Protein 6V78 (pdb70)

Nearest PDB structures (foldseek):
  6v78-assembly1_C  TM=1.003E+00  e=2.810E-71  Klebsiella pneumoniae
  1osm-assembly1_A  TM=9.615E-01  e=8.748E-49  Klebsiella pneumoniae
  2xg6-assembly2_A  TM=9.689E-01  e=3.019E-45  Escherichia coli
  5o77-assembly1_A  TM=9.531E-01  e=3.422E-44  Klebsiella pneumoniae
  5o78-assembly1_C  TM=9.602E-01  e=1.991E-41  Klebsiella aerogenes

CATH classification: 2.40.160.10

Secondary structure (DSSP, 8-state):
-EEEEETTEEEEEEEEEEEEEEE-S-TTT-EE--EEEEEEEEEEEEETTEEEEEEEEEEEE-SS-TT-S--EEEEEEEEEEE-TTS-EEEEEEEE-TTHHHHTTT---SS--S-SS--TTSTTSSEEEEEEEEEESSTTTTSTTEEEEEEEE--B----SS-TTSS-TTS-TT--GGG-B--EEEEEEEEE-SSSEEEEEEEEEEE--HHHHHHSSS-SSEEEEEEEEEEEEETTEEEEEEEEEEES--EETTTEE-SEEEEEEEEEEE--TTSEEEEEEEEEEEEES--SSSS----EEEEEEEEEEEEEEETTEEEEEEEEEE-S-TT-HHHHHHT-----EEEEEEEEE-/-EEEEETTEEEEEEEEEEEEEEE-S-TTT-EE--EEEEEEEEEEEEETTEEEEEEEEEEEE-SS-TT-S--EEEEEEEEEEE-TTS-EEEEEEEE-TTHHHHHHH---SSS---SS--TTSTTSSEEEEEEEEEESSTTTTSTTEEEEEEEE--B----SS-TTS--TT--TTS-GGG-B--EEEEEEEEE-SSSEEEEEEEEEEE--HHHHHHSS---SEEEEEEEEEEEEETTEEEEEEEEEEES--EETTTEE-SEEEEEEEEEEE--TTSEEEEEEEEEEEEES--SSSS----EEEEEEEEEEEEEEETTEEEEEEEEEE-S-TTSTHHHHHT---S-EEEEEEEEE-/-EEEEETTEEEEEEEEEEEEEEE-SSTTT-EE--EEEEEEEEEEEEETTEEEEEEEEEEEE-SS-TT-S--EEEEEEEEEEE-GGG-EEEEEEEE-TTHHHHHHH--SSSS-S-SS--TTSTTSSEEEEEEEEEESSTTTTSTT-EEEEEEE--B----SS-TTSS-TTS-TT--GGG-B--EEEEEEEEE-SSSEEEEEEEEEEE--HHHHHHSSS--SEEEEEEEEEEEEETTEEEEEEEEEEES--EETTTEE-SEEEEEEEEEEE--TTSEEEEEEEEEEEEESEESSSSEE--EEEEEEEEEEEEEEETTEEEEEEEEEE-S-TT-HHHHHHT-----EEEEEEEEE-

Radius of gyration: 30.1 Å; Cα contacts (8 Å, |Δi|>4): 3467; chains: 3; bounding box: 70×72×84 Å

Solvent-accessible surface area: 43152 Å² total; per-residue (Å²): 28,77,18,27,86,117,131,32,8,49,0,42,0,35,8,50,0,0,2,2,31,21,106,15,94,6,7,96,81,40,2,2,28,0,23,0,42,3,0,0,98,3,71,1,106,30,85,163,103,29,25,0,36,2,27,7,22,9,4,0,31,1,8,26,12,27,115,20,52,62,38,23,65,9,33,15,0,20,0,0,33,89,45,24,94,161,8,22,84,12,26,0,0,21,53,1,0,0,45,49,0,0,16,42,2,46,87,15,25,45,21,12,10,44,1,0,18,75,29,5,0,1,0,1,2,33,0,0,3,0,23,3,60,77,6,56,19,58,112,59,130,66,139,38,41,66,19,1,84,2,118,1,12,84,1,22,16,54,49,103,153,75,86,101,34,9,1,29,4,3,66,110,141,44,61,28,30,52,3,0,5,50,6,97,0,68,3,41,23,82,90,95,70,118,14,63,8,27,8,40,6,84,0,4,0,65,11,8,102,40,2,78,114,128,28,26,1,150,30,97,84,0,52,0,79,0,37,4,99,43,62,73,32,110,86,68,10,75,0,39,3,70,0,24,0,67,15,1,3,5,11,26,102,103,0,5,0,19,64,0,44,1,79,1,35,0,32,10,91,43,74,146,125,10,58,48,41,1,89,2,46,2,23,1,88,2,50,76,0,100,43,124,55,168,118,23,95,57,33,6,22,56,2,76,0,74,7,18,10,83,100,50,37,220,22,1,6,36,15,62,0,91,27,51,22,69,18,73,51,155,25,166,18,6,140,96,15,31,25,37,33,49,50,6,48,0,96,2,19,3,0,68,24,22,68,17,29,100,96,104,40,3,62,1,36,0,45,6,49,0,1,2,2,33,18,110,21,72,17,6,90,71,26,2,2,29,0,27,0,41,4,0,0,104,4,60,0,105,27,83,145,95,36,20,0,37,1,25,7,23,8,4,1,33,2,9,16,18,20,118,22,49,65,43,24,55,8,32,9,0,16,0,0,21,92,53,36,97,149,6,16,88,10,22,0,0,18,55,1,0,0,52,36,0,0,16,38,0,51,99,22,23,43,18,15,10,44,3,2,20,71,37,5,0,2,0,0,3,31,1,0,4,0,22,2,56,81,1,48,39,79,90,51,141,61,142,25,46,66,38,2,81,7,114,2,12,64,1,17,4,44,64,90,178,68,123,128,22,1,0,34,2,3,67,46,143,30,57,29,18,52,4,0,3,55,6,89,1,80,8,64,27,77,63,120,68,124,18,60,10,30,8,45,5,85,2,6,2,62,12,5,108,21,3,62,95,115,21,23,0,141,31,107,90,2,57,3,96,0,35,6,99,44,59,75,28,117,80,56,15,82,0,44,3,78,0,27,2,89,22,3,3,3,7,24,102,112,3,3,0,28,58,3,59,1,76,0,41,0,24,5,89,48,80,151,134,7,59,48,40,1,100,2,48,0,29,2,101,1,41,38,0,76,72,148,46,199,134,30,95,74,37,8,21,52,5,85,0,75,8,24,8,79,93,41,18,200,16,1,6,31,14,60,0,85,25,49,26,74,17,79,48,138,39,150,19,9,146,82,22,47,26,32,54,32,65,2,49,0,98,0,17,6,0,72,25,24,71,16,26,75,134,131,41,3,48,0,44,0,59,8,59,0,4,3,5,34,22,92,19,95,16,17,101,78,35,2,3,27,0,25,0,43,4,0,0,64,0,46,0,77,32,72,148,116,36,3,0,24,0,32,8,22,11,2,1,35,1,9,24,9,23,119,20,53,65,38,25,57,9,29,9,0,20,0,0,22,92,59,40,111,172,9,21,92,8,23,0,0,15,48,0,0,0,47,43,0,0,19,38,2,48,102,21,21,44,23,16,9,50,2,2,17,69,32,8,1,5,0,0,1,34,0,0,3,0,21,0,56,70,8,83,23,62,120,60,126,62,148,33,35,65,29,1,83,0,103,2,8,82,1,14,8,28,51,103,164,67,87,122,44,11,2,37,1,5,66,63,140,29,60,34,18,51,3,1,4,61,6,89,0,60,6,50,20,90,91,97,70,120,16,54,7,29,7,38,5,84,2,4,2,72,12,6,120,34,5,82,96,129,25,38,0,215,23,81,85,1,62,4,106,2,38,3,100,38,53,75,26,112,67,64,9,76,0,36,1,73,0,29,0,124,24,3,4,4,10,26,97,106,1,6,0,26,50,0,61,2,73,2,41,0,46,10,94,47,85,147,128,8,61,52,49,3,76,1,50,1,27,2,89,0,39,68,0,97,80,146,49,201,153,32,79,64,33,6,22,58,3,75,0,64,12,29,13,67,92,51,39,169,15,2,5,37,16,68,0,93,22,55,18,82,14,79,52,145,36,158,20,8,129,82,26,31,29,32,32,44,52,3,47,0,87,2,18,4,0,66,22

Organism: Klebsiella pneumoniae (NCBI:txid573)

Sequence (1059 aa):
AEIYNKDGNKLDLYGKVDGLHYFSSDSKKDGDQTYLRFGFKGETQINDMLTGYGQWEYNVQANNTETSSDQAWTRLAFAGIKVGDYGSFDYGRNYGVLYDVEGWTDMLPEFGGDSYTYADNFMAGRANGVATYRNSDFFGLVEGLNFALQYQGKNEGQNAQDINVGTNNRSSDSDVRFDNGDGFGLSTSYDFGMGISAAAAYTSSDRTNDQMTQTNARGDKAEAWTAGLKYDANDIYLATMYSETRNMTPYGNDGVANKTQNFEVTAQYQFDFGLRPAISYLQSKGKDLYNNGRYADKDLVKYMDVGATYYFNRNMSTYVDYKINLLDGNDKFYEDNGISTDNIVALGLVYQFAEIYNKDGNKLDLYGKVDGLHYFSSDSKKDGDQTYLRFGFKGETQINDMLTGYGQWEYNVQANNTETSSDQAWTRLAFAGIKVGDYGSFDYGRNYGVLYDVEGWTDMLPEFGGDSYTYADNFMAGRANGVATYRNSDFFGLVEGLNFALQYQGKNEGQNAQDINVGTNNRSSDSDVRFDNGDGFGLSTSYDFGMGISAAAAYTSSDRTNDQMTQTNARGDKAEAWTAGLKYDANDIYLATMYSETRNMTPYGNDGVANKTQNFEVTAQYQFDFGLRPAISYLQSKGKDLYNNGRYADKDLVKYMDVGATYYFNRNMSTYVDYKINLLDGNDKFYEDNGISTDNIVALGLVYQFAEIYNKDGNKLDLYGKVDGLHYFSSDSKKDGDQTYLRFGFKGETQINDMLTGYGQWEYNVQANNTETSSDQAWTRLAFAGIKVGDYGSFDYGRNYGVLYDVEGWTDMLPEFGGDSYTYADNFMAGRANGVATYRNSDFFGLVEGLNFALQYQGKNEGQNAQDINVGTNNRSSDSDVRFDNGDGFGLSTSYDFGMGISAAAAYTSSDRTNDQMTQTNARGDKAEAWTAGLKYDANDIYLATMYSETRNMTPYGNDGVANKTQNFEVTAQYQFDFGLRPAISYLQSKGKDLYNNGRYADKDLVKYMDVGATYYFNRNMSTYVDYKINLLDGNDKFYEDNGISTDNIVALGLVYQF

InterPro domains:
  IPR001702 Porin, Gram-negative type [PF00267] (27-374)
  IPR001702 Porin, Gram-negative type [PR00182] (52-63)
  IPR001702 Porin, Gram-negative type [PR00182] (95-105)
  IPR001702 Porin, Gram-negative type [PR00182] (152-163)
  IPR001702 Porin, Gram-negative type [PR00182] (243-255)
  IPR001702 Porin, Gram-negative type [PR00182] (325-342)
  IPR001897 Porin, gammaproteobacterial [PR00183] (22-38)
  IPR001897 Porin, gammaproteobacterial [PR00183] (51-69)
  IPR001897 Porin, gammaproteobacterial [PR00183] (95-117)
  IPR001897 Porin, gammaproteobacterial [PR00183] (150-172)
  IPR001897 Porin, gammaproteobacterial [PR00183] (249-266)
  IPR001897 Porin, gammaproteobacterial [PR00183] (278-297)
  IPR023614 Porin domain superfamily [G3DSA:2.40.160.10] (22-374)
  IPR033900 Porin domain, Gram-negative type [cd00342] (30-374)
  IPR050298 Gram-negative bacterial outer membrane porin [PTHR34501] (1-374)

Structure (mmCIF, N/CA/C/O backbone):
data_6V78
#
_entry.id   6V78
#
_cell.length_a   109.520
_cell.length_b   138.510
_cell.length_c   91.700
_cell.angle_alpha   90.000
_cell.angle_beta   90.000
_cell.angle_gamma   90.000
#
_symmetry.space_group_name_H-M   'P 21 21 2'
#
loop_
_entity.id
_entity.type
_entity.pdbx_description
1 polymer OmpK37
2 water water
#
loop_
_atom_site.group_PDB
_atom_site.id
_atom_site.type_symbol
_atom_site.label_atom_id
_atom_site.label_alt_id
_atom_site.label_comp_id
_atom_site.label_asym_id
_atom_site.label_entity_id
_atom_site.label_seq_id
_atom_site.pdbx_PDB_ins_code
_atom_site.Cartn_x
_atom_site.Cartn_y
_atom_site.Cartn_z
_atom_site.occupancy
_atom_site.B_iso_or_equiv
_atom_site.auth_seq_id
_atom_site.auth_comp_id
_atom_site.auth_asym_id
_atom_site.auth_atom_id
_atom_site.pdbx_PDB_model_num
ATOM 1 N N . ALA A 1 4 ? 119.89600 41.60100 10.56400 1.000 57.94320 1 ALA A N 1
ATOM 2 C CA . ALA A 1 4 ? 119.25600 40.32200 10.25400 1.000 70.18954 1 ALA A CA 1
ATOM 3 C C . ALA A 1 4 ? 118.38900 39.80300 11.40300 1.000 69.99465 1 ALA A C 1
ATOM 4 O O . ALA A 1 4 ? 118.90900 39.27100 12.38400 1.000 69.69345 1 ALA A O 1
ATOM 6 N N . GLU A 1 5 ? 117.07200 39.98700 11.28200 1.000 68.46899 2 GLU A N 1
ATOM 7 C CA . GLU A 1 5 ? 116.12000 39.52700 12.29000 1.000 64.95050 2 GLU A CA 1
ATOM 8 C C . GLU A 1 5 ? 115.85200 38.01900 12.18700 1.000 66.58736 2 GLU A C 1
ATOM 9 O O . GLU A 1 5 ? 115.29800 37.54000 11.19000 1.000 67.57230 2 GLU A O 1
ATOM 15 N N . ILE A 1 6 ? 116.20000 37.27500 13.23600 1.000 64.38288 3 ILE A N 1
ATOM 16 C CA . ILE A 1 6 ? 115.97400 35.83000 13.27700 1.000 68.37488 3 ILE A CA 1
ATOM 17 C C . ILE A 1 6 ? 114.96700 35.43700 14.34000 1.000 67.06983 3 ILE A C 1
ATOM 18 O O . ILE A 1 6 ? 114.52700 34.27200 14.36600 1.000 59.98407 3 ILE A O 1
ATOM 23 N N . TYR A 1 7 ? 114.61900 36.35200 15.23400 1.000 67.86478 4 TYR A N 1
ATOM 24 C CA . TYR A 1 7 ? 113.67400 36.10300 16.30200 1.000 66.33378 4 TYR A CA 1
ATOM 25 C C . TYR A 1 7 ? 112.86300 37.36700 16.52400 1.000 70.74522 4 TYR A C 1
ATOM 26 O O . TYR A 1 7 ? 113.39700 38.47800 16.46400 1.000 69.74752 4 TYR A O 1
ATOM 35 N N . ASN A 1 8 ? 111.56400 37.18500 16.73500 1.000 75.76362 5 ASN A N 1
ATOM 36 C CA . ASN A 1 8 ? 110.66400 38.25800 17.13600 1.000 71.48490 5 ASN A CA 1
ATOM 37 C C . ASN A 1 8 ? 109.40100 37.63300 17.69900 1.000 72.18314 5 ASN A C 1
ATOM 38 O O . ASN A 1 8 ? 108.38600 37.54700 17.00600 1.000 72.88263 5 ASN A O 1
ATOM 43 N N . LYS A 1 9 ? 109.46400 37.16500 18.94100 1.000 74.18122 6 LYS A N 1
ATOM 44 C CA . LYS A 1 9 ? 108.35500 36.45400 19.55300 1.000 79.44344 6 LYS A CA 1
ATOM 45 C C . LYS A 1 9 ? 108.12800 37.00300 20.95000 1.000 80.76099 6 LYS A C 1
ATOM 46 O O . LYS A 1 9 ? 109.08200 37.14800 21.72100 1.000 76.84544 6 LYS A O 1
ATOM 52 N N . ASP A 1 10 ? 106.86200 37.28000 21.27600 1.000 82.04519 7 ASP A N 1
ATOM 53 C CA . ASP A 1 10 ? 106.47200 37.75000 22.60200 1.000 80.30980 7 ASP A CA 1
ATOM 54 C C . ASP A 1 10 ? 107.32000 38.94300 23.03500 1.000 82.55101 7 ASP A C 1
ATOM 55 O O . ASP A 1 10 ? 107.94900 38.94600 24.09900 1.000 79.76195 7 ASP A O 1
ATOM 60 N N . GLY A 1 11 ? 107.38600 39.94200 22.15700 1.000 80.14392 8 GLY A N 1
ATOM 61 C CA . GLY A 1 11 ? 108.04900 41.17400 22.52500 1.000 79.12272 8 GLY A CA 1
ATOM 62 C C . GLY A 1 11 ? 109.54000 41.05000 22.69700 1.000 76.85814 8 GLY A C 1
ATOM 63 O O . GLY A 1 11 ? 110.14400 41.86800 23.39000 1.000 74.11243 8 GLY A O 1
ATOM 64 N N . ASN A 1 12 ? 110.15300 40.03300 22.10100 1.000 71.70732 9 ASN A N 1
ATOM 65 C CA . ASN A 1 12 ? 111.59400 39.85500 22.15300 1.000 67.78154 9 ASN A CA 1
ATOM 66 C C . ASN A 1 12 ? 112.10100 39.77000 20.72600 1.000 66.67235 9 ASN A C 1
ATOM 67 O O . ASN A 1 12 ? 111.51900 39.06100 19.90400 1.000 73.14194 9 ASN A O 1
ATOM 72 N N . LYS A 1 13 ? 113.15200 40.52000 20.42100 1.000 61.21548 10 LYS A N 1
ATOM 73 C CA . LYS A 1 13 ? 113.78400 40.47900 19.11300 1.000 59.90502 10 LYS A CA 1
ATOM 74 C C . LYS A 1 13 ? 115.25100 40.14900 19.27800 1.000 60.40073 10 LYS A C 1
ATOM 75 O O . LYS A 1 13 ? 115.89900 40.62000 20.21400 1.000 57.22405 10 LYS A O 1
ATOM 81 N N . LEU A 1 14 ? 115.74500 39.28900 18.39700 1.000 64.11611 11 LEU A N 1
ATOM 82 C CA . LEU A 1 14 ? 117.15700 38.95800 18.33700 1.000 56.43901 11 LEU A CA 1
ATOM 83 C C . LEU A 1 14 ? 117.59500 39.09400 16.89200 1.000 55.33076 11 LEU A C 1
ATOM 84 O O . LEU A 1 14 ? 117.01400 38.47000 16.00000 1.000 54.71862 11 LEU A O 1
ATOM 89 N N . ASP A 1 15 ? 118.54800 39.98300 16.65600 1.000 55.15082 12 ASP A N 1
ATOM 90 C CA . ASP A 1 15 ? 119.17300 40.14100 15.35600 1.000 53.68329 12 ASP A CA 1
ATOM 91 C C . ASP A 1 15 ? 120.61700 39.69200 15.48100 1.000 53.12490 12 ASP A C 1
ATOM 92 O O . ASP A 1 15 ? 121.31200 40.08200 16.42200 1.000 53.25506 12 ASP A O 1
ATOM 97 N N . LEU A 1 16 ? 121.04500 38.82600 14.58000 1.000 53.11961 13 LEU A N 1
ATOM 98 C CA . LEU A 1 16 ? 122.45400 38.52300 14.44700 1.000 47.82747 13 LEU A CA 1
ATOM 99 C C . LEU A 1 16 ? 123.02800 39.48300 13.43000 1.000 49.35828 13 LEU A C 1
ATOM 100 O O . LEU A 1 16 ? 122.33800 39.86900 12.47800 1.000 53.03333 13 LEU A O 1
ATOM 105 N N . TYR A 1 17 ? 124.27600 39.89900 13.64400 1.000 47.55659 14 TYR A N 1
ATOM 106 C CA . TYR A 1 17 ? 124.91300 40.78300 12.67200 1.000 44.29042 14 TYR A CA 1
ATOM 107 C C . TYR A 1 17 ? 126.41600 40.58500 12.68900 1.000 46.31206 14 TYR A C 1
ATOM 108 O O . TYR A 1 17 ? 127.00800 40.22800 13.71200 1.000 51.42352 14 TYR A O 1
ATOM 117 N N . GLY A 1 18 ? 127.02500 40.84500 11.54600 1.000 41.72687 15 GLY A N 1
ATOM 118 C CA . GLY A 1 18 ? 128.46300 40.78700 11.43500 1.000 38.36456 15 GLY A CA 1
ATOM 119 C C . GLY A 1 18 ? 128.84900 40.77100 9.97200 1.000 42.49247 15 GLY A C 1
ATOM 120 O O . GLY A 1 18 ? 128.00400 40.89500 9.08100 1.000 41.27430 15 GLY A O 1
ATOM 121 N N . LYS A 1 19 ? 130.14300 40.56400 9.74500 1.000 40.62204 16 LYS A N 1
ATOM 122 C CA . LYS A 1 19 ? 130.65300 40.55800 8.38700 1.000 38.89050 16 LYS A CA 1
ATOM 123 C C . LYS A 1 19 ? 131.83600 39.61200 8.30300 1.000 43.03874 16 LYS A C 1
ATOM 124 O O . LYS A 1 19 ? 132.43700 39.24200 9.31400 1.000 43.67077 16 LYS A O 1
ATOM 130 N N . VAL A 1 20 ? 132.16700 39.23700 7.07400 1.000 39.27854 17 VAL A N 1
ATOM 131 C CA . VAL A 1 20 ? 133.37700 38.48800 6.75900 1.000 42.35554 17 VAL A CA 1
ATOM 132 C C . VAL A 1 20 ? 134.10800 39.32200 5.72700 1.000 42.95854 17 VAL A C 1
ATOM 133 O O . VAL A 1 20 ? 133.53200 39.67000 4.68500 1.000 40.88459 17 VAL A O 1
ATOM 137 N N . ASP A 1 21 ? 135.33200 39.68000 6.04600 1.000 40.03458 18 ASP A N 1
ATOM 138 C CA . ASP A 1 21 ? 136.13000 40.51700 5.20800 1.000 39.16138 18 ASP A CA 1
ATOM 139 C C . ASP A 1 21 ? 137.32600 39.82500 4.63700 1.000 40.07505 18 ASP A C 1
ATOM 140 O O . ASP A 1 21 ? 138.27300 39.58700 5.31900 1.000 39.09237 18 ASP A O 1
ATOM 145 N N . GLY A 1 22 ? 137.27300 39.46900 3.38000 1.000 40.36659 19 GLY A N 1
ATOM 146 C CA . GLY A 1 22 ? 138.44900 38.90700 2.76200 1.000 38.25653 19 GLY A CA 1
ATOM 147 C C . GLY A 1 22 ? 139.36000 40.07300 2.46000 1.000 44.23867 19 GLY A C 1
ATOM 148 O O . GLY A 1 22 ? 139.10100 40.80800 1.50800 1.000 48.42391 19 GLY A O 1
ATOM 149 N N . LEU A 1 23 ? 140.34800 40.28300 3.30400 1.000 43.26950 20 LEU A N 1
ATOM 150 C CA . LEU A 1 23 ? 141.20000 41.44000 3.24900 1.000 41.82074 20 LEU A CA 1
ATOM 151 C C . LEU A 1 23 ? 142.70600 41.26600 3.12000 1.000 48.67160 20 LEU A C 1
ATOM 152 O O . LEU A 1 23 ? 143.33200 40.59000 3.89500 1.000 47.27319 20 LEU A O 1
ATOM 157 N N . HIS A 1 24 ? 143.30700 41.98400 2.19100 1.000 50.60111 21 HIS A N 1
ATOM 158 C CA . HIS A 1 24 ? 144.74100 41.85800 1.96100 1.000 50.25277 21 HIS A CA 1
ATOM 159 C C . HIS A 1 24 ? 145.40000 43.22300 1.97900 1.000 47.61483 21 HIS A C 1
ATOM 160 O O . HIS A 1 24 ? 144.89800 44.16600 1.36500 1.000 51.37568 21 HIS A O 1
ATOM 167 N N . TYR A 1 25 ? 146.53800 43.31500 2.62800 1.000 48.29812 22 TYR A N 1
ATOM 168 C CA . TYR A 1 25 ? 147.30100 44.53100 2.67100 1.000 47.65721 22 TYR A CA 1
ATOM 169 C C . TYR A 1 25 ? 148.58300 44.34900 1.93300 1.000 50.16573 22 TYR A C 1
ATOM 170 O O . TYR A 1 25 ? 149.23000 43.39400 2.14000 1.000 45.63754 22 TYR A O 1
ATOM 179 N N . PHE A 1 26 ? 148.94100 45.28500 1.07700 1.000 52.07580 23 PHE A N 1
ATOM 180 C CA . PHE A 1 26 ? 150.19900 45.28600 0.35000 1.000 50.49248 23 PHE A CA 1
ATOM 181 C C . PHE A 1 26 ? 150.98100 46.45200 0.93100 1.000 47.57262 23 PHE A C 1
ATOM 182 O O . PHE A 1 26 ? 150.61000 47.61400 0.73900 1.000 50.43624 23 PHE A O 1
ATOM 190 N N . SER A 1 27 ? 152.06000 46.14200 1.63700 1.000 47.01468 24 SER A N 1
ATOM 191 C CA . SER A 1 27 ? 152.81500 47.17500 2.32400 1.000 48.74310 24 SER A CA 1
ATOM 192 C C . SER A 1 27 ? 154.23600 46.69000 2.56300 1.000 54.04493 24 SER A C 1
ATOM 193 O O . SER A 1 27 ? 154.45700 45.52600 2.91900 1.000 52.86178 24 SER A O 1
ATOM 196 N N . SER A 1 28 ? 155.18200 47.62100 2.43300 1.000 50.88037 25 SER A N 1
ATOM 197 C CA . SER A 1 28 ? 156.59700 47.36700 2.64500 1.000 45.92391 25 SER A CA 1
ATOM 198 C C . SER A 1 28 ? 156.91700 47.21400 4.11600 1.000 46.90052 25 SER A C 1
ATOM 199 O O . SER A 1 28 ? 158.07400 46.95000 4.46000 1.000 52.09003 25 SER A O 1
ATOM 202 N N . ASP A 1 29 ? 155.94600 47.49300 4.97700 1.000 44.52359 26 ASP A N 1
ATOM 203 C CA . ASP A 1 29 ? 156.03400 47.22900 6.40400 1.000 45.60905 26 ASP A CA 1
ATOM 204 C C . ASP A 1 29 ? 155.70800 45.75900 6.67900 1.000 52.87074 26 ASP A C 1
ATOM 205 O O . ASP A 1 29 ? 154.56700 45.31700 6.46800 1.000 40.35729 26 ASP A O 1
ATOM 210 N N . SER A 1 30 ? 156.70000 45.00000 7.16300 1.000 55.73787 27 SER A N 1
ATOM 211 C CA . SER A 1 30 ? 156.47100 43.57300 7.31100 1.000 53.49982 27 SER A CA 1
ATOM 212 C C . SER A 1 30 ? 155.59700 43.27600 8.52400 1.000 57.11942 27 SER A C 1
ATOM 213 O O . SER A 1 30 ? 155.16900 42.12900 8.69000 1.000 57.50681 27 SER A O 1
ATOM 216 N N . LYS A 1 31 ? 155.26200 44.28500 9.33700 1.000 53.81149 28 LYS A N 1
ATOM 217 C CA . LYS A 1 31 ? 154.23800 44.09300 10.35800 1.000 54.98287 28 LYS A CA 1
ATOM 218 C C . LYS A 1 31 ? 152.83000 44.38700 9.84100 1.000 57.16369 28 LYS A C 1
ATOM 219 O O . LYS A 1 31 ? 151.86000 44.19400 10.58400 1.000 60.31973 28 LYS A O 1
ATOM 225 N N . LYS A 1 32 ? 152.69100 44.86100 8.59800 1.000 47.64659 29 LYS A N 1
ATOM 226 C CA . LYS A 1 32 ? 151.38000 45.05200 8.00100 1.000 45.62222 29 LYS A CA 1
ATOM 227 C C . LYS A 1 32 ? 151.14000 44.20800 6.75600 1.000 43.71216 29 LYS A C 1
ATOM 228 O O . LYS A 1 32 ? 149.98100 43.90700 6.44800 1.000 40.30066 29 LYS A O 1
ATOM 234 N N . ASP A 1 33 ? 152.18900 43.80500 6.04800 1.000 50.73859 30 ASP A N 1
ATOM 235 C CA . ASP A 1 33 ? 152.01700 43.06700 4.80000 1.000 50.73272 30 ASP A CA 1
ATOM 236 C C . ASP A 1 33 ? 151.29600 41.74200 5.02200 1.000 46.40340 30 ASP A C 1
ATOM 237 O O . ASP A 1 33 ? 151.46900 41.07700 6.04400 1.000 45.79663 30 ASP A O 1
ATOM 242 N N . GLY A 1 34 ? 150.46800 41.37100 4.05900 1.000 42.22228 31 GLY A N 1
ATOM 243 C CA . GLY A 1 34 ? 149.90500 40.04400 4.07400 1.000 49.10572 31 GLY A CA 1
ATOM 244 C C . GLY A 1 34 ? 148.40100 39.92600 4.15800 1.000 49.26051 31 GLY A C 1
ATOM 245 O O . GLY A 1 34 ? 147.65100 40.85200 3.81500 1.000 47.90101 31 GLY A O 1
ATOM 246 N N . ASP A 1 35 ? 147.95200 38.73800 4.54100 1.000 42.91890 32 ASP A N 1
ATOM 247 C CA . ASP A 1 35 ? 146.53200 38.51500 4.72900 1.000 38.94742 32 ASP A CA 1
ATOM 248 C C . ASP A 1 35 ? 146.06700 39.20300 6.00300 1.000 40.26887 32 ASP A C 1
ATOM 249 O O . ASP A 1 35 ? 146.74300 39.15800 7.03200 1.000 41.68579 32 ASP A O 1
ATOM 254 N N . GLN A 1 36 ? 144.88300 39.80800 5.94600 1.000 43.75517 33 GLN A N 1
ATOM 255 C CA . GLN A 1 36 ? 144.31000 40.51700 7.08700 1.000 43.88830 33 GLN A CA 1
ATOM 256 C C . GLN A 1 36 ? 142.84600 40.13200 7.25800 1.000 43.16764 33 GLN A C 1
ATOM 257 O O . GLN A 1 36 ? 142.06000 40.86300 7.85600 1.000 43.38494 33 GLN A O 1
ATOM 263 N N . THR A 1 37 ? 142.49000 38.95700 6.75500 1.000 43.91578 34 THR A N 1
ATOM 264 C CA . THR A 1 37 ? 141.11200 38.49600 6.74300 1.000 43.01893 34 THR A CA 1
ATOM 265 C C . THR A 1 37 ? 140.56700 38.35300 8.15700 1.000 42.80339 34 THR A C 1
ATOM 266 O O . THR A 1 37 ? 141.18100 37.71200 9.01200 1.000 40.94877 34 THR A O 1
ATOM 270 N N . TYR A 1 38 ? 139.39200 38.93200 8.39100 1.000 40.30861 35 TYR A N 1
ATOM 271 C CA . TYR A 1 38 ? 138.74300 38.84600 9.68800 1.000 39.17988 35 TYR A CA 1
ATOM 272 C C . TYR A 1 38 ? 137.23300 38.80200 9.49200 1.000 40.11946 35 TYR A C 1
ATOM 273 O O . TYR A 1 38 ? 136.70500 39.00500 8.38900 1.000 38.17363 35 TYR A O 1
ATOM 282 N N . LEU A 1 39 ? 136.54400 38.54900 10.59500 1.000 35.88561 36 LEU A N 1
ATOM 283 C CA . LEU A 1 39 ? 135.10000 38.50700 10.61000 1.000 36.93511 36 LEU A CA 1
ATOM 284 C C . LEU A 1 39 ? 134.60200 39.07900 11.92500 1.000 37.60735 36 LEU A C 1
ATOM 285 O O . LEU A 1 39 ? 135.32400 39.12400 12.92600 1.000 37.51419 36 LEU A O 1
ATOM 290 N N . ARG A 1 40 ? 133.35300 39.52300 11.90500 1.000 34.72901 37 ARG A N 1
ATOM 291 C CA . ARG A 1 40 ? 132.68400 40.01800 13.09400 1.000 39.08802 37 ARG A CA 1
ATOM 292 C C . ARG A 1 40 ? 131.42300 39.20800 13.31100 1.000 41.92487 37 ARG A C 1
ATOM 293 O O . ARG A 1 40 ? 130.70500 38.89200 12.35900 1.000 41.18822 37 ARG A O 1
ATOM 301 N N . PHE A 1 41 ? 131.17600 38.85400 14.55800 1.000 37.35237 38 PHE A N 1
ATOM 302 C CA . PHE A 1 41 ? 129.96900 38.14900 14.92800 1.000 36.90939 38 PHE A CA 1
ATOM 303 C C . PHE A 1 41 ? 129.38400 38.83600 16.14700 1.000 44.88554 38 PHE A C 1
ATOM 304 O O . PHE A 1 41 ? 130.12400 39.30200 17.02200 1.000 47.54235 38 PHE A O 1
ATOM 312 N N . GLY A 1 42 ? 128.06400 38.94200 16.17800 1.000 38.05273 39 GLY A N 1
ATOM 313 C CA . GLY A 1 42 ? 127.42000 39.45300 17.36400 1.000 38.62381 39 GLY A CA 1
ATOM 314 C C . GLY A 1 42 ? 125.93000 39.49500 17.16800 1.000 41.81632 39 GLY A C 1
ATOM 315 O O . GLY A 1 42 ? 125.41300 39.25900 16.07200 1.000 44.14865 39 GLY A O 1
ATOM 316 N N . PHE A 1 43 ? 125.25200 39.92200 18.22100 1.000 45.90150 40 PHE A N 1
ATOM 317 C CA . PHE A 1 43 ? 123.80600 40.00500 18.21200 1.000 44.19628 40 PHE A CA 1
ATOM 318 C C . PHE A 1 43 ? 123.37100 41.34200 18.78400 1.000 41.91551 40 PHE A C 1
ATOM 319 O O . PHE A 1 43 ? 124.13400 42.03100 19.46600 1.000 45.43678 40 PHE A O 1
ATOM 327 N N . LYS A 1 44 ? 122.13900 41.71600 18.45800 1.000 43.76650 41 LYS A N 1
ATOM 328 C CA . LYS A 1 44 ? 121.47700 42.87700 19.03300 1.000 42.28808 41 LYS A CA 1
ATOM 329 C C . LYS A 1 44 ? 120.09300 42.42800 19.46000 1.000 44.97701 41 LYS A C 1
ATOM 330 O O . LYS A 1 44 ? 119.29400 42.01600 18.61500 1.000 50.48269 41 LYS A O 1
ATOM 336 N N . GLY A 1 45 ? 119.80300 42.53900 20.74900 1.000 44.78695 42 GLY A N 1
ATOM 337 C CA . GLY A 1 45 ? 118.54200 42.07800 21.29700 1.000 48.08938 42 GLY A CA 1
ATOM 338 C C . GLY A 1 45 ? 117.79000 43.22800 21.97300 1.000 53.05963 42 GLY A C 1
ATOM 339 O O . GLY A 1 45 ? 118.40900 44.08200 22.61100 1.000 49.06987 42 GLY A O 1
ATOM 340 N N . GLU A 1 46 ? 116.46900 43.19100 21.83100 1.000 55.80879 43 GLU A N 1
ATOM 341 C CA . GLU A 1 46 ? 115.58500 44.22900 22.35100 1.000 58.19761 43 GLU A CA 1
ATOM 342 C C . GLU A 1 46 ? 114.26400 43.59500 22.76200 1.000 64.31516 43 GLU A C 1
ATOM 343 O O . GLU A 1 46 ? 113.68000 42.78900 22.02600 1.000 62.18693 43 GLU A O 1
ATOM 349 N N . THR A 1 47 ? 113.83000 43.92800 23.96500 1.000 63.82022 44 THR A N 1
ATOM 350 C CA . THR A 1 47 ? 112.56100 43.46000 24.48500 1.000 64.44986 44 THR A CA 1
ATOM 351 C C . THR A 1 47 ? 111.73400 44.63400 24.96000 1.000 62.66960 44 THR A C 1
ATOM 352 O O . THR A 1 47 ? 112.26000 45.57100 25.60000 1.000 62.09548 44 THR A O 1
ATOM 356 N N . GLN A 1 48 ? 110.43200 44.54900 24.71800 1.000 66.25976 45 GLN A N 1
ATOM 357 C CA . GLN A 1 48 ? 109.53800 45.59900 25.15300 1.000 67.35728 45 GLN A CA 1
ATOM 358 C C . GLN A 1 48 ? 108.92500 45.27300 26.51200 1.000 64.18684 45 GLN A C 1
ATOM 359 O O . GLN A 1 48 ? 107.98100 44.49100 26.62300 1.000 59.50195 45 GLN A O 1
ATOM 365 N N . ILE A 1 49 ? 109.49000 45.89600 27.53700 1.000 65.87814 46 ILE A N 1
ATOM 366 C CA . ILE A 1 49 ? 109.01700 45.80800 28.91300 1.000 66.88735 46 ILE A CA 1
ATOM 367 C C . ILE A 1 49 ? 107.59700 46.34300 29.01600 1.000 70.15222 46 ILE A C 1
ATOM 368 O O . ILE A 1 49 ? 106.69200 45.63800 29.47500 1.000 70.25742 46 ILE A O 1
ATOM 373 N N . ASN A 1 50 ? 107.37600 47.57300 28.55200 1.000 64.32241 47 ASN A N 1
ATOM 374 C CA . ASN A 1 50 ? 106.03200 48.13600 28.42000 1.000 66.26496 47 ASN A CA 1
ATOM 375 C C . ASN A 1 50 ? 106.09400 49.30200 27.43900 1.000 72.29636 47 ASN A C 1
ATOM 376 O O . ASN A 1 50 ? 107.10500 49.50800 26.75900 1.000 74.48197 47 ASN A O 1
ATOM 381 N N . ASP A 1 51 ? 105.00600 50.07800 27.38200 1.000 75.83947 48 ASP A N 1
ATOM 382 C CA . ASP A 1 51 ? 104.81100 51.05600 26.31200 1.000 82.09600 48 ASP A CA 1
ATOM 383 C C . ASP A 1 51 ? 105.90100 52.11900 26.26200 1.000 82.62385 48 ASP A C 1
ATOM 384 O O . ASP A 1 51 ? 106.15600 52.69200 25.19600 1.000 87.86933 48 ASP A O 1
ATOM 389 N N . MET A 1 52 ? 106.55000 52.40700 27.38600 1.000 77.65593 49 MET A N 1
ATOM 390 C CA . MET A 1 52 ? 107.61100 53.40500 27.40000 1.000 77.18713 49 MET A CA 1
ATOM 391 C C . MET A 1 52 ? 108.94000 52.82000 27.86600 1.000 75.75246 49 MET A C 1
ATOM 392 O O . MET A 1 52 ? 109.83700 53.57000 28.25400 1.000 79.86728 49 MET A O 1
ATOM 397 N N . LEU A 1 53 ? 109.09700 51.49800 27.82600 1.000 65.06633 50 LEU A N 1
ATOM 398 C CA . LEU A 1 53 ? 110.31100 50.86800 28.31700 1.000 64.03455 50 LEU A CA 1
ATOM 399 C C . LEU A 1 53 ? 110.80600 49.81800 27.33100 1.000 67.57568 50 LEU A C 1
ATOM 400 O O . LEU A 1 53 ? 110.01500 49.09100 26.72100 1.000 70.07434 50 LEU A O 1
ATOM 405 N N . THR A 1 54 ? 112.11900 49.77300 27.14800 1.000 61.84291 51 THR A N 1
ATOM 406 C CA . THR A 1 54 ? 112.76200 48.77600 26.30800 1.000 56.07031 51 THR A CA 1
ATOM 407 C C . THR A 1 54 ? 114.05000 48.34500 26.97400 1.000 56.13709 51 THR A C 1
ATOM 408 O O . THR A 1 54 ? 114.80000 49.18400 27.47700 1.000 58.81973 51 THR A O 1
ATOM 412 N N . GLY A 1 55 ? 114.32100 47.05000 26.95200 1.000 54.45780 52 GLY A N 1
ATOM 413 C CA . GLY A 1 55 ? 115.59700 46.52700 27.38500 1.000 51.17052 52 GLY A CA 1
ATOM 414 C C . GLY A 1 55 ? 116.38000 46.14400 26.14500 1.000 51.72550 52 GLY A C 1
ATOM 415 O O . GLY A 1 55 ? 115.80400 45.76500 25.12400 1.000 50.32521 52 GLY A O 1
ATOM 416 N N . TYR A 1 56 ? 117.69900 46.27900 26.22600 1.000 47.36664 53 TYR A N 1
ATOM 417 C CA . TYR A 1 56 ? 118.52400 45.92800 25.08700 1.000 46.52307 53 TYR A CA 1
ATOM 418 C C . TYR A 1 56 ? 119.85100 45.39300 25.58100 1.000 48.83879 53 TYR A C 1
ATOM 419 O O . TYR A 1 56 ? 120.33600 45.78200 26.64900 1.000 49.79754 53 TYR A O 1
ATOM 428 N N . GLY A 1 57 ? 120.41500 44.48800 24.78900 1.000 48.78067 54 GLY A N 1
ATOM 429 C CA . GLY A 1 57 ? 121.76200 43.99900 25.01000 1.000 36.27728 54 GLY A CA 1
ATOM 430 C C . GLY A 1 57 ? 122.42300 43.86100 23.66100 1.000 37.28850 54 GLY A C 1
ATOM 431 O O . GLY A 1 57 ? 121.75800 43.68000 22.64000 1.000 39.89221 54 GLY A O 1
ATOM 432 N N . GLN A 1 58 ? 123.73900 44.01100 23.65100 1.000 38.46832 55 GLN A N 1
ATOM 433 C CA . GLN A 1 58 ? 124.47600 43.95300 22.39700 1.000 40.70402 55 GLN A CA 1
ATOM 434 C C . GLN A 1 58 ? 125.85100 43.35900 22.64900 1.000 42.69237 55 GLN A C 1
ATOM 435 O O . GLN A 1 58 ? 126.50000 43.68700 23.64700 1.000 42.94476 55 GLN A O 1
ATOM 441 N N . TRP A 1 59 ? 126.27900 42.48300 21.74800 1.000 36.44218 56 TRP A N 1
ATOM 442 C CA . TRP A 1 59 ? 127.61100 41.89900 21.77300 1.000 36.46786 56 TRP A CA 1
ATOM 443 C C . TRP A 1 59 ? 128.19700 42.02200 20.38200 1.000 39.34765 56 TRP A C 1
ATOM 444 O O . TRP A 1 59 ? 127.52500 41.70900 19.39300 1.000 42.79736 56 TRP A O 1
ATOM 455 N N . GLU A 1 60 ? 129.44200 42.45500 20.29400 1.000 39.55741 57 GLU A N 1
ATOM 456 C CA . GLU A 1 60 ? 130.14400 42.44000 19.02000 1.000 42.82012 57 GLU A CA 1
ATOM 457 C C . GLU A 1 60 ? 131.47900 41.75900 19.23400 1.000 42.57545 57 GLU A C 1
ATOM 458 O O . GLU A 1 60 ? 132.21500 42.10100 20.16800 1.000 43.22884 57 GLU A O 1
ATOM 464 N N . TYR A 1 61 ? 131.76600 40.77000 18.40800 1.000 38.74997 58 TYR A N 1
ATOM 465 C CA . TYR A 1 61 ? 132.98100 39.99300 18.55300 1.000 38.41062 58 TYR A CA 1
ATOM 466 C C . TYR A 1 61 ? 133.81200 40.17600 17.30600 1.000 36.23591 58 TYR A C 1
ATOM 467 O O . TYR A 1 61 ? 133.27200 40.20000 16.19700 1.000 36.64063 58 TYR A O 1
ATOM 476 N N . ASN A 1 62 ? 135.12200 40.28500 17.49200 1.000 38.32927 59 ASN A N 1
ATOM 477 C CA . ASN A 1 62 ? 136.06000 40.27200 16.38700 1.000 34.55817 59 ASN A CA 1
ATOM 478 C C . ASN A 1 62 ? 136.83200 38.96600 16.41700 1.000 38.57192 59 ASN A C 1
ATOM 479 O O . ASN A 1 62 ? 137.29700 38.52500 17.48000 1.000 40.39991 59 ASN A O 1
ATOM 484 N N . VAL A 1 63 ? 136.90000 38.31300 15.26900 1.000 36.16230 60 VAL A N 1
ATOM 485 C CA . VAL A 1 63 ? 137.59000 37.04000 15.14700 1.000 40.57829 60 VAL A CA 1
ATOM 486 C C . VAL A 1 63 ? 138.54100 37.17100 13.97300 1.000 40.05787 60 VAL A C 1
ATOM 487 O O . VAL A 1 63 ? 138.10100 37.40000 12.83900 1.000 40.13408 60 VAL A O 1
ATOM 491 N N . GLN A 1 64 ? 139.83900 37.08400 14.24200 1.000 39.52608 61 GLN A N 1
ATOM 492 C CA . GLN A 1 64 ? 140.79200 37.08200 13.14900 1.000 38.34264 61 GLN A CA 1
ATOM 493 C C . GLN A 1 64 ? 140.80100 35.68900 12.53600 1.000 45.06417 61 GLN A C 1
ATOM 494 O O . GLN A 1 64 ? 140.68800 34.67600 13.23900 1.000 47.98460 61 GLN A O 1
ATOM 500 N N . ALA A 1 65 ? 140.90600 35.64100 11.21800 1.000 38.01782 62 ALA A N 1
ATOM 501 C CA . ALA A 1 65 ? 141.05600 34.38300 10.51700 1.000 34.93879 62 ALA A CA 1
ATOM 502 C C . ALA A 1 65 ? 142.28100 34.44400 9.61900 1.000 34.79420 62 ALA A C 1
ATOM 503 O O . ALA A 1 65 ? 142.29400 33.90100 8.51100 1.000 34.45259 62 ALA A O 1
ATOM 505 N N . ASN A 1 66 ? 143.26800 35.21000 10.03400 1.000 34.33039 63 ASN A N 1
ATOM 506 C CA . ASN A 1 66 ? 144.43300 35.43900 9.21000 1.000 39.13265 63 ASN A CA 1
ATOM 507 C C . ASN A 1 66 ? 145.66900 34.77000 9.76000 1.000 44.14473 63 ASN A C 1
ATOM 508 O O . ASN A 1 66 ? 146.69800 34.75700 9.08400 1.000 44.29066 63 ASN A O 1
ATOM 513 N N . ASN A 1 67 ? 145.58000 34.18100 10.93900 1.000 41.13466 64 ASN A N 1
ATOM 514 C CA . ASN A 1 67 ? 146.68200 33.44100 11.50600 1.000 43.87593 64 ASN A CA 1
ATOM 515 C C . ASN A 1 67 ? 146.26500 31.97100 11.61400 1.000 41.63329 64 ASN A C 1
ATOM 516 O O . ASN A 1 67 ? 145.11900 31.61000 11.35800 1.000 42.54367 64 ASN A O 1
ATOM 521 N N . THR A 1 68 ? 147.20700 31.10600 11.95500 1.000 44.16030 65 THR A N 1
ATOM 522 C CA . THR A 1 68 ? 146.95300 29.67000 11.87200 1.000 43.52665 65 THR A CA 1
ATOM 523 C C . THR A 1 68 ? 146.14600 29.18800 13.06000 1.000 43.00709 65 THR A C 1
ATOM 524 O O . THR A 1 68 ? 146.21900 29.75100 14.15400 1.000 49.78499 65 THR A O 1
ATOM 528 N N . GLU A 1 69 ? 145.47700 28.05300 12.87200 1.000 42.26630 66 GLU A N 1
ATOM 529 C CA . GLU A 1 69 ? 144.64300 27.46400 13.92000 1.000 45.57072 66 GLU A CA 1
ATOM 530 C C . GLU A 1 69 ? 145.43900 27.22300 15.19900 1.000 42.52750 66 GLU A C 1
ATOM 531 O O . GLU A 1 69 ? 144.86800 27.01800 16.27000 1.000 39.43332 66 GLU A O 1
ATOM 537 N N . THR A 1 70 ? 146.75200 27.38700 15.11000 1.000 48.51668 67 THR A N 1
ATOM 538 C CA . THR A 1 70 ? 147.64500 27.29700 16.25300 1.000 48.79363 67 THR A CA 1
ATOM 539 C C . THR A 1 70 ? 147.81800 28.61600 16.98400 1.000 48.11825 67 THR A C 1
ATOM 540 O O . THR A 1 70 ? 148.18000 28.61300 18.17100 1.000 41.62651 67 THR A O 1
ATOM 544 N N . SER A 1 71 ? 147.54200 29.72900 16.30600 1.000 48.63354 68 SER A N 1
ATOM 545 C CA . SER A 1 71 ? 147.73600 31.05100 16.87600 1.000 47.00546 68 SER A CA 1
ATOM 546 C C . SER A 1 71 ? 146.88600 31.24600 18.12000 1.000 46.05096 68 SER A C 1
ATOM 547 O O . SER A 1 71 ? 145.85000 30.60000 18.30600 1.000 44.06811 68 SER A O 1
ATOM 550 N N . SER A 1 72 ? 147.33300 32.16700 18.96900 1.000 41.57928 69 SER A N 1
ATOM 551 C CA . SER A 1 72 ? 146.58700 32.55100 20.15600 1.000 45.50980 69 SER A CA 1
ATOM 552 C C . SER A 1 72 ? 145.99000 33.93900 19.94700 1.000 43.85547 69 SER A C 1
ATOM 553 O O . SER A 1 72 ? 146.42300 34.70900 19.08000 1.000 42.60782 69 SER A O 1
ATOM 556 N N . ASP A 1 73 ? 144.96700 34.23800 20.74400 1.000 48.54758 70 ASP A N 1
ATOM 557 C CA . ASP A 1 73 ? 144.36200 35.58000 20.79800 1.000 49.37166 70 ASP A CA 1
ATOM 558 C C . ASP A 1 73 ? 143.94400 36.11700 19.42400 1.000 44.38996 70 ASP A C 1
ATOM 559 O O . ASP A 1 73 ? 144.28000 37.23600 19.03800 1.000 48.56467 70 ASP A O 1
ATOM 564 N N . GLN A 1 74 ? 143.20900 35.30900 18.66700 1.000 43.48798 71 GLN A N 1
ATOM 565 C CA . GLN A 1 74 ? 142.68000 35.76400 17.39100 1.000 44.78523 71 GLN A CA 1
ATOM 566 C C . GLN A 1 74 ? 141.27100 36.30200 17.52400 1.000 43.94404 71 GLN A C 1
ATOM 567 O O . GLN A 1 74 ? 140.62200 36.56000 16.50600 1.000 44.88579 71 GLN A O 1
ATOM 573 N N . ALA A 1 75 ? 140.75900 36.40800 18.74800 1.000 40.86253 72 ALA A N 1
ATOM 574 C CA . ALA A 1 75 ? 139.37000 36.77900 18.95600 1.000 43.93411 72 ALA A CA 1
ATOM 575 C C . ALA A 1 75 ? 139.21800 37.62900 20.20300 1.000 43.38043 72 ALA A C 1
ATOM 576 O O . ALA A 1 75 ? 139.84800 37.35500 21.23000 1.000 44.03185 72 ALA A O 1
ATOM 578 N N . TRP A 1 76 ? 138.37000 38.64900 20.11400 1.000 41.18630 73 TRP A N 1
ATOM 579 C CA . TRP A 1 76 ? 138.11200 39.49100 21.27300 1.000 45.19628 73 TRP A CA 1
ATOM 580 C C . TRP A 1 76 ? 136.83400 40.28900 21.07000 1.000 43.17702 73 TRP A C 1
ATOM 581 O O . TRP A 1 76 ? 136.38100 40.50000 19.94100 1.000 41.15607 73 TRP A O 1
ATOM 592 N N . THR A 1 77 ? 136.30600 40.79800 22.18000 1.000 39.82749 74 THR A N 1
ATOM 593 C CA . THR A 1 77 ? 135.03200 41.49600 22.17400 1.000 37.72882 74 THR A CA 1
ATOM 594 C C . THR A 1 77 ? 135.25100 42.99500 22.00700 1.000 48.71685 74 THR A C 1
ATOM 595 O O . THR A 1 77 ? 136.06100 43.61200 22.71600 1.000 49.24402 74 THR A O 1
ATOM 599 N N . ARG A 1 78 ? 134.54300 43.57400 21.05100 1.000 46.27282 75 ARG A N 1
ATOM 600 C CA . ARG A 1 78 ? 134.59100 45.00800 20.86900 1.000 43.32130 75 ARG A CA 1
ATOM 601 C C . ARG A 1 78 ? 133.49900 45.70200 21.67900 1.000 49.66909 75 ARG A C 1
ATOM 602 O O . ARG A 1 78 ? 133.74100 46.76900 22.26100 1.000 50.69118 75 ARG A O 1
ATOM 610 N N . LEU A 1 79 ? 132.29800 45.11700 21.71600 1.000 44.51879 76 LEU A N 1
ATOM 611 C CA . LEU A 1 79 ? 131.15800 45.70700 22.39600 1.000 41.69405 76 LEU A CA 1
ATOM 612 C C . LEU A 1 79 ? 130.38600 44.64300 23.16100 1.000 45.67149 76 LEU A C 1
ATOM 613 O O . LEU A 1 79 ? 130.22000 43.51600 22.68200 1.000 46.65959 76 LEU A O 1
ATOM 618 N N . ALA A 1 80 ? 129.90500 45.01400 24.35100 1.000 45.90061 77 ALA A N 1
ATOM 619 C CA . ALA A 1 80 ? 129.03700 44.14100 25.14400 1.000 45.65144 77 ALA A CA 1
ATOM 620 C C . ALA A 1 80 ? 128.39400 45.01500 26.22500 1.000 45.84991 77 ALA A C 1
ATOM 621 O O . ALA A 1 80 ? 129.07300 45.41700 27.17500 1.000 48.70244 77 ALA A O 1
ATOM 623 N N . PHE A 1 81 ? 127.11200 45.33600 26.05400 1.000 47.17119 78 PHE A N 1
ATOM 624 C CA . PHE A 1 81 ? 126.45200 46.25800 26.98100 1.000 48.28438 78 PHE A CA 1
ATOM 625 C C . PHE A 1 81 ? 124.97800 45.91200 27.11800 1.000 44.28555 78 PHE A C 1
ATOM 626 O O . PHE A 1 81 ? 124.34600 45.43500 26.17400 1.000 43.93733 78 PHE A O 1
ATOM 634 N N . ALA A 1 82 ? 124.42500 46.24200 28.27900 1.000 43.19792 79 ALA A N 1
ATOM 635 C CA . ALA A 1 82 ? 123.01100 46.08700 28.56000 1.000 46.46931 79 ALA A CA 1
ATOM 636 C C . ALA A 1 82 ? 122.42900 47.42700 29.00300 1.000 49.43274 79 ALA A C 1
ATOM 637 O O . ALA A 1 82 ? 123.08800 48.20400 29.70500 1.000 45.52589 79 ALA A O 1
ATOM 639 N N . GLY A 1 83 ? 121.17400 47.67500 28.64100 1.000 44.61813 80 GLY A N 1
ATOM 640 C CA . GLY A 1 83 ? 120.64600 49.00800 28.86300 1.000 50.87342 80 GLY A CA 1
ATOM 641 C C . GLY A 1 83 ? 119.14000 49.07300 28.75600 1.000 54.51168 80 GLY A C 1
ATOM 642 O O . GLY A 1 83 ? 118.47700 48.12000 28.33400 1.000 53.64818 80 GLY A O 1
ATOM 643 N N . ILE A 1 84 ? 118.61200 50.23900 29.14400 1.000 51.39812 81 ILE A N 1
ATOM 644 C CA . ILE A 1 84 ? 117.18000 50.50800 29.13500 1.000 49.56902 81 ILE A CA 1
ATOM 645 C C . ILE A 1 84 ? 116.94700 51.79800 28.37800 1.000 52.52882 81 ILE A C 1
ATOM 646 O O . ILE A 1 84 ? 117.71100 52.75600 28.51900 1.000 57.36287 81 ILE A O 1
ATOM 651 N N . LYS A 1 85 ? 115.88600 51.84000 27.59300 1.000 53.83347 82 LYS A N 1
ATOM 652 C CA . LYS A 1 85 ? 115.48900 53.06200 26.91800 1.000 61.10235 82 LYS A CA 1
ATOM 653 C C . LYS A 1 85 ? 114.08800 53.42600 27.39500 1.000 62.27585 82 LYS A C 1
ATOM 654 O O . LYS A 1 85 ? 113.13500 52.67600 27.17900 1.000 61.80433 82 LYS A O 1
ATOM 660 N N . VAL A 1 86 ? 113.96000 54.57800 28.03200 1.000 68.32710 83 VAL A N 1
ATOM 661 C CA . VAL A 1 86 ? 112.67600 55.00100 28.58000 1.000 67.32050 83 VAL A CA 1
ATOM 662 C C . VAL A 1 86 ? 111.97300 55.80200 27.48800 1.000 74.92022 83 VAL A C 1
ATOM 663 O O . VAL A 1 86 ? 111.86800 57.03500 27.56500 1.000 72.52593 83 VAL A O 1
ATOM 667 N N . GLY A 1 87 ? 111.59700 55.10600 26.40700 1.000 77.07618 84 GLY A N 1
ATOM 668 C CA . GLY A 1 87 ? 110.84700 55.72900 25.33000 1.000 77.46038 84 GLY A CA 1
ATOM 669 C C . GLY A 1 87 ? 111.60300 56.91100 24.79100 1.000 82.27958 84 GLY A C 1
ATOM 670 O O . GLY A 1 87 ? 112.69800 56.77000 24.23300 1.000 82.88781 84 GLY A O 1
ATOM 671 N N . ASP A 1 88 ? 110.98800 58.08400 24.95300 1.000 85.65910 85 ASP A N 1
ATOM 672 C CA . ASP A 1 88 ? 111.55100 59.35500 24.52600 1.000 82.07866 85 ASP A CA 1
ATOM 673 C C . ASP A 1 88 ? 112.50100 59.97300 25.54600 1.000 83.91457 85 ASP A C 1
ATOM 674 O O . ASP A 1 88 ? 113.35100 60.78500 25.15400 1.000 84.02524 85 ASP A O 1
ATOM 679 N N . TYR A 1 89 ? 112.42500 59.58300 26.82600 1.000 82.93008 86 TYR A N 1
ATOM 680 C CA . TYR A 1 89 ? 113.28200 60.23600 27.82100 1.000 79.22486 86 TYR A CA 1
ATOM 681 C C . TYR A 1 89 ? 114.76100 59.91200 27.65700 1.000 78.20045 86 TYR A C 1
ATOM 682 O O . TYR A 1 89 ? 115.56900 60.51700 28.36000 1.000 75.10818 86 TYR A O 1
ATOM 691 N N . GLY A 1 90 ? 115.13400 58.92300 26.87000 1.000 71.17087 87 GLY A N 1
ATOM 692 C CA . GLY A 1 90 ? 116.52800 58.66700 26.62900 1.000 68.59027 87 GLY A CA 1
ATOM 693 C C . GLY A 1 90 ? 116.88600 57.24200 26.95700 1.000 63.09239 87 GLY A C 1
ATOM 694 O O . GLY A 1 90 ? 116.02400 56.37500 27.13400 1.000 61.81129 87 GLY A O 1
ATOM 695 N N . SER A 1 91 ? 118.18200 56.99100 27.05800 1.000 55.61475 88 SER A N 1
ATOM 696 C CA . SER A 1 91 ? 118.65100 55.63900 27.25700 1.000 55.47404 88 SER A CA 1
ATOM 697 C C . SER A 1 91 ? 119.81700 55.64000 28.22300 1.000 54.35603 88 SER A C 1
ATOM 698 O O . SER A 1 91 ? 120.58200 56.60400 28.31000 1.000 52.38257 88 SER A O 1
ATOM 701 N N . PHE A 1 92 ? 119.95900 54.52200 28.92000 1.000 52.43544 89 PHE A N 1
ATOM 702 C CA . PHE A 1 92 ? 121.09800 54.28700 29.78100 1.000 50.73560 89 PHE A CA 1
ATOM 703 C C . PHE A 1 92 ? 121.57000 52.87100 29.53000 1.000 55.30860 89 PHE A C 1
ATOM 704 O O . PHE A 1 92 ? 120.76300 51.93600 29.57200 1.000 57.02329 89 PHE A O 1
ATOM 712 N N . ASP A 1 93 ? 122.86200 52.70500 29.27500 1.000 49.86496 90 ASP A N 1
ATOM 713 C CA . ASP A 1 93 ? 123.40700 51.36900 29.12500 1.000 48.89543 90 ASP A CA 1
ATOM 714 C C . ASP A 1 93 ? 124.78200 51.31500 29.76600 1.000 47.52274 90 ASP A C 1
ATOM 715 O O . ASP A 1 93 ? 125.45200 52.33600 29.93900 1.000 46.47769 90 ASP A O 1
ATOM 720 N N . TYR A 1 94 ? 125.20300 50.09400 30.10400 1.000 45.71014 91 TYR A N 1
ATOM 721 C CA . TYR A 1 94 ? 126.47500 49.87400 30.77100 1.000 41.28818 91 TYR A CA 1
ATOM 722 C C . TYR A 1 94 ? 127.14200 48.62900 30.20400 1.000 43.29504 91 TYR A C 1
ATOM 723 O O . TYR A 1 94 ? 126.47100 47.70500 29.73900 1.000 44.35868 91 TYR A O 1
ATOM 732 N N . GLY A 1 95 ? 128.47200 48.61000 30.24200 1.000 43.99540 92 GLY A N 1
ATOM 733 C CA . GLY A 1 95 ? 129.22200 47.44500 29.79600 1.000 45.26063 92 GLY A CA 1
ATOM 734 C C . GLY A 1 95 ? 130.47300 47.84100 29.03900 1.000 46.02057 92 GLY A C 1
ATOM 735 O O . GLY A 1 95 ? 131.15600 48.78800 29.44000 1.000 43.68458 92 GLY A O 1
ATOM 736 N N . ARG A 1 96 ? 130.83200 47.11300 27.98600 1.000 43.51981 93 ARG A N 1
ATOM 737 C CA . ARG A 1 96 ? 131.92700 47.53700 27.11600 1.000 42.95065 93 ARG A CA 1
ATOM 738 C C . ARG A 1 96 ? 131.31700 48.26900 25.93300 1.000 39.26729 93 ARG A C 1
ATOM 739 O O . ARG A 1 96 ? 130.80700 47.64400 25.00300 1.000 44.55038 93 ARG A O 1
ATOM 747 N N . ASN A 1 97 ? 131.39600 49.59100 25.94500 1.000 39.77510 94 ASN A N 1
ATOM 748 C CA . ASN A 1 97 ? 130.74400 50.39400 24.91700 1.000 40.39722 94 ASN A CA 1
ATOM 749 C C . ASN A 1 97 ? 131.69600 51.50200 24.47800 1.000 41.71170 94 ASN A C 1
ATOM 750 O O . ASN A 1 97 ? 132.81600 51.62600 24.99100 1.000 40.37130 94 ASN A O 1
ATOM 755 N N . TYR A 1 98 ? 131.26300 52.28000 23.48600 1.000 38.13330 95 TYR A N 1
ATOM 756 C CA . TYR A 1 98 ? 132.09600 53.34900 22.94700 1.000 37.24017 95 TYR A CA 1
ATOM 757 C C . TYR A 1 98 ? 132.13600 54.57100 23.87600 1.000 42.26680 95 TYR A C 1
ATOM 758 O O . TYR A 1 98 ? 131.14600 54.94300 24.51400 1.000 38.88932 95 TYR A O 1
ATOM 767 N N . GLY A 1 99 ? 133.29200 55.22400 23.92400 1.000 44.77028 96 GLY A N 1
ATOM 768 C CA . GLY A 1 99 ? 133.39000 56.46100 24.66200 1.000 44.40827 96 GLY A CA 1
ATOM 769 C C . GLY A 1 99 ? 132.74300 57.60200 23.90100 1.000 45.51912 96 GLY A C 1
ATOM 770 O O . GLY A 1 99 ? 132.77000 57.65300 22.66700 1.000 39.82133 96 GLY A O 1
ATOM 771 N N . VAL A 1 100 ? 132.25500 58.58800 24.66600 1.000 49.85136 97 VAL A N 1
ATOM 772 C CA . VAL A 1 100 ? 131.44100 59.65800 24.08400 1.000 47.70814 97 VAL A CA 1
ATOM 773 C C . VAL A 1 100 ? 132.25000 60.45200 23.07700 1.000 45.22249 97 VAL A C 1
ATOM 774 O O . VAL A 1 100 ? 131.68800 61.01500 22.13100 1.000 41.37150 97 VAL A O 1
ATOM 778 N N . LEU A 1 101 ? 133.58000 60.45200 23.22500 1.000 45.06402 98 LEU A N 1
ATOM 779 C CA . LEU A 1 101 ? 134.44200 61.11900 22.26000 1.000 48.01279 98 LEU A CA 1
ATOM 780 C C . LEU A 1 101 ? 134.21400 60.58700 20.85800 1.000 47.29280 98 LEU A C 1
ATOM 781 O O . LEU A 1 101 ? 134.26400 61.36300 19.88900 1.000 42.12021 98 LEU A O 1
ATOM 786 N N . TYR A 1 102 ? 133.87400 59.28700 20.74100 1.000 45.21940 99 TYR A N 1
ATOM 787 C CA . TYR A 1 102 ? 133.67500 58.66300 19.43800 1.000 41.65637 99 TYR A CA 1
ATOM 788 C C . TYR A 1 102 ? 132.37200 59.09500 18.77600 1.000 38.05729 99 TYR A C 1
ATOM 789 O O . TYR A 1 102 ? 132.25200 58.93500 17.55600 1.000 36.76519 99 TYR A O 1
ATOM 798 N N . ASP A 1 103 ? 131.45100 59.72200 19.53200 1.000 42.53523 100 ASP A N 1
ATOM 799 C CA . ASP A 1 103 ? 130.26700 60.37400 18.96400 1.000 39.39244 100 ASP A CA 1
ATOM 800 C C . ASP A 1 103 ? 130.66100 61.45700 17.95900 1.000 44.92040 100 ASP A C 1
ATOM 801 O O . ASP A 1 103 ? 129.89000 61.78500 17.05100 1.000 45.21336 100 ASP A O 1
ATOM 806 N N . VAL A 1 104 ? 131.84400 62.03500 18.11100 1.000 39.64925 101 VAL A N 1
ATOM 807 C CA . VAL A 1 104 ? 132.36500 62.92400 17.08900 1.000 37.34450 101 VAL A CA 1
ATOM 808 C C . VAL A 1 104 ? 133.18000 62.15200 16.07200 1.000 37.64806 101 VAL A C 1
ATOM 809 O O . VAL A 1 104 ? 132.92500 62.22800 14.86400 1.000 37.41430 101 VAL A O 1
ATOM 813 N N . GLU A 1 105 ? 134.11200 61.33900 16.58400 1.000 40.43909 102 GLU A N 1
ATOM 814 C CA . GLU A 1 105 ? 135.06800 60.61500 15.74700 1.000 37.75587 102 GLU A CA 1
ATOM 815 C C . GLU A 1 105 ? 134.39700 59.71400 14.72800 1.000 34.39458 102 GLU A C 1
ATOM 816 O O . GLU A 1 105 ? 134.91100 59.56300 13.61900 1.000 37.60626 102 GLU A O 1
ATOM 822 N N . GLY A 1 106 ? 133.21800 59.17100 15.04100 1.000 36.34648 103 GLY A N 1
ATOM 823 C CA . GLY A 1 106 ? 132.56000 58.28000 14.10100 1.000 36.58137 103 GLY A CA 1
ATOM 824 C C . GLY A 1 106 ? 132.23100 58.92600 12.77300 1.000 37.59914 103 GLY A C 1
ATOM 825 O O . GLY A 1 106 ? 132.14800 58.24800 11.74700 1.000 40.79180 103 GLY A O 1
ATOM 826 N N . TRP A 1 107 ? 132.04200 60.24300 12.76900 1.000 45.67204 104 TRP A N 1
ATOM 827 C CA . TRP A 1 107 ? 131.68800 60.94900 11.54300 1.000 40.00864 104 TRP A CA 1
ATOM 828 C C . TRP A 1 107 ? 132.80300 60.87900 10.50900 1.000 36.23356 104 TRP A C 1
ATOM 829 O O . TRP A 1 107 ? 132.52500 60.80300 9.31100 1.000 36.65187 104 TRP A O 1
ATOM 840 N N . THR A 1 108 ? 134.06500 60.95300 10.94600 1.000 31.42039 105 THR A N 1
ATOM 841 C CA . THR A 1 108 ? 135.20600 60.90400 10.04400 1.000 34.76565 105 THR A CA 1
ATOM 842 C C . THR A 1 108 ? 135.85200 59.53500 10.02400 1.000 40.67346 105 THR A C 1
ATOM 843 O O . THR A 1 108 ? 136.74100 59.27600 9.20700 1.000 38.40969 105 THR A O 1
ATOM 847 N N . ASP A 1 109 ? 135.40300 58.64200 10.89300 1.000 42.17862 106 ASP A N 1
ATOM 848 C CA . ASP A 1 109 ? 135.86000 57.26800 10.85900 1.000 43.06961 106 ASP A CA 1
ATOM 849 C C . ASP A 1 109 ? 134.95700 56.46600 9.92600 1.000 37.60851 106 ASP A C 1
ATOM 850 O O . ASP A 1 109 ? 134.15800 55.63700 10.35100 1.000 46.41716 106 ASP A O 1
ATOM 855 N N . MET A 1 110 ? 135.02900 56.80400 8.64300 1.000 36.78812 107 MET A N 1
ATOM 856 C CA . MET A 1 110 ? 134.20600 56.16900 7.62500 1.000 35.45240 107 MET A CA 1
ATOM 857 C C . MET A 1 110 ? 135.01000 55.88700 6.34800 1.000 34.65092 107 MET A C 1
ATOM 858 O O . MET A 1 110 ? 134.47500 55.93800 5.23800 1.000 36.05258 107 MET A O 1
ATOM 863 N N . LEU A 1 111 ? 136.30500 55.61800 6.44500 1.000 37.86720 108 LEU A N 1
ATOM 864 C CA . LEU A 1 111 ? 137.06100 55.34400 5.22400 1.000 42.46290 108 LEU A CA 1
ATOM 865 C C . LEU A 1 111 ? 136.97800 53.91000 4.90100 1.000 49.36166 108 LEU A C 1
ATOM 866 O O . LEU A 1 111 ? 136.76200 53.11500 5.76900 1.000 47.00852 108 LEU A O 1
ATOM 871 N N . PRO A 1 112 ? 137.13000 53.56700 3.62300 1.000 48.26576 109 PRO A N 1
ATOM 872 C CA . PRO A 1 112 ? 137.03600 52.22700 3.06900 1.000 47.78821 109 PRO A CA 1
ATOM 873 C C . PRO A 1 112 ? 137.64900 51.15600 3.93900 1.000 50.45803 109 PRO A C 1
ATOM 874 O O . PRO A 1 112 ? 136.98300 50.17400 4.17000 1.000 45.15322 109 PRO A O 1
ATOM 878 N N . GLU A 1 113 ? 138.88200 51.34200 4.37000 1.000 43.48456 110 GLU A N 1
ATOM 879 C CA . GLU A 1 113 ? 139.55000 50.43500 5.24800 1.000 41.44634 110 GLU A CA 1
ATOM 880 C C . GLU A 1 113 ? 140.16700 51.16400 6.41500 1.000 47.01272 110 GLU A C 1
ATOM 881 O O . GLU A 1 113 ? 139.88600 50.86500 7.55600 1.000 48.37016 110 GLU A O 1
ATOM 887 N N . PHE A 1 114 ? 140.98700 52.15600 6.10500 1.000 45.96018 111 PHE A N 1
ATOM 888 C CA . PHE A 1 114 ? 141.73700 52.92800 7.08200 1.000 45.81785 111 PHE A CA 1
ATOM 889 C C . PHE A 1 114 ? 140.97700 54.03700 7.78800 1.000 49.82239 111 PHE A C 1
ATOM 890 O O . PHE A 1 114 ? 139.79300 54.06000 7.76500 1.000 52.40592 111 PHE A O 1
ATOM 898 N N . GLY A 1 115 ? 141.65700 54.93700 8.46300 1.000 46.07412 112 GLY A N 1
ATOM 899 C CA . GLY A 1 115 ? 140.95400 56.00200 9.14300 1.000 46.48851 112 GLY A CA 1
ATOM 900 C C . GLY A 1 115 ? 140.80300 55.76300 10.63300 1.000 44.56807 112 GLY A C 1
ATOM 901 O O . GLY A 1 115 ? 141.44000 54.90100 11.23200 1.000 43.57466 112 GLY A O 1
ATOM 902 N N . GLY A 1 116 ? 140.02900 56.64800 11.25100 1.000 49.54309 113 GLY A N 1
ATOM 903 C CA . GLY A 1 116 ? 139.66300 56.53100 12.64800 1.000 44.15549 113 GLY A CA 1
ATOM 904 C C . GLY A 1 116 ? 140.81700 56.41400 13.60600 1.000 46.93985 113 GLY A C 1
ATOM 905 O O . GLY A 1 116 ? 140.61700 55.99200 14.74900 1.000 44.66384 113 GLY A O 1
ATOM 906 N N . ASP A 1 117 ? 142.01800 56.83400 13.19700 1.000 50.44295 114 ASP A N 1
ATOM 907 C CA . ASP A 1 117 ? 143.19800 56.62700 14.02800 1.000 49.99969 114 ASP A CA 1
ATOM 908 C C . ASP A 1 117 ? 144.11600 57.85300 14.08500 1.000 51.74065 114 ASP A C 1
ATOM 909 O O . ASP A 1 117 ? 145.34400 57.70000 14.10600 1.000 49.82041 114 ASP A O 1
ATOM 914 N N . SER A 1 118 ? 143.55500 59.07200 14.06100 1.000 47.97659 115 SER A N 1
ATOM 915 C CA . SER A 1 118 ? 144.36800 60.25700 14.36200 1.000 46.30436 115 SER A CA 1
ATOM 916 C C . SER A 1 118 ? 144.76800 60.25800 15.82700 1.000 44.12119 115 SER A C 1
ATOM 917 O O . SER A 1 118 ? 145.93500 60.47400 16.16200 1.000 44.66824 115 SER A O 1
ATOM 920 N N . TYR A 1 119 ? 143.79500 60.03900 16.71400 1.000 49.09851 116 TYR A N 1
ATOM 921 C CA . TYR A 1 119 ? 144.00900 59.91400 18.15200 1.000 45.22124 116 TYR A CA 1
ATOM 922 C C . TYR A 1 119 ? 143.22700 58.78400 18.80200 1.000 49.75232 116 TYR A C 1
ATOM 923 O O . TYR A 1 119 ? 143.43300 58.54900 20.00000 1.000 51.66042 116 TYR A O 1
ATOM 932 N N . THR A 1 120 ? 142.30200 58.11800 18.09400 1.000 50.21601 117 THR A N 1
ATOM 933 C CA . THR A 1 120 ? 141.41800 57.11900 18.70300 1.000 48.45582 117 THR A CA 1
ATOM 934 C C . THR A 1 120 ? 142.09200 55.74900 18.78900 1.000 51.18046 117 THR A C 1
ATOM 935 O O . THR A 1 120 ? 142.44900 55.15400 17.76600 1.000 53.48973 117 THR A O 1
ATOM 939 N N . TYR A 1 121 ? 142.21700 55.22500 20.00500 1.000 48.14894 118 TYR A N 1
ATOM 940 C CA . TYR A 1 121 ? 142.67800 53.86600 20.23000 1.000 44.18090 118 TYR A CA 1
ATOM 941 C C . TYR A 1 121 ? 141.71200 53.16600 21.17400 1.000 48.06800 118 TYR A C 1
ATOM 942 O O . TYR A 1 121 ? 141.05800 53.80300 21.99600 1.000 56.73964 118 TYR A O 1
ATOM 951 N N . ALA A 1 122 ? 141.61900 51.85100 21.06800 1.000 39.63505 119 ALA A N 1
ATOM 952 C CA . ALA A 1 122 ? 140.71200 51.16000 21.96400 1.000 47.03237 119 ALA A CA 1
ATOM 953 C C . ALA A 1 122 ? 141.28900 51.09800 23.37800 1.000 43.02999 119 ALA A C 1
ATOM 954 O O . ALA A 1 122 ? 142.50200 51.11300 23.58300 1.000 40.02861 119 ALA A O 1
ATOM 956 N N . ASP A 1 123 ? 140.39100 51.05300 24.36100 1.000 43.03311 120 ASP A N 1
ATOM 957 C CA . ASP A 1 123 ? 140.76000 50.92600 25.76800 1.000 42.40130 120 ASP A CA 1
ATOM 958 C C . ASP A 1 123 ? 141.71100 52.03900 26.19100 1.000 45.21929 120 ASP A C 1
ATOM 959 O O . ASP A 1 123 ? 142.61900 51.84200 26.99600 1.000 42.54453 120 ASP A O 1
ATOM 964 N N . ASN A 1 124 ? 141.44600 53.24000 25.68600 1.000 49.16396 121 ASN A N 1
ATOM 965 C CA . ASN A 1 124 ? 142.24000 54.44200 25.93600 1.000 50.38676 121 ASN A CA 1
ATOM 966 C C . ASN A 1 124 ? 141.32100 55.49600 26.54100 1.000 46.01817 121 ASN A C 1
ATOM 967 O O . ASN A 1 124 ? 140.88600 56.42600 25.85600 1.000 47.86401 121 ASN A O 1
ATOM 972 N N . PHE A 1 125 ? 141.02600 55.33600 27.83100 1.000 45.41250 122 PHE A N 1
ATOM 973 C CA . PHE A 1 125 ? 140.03700 56.15500 28.53800 1.000 43.73594 122 PHE A CA 1
ATOM 974 C C . PHE A 1 125 ? 138.74500 56.04300 27.72400 1.000 43.27061 122 PHE A C 1
ATOM 975 O O . PHE A 1 125 ? 138.34500 54.92400 27.37900 1.000 49.84132 122 PHE A O 1
ATOM 983 N N . MET A 1 126 ? 138.10800 57.14300 27.32900 1.000 47.55186 123 MET A N 1
ATOM 984 C CA . MET A 1 126 ? 136.89900 57.07600 26.51900 1.000 39.69108 123 MET A CA 1
ATOM 985 C C . MET A 1 126 ? 137.16300 57.50000 25.08000 1.000 39.98721 123 MET A C 1
ATOM 986 O O . MET A 1 126 ? 136.25000 57.94300 24.38500 1.000 46.59891 123 MET A O 1
ATOM 991 N N . ALA A 1 127 ? 138.40000 57.35200 24.60300 1.000 38.27933 124 ALA A N 1
ATOM 992 C CA . ALA A 1 127 ? 138.67700 57.68600 23.20800 1.000 44.90294 124 ALA A CA 1
ATOM 993 C C . ALA A 1 127 ? 137.93900 56.75400 22.25600 1.000 52.05321 124 ALA A C 1
ATOM 994 O O . ALA A 1 127 ? 137.39100 57.20200 21.24000 1.000 55.21383 124 ALA A O 1
ATOM 996 N N . GLY A 1 128 ? 137.91600 55.45800 22.56400 1.000 43.89191 125 GLY A N 1
ATOM 997 C CA . GLY A 1 128 ? 137.19700 54.51600 21.73700 1.000 47.75315 125 GLY A CA 1
ATOM 998 C C . GLY A 1 128 ? 136.40400 53.53800 22.56900 1.000 46.24380 125 GLY A C 1
ATOM 999 O O . GLY A 1 128 ? 135.66700 53.93800 23.47700 1.000 47.79291 125 GLY A O 1
ATOM 1000 N N . ARG A 1 129 ? 136.53300 52.25600 22.26700 1.000 44.10450 126 ARG A N 1
ATOM 1001 C CA . ARG A 1 129 ? 135.83200 51.25000 23.04500 1.000 42.73121 126 ARG A CA 1
ATOM 1002 C C . ARG A 1 129 ? 136.51900 51.10400 24.38900 1.000 39.12323 126 ARG A C 1
ATOM 1003 O O . ARG A 1 129 ? 137.74300 51.16500 24.48300 1.000 43.32864 126 ARG A O 1
ATOM 1011 N N . ALA A 1 130 ? 135.73400 50.97300 25.44400 1.000 36.69961 127 ALA A N 1
ATOM 1012 C CA . ALA A 1 130 ? 136.29600 50.99000 26.78100 1.000 39.86733 127 ALA A CA 1
ATOM 1013 C C . ALA A 1 130 ? 135.59100 49.98200 27.66400 1.000 41.57812 127 ALA A C 1
ATOM 1014 O O . ALA A 1 130 ? 134.43300 49.62600 27.43100 1.000 43.26473 127 ALA A O 1
ATOM 1016 N N . ASN A 1 131 ? 136.27700 49.56300 28.72000 1.000 40.83317 128 ASN A N 1
ATOM 1017 C CA . ASN A 1 131 ? 135.64000 48.70000 29.70600 1.000 47.53886 128 ASN A CA 1
ATOM 1018 C C . ASN A 1 131 ? 134.94600 49.53600 30.77200 1.000 51.05533 128 ASN A C 1
ATOM 1019 O O . ASN A 1 131 ? 135.49100 50.53500 31.25600 1.000 50.39898 128 ASN A O 1
ATOM 1024 N N . GLY A 1 132 ? 133.75700 49.09500 31.16400 1.000 52.54417 129 GLY A N 1
ATOM 1025 C CA . GLY A 1 132 ? 133.05900 49.68900 32.28900 1.000 52.43613 129 GLY A CA 1
ATOM 1026 C C . GLY A 1 132 ? 132.61100 51.12400 32.12300 1.000 49.95799 129 GLY A C 1
ATOM 1027 O O . GLY A 1 132 ? 132.93700 51.96200 32.96200 1.000 51.23015 129 GLY A O 1
ATOM 1028 N N . VAL A 1 133 ? 131.86000 51.42200 31.06700 1.000 47.60508 130 VAL A N 1
ATOM 1029 C CA . VAL A 1 133 ? 131.33900 52.75800 30.82500 1.000 44.08541 130 VAL A CA 1
ATOM 1030 C C . VAL A 1 133 ? 129.84100 52.75000 31.08100 1.000 43.96571 130 VAL A C 1
ATOM 1031 O O . VAL A 1 133 ? 129.11500 51.91300 30.53600 1.000 51.37859 130 VAL A O 1
ATOM 1035 N N . ALA A 1 134 ? 129.37800 53.69200 31.89600 1.000 42.53522 131 ALA A N 1
ATOM 1036 C CA . ALA A 1 134 ? 127.95800 53.92300 32.10500 1.000 44.46758 131 ALA A CA 1
ATOM 1037 C C . ALA A 1 134 ? 127.60700 55.16800 31.31600 1.000 48.40289 131 ALA A C 1
ATOM 1038 O O . ALA A 1 134 ? 128.24800 56.20600 31.49300 1.000 52.06086 131 ALA A O 1
ATOM 1040 N N . THR A 1 135 ? 126.64100 55.06000 30.41200 1.000 47.71159 132 THR A N 1
ATOM 1041 C CA . THR A 1 135 ? 126.33400 56.15900 29.51300 1.000 49.40253 132 THR A CA 1
ATOM 1042 C C . THR A 1 135 ? 124.85700 56.48400 29.57600 1.000 50.49159 132 THR A C 1
ATOM 1043 O O . THR A 1 135 ? 124.01400 55.61800 29.33100 1.000 51.24153 132 THR A O 1
ATOM 1047 N N . TYR A 1 136 ? 124.55600 57.73600 29.90300 1.000 53.29847 133 TYR A N 1
ATOM 1048 C CA . TYR A 1 136 ? 123.20500 58.25800 29.82300 1.000 54.68894 133 TYR A CA 1
ATOM 1049 C C . TYR A 1 136 ? 123.08500 59.03700 28.52500 1.000 53.28829 133 TYR A C 1
ATOM 1050 O O . TYR A 1 136 ? 123.96300 59.83200 28.17600 1.000 49.96642 133 TYR A O 1
ATOM 1059 N N . ARG A 1 137 ? 122.01700 58.78300 27.80400 1.000 53.44158 134 ARG A N 1
ATOM 1060 C CA . ARG A 1 137 ? 121.81400 59.40400 26.51900 1.000 52.78182 134 ARG A CA 1
ATOM 1061 C C . ARG A 1 137 ? 120.43800 60.03000 26.52500 1.000 60.17986 134 ARG A C 1
ATOM 1062 O O . ARG A 1 137 ? 119.54300 59.62200 27.27400 1.000 61.79989 134 ARG A O 1
ATOM 1070 N N . ASN A 1 138 ? 120.30100 61.05400 25.70200 1.000 56.04483 135 ASN A N 1
ATOM 1071 C CA . ASN A 1 138 ? 119.07300 61.80000 25.59700 1.000 57.73558 135 ASN A CA 1
ATOM 1072 C C . ASN A 1 138 ? 118.94300 62.29800 24.17200 1.000 60.18869 135 ASN A C 1
ATOM 1073 O O . ASN A 1 138 ? 119.93000 62.73700 23.57800 1.000 62.15207 135 ASN A O 1
ATOM 1078 N N . SER A 1 139 ? 117.75100 62.18800 23.61100 1.000 59.02465 136 SER A N 1
ATOM 1079 C CA . SER A 1 139 ? 117.55000 62.64000 22.24500 1.000 63.61976 136 SER A CA 1
ATOM 1080 C C . SER A 1 139 ? 117.00800 64.07300 22.16600 1.000 65.88152 136 SER A C 1
ATOM 1081 O O . SER A 1 139 ? 116.90600 64.61400 21.05500 1.000 61.09134 136 SER A O 1
ATOM 1084 N N . ASP A 1 140 ? 116.67400 64.71200 23.31900 1.000 70.97865 137 ASP A N 1
ATOM 1085 C CA . ASP A 1 140 ? 116.13900 66.07600 23.33900 1.000 68.66246 137 ASP A CA 1
ATOM 1086 C C . ASP A 1 140 ? 116.76000 66.98100 24.39800 1.000 69.10094 137 ASP A C 1
ATOM 1087 O O . ASP A 1 140 ? 116.19200 68.03800 24.68600 1.000 71.97538 137 ASP A O 1
ATOM 1092 N N . PHE A 1 141 ? 117.92800 66.63600 24.93700 1.000 70.88546 138 PHE A N 1
ATOM 1093 C CA . PHE A 1 141 ? 118.59000 67.41800 25.99600 1.000 74.18902 138 PHE A CA 1
ATOM 1094 C C . PHE A 1 141 ? 117.63800 67.78100 27.14400 1.000 72.81413 138 PHE A C 1
ATOM 1095 O O . PHE A 1 141 ? 117.33600 68.95100 27.39400 1.000 76.94021 138 PHE A O 1
ATOM 1103 N N . PHE A 1 142 ? 117.16200 66.75000 27.84800 1.000 71.45727 139 PHE A N 1
ATOM 1104 C CA . PHE A 1 142 ? 116.33000 66.94000 29.03400 1.000 76.39840 139 PHE A CA 1
ATOM 1105 C C . PHE A 1 142 ? 115.07400 67.75800 28.71900 1.000 79.65524 139 PHE A C 1
ATOM 1106 O O . PHE A 1 142 ? 114.56000 68.49300 29.57300 1.000 77.48236 139 PHE A O 1
ATOM 1114 N N . GLY A 1 143 ? 114.58900 67.65500 27.47900 1.000 77.44797 140 GLY A N 1
ATOM 1115 C CA . GLY A 1 143 ? 113.39700 68.35100 27.04300 1.000 77.39698 140 GLY A CA 1
ATOM 1116 C C . GLY A 1 143 ? 113.58800 69.79700 26.62900 1.000 75.44439 140 GLY A C 1
ATOM 1117 O O . GLY A 1 143 ? 112.60800 70.43400 26.22300 1.000 77.61379 140 GLY A O 1
ATOM 1118 N N . LEU A 1 144 ? 114.81000 70.33700 26.72000 1.000 74.62424 141 LEU A N 1
ATOM 1119 C CA . LEU A 1 144 ? 115.04200 71.75100 26.42900 1.000 75.76733 141 LEU A CA 1
ATOM 1120 C C . LEU A 1 144 ? 115.07200 72.06300 24.92900 1.000 78.04957 141 LEU A C 1
ATOM 1121 O O . LEU A 1 144 ? 114.64600 73.15200 24.51800 1.000 82.51625 141 LEU A O 1
ATOM 1126 N N . VAL A 1 145 ? 115.64300 71.18000 24.10900 1.000 75.90862 142 VAL A N 1
ATOM 1127 C CA . VAL A 1 145 ? 115.86000 71.44900 22.68800 1.000 69.17864 142 VAL A CA 1
ATOM 1128 C C . VAL A 1 145 ? 115.59300 70.18300 21.88800 1.000 70.02855 142 VAL A C 1
ATOM 1129 O O . VAL A 1 145 ? 116.34300 69.20900 22.00900 1.000 72.76825 142 VAL A O 1
ATOM 1133 N N . GLU A 1 146 ? 114.55200 70.17600 21.06300 1.000 68.97276 143 GLU A N 1
ATOM 1134 C CA . GLU A 1 146 ? 114.29000 68.99200 20.24700 1.000 70.23845 143 GLU A CA 1
ATOM 1135 C C . GLU A 1 146 ? 115.34500 68.84800 19.14900 1.000 67.77215 143 GLU A C 1
ATOM 1136 O O . GLU A 1 146 ? 115.74600 69.82900 18.51500 1.000 66.60453 143 GLU A O 1
ATOM 1142 N N . GLY A 1 147 ? 115.80500 67.61000 18.93500 1.000 69.83975 144 GLY A N 1
ATOM 1143 C CA . GLY A 1 147 ? 116.82600 67.29600 17.94700 1.000 69.49975 144 GLY A CA 1
ATOM 1144 C C . GLY A 1 147 ? 118.25800 67.38800 18.44500 1.000 59.34145 144 GLY A C 1
ATOM 1145 O O . GLY A 1 147 ? 119.19400 67.06600 17.69400 1.000 50.66056 144 GLY A O 1
ATOM 1146 N N . LEU A 1 148 ? 118.46100 67.81100 19.68200 1.000 59.27083 145 LEU A N 1
ATOM 1147 C CA . LEU A 1 148 ? 119.79100 67.94800 20.24600 1.000 56.84626 145 LEU A CA 1
ATOM 1148 C C . LEU A 1 148 ? 120.06200 66.72300 21.10000 1.000 54.62369 145 LEU A C 1
ATOM 1149 O O . LEU A 1 148 ? 119.43800 66.54700 22.15200 1.000 60.60298 145 LEU A O 1
ATOM 1154 N N . ASN A 1 149 ? 121.03500 65.92000 20.69300 1.000 52.99872 146 ASN A N 1
ATOM 1155 C CA . ASN A 1 149 ? 121.37200 64.71400 21.43300 1.000 50.06148 146 ASN A CA 1
ATOM 1156 C C . ASN A 1 149 ? 122.36100 65.07000 22.52100 1.000 47.81888 146 ASN A C 1
ATOM 1157 O O . ASN A 1 149 ? 123.26000 65.88100 22.30700 1.000 50.72265 146 ASN A O 1
ATOM 1162 N N . PHE A 1 150 ? 122.21400 64.44000 23.67600 1.000 48.63059 147 PHE A N 1
ATOM 1163 C CA . PHE A 1 150 ? 123.09300 64.72000 24.79700 1.000 52.97892 147 PHE A CA 1
ATOM 1164 C 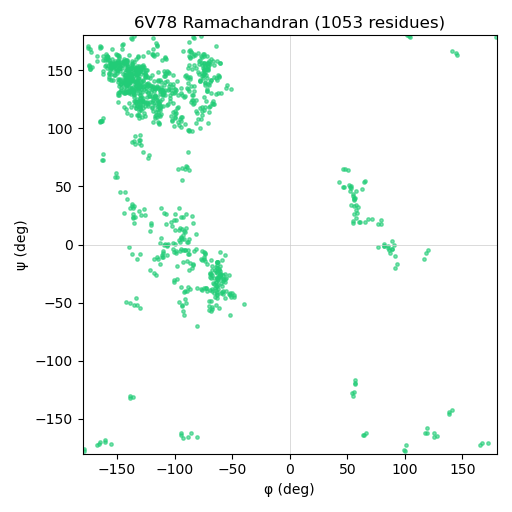C . PHE A 1 150 ? 123.55100 63.40800 25.40500 1.000 51.89605 147 PHE A C 1
ATOM 1165 O O . PHE A 1 150 ? 122.80600 62.43100 25.42800 1.000 56.28193 147 PHE A O 1
ATOM 1173 N N . ALA A 1 151 ? 124.78100 63.39000 25.90800 1.000 49.00267 148 ALA A N 1
ATOM 1174 C CA . ALA A 1 151 ? 125.32300 62.17900 26.50300 1.000 52.48889 148 ALA A CA 1
ATOM 1175 C C . ALA A 1 151 ? 126.05500 62.52100 27.78200 1.000 52.70808 148 ALA A C 1
ATOM 1176 O O . ALA A 1 151 ? 126.82600 63.48300 27.82100 1.000 48.81434 148 ALA A O 1
ATOM 1178 N N . LEU A 1 152 ? 125.78100 61.75000 28.82600 1.000 51.96602 149 LEU A N 1
ATOM 1179 C CA . LEU A 1 152 ? 126.55900 61.76500 30.04900 1.000 49.65061 149 LEU A CA 1
ATOM 1180 C C . LEU A 1 152 ? 127.10900 60.36300 30.27900 1.000 52.20455 149 LEU A C 1
ATOM 1181 O O . LEU A 1 152 ? 126.36300 59.37700 30.21200 1.000 50.80435 149 LEU A O 1
ATOM 1186 N N . GLN A 1 153 ? 128.40200 60.27200 30.56100 1.000 46.01473 150 GLN A N 1
ATOM 1187 C CA . GLN A 1 153 ? 129.07000 58.98600 30.59900 1.000 49.72044 150 GLN A CA 1
ATOM 1188 C C . GLN A 1 153 ? 130.03900 58.95400 31.76400 1.000 51.82058 150 GLN A C 1
ATOM 1189 O O . GLN A 1 153 ? 130.66500 59.96700 32.08300 1.000 50.51427 150 GLN A O 1
ATOM 1195 N N . TYR A 1 154 ? 130.13700 57.79300 32.41200 1.000 45.71604 151 TYR A N 1
ATOM 1196 C CA . TYR A 1 154 ? 131.04200 57.61500 33.53700 1.000 49.85231 151 TYR A CA 1
ATOM 1197 C C . TYR A 1 154 ? 131.76500 56.28100 33.37800 1.000 52.34563 151 TYR A C 1
ATOM 1198 O O . TYR A 1 154 ? 131.12900 55.23700 33.20500 1.000 46.19302 151 TYR A O 1
ATOM 1207 N N . GLN A 1 155 ? 133.08400 56.31200 33.50800 1.000 52.11741 152 GLN A N 1
ATOM 1208 C CA . GLN A 1 155 ? 133.92500 55.13900 33.34300 1.000 50.06077 152 GLN A CA 1
ATOM 1209 C C . GLN A 1 155 ? 134.61100 54.88600 34.66900 1.000 54.30441 152 GLN A C 1
ATOM 1210 O O . GLN A 1 155 ? 135.31600 55.76400 35.17900 1.000 53.25306 152 GLN A O 1
ATOM 1216 N N . GLY A 1 156 ? 134.38800 53.68900 35.22500 1.000 51.95804 153 GLY A N 1
ATOM 1217 C CA . GLY A 1 156 ? 135.01400 53.33300 36.47000 1.000 48.38870 153 GLY A CA 1
ATOM 1218 C C . GLY A 1 156 ? 136.47800 53.01600 36.29100 1.000 54.35188 153 GLY A C 1
ATOM 1219 O O . GLY A 1 156 ? 136.96600 52.77100 35.18700 1.000 59.06632 153 GLY A O 1
ATOM 1220 N N . LYS A 1 157 ? 137.17600 53.01600 37.42100 1.000 58.43434 154 LYS A N 1
ATOM 1221 C CA . LYS A 1 157 ? 138.61100 52.77900 37.46000 1.000 60.23986 154 LYS A CA 1
ATOM 1222 C C . LYS A 1 157 ? 138.96200 51.50100 36.70100 1.000 63.31199 154 LYS A C 1
ATOM 1223 O O . LYS A 1 157 ? 138.30500 50.47100 36.86200 1.000 62.87381 154 LYS A O 1
ATOM 1229 N N . ASN A 1 158 ? 139.99600 51.57400 35.85900 1.000 65.41073 155 ASN A N 1
ATOM 1230 C CA . ASN A 1 158 ? 140.55600 50.40000 35.17200 1.000 61.64129 155 ASN A CA 1
ATOM 1231 C C . ASN A 1 158 ? 142.05500 50.45100 35.42900 1.000 61.12974 155 ASN A C 1
ATOM 1232 O O . ASN A 1 158 ? 142.82100 50.92200 34.58500 1.000 57.20801 155 ASN A O 1
ATOM 1237 N N . GLU A 1 159 ? 142.46500 49.89000 36.56200 1.000 61.39942 156 GLU A N 1
ATOM 1238 C CA . GLU A 1 159 ? 143.80900 50.04100 37.09200 1.000 64.42014 156 GLU A CA 1
ATOM 1239 C C . GLU A 1 159 ? 144.40900 48.66000 37.29700 1.000 62.38892 156 GLU A C 1
ATOM 1240 O O . GLU A 1 159 ? 143.76100 47.76600 37.84100 1.000 58.00092 156 GLU A O 1
ATOM 1246 N N . GLY A 1 160 ? 145.66700 48.50200 36.90300 1.000 68.31382 157 GLY A N 1
ATOM 1247 C CA . GLY A 1 160 ? 146.29300 47.20800 36.98800 1.000 65.35655 157 GLY A CA 1
ATOM 1248 C C . GLY A 1 160 ? 146.74900 46.89200 38.39500 1.000 68.64156 157 GLY A C 1
ATOM 1249 O O . GLY A 1 160 ? 147.13500 47.76600 39.16500 1.000 68.45954 157 GLY A O 1
ATOM 1250 N N . GLN A 1 161 ? 146.68000 45.61000 38.73700 1.000 75.01619 158 GLN A N 1
ATOM 1251 C CA . GLN A 1 161 ? 147.12100 45.20400 40.05800 1.000 76.66364 158 GLN A CA 1
ATOM 1252 C C . GLN A 1 161 ? 148.64100 45.28700 40.14600 1.000 80.51914 158 GLN A C 1
ATOM 1253 O O . GLN A 1 161 ? 149.35000 45.32900 39.13500 1.000 79.67668 158 GLN A O 1
ATOM 1259 N N . ASN A 1 162 ? 149.14400 45.31100 41.37500 1.000 82.62958 159 ASN A N 1
ATOM 1260 C CA . ASN A 1 162 ? 150.57300 45.21800 41.61800 1.000 81.39133 159 ASN A CA 1
ATOM 1261 C C . ASN A 1 162 ? 150.90000 43.93200 42.36200 1.000 85.33430 159 ASN A C 1
ATOM 1262 O O . ASN A 1 162 ? 150.21100 43.55400 43.31600 1.000 82.75574 159 ASN A O 1
ATOM 1267 N N . ALA A 1 163 ? 151.94800 43.25300 41.90100 1.000 86.15307 160 ALA A N 1
ATOM 1268 C CA . ALA A 1 163 ? 152.45700 42.08600 42.60800 1.000 86.54194 160 ALA A CA 1
ATOM 1269 C C . ALA A 1 163 ? 152.92400 42.44700 44.01700 1.000 89.16014 160 ALA A C 1
ATOM 1270 O O . ALA A 1 163 ? 153.04300 41.55700 44.86800 1.000 89.06745 160 ALA A O 1
ATOM 1272 N N . GLN A 1 164 ? 153.17500 43.73700 44.28000 1.000 83.36385 161 GLN A N 1
ATOM 1273 C CA . GLN A 1 164 ? 153.76300 44.21200 45.53100 1.000 81.64893 161 GLN A CA 1
ATOM 1274 C C . GLN A 1 164 ? 152.71300 44.57900 46.56400 1.000 82.93412 161 GLN A C 1
ATOM 1275 O O . GLN A 1 164 ? 152.67200 44.00800 47.66000 1.000 81.72425 161 GLN A O 1
ATOM 1281 N N . ASP A 1 165 ? 151.87100 45.54200 46.22400 1.000 82.63951 162 ASP A N 1
ATOM 1282 C CA . ASP A 1 165 ? 150.76600 45.94700 47.06700 1.000 83.87412 162 ASP A CA 1
ATOM 1283 C C . ASP A 1 165 ? 149.55200 45.28700 46.43300 1.000 81.16483 162 ASP A C 1
ATOM 1284 O O . ASP A 1 165 ? 149.28300 45.49500 45.24400 1.000 83.59756 162 ASP A O 1
ATOM 1289 N N . ILE A 1 166 ? 148.84800 44.46500 47.20500 1.000 79.43418 163 ILE A N 1
ATOM 1290 C CA . ILE A 1 166 ? 147.78500 43.64600 46.63200 1.000 79.99887 163 ILE A CA 1
ATOM 1291 C C . ILE A 1 166 ? 146.46100 44.39000 46.79400 1.000 79.00467 163 ILE A C 1
ATOM 1292 O O . ILE A 1 166 ? 145.39000 43.89600 46.41800 1.000 79.45660 163 ILE A O 1
ATOM 1297 N N . ASN A 1 167 ? 146.53900 45.63400 47.27600 1.000 81.09182 164 ASN A N 1
ATOM 1298 C CA . ASN A 1 167 ? 145.39100 46.53600 47.30400 1.000 84.47659 164 ASN A CA 1
ATOM 1299 C C . ASN A 1 167 ? 145.49000 47.65100 46.26000 1.000 82.78411 164 ASN A C 1
ATOM 1300 O O . ASN A 1 167 ? 144.80500 48.67500 46.38100 1.000 81.57415 164 ASN A O 1
ATOM 1305 N N . VAL A 1 168 ? 146.34900 47.48700 45.25600 1.000 81.95778 165 VAL A N 1
ATOM 1306 C CA . VAL A 1 168 ? 146.42700 48.39800 44.11900 1.000 76.07349 165 VAL A CA 1
ATOM 1307 C C . VAL A 1 168 ? 145.78400 47.69500 42.93800 1.000 74.53529 165 VAL A C 1
ATOM 1308 O O . VAL A 1 168 ? 146.05200 46.51400 42.68900 1.000 78.22052 165 VAL A O 1
ATOM 1312 N N . GLY A 1 169 ? 144.93400 48.41100 42.21400 1.000 70.34972 166 GLY A N 1
ATOM 1313 C CA . GLY A 1 169 ? 144.45300 47.94500 40.92800 1.000 72.13603 166 GLY A CA 1
ATOM 1314 C C . GLY A 1 169 ? 143.04300 47.37700 40.99300 1.000 70.46304 166 GLY A C 1
ATOM 1315 O O . GLY A 1 169 ? 142.40800 47.27500 42.05000 1.000 61.69419 166 GLY A O 1
ATOM 1316 N N . THR A 1 170 ? 142.58200 46.94500 39.82200 1.000 70.23772 167 THR A N 1
ATOM 1317 C CA . THR A 1 170 ? 141.24700 46.41000 39.61000 1.000 63.17468 167 THR A CA 1
ATOM 1318 C C . THR A 1 170 ? 141.32100 44.96400 39.13600 1.000 63.18499 167 THR A C 1
ATOM 1319 O O . THR A 1 170 ? 142.35300 44.49800 38.63900 1.000 62.60053 167 THR A O 1
ATOM 1323 N N . ASN A 1 171 ? 140.16800 44.28500 39.24600 1.000 57.78601 168 ASN A N 1
ATOM 1324 C CA . ASN A 1 171 ? 140.06500 42.87700 38.88200 1.000 59.99055 168 ASN A CA 1
ATOM 1325 C C . ASN A 1 171 ? 140.35000 42.63900 37.41500 1.000 57.24228 168 ASN A C 1
ATOM 1326 O O . ASN A 1 171 ? 140.78700 41.54300 37.04400 1.000 57.49360 168 ASN A O 1
ATOM 1331 N N . ASN A 1 172 ? 140.08900 43.63500 36.57000 1.000 54.49941 169 ASN A N 1
ATOM 1332 C CA . ASN A 1 172 ? 140.01000 43.44200 35.13300 1.000 49.73616 169 ASN A CA 1
ATOM 1333 C C . ASN A 1 172 ? 141.27500 43.87700 34.39700 1.000 46.98033 169 ASN A C 1
ATOM 1334 O O . ASN A 1 172 ? 141.23400 44.07600 33.18300 1.000 48.51950 169 ASN A O 1
ATOM 1339 N N . ARG A 1 173 ? 142.41000 43.97000 35.08300 1.000 49.09002 170 ARG A N 1
ATOM 1340 C CA . ARG A 1 173 ? 143.67300 44.27400 34.41900 1.000 56.58717 170 ARG A CA 1
ATOM 1341 C C . ARG A 1 173 ? 144.74500 43.31000 34.91300 1.000 61.37840 170 ARG A C 1
ATOM 1342 O O . ARG A 1 173 ? 145.15600 43.36400 36.08100 1.000 57.21160 170 ARG A O 1
ATOM 1350 N N . SER A 1 174 ? 145.26700 42.52000 33.97300 1.000 64.12546 171 SER A N 1
ATOM 1351 C CA . SER A 1 174 ? 146.06100 41.32500 34.19800 1.000 65.04315 171 SER A CA 1
ATOM 1352 C C . SER A 1 174 ? 147.48900 41.66800 34.60100 1.000 68.57416 171 SER A C 1
ATOM 1353 O O . SER A 1 174 ? 147.86700 42.83600 34.76700 1.000 76.74075 171 SER A O 1
ATOM 1356 N N . SER A 1 175 ? 148.25900 40.60600 34.83800 1.000 68.23606 172 SER A N 1
ATOM 1357 C CA . SER A 1 175 ? 149.57700 40.70600 35.45300 1.000 73.01488 172 SER A CA 1
ATOM 1358 C C . SER A 1 175 ? 150.47800 41.72600 34.75700 1.000 75.65965 172 SER A C 1
ATOM 1359 O O . SER A 1 175 ? 150.97200 42.68100 35.38400 1.000 65.79099 172 SER A O 1
ATOM 1362 N N . ASP A 1 176 ? 150.75100 41.49200 33.47300 1.000 73.10364 173 ASP A N 1
ATOM 1363 C CA . ASP A 1 176 ? 151.62000 42.33400 32.66800 1.000 69.44487 173 ASP A CA 1
ATOM 1364 C C . ASP A 1 176 ? 150.85200 43.37000 31.84700 1.000 71.27901 173 ASP A C 1
ATOM 1365 O O . ASP A 1 176 ? 151.31100 43.74800 30.76500 1.000 67.96254 173 ASP A O 1
ATOM 1370 N N . SER A 1 177 ? 149.71100 43.85900 32.33500 1.000 67.42328 174 SER A N 1
ATOM 1371 C CA . SER A 1 177 ? 148.93200 44.79500 31.53400 1.000 65.46220 174 SER A CA 1
ATOM 1372 C C . SER A 1 177 ? 149.71000 46.07900 31.28700 1.000 64.97826 174 SER A C 1
ATOM 1373 O O . SER A 1 177 ? 150.42900 46.56700 32.16100 1.000 61.74469 174 SER A O 1
ATOM 1376 N N . ASP A 1 178 ? 149.56900 46.60800 30.06900 1.000 67.32949 175 ASP A N 1
ATOM 1377 C CA . ASP A 1 178 ? 150.10500 47.91600 29.71100 1.000 56.04762 175 ASP A CA 1
ATOM 1378 C C . ASP A 1 178 ? 149.31600 49.00900 30.40900 1.000 58.79855 175 ASP A C 1
ATOM 1379 O O . ASP A 1 178 ? 148.11400 49.16400 30.16700 1.000 58.54801 175 ASP A O 1
ATOM 1384 N N . VAL A 1 179 ? 150.00700 49.77600 31.25400 1.000 57.36574 176 VAL A N 1
ATOM 1385 C CA . VAL A 1 179 ? 149.37900 50.82700 32.03700 1.000 56.63860 176 VAL A CA 1
ATOM 1386 C C . VAL A 1 179 ? 148.89100 51.97200 31.15500 1.000 55.62682 176 VAL A C 1
ATOM 1387 O O . VAL A 1 179 ? 147.97700 52.70700 31.54400 1.000 55.26625 176 VAL A O 1
ATOM 1391 N N . ARG A 1 180 ? 149.45400 52.12100 29.95300 1.000 54.22298 177 ARG A N 1
ATOM 1392 C CA . ARG A 1 180 ? 149.02800 53.20000 29.07400 1.000 50.61022 177 ARG A CA 1
ATOM 1393 C C . ARG A 1 180 ? 147.54200 53.10700 28.77700 1.000 51.88035 177 ARG A C 1
ATOM 1394 O O . ARG A 1 180 ? 146.83900 54.12400 28.77500 1.000 59.15341 177 ARG A O 1
ATOM 1402 N N . PHE A 1 181 ? 147.03500 51.89400 28.57900 1.000 50.65309 178 PHE A N 1
ATOM 1403 C CA . PHE A 1 181 ? 145.62800 51.66900 28.30000 1.000 44.38493 178 PHE A CA 1
ATOM 1404 C C . PHE A 1 181 ? 144.82100 51.42500 29.56400 1.000 48.84301 178 PHE A C 1
ATOM 1405 O O . PHE A 1 181 ? 143.64600 51.06300 29.47400 1.000 48.16187 178 PHE A O 1
ATOM 1413 N N . ASP A 1 182 ? 145.40600 51.68300 30.73400 1.000 52.48306 179 ASP A N 1
ATOM 1414 C CA . ASP A 1 182 ? 144.65400 51.72500 31.97700 1.000 53.35711 179 ASP A CA 1
ATOM 1415 C C . ASP A 1 182 ? 144.02300 53.11400 32.13000 1.000 53.20423 179 ASP A C 1
ATOM 1416 O O . ASP A 1 182 ? 144.14600 53.97500 31.25600 1.000 47.82561 179 ASP A O 1
ATOM 1421 N N . ASN A 1 183 ? 143.26200 53.30600 33.20600 1.000 54.19577 180 ASN A N 1
ATOM 1422 C CA . ASN A 1 183 ? 142.56000 54.56000 33.45000 1.000 55.74214 180 ASN A CA 1
ATOM 1423 C C . ASN A 1 183 ? 141.90600 54.52200 34.83000 1.000 60.64956 180 ASN A C 1
ATOM 1424 O O . ASN A 1 183 ? 141.51300 53.45500 35.31400 1.000 62.79735 180 ASN A O 1
ATOM 1429 N N . GLY A 1 184 ? 141.76800 55.70200 35.43500 1.000 55.99072 181 GLY A N 1
ATOM 1430 C CA . GLY A 1 184 ? 140.97100 55.89000 36.63100 1.000 56.26350 181 GLY A CA 1
ATOM 1431 C C . GLY A 1 184 ? 139.56000 56.34400 36.30100 1.000 61.38827 181 GLY A C 1
ATOM 1432 O O . GLY A 1 184 ? 139.09100 56.23100 35.16400 1.000 59.83061 181 GLY A O 1
ATOM 1433 N N . ASP A 1 185 ? 138.87900 56.89100 37.31100 1.000 62.07606 182 ASP A N 1
ATOM 1434 C CA . ASP A 1 185 ? 137.52600 57.38100 37.07700 1.000 62.31356 182 ASP A CA 1
ATOM 1435 C C . ASP A 1 185 ? 137.54900 58.59000 36.14200 1.000 61.10735 182 ASP A C 1
ATOM 1436 O O . ASP A 1 185 ? 138.56000 59.28500 35.98800 1.000 55.93793 182 ASP A O 1
ATOM 1441 N N . GLY A 1 186 ? 136.41100 58.82300 35.50100 1.000 55.19530 183 GLY A N 1
ATOM 1442 C CA . GLY A 1 186 ? 136.30400 59.90100 34.54800 1.000 51.41090 183 GLY A CA 1
ATOM 1443 C C . GLY A 1 186 ? 134.87900 60.04800 34.07600 1.000 52.86975 183 GLY A C 1
ATOM 1444 O O . GLY A 1 186 ? 134.13200 59.06600 34.02700 1.000 53.11590 183 GLY A O 1
ATOM 1445 N N . PHE A 1 187 ? 134.49600 61.27000 33.71300 1.000 55.73968 184 PHE A N 1
ATOM 1446 C CA . PHE A 1 187 ? 133.16500 61.55800 33.21300 1.000 45.94619 184 PHE A CA 1
ATOM 1447 C C . PHE A 1 187 ? 133.28000 62.07700 31.78400 1.000 43.84061 184 PHE A C 1
ATOM 1448 O O . PHE A 1 187 ? 134.36000 62.43700 31.31100 1.000 42.18066 184 PHE A O 1
ATOM 1456 N N . GLY A 1 188 ? 132.16700 62.04100 31.07700 1.000 44.04492 185 GLY A N 1
ATOM 1457 C CA . GLY A 1 188 ? 132.15100 62.42700 29.68200 1.000 43.12609 185 GLY A CA 1
ATOM 1458 C C . GLY A 1 188 ? 130.84500 63.11000 29.35800 1.000 49.45511 185 GLY A C 1
ATOM 1459 O O . GLY A 1 188 ? 129.80500 62.82900 29.95500 1.000 51.99757 185 GLY A O 1
ATOM 1460 N N . LEU A 1 189 ? 130.92600 64.06500 28.44200 1.000 50.03648 186 LEU A N 1
ATOM 1461 C CA . LEU A 1 189 ? 129.77500 64.81200 27.98200 1.000 49.60756 186 LEU A CA 1
ATOM 1462 C C . LEU A 1 189 ? 129.85200 64.89800 26.47300 1.000 46.76616 186 LEU A C 1
ATOM 1463 O O . LEU A 1 189 ? 130.94400 65.01900 25.91500 1.000 47.42834 186 LEU A O 1
ATOM 1468 N N . SER A 1 190 ? 128.70300 64.86100 25.81400 1.000 44.99400 187 SER A N 1
ATOM 1469 C CA . SER A 1 190 ? 128.71500 64.93900 24.36200 1.000 45.59239 187 SER A CA 1
ATOM 1470 C C . SER A 1 190 ? 127.38000 65.46500 23.87700 1.000 43.22807 187 SER A C 1
ATOM 1471 O O . SER A 1 190 ? 126.35800 65.31900 24.55100 1.000 49.49815 187 SER A O 1
ATOM 1474 N N . THR A 1 191 ? 127.39500 66.05300 22.68300 1.000 38.50432 188 THR A N 1
ATOM 1475 C CA . THR A 1 191 ? 126.16700 66.59000 22.11500 1.000 46.08823 188 THR A CA 1
ATOM 1476 C C . THR A 1 191 ? 126.30700 66.72200 20.59800 1.000 47.73878 188 THR A C 1
ATOM 1477 O O . THR A 1 191 ? 127.41400 66.89500 20.07600 1.000 46.31047 188 THR A O 1
ATOM 1481 N N . SER A 1 192 ? 125.17000 66.63300 19.90000 1.000 45.86080 189 SER A N 1
ATOM 1482 C CA . SER A 1 192 ? 125.14300 66.68000 18.44100 1.000 44.07349 189 SER A CA 1
ATOM 1483 C C . SER A 1 192 ? 123.81700 67.27500 17.98000 1.000 43.43965 189 SER A C 1
ATOM 1484 O O . SER A 1 192 ? 122.80700 67.21200 18.68800 1.000 41.71750 189 SER A O 1
ATOM 1487 N N . TYR A 1 193 ? 123.83100 67.84800 16.77200 1.000 39.61680 190 TYR A N 1
ATOM 1488 C CA . TYR A 1 193 ? 122.65200 68.47600 16.19700 1.000 40.35803 190 TYR A CA 1
ATOM 1489 C C . TYR A 1 193 ? 122.66700 68.34800 14.67900 1.000 43.26149 190 TYR A C 1
ATOM 1490 O O . TYR A 1 193 ? 123.72200 68.45900 14.04700 1.000 44.17622 190 TYR A O 1
ATOM 1499 N N . ASP A 1 194 ? 121.48500 68.13700 14.10100 1.000 45.16840 191 ASP A N 1
ATOM 1500 C CA . ASP A 1 194 ? 121.29400 68.09600 12.65700 1.000 42.23276 191 ASP A CA 1
ATOM 1501 C C . ASP A 1 194 ? 120.51900 69.34700 12.26400 1.000 44.44380 191 ASP A C 1
ATOM 1502 O O . ASP A 1 194 ? 119.40200 69.56700 12.73500 1.000 49.26346 191 ASP A O 1
ATOM 1507 N N . PHE A 1 195 ? 121.12200 70.18100 11.42500 1.000 45.38478 192 PHE A N 1
ATOM 1508 C CA . PHE A 1 195 ? 120.53200 71.47600 11.10700 1.000 45.42987 192 PHE A CA 1
ATOM 1509 C C . PHE A 1 195 ? 119.47400 71.38800 10.02100 1.000 47.95417 192 PHE A C 1
ATOM 1510 O O . PHE A 1 195 ? 118.84900 72.40400 9.70400 1.000 56.87697 192 PHE A O 1
ATOM 1518 N N . GLY A 1 196 ? 119.28400 70.22100 9.42800 1.000 41.96247 193 GLY A N 1
ATOM 1519 C CA . GLY A 1 196 ? 118.23600 69.99000 8.46900 1.000 44.50524 193 GLY A CA 1
ATOM 1520 C C . GLY A 1 196 ? 118.60400 70.22200 7.01900 1.000 50.10750 193 GLY A C 1
ATOM 1521 O O . GLY A 1 196 ? 117.90400 69.71600 6.13500 1.000 52.84751 193 GLY A O 1
ATOM 1522 N N . MET A 1 197 ? 119.66500 70.97400 6.73100 1.000 47.64703 194 MET A N 1
ATOM 1523 C CA . MET A 1 197 ? 120.10100 71.14500 5.35000 1.000 54.08786 194 MET A CA 1
ATOM 1524 C C . MET A 1 197 ? 121.28500 70.22900 5.01600 1.000 54.05314 194 MET A C 1
ATOM 1525 O O . MET A 1 197 ? 122.12500 70.56700 4.17100 1.000 50.19953 194 MET A O 1
ATOM 1530 N N . GLY A 1 198 ? 121.40400 69.09800 5.73200 1.000 55.79770 195 GLY A N 1
ATOM 1531 C CA . GLY A 1 198 ? 122.53400 68.20000 5.60700 1.000 43.70372 195 GLY A CA 1
ATOM 1532 C C . GLY A 1 198 ? 123.75900 68.52200 6.43800 1.000 40.94076 195 GLY A C 1
ATOM 1533 O O . GLY A 1 198 ? 124.74200 67.76700 6.38300 1.000 43.70707 195 GLY A O 1
ATOM 1534 N N . ILE A 1 199 ? 123.76000 69.60500 7.20300 1.000 45.33048 196 ILE A N 1
ATOM 1535 C CA . ILE A 1 199 ? 124.91700 69.94700 8.02700 1.000 44.54640 196 ILE A CA 1
ATOM 1536 C C . ILE A 1 199 ? 124.66300 69.50800 9.46200 1.000 40.01685 196 ILE A C 1
ATOM 1537 O O . ILE A 1 199 ? 123.57100 69.69000 10.00900 1.000 41.18442 196 ILE A O 1
ATOM 1542 N N . SER A 1 200 ? 125.64300 68.87300 10.05100 1.000 38.45404 197 SER A N 1
ATOM 1543 C CA . SER A 1 200 ? 125.51400 68.49200 11.43400 1.000 39.97543 197 SER A CA 1
ATOM 1544 C C . SER A 1 200 ? 126.79200 68.86400 12.14400 1.000 39.05886 197 SER A C 1
ATOM 1545 O O . SER A 1 200 ? 127.88500 68.84800 11.56700 1.000 36.51339 197 SER A O 1
ATOM 1548 N N . ALA A 1 201 ? 126.63800 69.19200 13.40500 1.000 38.43205 198 ALA A N 1
ATOM 1549 C CA . ALA A 1 201 ? 127.76900 69.55900 14.21900 1.000 38.64545 198 ALA A CA 1
ATOM 1550 C C . ALA A 1 201 ? 127.72100 68.70700 15.46200 1.000 37.05013 198 ALA A C 1
ATOM 1551 O O . ALA A 1 201 ? 126.65100 68.31300 15.92700 1.000 38.55162 198 ALA A O 1
ATOM 1553 N N . ALA A 1 202 ? 128.89400 68.45000 16.00700 1.000 40.04981 199 ALA A N 1
ATOM 1554 C CA . ALA A 1 202 ? 128.99400 67.68500 17.22600 1.000 39.02934 199 ALA A CA 1
ATOM 1555 C C . ALA A 1 202 ? 130.24200 68.12300 17.97100 1.000 39.70314 199 ALA A C 1
ATOM 1556 O O . ALA A 1 202 ? 131.21300 68.62300 17.38100 1.000 35.67626 199 ALA A O 1
ATOM 1558 N N . ALA A 1 203 ? 130.21700 67.89700 19.27800 1.000 35.68102 200 ALA A N 1
ATOM 1559 C CA . ALA A 1 203 ? 131.39400 68.16400 20.07600 1.000 39.45079 200 ALA A CA 1
ATOM 1560 C C . ALA A 1 203 ? 131.36100 67.25400 21.28800 1.000 37.77111 200 ALA A C 1
ATOM 1561 O O . ALA A 1 203 ? 130.29600 66.80700 21.71800 1.000 38.48049 200 ALA A O 1
ATOM 1563 N N . ALA A 1 204 ? 132.54000 66.97800 21.83100 1.000 35.04000 201 ALA A N 1
ATOM 1564 C CA . ALA A 1 204 ? 132.60500 66.11400 22.99200 1.000 44.20450 201 ALA A CA 1
ATOM 1565 C C . ALA A 1 204 ? 133.78900 66.53500 23.84000 1.000 42.75069 201 ALA A C 1
ATOM 1566 O O . ALA A 1 204 ? 134.74700 67.13700 23.34000 1.000 38.81406 201 ALA A O 1
ATOM 1568 N N . TYR A 1 205 ? 133.68200 66.23700 25.13700 1.000 40.05429 202 TYR A N 1
ATOM 1569 C CA . TYR A 1 205 ? 134.69700 66.56600 26.12200 1.000 43.44908 202 TYR A CA 1
ATOM 1570 C C . TYR A 1 205 ? 134.69600 65.49900 27.19700 1.000 49.99581 202 TYR A C 1
ATOM 1571 O O . TYR A 1 205 ? 133.63900 65.16500 27.73800 1.000 53.73252 202 TYR A O 1
ATOM 1580 N N . THR A 1 206 ? 135.88000 64.99400 27.52200 1.000 48.60216 203 THR A N 1
ATOM 1581 C CA . THR A 1 206 ? 136.06700 64.02000 28.58300 1.000 48.95178 203 THR A CA 1
ATOM 1582 C C . THR A 1 206 ? 137.25000 64.44800 29.43600 1.000 50.40769 203 THR A C 1
ATOM 1583 O O . THR A 1 206 ? 138.20500 65.05900 28.94400 1.000 52.09500 203 THR A O 1
ATOM 1587 N N . SER A 1 207 ? 137.18700 64.08100 30.71200 1.000 51.23194 204 SER A N 1
ATOM 1588 C CA . SER A 1 207 ? 138.25300 64.31200 31.67900 1.000 55.19622 204 SER A CA 1
ATOM 1589 C C . SER A 1 207 ? 138.31100 63.12600 32.61700 1.000 54.76759 204 SER A C 1
ATOM 1590 O O . SER A 1 207 ? 137.27900 62.72400 33.15800 1.000 55.77571 204 SER A O 1
ATOM 1593 N N . SER A 1 208 ? 139.49900 62.56700 32.81700 1.000 58.08347 205 SER A N 1
ATOM 1594 C CA . SER A 1 208 ? 139.59900 61.34700 33.60200 1.000 60.65886 205 SER A CA 1
ATOM 1595 C C . SER A 1 208 ? 140.81700 61.41200 34.51000 1.000 61.35112 205 SER A C 1
ATOM 1596 O O . SER A 1 208 ? 141.86000 61.96800 34.14600 1.000 59.73044 205 SER A O 1
ATOM 1599 N N . ASP A 1 209 ? 140.67900 60.79600 35.68300 1.000 63.89008 206 ASP A N 1
ATOM 1600 C CA . ASP A 1 209 ? 141.81300 60.57000 36.56700 1.000 66.52456 206 ASP A CA 1
ATOM 1601 C C . ASP A 1 209 ? 142.73500 59.51300 35.98000 1.000 62.06606 206 ASP A C 1
ATOM 1602 O O . ASP 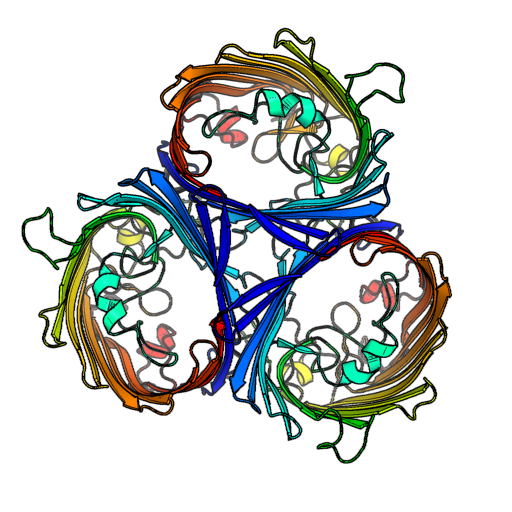A 1 209 ? 142.31400 58.64200 35.21400 1.000 62.90657 206 ASP A O 1
ATOM 1607 N N . ARG A 1 210 ? 144.00700 59.60800 36.33500 1.000 62.88466 207 ARG A N 1
ATOM 1608 C CA . ARG A 1 210 ? 144.99400 58.61700 35.94500 1.000 66.46896 207 ARG A CA 1
ATOM 1609 C C . ARG A 1 210 ? 145.52600 57.87800 37.16500 1.000 66.00209 207 ARG A C 1
ATOM 1610 O O . ARG A 1 210 ? 145.57000 58.41200 38.27600 1.000 67.57257 207 ARG A O 1
ATOM 1618 N N . THR A 1 211 ? 145.88200 56.61900 36.94700 1.000 69.50541 208 THR A N 1
ATOM 1619 C CA . THR A 1 211 ? 146.25000 55.74700 38.04600 1.000 69.94572 208 THR A CA 1
ATOM 1620 C C . THR A 1 211 ? 147.62600 56.12600 38.59100 1.000 70.29010 208 THR A C 1
ATOM 1621 O O . THR A 1 211 ? 148.47700 56.65400 37.87100 1.000 67.25535 208 THR A O 1
ATOM 1625 N N . ASN A 1 212 ? 147.84100 55.82900 39.88000 1.000 73.86390 209 ASN A N 1
ATOM 1626 C CA . ASN A 1 212 ? 149.11400 56.15000 40.52400 1.000 68.57747 209 ASN A CA 1
ATOM 1627 C C . ASN A 1 212 ? 150.29100 55.68300 39.68000 1.000 69.59103 209 ASN A C 1
ATOM 1628 O O . ASN A 1 212 ? 151.24500 56.43400 39.45600 1.000 69.10907 209 ASN A O 1
ATOM 1633 N N . ASP A 1 213 ? 150.20900 54.45600 39.16000 1.000 75.70852 210 ASP A N 1
ATOM 1634 C CA . ASP A 1 213 ? 151.27900 53.90800 38.33200 1.000 73.90410 210 ASP A CA 1
ATOM 1635 C C . ASP A 1 213 ? 151.38800 54.62800 36.98800 1.000 70.02179 210 ASP A C 1
ATOM 1636 O O . ASP A 1 213 ? 152.45100 54.60100 36.36500 1.000 69.71313 210 ASP A O 1
ATOM 1641 N N . GLN A 1 214 ? 150.29600 55.22800 36.49700 1.000 70.79422 211 GLN A N 1
ATOM 1642 C CA . GLN A 1 214 ? 150.36600 56.00300 35.25700 1.000 71.05954 211 GLN A CA 1
ATOM 1643 C C . GLN A 1 214 ? 151.17100 57.27700 35.45400 1.000 74.01928 211 GLN A C 1
ATOM 1644 O O . GLN A 1 214 ? 151.91500 57.70200 34.55900 1.000 70.63445 211 GLN A O 1
ATOM 1650 N N . MET A 1 215 ? 151.00600 57.91400 36.61200 1.000 73.96714 212 MET A N 1
ATOM 1651 C CA . MET A 1 215 ? 151.76100 59.11500 36.92200 1.000 72.28884 212 MET A CA 1
ATOM 1652 C C . MET A 1 215 ? 153.24200 58.81100 37.11200 1.000 72.94553 212 MET A C 1
ATOM 1653 O O . MET A 1 215 ? 154.09100 59.65100 36.79500 1.000 79.85720 212 MET A O 1
ATOM 1658 N N . THR A 1 216 ? 153.57700 57.60000 37.54900 1.000 74.21022 213 THR A N 1
ATOM 1659 C CA . THR A 1 216 ? 154.95300 57.26900 37.90100 1.000 71.65200 213 THR A CA 1
ATOM 1660 C C . THR A 1 216 ? 155.71500 56.54800 36.79900 1.000 72.53776 213 THR A C 1
ATOM 1661 O O . THR A 1 216 ? 156.93400 56.71600 36.69800 1.000 83.38709 213 THR A O 1
ATOM 1665 N N . GLN A 1 217 ? 155.04600 55.77000 35.95700 1.000 70.61956 214 GLN A N 1
ATOM 1666 C CA . GLN A 1 217 ? 155.74200 54.89200 35.02700 1.000 72.32259 214 GLN A CA 1
ATOM 1667 C C . GLN A 1 217 ? 155.66100 55.33300 33.57100 1.000 71.11498 214 GLN A C 1
ATOM 1668 O O . GLN A 1 217 ? 156.21700 54.64600 32.70600 1.000 66.40299 214 GLN A O 1
ATOM 1674 N N . THR A 1 218 ? 154.99300 56.44900 33.27100 1.000 69.87493 215 THR A N 1
ATOM 1675 C CA . THR A 1 218 ? 154.84800 56.92100 31.90100 1.000 66.18065 215 THR A CA 1
ATOM 1676 C C . THR A 1 218 ? 155.54400 58.26500 31.68000 1.000 69.87764 215 THR A C 1
ATOM 1677 O O . THR A 1 218 ? 155.83000 59.00700 32.62700 1.000 66.44643 215 THR A O 1
ATOM 1681 N N . ASN A 1 219 ? 155.75200 58.59700 30.39000 1.000 65.25363 216 ASN A N 1
ATOM 1682 C CA . ASN A 1 219 ? 156.40700 59.83200 29.96200 1.000 66.43021 216 ASN A CA 1
ATOM 1683 C C . ASN A 1 219 ? 155.41200 60.95300 29.65400 1.000 68.69481 216 ASN A C 1
ATOM 1684 O O . ASN A 1 219 ? 155.72200 61.89600 28.89900 1.000 62.36290 216 ASN A O 1
ATOM 1689 N N . ALA A 1 220 ? 154.22400 60.88100 30.24200 1.000 67.86319 217 ALA A N 1
ATOM 1690 C CA . ALA A 1 220 ? 153.25000 61.96000 30.19400 1.000 62.95290 217 ALA A CA 1
ATOM 1691 C C . ALA A 1 220 ? 153.09100 62.38000 31.63700 1.000 69.03599 217 ALA A C 1
ATOM 1692 O O . ALA A 1 220 ? 152.79000 61.54300 32.48400 1.000 64.90878 217 ALA A O 1
ATOM 1694 N N . ARG A 1 221 ? 153.39700 63.64300 31.92100 1.000 73.18123 218 ARG A N 1
ATOM 1695 C CA . ARG A 1 221 ? 153.36000 64.17300 33.28000 1.000 71.24948 218 ARG A CA 1
ATOM 1696 C C . ARG A 1 221 ? 152.04400 64.85100 33.61300 1.000 75.37838 218 ARG A C 1
ATOM 1697 O O . ARG A 1 221 ? 151.52100 65.63700 32.82300 1.000 69.15639 218 ARG A O 1
ATOM 1705 N N . GLY A 1 222 ? 151.51200 64.54100 34.78900 1.000 73.23840 219 GLY A N 1
ATOM 1706 C CA . GLY A 1 222 ? 150.24000 65.11700 35.19900 1.000 76.22921 219 GLY A CA 1
ATOM 1707 C C . GLY A 1 222 ? 149.39900 64.07800 35.91500 1.000 81.49426 219 GLY A C 1
ATOM 1708 O O . GLY A 1 222 ? 149.70900 62.89400 35.90200 1.000 81.64647 219 GLY A O 1
ATOM 1709 N N . ASP A 1 223 ? 148.33200 64.54300 36.58600 1.000 81.04038 220 ASP A N 1
ATOM 1710 C CA . ASP A 1 223 ? 147.45100 63.65900 37.36100 1.000 80.04520 220 ASP A CA 1
ATOM 1711 C C . ASP A 1 223 ? 146.04300 63.50800 36.76600 1.000 79.47503 220 ASP A C 1
ATOM 1712 O O . ASP A 1 223 ? 145.16800 62.91900 37.41400 1.000 80.22379 220 ASP A O 1
ATOM 1717 N N . LYS A 1 224 ? 145.77000 64.06600 35.58100 1.000 75.58433 221 LYS A N 1
ATOM 1718 C CA . LYS A 1 224 ? 144.48000 63.82900 34.93000 1.000 66.30589 221 LYS A CA 1
ATOM 1719 C C . LYS A 1 224 ? 144.66400 63.66100 33.42800 1.000 67.58539 221 LYS A C 1
ATOM 1720 O O . LYS A 1 224 ? 145.58000 64.23400 32.83800 1.000 70.61255 221 LYS A O 1
ATOM 1726 N N . ALA A 1 225 ? 143.78000 62.87400 32.80900 1.000 61.40091 222 ALA A N 1
ATOM 1727 C CA . ALA A 1 225 ? 143.78000 62.67300 31.36600 1.000 58.30037 222 ALA A CA 1
ATOM 1728 C C . ALA A 1 225 ? 142.51200 63.30700 30.82100 1.000 60.19666 222 ALA A C 1
ATOM 1729 O O . ALA A 1 225 ? 141.41200 62.99000 31.28600 1.000 60.40877 222 ALA A O 1
ATOM 1731 N N . GLU A 1 226 ? 142.66600 64.23400 29.87900 1.000 52.95719 223 GLU A N 1
ATOM 1732 C CA . GLU A 1 226 ? 141.53700 65.00600 29.39100 1.000 53.43436 223 GLU A CA 1
ATOM 1733 C C . GLU A 1 226 ? 141.57800 65.08600 27.87700 1.000 52.79022 223 GLU A C 1
ATOM 1734 O O . GLU A 1 226 ? 142.64800 65.04600 27.26500 1.000 53.51206 223 GLU A O 1
ATOM 1740 N N . ALA A 1 227 ? 140.40000 65.23900 27.28000 1.000 48.66789 224 ALA A N 1
ATOM 1741 C CA . ALA A 1 227 ? 140.30200 65.32700 25.83500 1.000 49.27574 224 ALA A CA 1
ATOM 1742 C C . ALA A 1 227 ? 139.04200 66.08600 25.46800 1.000 46.99696 224 ALA A C 1
ATOM 1743 O O . ALA A 1 227 ? 138.07800 66.14000 26.23700 1.000 47.70321 224 ALA A O 1
ATOM 1745 N N . TRP A 1 228 ? 139.06000 66.66700 24.27600 1.000 42.13234 225 TRP A N 1
ATOM 1746 C CA . TRP A 1 228 ? 137.89700 67.37000 23.76100 1.000 46.98913 225 TRP A CA 1
ATOM 1747 C C . TRP A 1 228 ? 137.97100 67.33800 22.24600 1.000 46.00239 225 TRP A C 1
ATOM 1748 O O . TRP A 1 228 ? 139.05800 67.26400 21.65900 1.000 45.55637 225 TRP A O 1
ATOM 1759 N N . THR A 1 229 ? 136.80500 67.40900 21.61800 1.000 40.58753 226 THR A N 1
ATOM 1760 C CA . THR A 1 229 ? 136.76100 67.31700 20.17400 1.000 37.41086 226 THR A CA 1
ATOM 1761 C C . THR A 1 229 ? 135.51000 68.01700 19.69400 1.000 38.82735 226 THR A C 1
ATOM 1762 O O . THR A 1 229 ? 134.52100 68.11100 20.42500 1.000 39.81477 226 THR A O 1
ATOM 1766 N N . ALA A 1 230 ? 135.56800 68.52000 18.46700 1.000 33.98068 227 ALA A N 1
ATOM 1767 C CA . ALA A 1 230 ? 134.38600 69.01200 17.78800 1.000 34.71292 227 ALA A CA 1
ATOM 1768 C C . ALA A 1 230 ? 134.52500 68.62200 16.34000 1.000 33.87503 227 ALA A C 1
ATOM 1769 O O . ALA A 1 230 ? 135.63700 68.44400 15.84300 1.000 35.00008 227 ALA A O 1
ATOM 1771 N N . GLY A 1 231 ? 133.39300 68.50800 15.66100 1.000 31.73346 228 GLY A N 1
ATOM 1772 C CA . GLY A 1 231 ? 133.42900 68.16600 14.25500 1.000 31.79444 228 GLY A CA 1
ATOM 1773 C C . GLY A 1 231 ? 132.14900 68.56000 13.56600 1.000 31.84010 228 GLY A C 1
ATOM 1774 O O . GLY A 1 231 ? 131.11200 68.74400 14.19800 1.000 32.24831 228 GLY A O 1
ATOM 1775 N N . LEU A 1 232 ? 132.23100 68.66400 12.25000 1.000 34.12918 229 LEU A N 1
ATOM 1776 C CA . LEU A 1 232 ? 131.11000 69.03700 11.41400 1.000 32.66235 229 LEU A CA 1
ATOM 1777 C C . LEU A 1 232 ? 131.02400 68.07700 10.23800 1.000 37.77403 229 LEU A C 1
ATOM 1778 O O . LEU A 1 232 ? 132.05300 67.60100 9.74300 1.000 35.08938 229 LEU A O 1
ATOM 1783 N N . LYS A 1 233 ? 129.79500 67.82800 9.76000 1.000 32.48733 230 LYS A N 1
ATOM 1784 C CA . LYS A 1 233 ? 129.61800 66.96700 8.60200 1.000 37.29464 230 LYS A CA 1
ATOM 1785 C C . LYS A 1 233 ? 128.53800 67.48800 7.67400 1.000 39.31072 230 LYS A C 1
ATOM 1786 O O . LYS A 1 233 ? 127.53300 68.05200 8.11800 1.000 36.56518 230 LYS A O 1
ATOM 1792 N N . TYR A 1 234 ? 128.76800 67.28900 6.38000 1.000 38.69521 231 TYR A N 1
ATOM 1793 C CA . TYR A 1 234 ? 127.77900 67.52000 5.34100 1.000 35.16339 231 TYR A CA 1
ATOM 1794 C C . TYR A 1 234 ? 127.40300 66.16700 4.74500 1.000 41.02556 231 TYR A C 1
ATOM 1795 O O . TYR A 1 234 ? 128.25800 65.46100 4.19000 1.000 39.37381 231 TYR A O 1
ATOM 1804 N N . ASP A 1 235 ? 126.13400 65.79300 4.88900 1.000 39.83963 232 ASP A N 1
ATOM 1805 C CA . ASP A 1 235 ? 125.65700 64.46700 4.49100 1.000 38.46973 232 ASP A CA 1
ATOM 1806 C C . ASP A 1 235 ? 124.32500 64.69800 3.78700 1.000 35.34934 232 ASP A C 1
ATOM 1807 O O . ASP A 1 235 ? 123.26800 64.70400 4.41700 1.000 34.97508 232 ASP A O 1
ATOM 1812 N N . ALA A 1 236 ? 124.40600 64.92800 2.48500 1.000 33.31986 233 ALA A N 1
ATOM 1813 C CA . ALA A 1 236 ? 123.27600 65.18500 1.61100 1.000 34.96130 233 ALA A CA 1
ATOM 1814 C C . ALA A 1 236 ? 123.83000 65.21200 0.19900 1.000 39.33207 233 ALA A C 1
ATOM 1815 O O . ALA A 1 236 ? 125.04300 65.31300 -0.00400 1.000 39.38371 233 ALA A O 1
ATOM 1817 N N . ASN A 1 237 ? 122.92500 65.13700 -0.77300 1.000 38.22450 234 ASN A N 1
ATOM 1818 C CA . ASN A 1 237 ? 123.26700 65.25000 -2.18600 1.000 42.26308 234 ASN A CA 1
ATOM 1819 C C . ASN A 1 237 ? 124.46500 64.38300 -2.57700 1.000 46.03231 234 ASN A C 1
ATOM 1820 O O . ASN A 1 237 ? 125.42800 64.85500 -3.18700 1.000 49.26557 234 ASN A O 1
ATOM 1825 N N . ASP A 1 238 ? 124.42800 63.10700 -2.18000 1.000 49.53731 235 ASP A N 1
ATOM 1826 C CA . ASP A 1 238 ? 125.45600 62.13000 -2.56200 1.000 49.86409 235 ASP A CA 1
ATOM 1827 C C . ASP A 1 238 ? 126.85900 62.58800 -2.19500 1.000 48.40514 235 ASP A C 1
ATOM 1828 O O . ASP A 1 238 ? 127.84800 62.09200 -2.74900 1.000 49.77865 235 ASP A O 1
ATOM 1833 N N . ILE A 1 239 ? 126.96000 63.54600 -1.29200 1.000 41.89619 236 ILE A N 1
ATOM 1834 C CA . ILE A 1 239 ? 128.23400 64.04200 -0.81000 1.000 41.89126 236 ILE A CA 1
ATOM 1835 C C . ILE A 1 239 ? 128.25900 63.76000 0.67500 1.000 41.07295 236 ILE A C 1
ATOM 1836 O O . ILE A 1 239 ? 127.26200 63.96400 1.37800 1.000 41.25376 236 ILE A O 1
ATOM 1841 N N . TYR A 1 240 ? 129.38300 63.25800 1.14400 1.000 40.81689 237 TYR A N 1
ATOM 1842 C CA . TYR A 1 240 ? 129.59400 63.05500 2.56500 1.000 38.91587 237 TYR A CA 1
ATOM 1843 C C . TYR A 1 240 ? 130.90600 63.73400 2.87500 1.000 40.49864 237 TYR A C 1
ATOM 1844 O O . TYR A 1 240 ? 131.97700 63.27400 2.45200 1.000 38.27146 237 TYR A O 1
ATOM 1853 N N . LEU A 1 241 ? 130.81200 64.83700 3.59500 1.000 42.11845 238 LEU A N 1
ATOM 1854 C CA . LEU A 1 241 ? 131.98000 65.57100 4.03400 1.000 41.57662 238 LEU A CA 1
ATOM 1855 C C . LEU A 1 241 ? 131.98100 65.53200 5.54100 1.000 40.64900 238 LEU A C 1
ATOM 1856 O O . LEU A 1 241 ? 130.95900 65.82500 6.16400 1.000 46.81557 238 LEU A O 1
ATOM 1861 N N . ALA A 1 242 ? 133.08900 65.12800 6.12700 1.000 32.96774 239 ALA A N 1
ATOM 1862 C CA . ALA A 1 242 ? 133.16800 65.22100 7.56800 1.000 33.12633 239 ALA A CA 1
ATOM 1863 C C . ALA A 1 242 ? 134.57500 65.62400 7.92500 1.000 32.76287 239 ALA A C 1
ATOM 1864 O O . ALA A 1 242 ? 135.53300 65.16500 7.30400 1.000 32.02587 239 ALA A O 1
ATOM 1866 N N . THR A 1 243 ? 134.66500 66.56300 8.86300 1.000 35.38039 240 THR A N 1
ATOM 1867 C CA . THR A 1 243 ? 135.90700 66.96100 9.48700 1.000 38.06332 240 THR A CA 1
ATOM 1868 C C . THR A 1 243 ? 135.73100 66.87700 10.99000 1.000 38.24364 240 THR A C 1
ATOM 1869 O O . THR A 1 243 ? 134.61100 66.81300 11.50800 1.000 32.97875 240 THR A O 1
ATOM 1873 N N . MET A 1 244 ? 136.86700 66.85800 11.67700 1.000 38.19241 241 MET A N 1
ATOM 1874 C CA . MET A 1 244 ? 136.89400 66.88200 13.12600 1.000 37.14067 241 MET A CA 1
ATOM 1875 C C . MET A 1 244 ? 138.24700 67.41300 13.54200 1.000 37.33654 241 MET A C 1
ATOM 1876 O O . MET A 1 244 ? 139.26200 67.13500 12.89600 1.000 39.70835 241 MET A O 1
ATOM 1881 N N . TYR A 1 245 ? 138.24300 68.16900 14.62500 1.000 36.90795 242 TYR A N 1
ATOM 1882 C CA . TYR A 1 245 ? 139.45600 68.59200 15.29700 1.000 40.36837 242 TYR A CA 1
ATOM 1883 C C . TYR A 1 245 ? 139.31100 68.16200 16.73900 1.000 38.40852 242 TYR A C 1
ATOM 1884 O O . TYR A 1 245 ? 138.19600 68.16400 17.27600 1.000 39.13189 242 TYR A O 1
ATOM 1893 N N . SER A 1 246 ? 140.42300 67.75900 17.34700 1.000 37.89678 243 SER A N 1
ATOM 1894 C CA . SER A 1 246 ? 140.38800 67.21700 18.69900 1.000 43.48347 243 SER A CA 1
ATOM 1895 C C . SER A 1 246 ? 141.69500 67.54000 19.40500 1.000 45.54322 243 SER A C 1
ATOM 1896 O O . SER A 1 246 ? 142.71800 67.78800 18.76500 1.000 47.91020 243 SER A O 1
ATOM 1899 N N . GLU A 1 247 ? 141.65600 67.50700 20.73500 1.000 44.30710 244 GLU A N 1
ATOM 1900 C CA . GLU A 1 247 ? 142.82900 67.70800 21.57000 1.000 46.67915 244 GLU A CA 1
ATOM 1901 C C . GLU A 1 247 ? 142.75100 66.77900 22.77000 1.000 49.60678 244 GLU A C 1
ATOM 1902 O O . GLU A 1 247 ? 141.67600 66.58100 23.34400 1.000 48.25017 244 GLU A O 1
ATOM 1908 N N . THR A 1 248 ? 143.89800 66.24100 23.16700 1.000 52.93878 245 THR A N 1
ATOM 1909 C CA . THR A 1 248 ? 143.99500 65.33200 24.29800 1.000 51.28817 245 THR A CA 1
ATOM 1910 C C . THR A 1 248 ? 145.14800 65.74000 25.19700 1.000 53.61662 245 THR A C 1
ATOM 1911 O O . THR A 1 248 ? 146.15800 66.28000 24.73600 1.000 55.29197 245 THR A O 1
ATOM 1915 N N . ARG A 1 249 ? 145.01400 65.41800 26.47800 1.000 54.92939 246 ARG A N 1
ATOM 1916 C CA . ARG A 1 249 ? 146.02000 65.76400 27.47100 1.000 59.52776 246 ARG A CA 1
ATOM 1917 C C . ARG A 1 249 ? 146.38300 64.53100 28.29200 1.000 57.65968 246 ARG A C 1
ATOM 1918 O O . ARG A 1 249 ? 145.52700 63.95900 28.97500 1.000 56.42577 246 ARG A O 1
ATOM 1926 N N . ASN A 1 250 ? 147.66200 64.15200 28.24300 1.000 59.57750 247 ASN A N 1
ATOM 1927 C CA . ASN A 1 250 ? 148.23100 63.08600 29.06700 1.000 63.83748 247 ASN A CA 1
ATOM 1928 C C . ASN A 1 250 ? 147.48600 61.76000 28.91500 1.000 68.16988 247 ASN A C 1
ATOM 1929 O O . ASN A 1 250 ? 147.41100 60.96400 29.86100 1.000 64.86663 247 ASN A O 1
ATOM 1934 N N . MET A 1 251 ? 146.96100 61.48400 27.72200 1.000 63.42189 248 MET A N 1
ATOM 1935 C CA . MET A 1 251 ? 146.14800 60.28800 27.57400 1.000 58.26369 248 MET A CA 1
ATOM 1936 C C . MET A 1 251 ? 146.53400 59.50200 26.33000 1.000 57.62256 248 MET A C 1
ATOM 1937 O O . MET A 1 251 ? 146.67200 58.27500 26.39700 1.000 55.71171 248 MET A O 1
ATOM 1942 N N . THR A 1 252 ? 146.69900 60.18100 25.19900 1.000 49.96033 249 THR A N 1
ATOM 1943 C CA . THR A 1 252 ? 146.85900 59.47100 23.94200 1.000 49.40608 249 THR A CA 1
ATOM 1944 C C . THR A 1 252 ? 148.20000 58.74000 23.91900 1.000 59.82360 249 THR A C 1
ATOM 1945 O O . THR A 1 252 ? 149.22500 59.32200 24.30400 1.000 60.63161 249 THR A O 1
ATOM 1949 N N . PRO A 1 253 ? 148.22400 57.45700 23.56500 1.000 54.46174 250 PRO A N 1
ATOM 1950 C CA . PRO A 1 253 ? 149.48100 56.72500 23.46200 1.000 54.19269 250 PRO A CA 1
ATOM 1951 C C . PRO A 1 253 ? 150.03100 56.77700 22.04400 1.000 55.49082 250 PRO A C 1
ATOM 1952 O O . PRO A 1 253 ? 149.33900 57.12400 21.08300 1.000 54.02881 250 PRO A O 1
ATOM 1956 N N . TYR A 1 254 ? 151.29400 56.38700 21.93500 1.000 56.74182 251 TYR A N 1
ATOM 1957 C CA . TYR A 1 254 ? 151.96900 56.29800 20.65400 1.000 61.65174 251 TYR A CA 1
ATOM 1958 C C . TYR A 1 254 ? 153.12400 55.32600 20.82100 1.000 58.39637 251 TYR A C 1
ATOM 1959 O O . TYR A 1 254 ? 153.69500 55.21100 21.90900 1.000 59.57690 251 TYR A O 1
ATOM 1968 N N . GLY A 1 255 ? 153.43400 54.60400 19.75200 1.000 58.31200 252 GLY A N 1
ATOM 1969 C CA . GLY A 1 255 ? 154.59700 53.73100 19.83500 1.000 67.47773 252 GLY A CA 1
ATOM 1970 C C . GLY A 1 255 ? 154.53500 52.58600 20.85000 1.000 63.91728 252 GLY A C 1
ATOM 1971 O O . GLY A 1 255 ? 153.48100 52.21100 21.37600 1.000 60.99174 252 GLY A O 1
ATOM 1972 N N . ASN A 1 256 ? 155.72800 52.04400 21.12500 1.000 68.37991 253 ASN A N 1
ATOM 1973 C CA . ASN A 1 256 ? 155.86700 50.88000 22.00400 1.000 68.28404 253 ASN A CA 1
ATOM 1974 C C . ASN A 1 256 ? 155.63400 51.24100 23.46700 1.000 67.16489 253 ASN A C 1
ATOM 1975 O O . ASN A 1 256 ? 155.08300 50.44100 24.23200 1.000 65.29910 253 ASN A O 1
ATOM 1980 N N . ASP A 1 257 ? 156.07800 52.41600 23.88600 1.000 66.93025 254 ASP A N 1
ATOM 1981 C CA . ASP A 1 257 ? 156.03800 52.79100 25.29100 1.000 66.15987 254 ASP A CA 1
ATOM 1982 C C . ASP A 1 257 ? 155.89700 54.30700 25.37700 1.000 68.46421 254 ASP A C 1
ATOM 1983 O O . ASP A 1 257 ? 156.75800 55.02800 25.88700 1.000 72.48843 254 ASP A O 1
ATOM 1988 N N . GLY A 1 258 ? 154.80400 54.82700 24.83500 1.000 64.88073 255 GLY A N 1
ATOM 1989 C CA . GLY A 1 258 ? 154.66000 56.26100 24.82000 1.000 64.37661 255 GLY A CA 1
ATOM 1990 C C . GLY A 1 258 ? 153.29100 56.77700 25.18300 1.000 64.24476 255 GLY A C 1
ATOM 1991 O O . GLY A 1 258 ? 152.26100 56.20600 24.81800 1.000 63.26333 255 GLY A O 1
ATOM 1992 N N . VAL A 1 259 ? 153.29500 57.88400 25.91700 1.000 65.43052 256 VAL A N 1
ATOM 1993 C CA . VAL A 1 259 ? 152.11000 58.66200 26.23700 1.000 64.48642 256 VAL A CA 1
ATOM 1994 C C . VAL A 1 259 ? 152.41800 60.10600 25.85800 1.000 60.52238 256 VAL A C 1
ATOM 1995 O O . VAL A 1 259 ? 153.49500 60.61300 26.17900 1.000 61.19690 256 VAL A O 1
ATOM 1999 N N . ALA A 1 260 ? 151.50800 60.74800 25.13300 1.000 59.83041 257 ALA A N 1
ATOM 2000 C CA . ALA A 1 260 ? 151.70500 62.12800 24.70200 1.000 58.15607 257 ALA A CA 1
ATOM 2001 C C . ALA A 1 260 ? 151.09400 63.07000 25.73100 1.000 57.78949 257 ALA A C 1
ATOM 2002 O O . ALA A 1 260 ? 149.91400 62.94200 26.06800 1.000 60.03093 257 ALA A O 1
ATOM 2004 N N . ASN A 1 261 ? 151.89500 64.02900 26.20900 1.000 65.76440 258 ASN A N 1
ATOM 2005 C CA . ASN A 1 261 ? 151.37400 65.03100 27.13400 1.000 65.63924 258 ASN A CA 1
ATOM 2006 C C . ASN A 1 261 ? 150.31200 65.90400 26.48600 1.000 57.74823 258 ASN A C 1
ATOM 2007 O O . ASN A 1 261 ? 149.37200 66.33200 27.16100 1.000 58.97424 258 ASN A O 1
ATOM 2012 N N . LYS A 1 262 ? 150.42100 66.16100 25.18600 1.000 49.44082 259 LYS A N 1
ATOM 2013 C CA . LYS A 1 262 ? 149.33000 66.81600 24.48300 1.000 52.05318 259 LYS A CA 1
ATOM 2014 C C . LYS A 1 262 ? 149.31100 66.37000 23.04500 1.000 52.27018 259 LYS A C 1
ATOM 2015 O O . LYS A 1 262 ? 150.36500 66.08000 22.47600 1.000 52.41199 259 LYS A O 1
ATOM 2021 N N . THR A 1 263 ? 148.10600 66.30800 22.46400 1.000 43.62246 260 THR A N 1
ATOM 2022 C CA . THR A 1 263 ? 147.97100 66.00300 21.04600 1.000 51.46432 260 THR A CA 1
ATOM 2023 C C . THR A 1 263 ? 147.03300 66.98900 20.37300 1.000 49.58714 260 THR A C 1
ATOM 2024 O O . THR A 1 263 ? 146.00400 67.38200 20.93400 1.000 53.85570 260 THR A O 1
ATOM 2028 N N . GLN A 1 264 ? 147.36200 67.33100 19.13400 1.000 47.87818 261 GLN A N 1
ATOM 2029 C CA . GLN A 1 264 ? 146.47400 68.10800 18.27800 1.000 52.57769 261 GLN A CA 1
ATOM 2030 C C . GLN A 1 264 ? 146.10200 67.20800 17.12100 1.000 51.56770 261 GLN A C 1
ATOM 2031 O O . GLN A 1 264 ? 146.98200 66.65200 16.45200 1.000 50.53654 261 GLN A O 1
ATOM 2037 N N . ASN A 1 265 ? 144.80500 67.06300 16.88900 1.000 49.13213 262 ASN A N 1
ATOM 2038 C CA . ASN A 1 265 ? 144.32200 66.05600 15.97400 1.000 43.27007 262 ASN A CA 1
ATOM 2039 C C . ASN A 1 265 ? 143.34900 66.69000 15.01300 1.000 38.75495 262 ASN A C 1
ATOM 2040 O O . ASN A 1 265 ? 142.47100 67.45100 15.42600 1.000 40.59205 262 ASN A O 1
ATOM 2045 N N . PHE A 1 266 ? 143.50800 66.36400 13.74200 1.000 39.03115 263 PHE A N 1
ATOM 2046 C CA . PHE A 1 266 ? 142.61900 66.83600 12.70400 1.000 38.08547 263 PHE A CA 1
ATOM 2047 C C . PHE A 1 266 ? 142.39000 65.69800 11.72900 1.000 42.02693 263 PHE A C 1
ATOM 2048 O O . PHE A 1 266 ? 143.34100 65.01200 11.34300 1.000 40.82416 263 PHE A O 1
ATOM 2056 N N . GLU A 1 267 ? 141.14000 65.55200 11.28500 1.000 40.07829 264 GLU A N 1
ATOM 2057 C CA . GLU A 1 267 ? 140.76400 64.57000 10.28200 1.000 38.24618 264 GLU A CA 1
ATOM 2058 C C . GLU A 1 267 ? 139.77500 65.21600 9.32900 1.000 36.46973 264 GLU A C 1
ATOM 2059 O O . GLU A 1 267 ? 138.98600 66.07300 9.73000 1.000 42.01222 264 GLU A O 1
ATOM 2065 N N . VAL A 1 268 ? 139.83000 64.80400 8.06800 1.000 34.53355 265 VAL A N 1
ATOM 2066 C CA . VAL A 1 268 ? 138.83600 65.18000 7.06900 1.000 35.18198 265 VAL A CA 1
ATOM 2067 C C . VAL A 1 268 ? 138.68000 64.02500 6.09700 1.000 41.21872 265 VAL A C 1
ATOM 2068 O O . VAL A 1 268 ? 139.66300 63.35700 5.75200 1.000 38.72472 265 VAL A O 1
ATOM 2072 N N . THR A 1 269 ? 137.43600 63.77600 5.67500 1.000 37.76981 266 THR A N 1
ATOM 2073 C CA . THR A 1 269 ? 137.16000 62.79400 4.63700 1.000 41.97653 266 THR A CA 1
ATOM 2074 C C . THR A 1 269 ? 136.11200 63.33800 3.67900 1.000 38.43733 266 THR A C 1
ATOM 2075 O O . THR A 1 269 ? 135.04900 63.77800 4.11600 1.000 44.09833 266 THR A O 1
ATOM 2079 N N . ALA A 1 270 ? 136.38700 63.28400 2.38300 1.000 38.34242 267 ALA A N 1
ATOM 2080 C CA . ALA A 1 270 ? 135.48900 63.83400 1.37800 1.000 41.06831 267 ALA A CA 1
ATOM 2081 C C . ALA A 1 270 ? 135.07200 62.69000 0.47800 1.000 39.21401 267 ALA A C 1
ATOM 2082 O O . ALA A 1 270 ? 135.92300 62.03100 -0.12800 1.000 42.17385 267 ALA A O 1
ATOM 2084 N N . GLN A 1 271 ? 133.77200 62.45900 0.38700 1.000 37.54012 268 GLN A N 1
ATOM 2085 C CA . GLN A 1 271 ? 133.27400 61.31300 -0.34400 1.000 40.73238 268 GLN A CA 1
ATOM 2086 C C . GLN A 1 271 ? 132.14500 61.71800 -1.27300 1.000 45.91054 268 GLN A C 1
ATOM 2087 O O . GLN A 1 271 ? 131.35800 62.62700 -0.97800 1.000 48.92170 268 GLN A O 1
ATOM 2093 N N . TYR A 1 272 ? 132.08600 61.02300 -2.40400 1.000 43.85612 269 TYR A N 1
ATOM 2094 C CA . TYR A 1 272 ? 130.96900 61.08800 -3.32800 1.000 43.85658 269 TYR A CA 1
ATOM 2095 C C . TYR A 1 272 ? 130.48000 59.66000 -3.55100 1.000 51.58525 269 TYR A C 1
ATOM 2096 O O . TYR A 1 272 ? 131.27400 58.71300 -3.58500 1.000 49.38147 269 TYR A O 1
ATOM 2105 N N . GLN A 1 273 ? 129.17100 59.52000 -3.70900 1.000 51.12667 270 GLN A N 1
ATOM 2106 C CA . GLN A 1 273 ? 128.51200 58.24600 -3.91400 1.000 41.38500 270 GLN A CA 1
ATOM 2107 C C . GLN A 1 273 ? 127.80500 58.26900 -5.25900 1.000 46.73120 270 GLN A C 1
ATOM 2108 O O . GLN A 1 273 ? 126.70200 58.81500 -5.36900 1.000 52.74179 270 GLN A O 1
ATOM 2114 N N . PHE A 1 274 ? 128.35700 57.57900 -6.24800 1.000 47.87084 271 PHE A N 1
ATOM 2115 C CA . PHE A 1 274 ? 127.68200 57.50500 -7.53800 1.000 52.56502 271 PHE A CA 1
ATOM 2116 C C . PHE A 1 274 ? 126.43500 56.63500 -7.42800 1.000 52.27975 271 PHE A C 1
ATOM 2117 O O . PHE A 1 274 ? 126.36400 55.72600 -6.60500 1.000 54.15517 271 PHE A O 1
ATOM 2125 N N . ASP A 1 275 ? 125.43500 56.93600 -8.26100 1.000 55.86701 272 ASP A N 1
ATOM 2126 C CA . ASP A 1 275 ? 124.18600 56.17600 -8.22400 1.000 62.36614 272 ASP A CA 1
ATOM 2127 C C . ASP A 1 275 ? 124.39900 54.69500 -8.55200 1.000 64.92137 272 ASP A C 1
ATOM 2128 O O . ASP A 1 275 ? 123.60000 53.84700 -8.13300 1.000 63.64640 272 ASP A O 1
ATOM 2133 N N . PHE A 1 276 ? 125.43100 54.36700 -9.33500 1.000 62.51374 273 PHE A N 1
ATOM 2134 C CA . PHE A 1 276 ? 125.67300 52.98900 -9.73800 1.000 56.12749 273 PHE A CA 1
ATOM 2135 C C . PHE A 1 276 ? 126.52400 52.20500 -8.74600 1.000 59.34222 273 PHE A C 1
ATOM 2136 O O . PHE A 1 276 ? 126.91900 51.07700 -9.05500 1.000 71.15940 273 PHE A O 1
ATOM 2144 N N . GLY A 1 277 ? 126.88200 52.77900 -7.60600 1.000 57.05171 274 GLY A N 1
ATOM 2145 C CA . GLY A 1 277 ? 127.41300 52.01100 -6.49100 1.000 46.80887 274 GLY A CA 1
ATOM 2146 C C . GLY A 1 277 ? 128.82700 52.32100 -6.07300 1.000 46.54744 274 GLY A C 1
ATOM 2147 O O . GLY A 1 277 ? 129.19700 51.97400 -4.94100 1.000 47.93365 274 GLY A O 1
ATOM 2148 N N . LEU A 1 278 ? 129.59600 53.07300 -6.85800 1.000 53.71682 275 LEU A N 1
ATOM 2149 C CA . LEU A 1 278 ? 130.98600 53.38000 -6.53300 1.000 50.15583 275 LEU A CA 1
ATOM 2150 C C . LEU A 1 278 ? 131.04500 54.59400 -5.62400 1.000 50.28831 275 LEU A C 1
ATOM 2151 O O . LEU A 1 278 ? 130.30200 55.55500 -5.80900 1.000 50.85403 275 LEU A O 1
ATOM 2156 N N . ARG A 1 279 ? 131.87900 54.51400 -4.59800 1.000 49.86614 276 ARG A N 1
ATOM 2157 C CA . ARG A 1 279 ? 132.01300 55.58700 -3.62200 1.000 44.04400 276 ARG A CA 1
ATOM 2158 C C . ARG A 1 279 ? 133.49300 55.81000 -3.37400 1.000 47.32220 276 ARG A C 1
ATOM 2159 O O . ARG A 1 279 ? 134.07800 55.19100 -2.47100 1.000 49.54683 276 ARG A O 1
ATOM 2167 N N . PRO A 1 280 ? 134.13800 56.67600 -4.15300 1.000 47.87806 277 PRO A N 1
ATOM 2168 C CA . PRO A 1 280 ? 135.52100 57.04200 -3.84000 1.000 46.02422 277 PRO A CA 1
ATOM 2169 C C . PRO A 1 280 ? 135.53600 57.91300 -2.60300 1.000 39.64979 277 PRO A C 1
ATOM 2170 O O . PRO A 1 280 ? 134.53000 58.51500 -2.23400 1.000 42.95702 277 PRO A O 1
ATOM 2174 N N . ALA A 1 281 ? 136.67000 57.92300 -1.92200 1.000 42.33586 278 ALA A N 1
ATOM 2175 C CA . ALA A 1 281 ? 136.81200 58.74000 -0.72800 1.000 41.63889 278 ALA A CA 1
ATOM 2176 C C . ALA A 1 281 ? 138.26600 59.16500 -0.59700 1.000 46.45634 278 ALA A C 1
ATOM 2177 O O . ALA A 1 281 ? 139.14800 58.30200 -0.51200 1.000 45.65531 278 ALA A O 1
ATOM 2179 N N . ILE A 1 282 ? 138.49400 60.48600 -0.53900 1.000 45.33615 279 ILE A N 1
ATOM 2180 C CA . ILE A 1 282 ? 139.80200 61.10600 -0.32200 1.000 40.48847 279 ILE A CA 1
ATOM 2181 C C . ILE A 1 282 ? 139.81100 61.69300 1.08400 1.000 43.01596 279 ILE A C 1
ATOM 2182 O O . ILE A 1 282 ? 138.83500 62.33300 1.49400 1.000 43.39516 279 ILE A O 1
ATOM 2187 N N . SER A 1 283 ? 140.87600 61.43300 1.84000 1.000 36.69078 280 SER A N 1
ATOM 2188 C CA . SER A 1 283 ? 140.92600 61.85400 3.23000 1.000 35.54995 280 SER A CA 1
ATOM 2189 C C . SER A 1 283 ? 142.34000 62.19100 3.67700 1.000 40.20453 280 SER A C 1
ATOM 2190 O O . SER A 1 283 ? 143.33100 61.82300 3.03900 1.000 39.32574 280 SER A O 1
ATOM 2193 N N . TYR A 1 284 ? 142.40600 62.94900 4.77300 1.000 40.68949 281 TYR A N 1
ATOM 2194 C CA . TYR A 1 284 ? 143.64500 63.37900 5.40100 1.000 45.21330 281 TYR A CA 1
ATOM 2195 C C . TYR A 1 284 ? 143.46700 63.26000 6.90200 1.000 40.25336 281 TYR A C 1
ATOM 2196 O O . TYR A 1 284 ? 142.38500 63.53700 7.42500 1.000 40.67808 281 TYR A O 1
ATOM 2205 N N . LEU A 1 285 ? 144.50500 62.77500 7.57700 1.000 40.00523 282 LEU A N 1
ATOM 2206 C CA . LEU A 1 285 ? 144.47400 62.57900 9.01900 1.000 42.00499 282 LEU A CA 1
ATOM 2207 C C . LEU A 1 285 ? 145.81200 62.97800 9.63100 1.000 45.67912 282 LEU A C 1
ATOM 2208 O O . LEU A 1 285 ? 146.87000 62.54600 9.15600 1.000 46.31778 282 LEU A O 1
ATOM 2213 N N . GLN A 1 286 ? 145.77400 63.77000 10.70200 1.000 46.11200 283 GLN A N 1
ATOM 2214 C CA . GLN A 1 286 ? 147.00100 64.12400 11.39800 1.000 43.85286 283 GLN A CA 1
ATOM 2215 C C . GLN A 1 286 ? 146.79100 64.22400 12.90100 1.000 43.19500 283 GLN A C 1
ATOM 2216 O O . GLN A 1 286 ? 145.74400 64.67000 13.37900 1.000 38.97505 283 GLN A O 1
ATOM 2222 N N . SER A 1 287 ? 147.80700 63.78200 13.63000 1.000 44.16651 284 SER A N 1
ATOM 2223 C CA . SER A 1 287 ? 147.93100 63.98200 15.06100 1.000 44.95084 284 SER A CA 1
ATOM 2224 C C . SER A 1 287 ? 149.32200 64.52400 15.30400 1.000 53.88254 284 SER A C 1
ATOM 2225 O O . SER A 1 287 ? 150.31200 63.84000 15.01400 1.000 53.69686 284 SER A O 1
ATOM 2228 N N . LYS A 1 288 ? 149.38600 65.74800 15.81300 1.000 49.02477 285 LYS A N 1
ATOM 2229 C CA . LYS A 1 288 ? 150.63600 66.41400 16.12700 1.000 49.35984 285 LYS A CA 1
ATOM 2230 C C . LYS A 1 288 ? 150.93700 66.12800 17.59400 1.000 50.41728 285 LYS A C 1
ATOM 2231 O O . LYS A 1 288 ? 150.21000 66.57500 18.49000 1.000 49.49580 285 LYS A O 1
ATOM 2237 N N . GLY A 1 289 ? 151.95700 65.31900 17.84300 1.000 53.42245 286 GLY A N 1
ATOM 2238 C CA . GLY A 1 289 ? 152.40400 65.12500 19.20700 1.000 58.85977 286 GLY A CA 1
ATOM 2239 C C . GLY A 1 289 ? 153.15900 66.34300 19.70600 1.000 63.39266 286 GLY A C 1
ATOM 2240 O O . GLY A 1 289 ? 153.77800 67.08400 18.94100 1.000 56.66555 286 GLY A O 1
ATOM 2241 N N . LYS A 1 290 ? 153.07800 66.56500 21.01400 1.000 66.34732 287 LYS A N 1
ATOM 2242 C CA . LYS A 1 290 ? 153.69400 67.71700 21.64900 1.000 59.64659 287 LYS A CA 1
ATOM 2243 C C . LYS A 1 290 ? 154.23300 67.31900 23.01200 1.000 65.72295 287 LYS A C 1
ATOM 2244 O O . LYS A 1 290 ? 153.64100 66.48900 23.70900 1.000 69.90997 287 LYS A O 1
ATOM 2250 N N . ASP A 1 291 ? 155.35500 67.93100 23.38700 1.000 67.08895 288 ASP A N 1
ATOM 2251 C CA . ASP A 1 291 ? 155.95500 67.75400 24.71200 1.000 68.50590 288 ASP A CA 1
ATOM 2252 C C . ASP A 1 291 ? 156.22500 66.28000 25.01200 1.000 68.74811 288 ASP A C 1
ATOM 2253 O O . ASP A 1 291 ? 156.02800 65.80600 26.13400 1.000 66.12805 288 ASP A O 1
ATOM 2258 N N . LEU A 1 292 ? 156.69900 65.55800 23.99500 1.000 68.64226 289 LEU A N 1
ATOM 2259 C CA . LEU A 1 292 ? 157.02600 64.14600 24.15200 1.000 73.61091 289 LEU A CA 1
ATOM 2260 C C . LEU A 1 292 ? 158.32700 63.99600 24.93000 1.000 77.21980 289 LEU A C 1
ATOM 2261 O O . LEU A 1 292 ? 159.40500 64.33900 24.43300 1.000 75.08258 289 LEU A O 1
ATOM 2266 N N . TYR A 1 293 ? 158.23000 63.40300 26.11500 1.000 79.63552 290 TYR A N 1
ATOM 2267 C CA . TYR A 1 293 ? 159.38200 63.17800 26.98000 1.000 81.40499 290 TYR A CA 1
ATOM 2268 C C . TYR A 1 293 ? 159.95700 61.82300 26.55200 1.000 82.79000 290 TYR A C 1
ATOM 2269 O O . TYR A 1 293 ? 159.75200 60.78800 27.18800 1.000 84.72933 290 TYR A O 1
ATOM 2278 N N . ASN A 1 294 ? 160.72200 61.84700 25.45400 1.000 82.29139 291 ASN A N 1
ATOM 2279 C CA . ASN A 1 294 ? 161.14100 60.62000 24.77500 1.000 87.12503 291 ASN A CA 1
ATOM 2280 C C . ASN A 1 294 ? 162.51000 60.13000 25.22100 1.000 89.71292 291 ASN A C 1
ATOM 2281 O O . ASN A 1 294 ? 162.74900 58.91700 25.25000 1.000 87.31944 291 ASN A O 1
ATOM 2286 N N . ASN A 1 295 ? 163.43800 61.04000 25.49400 1.000 90.54922 292 ASN A N 1
ATOM 2287 C CA . ASN A 1 295 ? 164.79400 60.66000 25.87800 1.000 93.92100 292 ASN A CA 1
ATOM 2288 C C . ASN A 1 295 ? 165.29200 61.59500 26.96400 1.000 95.58741 292 ASN A C 1
ATOM 2289 O O . ASN A 1 295 ? 166.46200 61.99200 26.97800 1.000 98.99064 292 ASN A O 1
ATOM 2294 N N . GLY A 1 296 ? 164.41200 61.95600 27.89700 1.000 92.32804 293 GLY A N 1
ATOM 2295 C CA . GLY A 1 296 ? 164.77900 62.95800 28.86600 1.000 90.66011 293 GLY A CA 1
ATOM 2296 C C . GLY A 1 296 ? 164.62100 64.36100 28.34300 1.000 89.03062 293 GLY A C 1
ATOM 2297 O O . GLY A 1 296 ? 164.91200 65.31900 29.07100 1.000 87.80985 293 GLY A O 1
ATOM 2298 N N . ARG A 1 297 ? 164.16200 64.50500 27.10200 1.000 90.71504 294 ARG A N 1
ATOM 2299 C CA . ARG A 1 297 ? 163.99600 65.78900 26.44500 1.000 87.28642 294 ARG A CA 1
ATOM 2300 C C . ARG A 1 297 ? 162.60700 65.85800 25.82400 1.000 84.06988 294 ARG A C 1
ATOM 2301 O O . ARG A 1 297 ? 162.04500 64.84300 25.39900 1.000 83.96025 294 ARG A O 1
ATOM 2309 N N . TYR A 1 298 ? 162.05400 67.06700 25.77400 1.000 80.26797 295 TYR A N 1
ATOM 2310 C CA . TYR A 1 298 ? 160.75400 67.25600 25.15700 1.000 76.22679 295 TYR A CA 1
ATOM 2311 C C . TYR A 1 298 ? 160.90000 67.43900 23.65600 1.000 73.41912 295 TYR A C 1
ATOM 2312 O O . TYR A 1 298 ? 161.92000 67.92200 23.15900 1.000 76.36817 295 TYR A O 1
ATOM 2321 N N . ALA A 1 299 ? 159.86600 67.03400 22.93100 1.000 70.40089 296 ALA A N 1
ATOM 2322 C CA . ALA A 1 299 ? 159.90900 67.10100 21.48300 1.000 71.69341 296 ALA A CA 1
ATOM 2323 C C . ALA A 1 299 ? 158.49200 67.17500 20.94800 1.000 67.69095 296 ALA A C 1
ATOM 2324 O O . ALA A 1 299 ? 157.53600 66.75900 21.61300 1.000 63.54119 296 ALA A O 1
ATOM 2326 N N . ASP A 1 300 ? 158.37000 67.76300 19.76200 1.000 62.44417 297 ASP A N 1
ATOM 2327 C CA . ASP A 1 300 ? 157.11400 67.82900 19.03100 1.000 63.47668 297 ASP A CA 1
ATOM 2328 C C . ASP A 1 300 ? 157.26200 67.02700 17.74500 1.000 64.24229 297 ASP A C 1
ATOM 2329 O O . ASP A 1 300 ? 158.04100 67.40300 16.86100 1.000 63.47576 297 ASP A O 1
ATOM 2334 N N . LYS A 1 301 ? 156.47900 65.95600 17.61900 1.000 63.05260 298 LYS A N 1
ATOM 2335 C CA . LYS A 1 301 ? 156.53400 65.08700 16.45600 1.000 58.12955 298 LYS A CA 1
ATOM 2336 C C . LYS A 1 301 ? 155.13000 64.80100 15.96200 1.000 54.63639 298 LYS A C 1
ATOM 2337 O O . LYS A 1 301 ? 154.19200 64.69800 16.75300 1.000 53.34870 298 LYS A O 1
ATOM 2343 N N . ASP A 1 302 ? 154.99600 64.67300 14.64700 1.000 48.86111 299 ASP A N 1
ATOM 2344 C CA . ASP A 1 302 ? 153.79100 64.08500 14.10000 1.000 45.00621 299 ASP A CA 1
ATOM 2345 C C . ASP A 1 302 ? 153.74100 62.61600 14.54000 1.000 60.47850 299 ASP A C 1
ATOM 2346 O O . ASP A 1 302 ? 154.66000 61.83700 14.24700 1.000 59.89232 299 ASP A O 1
ATOM 2351 N N . LEU A 1 303 ? 152.67900 62.23900 15.26000 1.000 58.09978 300 LEU A N 1
ATOM 2352 C CA . LEU A 1 303 ? 152.47000 60.86900 15.71100 1.000 49.75910 300 LEU A CA 1
ATOM 2353 C C . LEU A 1 303 ? 151.75700 60.04000 14.65300 1.000 53.44221 300 LEU A C 1
ATOM 2354 O O . LEU A 1 303 ? 152.04200 58.84000 14.49400 1.000 55.61154 300 LEU A O 1
ATOM 2359 N N . VAL A 1 304 ? 150.80600 60.66700 13.96400 1.000 46.44984 301 VAL A N 1
ATOM 2360 C CA . VAL A 1 304 ? 150.04500 60.07700 12.86700 1.000 44.71808 301 VAL A CA 1
ATOM 2361 C C . VAL A 1 304 ? 149.87800 61.17200 11.83800 1.000 46.39374 301 VAL A C 1
ATOM 2362 O O . VAL A 1 304 ? 149.47300 62.28700 12.18700 1.000 50.65129 301 VAL A O 1
ATOM 2366 N N . LYS A 1 305 ? 150.17000 60.87500 10.57700 1.000 40.15069 302 LYS A N 1
ATOM 2367 C CA . LYS A 1 305 ? 150.00600 61.90400 9.55700 1.000 47.16262 302 LYS A CA 1
ATOM 2368 C C . LYS A 1 305 ? 150.00400 61.22800 8.20300 1.000 45.50482 302 LYS A C 1
ATOM 2369 O O . LYS A 1 305 ? 151.06700 60.83600 7.71600 1.000 51.90497 302 LYS A O 1
ATOM 2375 N N . TYR A 1 306 ? 148.83600 61.13100 7.57800 1.000 41.29505 303 TYR A N 1
ATOM 2376 C CA . TYR A 1 306 ? 148.79100 60.46200 6.28800 1.000 44.91577 303 TYR A CA 1
ATOM 2377 C C . TYR A 1 306 ? 147.56200 60.88700 5.51100 1.000 44.98217 303 TYR A C 1
ATOM 2378 O O . TYR A 1 306 ? 146.57300 61.35400 6.08000 1.000 46.07553 303 TYR A O 1
ATOM 2387 N N . MET A 1 307 ? 147.64500 60.70600 4.19900 1.000 43.67594 304 MET A N 1
ATOM 2388 C CA . MET A 1 307 ? 146.52700 60.87800 3.29200 1.000 42.23270 304 MET A CA 1
ATOM 2389 C C . MET A 1 307 ? 146.07900 59.52200 2.77100 1.000 51.52546 304 MET A C 1
ATOM 2390 O O . MET A 1 307 ? 146.87400 58.58400 2.65200 1.000 53.16685 304 MET A O 1
ATOM 2395 N N . ASP A 1 308 ? 144.78800 59.42000 2.48000 1.000 44.33131 305 ASP A N 1
ATOM 2396 C CA . ASP A 1 308 ? 144.22600 58.18600 1.99200 1.000 45.63383 305 ASP A CA 1
ATOM 2397 C C . ASP A 1 308 ? 143.38000 58.46700 0.77100 1.000 45.92181 305 ASP A C 1
ATOM 2398 O O . ASP A 1 308 ? 142.63500 59.44400 0.73100 1.000 53.11090 305 ASP A O 1
ATOM 2403 N N . VAL A 1 309 ? 143.48700 57.60000 -0.21800 1.000 46.76269 306 VAL A N 1
ATOM 2404 C CA . VAL A 1 309 ? 142.58800 57.61800 -1.35700 1.000 49.77678 306 VAL A CA 1
ATOM 2405 C C . VAL A 1 309 ? 142.09900 56.19800 -1.53600 1.000 49.72705 306 VAL A C 1
ATOM 2406 O O . VAL A 1 309 ? 142.88500 55.25000 -1.43600 1.000 54.74343 306 VAL A O 1
ATOM 2410 N N . GLY A 1 310 ? 140.80700 56.04200 -1.76600 1.000 42.24997 307 GLY A N 1
ATOM 2411 C CA . GLY A 1 310 ? 140.29400 54.70100 -1.94200 1.000 45.30672 307 GLY A CA 1
ATOM 2412 C C . GLY A 1 310 ? 138.83400 54.75100 -2.31300 1.000 48.26349 307 GLY A C 1
ATOM 2413 O O . GLY A 1 310 ? 138.18300 55.80000 -2.25200 1.000 45.22231 307 GLY A O 1
ATOM 2414 N N . ALA A 1 311 ? 138.32600 53.59200 -2.70800 1.000 40.99707 308 ALA A N 1
ATOM 2415 C CA . ALA A 1 311 ? 136.93500 53.50000 -3.08900 1.000 42.30821 308 ALA A CA 1
ATOM 2416 C C . ALA A 1 311 ? 136.36100 52.20600 -2.56000 1.000 46.76943 308 ALA A C 1
ATOM 2417 O O . ALA A 1 311 ? 137.07000 51.20700 -2.38600 1.000 47.12647 308 ALA A O 1
ATOM 2419 N N . THR A 1 312 ? 135.06500 52.24800 -2.30400 1.000 44.72049 309 THR A N 1
ATOM 2420 C CA . THR A 1 312 ? 134.28000 51.09200 -1.92300 1.000 43.88226 309 THR A CA 1
ATOM 2421 C C . THR A 1 312 ? 133.19500 50.97800 -2.96900 1.000 45.17740 309 THR A C 1
ATOM 2422 O O . THR A 1 312 ? 132.62000 51.99100 -3.37200 1.000 49.16596 309 THR A O 1
ATOM 2426 N N . TYR A 1 313 ? 132.96800 49.76800 -3.45900 1.000 44.82633 310 TYR A N 1
ATOM 2427 C CA . TYR A 1 313 ? 131.91300 49.50700 -4.42400 1.000 47.13866 310 TYR A CA 1
ATOM 2428 C C . TYR A 1 313 ? 130.88000 48.60300 -3.77100 1.000 50.55457 310 TYR A C 1
ATOM 2429 O O . TYR A 1 313 ? 131.20700 47.48800 -3.34000 1.000 46.94461 310 TYR A O 1
ATOM 2438 N N . TYR A 1 314 ? 129.63700 49.07200 -3.73800 1.000 47.09127 311 TYR A N 1
ATOM 2439 C CA . TYR A 1 314 ? 128.54200 48.39400 -3.06200 1.000 44.16719 311 TYR A CA 1
ATOM 2440 C C . TYR A 1 314 ? 127.73100 47.62700 -4.10100 1.000 50.13340 311 TYR A C 1
ATOM 2441 O O . TYR A 1 314 ? 127.05500 48.23300 -4.93900 1.000 55.54293 311 TYR A O 1
ATOM 2450 N N . PHE A 1 315 ? 127.83300 46.29500 -4.07500 1.000 44.99687 312 PHE A N 1
ATOM 2451 C CA . PHE A 1 315 ? 126.95400 45.47400 -4.90100 1.000 46.44230 312 PHE A CA 1
ATOM 2452 C C . PHE A 1 315 ? 125.50900 45.61500 -4.45700 1.000 45.72851 312 PHE A C 1
ATOM 2453 O O . PHE A 1 315 ? 124.59700 45.69800 -5.28500 1.000 44.99492 312 PHE A O 1
ATOM 2461 N N . ASN A 1 316 ? 125.28300 45.55500 -3.16000 1.000 44.96328 313 ASN A N 1
ATOM 2462 C CA . ASN A 1 316 ? 123.98000 45.73200 -2.54300 1.000 37.64639 313 ASN A CA 1
ATOM 2463 C C . ASN A 1 316 ? 124.24000 45.90700 -1.05500 1.000 42.67323 313 ASN A C 1
ATOM 2464 O O . ASN A 1 316 ? 125.39700 45.97500 -0.62000 1.000 44.78122 313 ASN A O 1
ATOM 2469 N N . ARG A 1 317 ? 123.16700 45.93500 -0.26900 1.000 45.48559 314 ARG A N 1
ATOM 2470 C CA . ARG A 1 317 ? 123.28400 46.15000 1.16400 1.000 46.22753 314 ARG A CA 1
ATOM 2471 C C . ARG A 1 317 ? 124.06600 45.05100 1.86700 1.000 44.55864 314 ARG A C 1
ATOM 2472 O O . ARG A 1 317 ? 124.44900 45.23500 3.02600 1.000 48.19366 314 ARG A O 1
ATOM 2480 N N . ASN A 1 318 ? 124.29100 43.90800 1.21700 1.000 47.43874 315 ASN A N 1
ATOM 2481 C CA . ASN A 1 318 ? 124.92800 42.77500 1.87100 1.000 48.80625 315 ASN A CA 1
ATOM 2482 C C . ASN A 1 318 ? 126.32700 42.46300 1.36300 1.000 43.41276 315 ASN A C 1
ATOM 2483 O O . ASN A 1 318 ? 127.04200 41.71100 2.02600 1.000 43.37579 315 ASN A O 1
ATOM 2488 N N . MET A 1 319 ? 126.76300 43.06100 0.25900 1.000 43.08497 316 MET A N 1
ATOM 2489 C CA . MET A 1 319 ? 128.07500 42.76000 -0.29400 1.000 44.31285 316 MET A CA 1
ATOM 2490 C C . MET A 1 319 ? 128.75600 44.01400 -0.82800 1.000 49.16060 316 MET A C 1
ATOM 2491 O O . MET A 1 319 ? 128.11100 44.89300 -1.40700 1.000 47.88778 316 MET A O 1
ATOM 2496 N N . SER A 1 320 ? 130.06500 44.08100 -0.64400 1.000 44.28256 317 SER A N 1
ATOM 2497 C CA . SER A 1 320 ? 130.81800 45.24000 -1.07200 1.000 41.66186 317 SER A CA 1
ATOM 2498 C C . SER A 1 320 ? 132.27100 44.82700 -1.18500 1.000 47.13210 317 SER A C 1
ATOM 2499 O O . SER A 1 320 ? 132.74700 43.96800 -0.43500 1.000 47.47729 317 SER A O 1
ATOM 2502 N N . THR A 1 321 ? 132.99700 45.52900 -2.04800 1.000 44.57670 318 THR A N 1
ATOM 2503 C CA . THR A 1 321 ? 134.42300 45.31400 -2.21100 1.000 37.71751 318 THR A CA 1
ATOM 2504 C C . THR A 1 321 ? 135.09900 46.65800 -2.32600 1.000 45.72012 318 THR A C 1
ATOM 2505 O O . THR A 1 321 ? 134.49100 47.65600 -2.72800 1.000 47.36908 318 THR A O 1
ATOM 2509 N N . TYR A 1 322 ? 136.34300 46.71800 -1.91000 1.000 44.00855 319 TYR A N 1
ATOM 2510 C CA . TYR A 1 322 ? 137.01600 47.96600 -1.92600 1.000 43.52971 319 TYR A CA 1
ATOM 2511 C C . TYR A 1 322 ? 138.47500 47.92400 -2.01800 1.000 43.59865 319 TYR A C 1
ATOM 2512 O O . TYR A 1 322 ? 139.06200 46.91000 -1.88600 1.000 42.72652 319 TYR A O 1
ATOM 2521 N N . VAL A 1 323 ? 139.03500 49.09400 -2.27100 1.000 46.80363 320 VAL A N 1
ATOM 2522 C CA . VAL A 1 323 ? 140.47200 49.32000 -2.31500 1.000 42.77192 320 VAL A CA 1
ATOM 2523 C C . VAL A 1 323 ? 140.74400 50.55900 -1.48100 1.000 44.99794 320 VAL A C 1
ATOM 2524 O O . VAL A 1 323 ? 140.01500 51.54800 -1.58100 1.000 45.00809 320 VAL A O 1
ATOM 2528 N N . ASP A 1 324 ? 141.76000 50.51000 -0.64100 1.000 46.90514 321 ASP A N 1
ATOM 2529 C CA . ASP A 1 324 ? 142.14800 51.64100 0.15000 1.000 47.98576 321 ASP A CA 1
ATOM 2530 C C . ASP A 1 324 ? 143.62800 51.85900 0.10100 1.000 49.52332 321 ASP A C 1
ATOM 2531 O O . ASP A 1 324 ? 144.38500 51.03700 0.52000 1.000 48.81571 321 ASP A O 1
ATOM 2536 N N . TYR A 1 325 ? 144.03600 53.02900 -0.33400 1.000 51.69282 322 TYR A N 1
ATOM 2537 C CA . TYR A 1 325 ? 145.45300 53.33100 -0.48100 1.000 48.46209 322 TYR A CA 1
ATOM 2538 C C . TYR A 1 325 ? 145.79800 54.39800 0.54400 1.000 48.43693 322 TYR A C 1
ATOM 2539 O O . TYR A 1 325 ? 145.38700 55.55100 0.40900 1.000 51.81699 322 TYR A O 1
ATOM 2548 N N . LYS A 1 326 ? 146.57000 54.00900 1.54700 1.000 45.86167 323 LYS A N 1
ATOM 2549 C CA . LYS A 1 326 ? 147.01600 54.90200 2.60100 1.000 47.33004 323 LYS A CA 1
ATOM 2550 C C . LYS A 1 326 ? 148.42600 55.37300 2.27800 1.000 53.52203 323 LYS A C 1
ATOM 2551 O O . LYS A 1 326 ? 149.34200 54.54900 2.16000 1.000 47.27456 323 LYS A O 1
ATOM 2557 N N . ILE A 1 327 ? 148.58000 56.69000 2.08700 1.000 51.51032 324 ILE A N 1
ATOM 2558 C CA . ILE A 1 327 ? 149.85900 57.32300 1.77500 1.000 47.21753 324 ILE A CA 1
ATOM 2559 C C . ILE A 1 327 ? 150.37600 57.98000 3.04800 1.000 48.48481 324 ILE A C 1
ATOM 2560 O O . ILE A 1 327 ? 149.84700 59.00500 3.48700 1.000 56.85968 324 ILE A O 1
ATOM 2565 N N . ASN A 1 328 ? 151.40500 57.40000 3.64800 1.000 45.69012 325 ASN A N 1
ATOM 2566 C CA . ASN A 1 328 ? 151.89100 57.82700 4.95400 1.000 52.51675 325 ASN A CA 1
ATOM 2567 C C . ASN A 1 328 ? 152.86900 59.00000 4.82200 1.000 54.01447 325 ASN A C 1
ATOM 2568 O O . ASN A 1 328 ? 153.80000 58.95000 4.01200 1.000 55.33616 325 ASN A O 1
ATOM 2573 N N . LEU A 1 329 ? 152.63500 60.07400 5.58400 1.000 52.41424 326 LEU A N 1
ATOM 2574 C CA . LEU A 1 329 ? 153.45900 61.28300 5.48300 1.000 55.63206 326 LEU A CA 1
ATOM 2575 C C . LEU A 1 329 ? 154.49400 61.41500 6.59000 1.000 56.56171 326 LEU A C 1
ATOM 2576 O O . LEU A 1 329 ? 155.25100 62.39200 6.59200 1.000 62.06253 326 LEU A O 1
ATOM 2581 N N . LEU A 1 330 ? 154.58800 60.45100 7.49700 1.000 58.71661 327 LEU A N 1
ATOM 2582 C CA . LEU A 1 330 ? 155.51900 60.60600 8.60400 1.000 61.93063 327 LEU A CA 1
ATOM 2583 C C . LEU A 1 330 ? 156.96000 60.60400 8.10100 1.000 68.81711 327 LEU A C 1
ATOM 2584 O O . LEU A 1 330 ? 157.27900 60.09300 7.02500 1.000 70.05807 327 LEU A O 1
ATOM 2589 N N . ASP A 1 331 ? 157.82600 61.23900 8.88400 1.000 71.36669 328 ASP A N 1
ATOM 2590 C CA . ASP A 1 331 ? 159.21200 61.46700 8.49500 1.000 72.71168 328 ASP A CA 1
ATOM 2591 C C . ASP A 1 331 ? 159.95800 60.13800 8.51500 1.000 71.90194 328 ASP A C 1
ATOM 2592 O O . ASP A 1 331 ? 160.33100 59.63800 9.58100 1.000 69.10362 328 ASP A O 1
ATOM 2597 N N . GLY A 1 332 ? 160.22200 59.58000 7.33100 1.000 72.07456 329 GLY A N 1
ATOM 2598 C CA . GLY A 1 332 ? 160.87800 58.28200 7.28500 1.000 69.02754 329 GLY A CA 1
ATOM 2599 C C . GLY A 1 332 ? 162.30100 58.29900 7.81400 1.000 71.22065 329 GLY A C 1
ATOM 2600 O O . GLY A 1 332 ? 162.74300 57.34200 8.45600 1.000 67.60659 329 GLY A O 1
ATOM 2601 N N . ASN A 1 333 ? 163.01700 59.39900 7.60900 1.000 72.31676 330 ASN A N 1
ATOM 2602 C CA . ASN A 1 333 ? 164.38800 59.51400 8.09800 1.000 68.49098 330 ASN A CA 1
ATOM 2603 C C . ASN A 1 333 ? 164.41400 60.17400 9.47700 1.000 71.48794 330 ASN A C 1
ATOM 2604 O O . ASN A 1 333 ? 165.09000 61.17000 9.71700 1.000 80.17330 330 ASN A O 1
ATOM 2609 N N . ASP A 1 334 ? 163.66400 59.58400 10.40200 1.000 72.05766 331 ASP A N 1
ATOM 2610 C CA . ASP A 1 334 ? 163.60400 60.07600 11.77200 1.000 70.27762 331 ASP A CA 1
ATOM 2611 C C . ASP A 1 334 ? 163.75800 58.92200 12.74500 1.000 74.61316 331 ASP A C 1
ATOM 2612 O O . ASP A 1 334 ? 162.91900 58.01500 12.76800 1.000 74.16970 331 ASP A O 1
ATOM 2617 N N . LYS A 1 335 ? 164.82700 58.94900 13.54500 1.000 77.50472 332 LYS A N 1
ATOM 2618 C CA . LYS A 1 335 ? 165.04300 57.85300 14.48300 1.000 78.21542 332 LYS A CA 1
ATOM 2619 C C . LYS A 1 335 ? 163.92700 57.76800 15.51800 1.000 76.23212 332 LYS A C 1
ATOM 2620 O O . LYS A 1 335 ? 163.74300 56.70300 16.11300 1.000 73.35627 332 LYS A O 1
ATOM 2626 N N . PHE A 1 336 ? 163.17000 58.86000 15.72200 1.000 73.42095 333 PHE A N 1
ATOM 2627 C CA . PHE A 1 336 ? 162.03800 58.85700 16.65200 1.000 68.96245 333 PHE A CA 1
ATOM 2628 C C . PHE A 1 336 ? 161.06100 57.72000 16.36100 1.000 67.43662 333 PHE A C 1
ATOM 2629 O O . PHE A 1 336 ? 160.53500 57.08400 17.28300 1.000 63.65347 333 PHE A O 1
ATOM 2637 N N . TYR A 1 337 ? 160.76100 57.49200 15.08300 1.000 66.92686 334 TYR A N 1
ATOM 2638 C CA . TYR A 1 337 ? 159.75900 56.49300 14.72600 1.000 69.39041 334 TYR A CA 1
ATOM 2639 C C . TYR A 1 337 ? 160.24500 55.07700 15.03800 1.000 68.96769 334 TYR A C 1
ATOM 2640 O O . TYR A 1 337 ? 159.57500 54.32600 15.75900 1.000 62.54884 334 TYR A O 1
ATOM 2649 N N . GLU A 1 338 ? 161.39100 54.67700 14.47700 1.000 69.06893 335 GLU A N 1
ATOM 2650 C CA . GLU A 1 338 ? 161.93400 53.36700 14.81800 1.000 67.53138 335 GLU A CA 1
ATOM 2651 C C . GLU A 1 338 ? 162.22400 53.25000 16.31300 1.000 66.33198 335 GLU A C 1
ATOM 2652 O O . GLU A 1 338 ? 161.97500 52.20200 16.91300 1.000 69.98019 335 GLU A O 1
ATOM 2658 N N . ASP A 1 339 ? 162.77700 54.29900 16.92900 1.000 67.37571 336 ASP A N 1
ATOM 2659 C CA . ASP A 1 339 ? 163.09400 54.23900 18.35900 1.000 68.65219 336 ASP A CA 1
ATOM 2660 C C . ASP A 1 339 ? 161.83700 54.04800 19.20400 1.000 69.28639 336 ASP A C 1
ATOM 2661 O O . ASP A 1 339 ? 161.87700 53.37700 20.24300 1.000 72.46044 336 ASP A O 1
ATOM 2666 N N . ASN A 1 340 ? 160.73600 54.69200 18.83100 1.000 68.83361 337 ASN A N 1
ATOM 2667 C CA . ASN A 1 340 ? 159.48900 54.46100 19.54400 1.000 68.32067 337 ASN A CA 1
ATOM 2668 C C . ASN A 1 340 ? 158.64900 53.35900 18.89400 1.000 70.73345 337 ASN A C 1
ATOM 2669 O O . ASN A 1 340 ? 157.62200 52.95800 19.45600 1.000 67.21643 337 ASN A O 1
ATOM 2674 N N . GLY A 1 341 ? 159.09600 52.83400 17.75100 1.000 69.75587 338 GLY A N 1
ATOM 2675 C CA . GLY A 1 341 ? 158.42600 51.75600 17.04800 1.000 67.35286 338 GLY A CA 1
ATOM 2676 C C . GLY A 1 341 ? 157.22400 52.12300 16.21300 1.000 66.92618 338 GLY A C 1
ATOM 2677 O O . GLY A 1 341 ? 156.45900 51.23000 15.83900 1.000 64.05773 338 GLY A O 1
ATOM 2678 N N . ILE A 1 342 ? 157.05000 53.39400 15.86400 1.000 66.82675 339 ILE A N 1
ATOM 2679 C CA . ILE A 1 342 ? 155.93900 53.82000 15.01900 1.000 61.83345 339 ILE A CA 1
ATOM 2680 C C . ILE A 1 342 ? 156.32600 53.65700 13.55000 1.000 59.55319 339 ILE A C 1
ATOM 2681 O O . ILE A 1 342 ? 157.30300 54.25600 13.09000 1.000 62.97336 339 ILE A O 1
ATOM 2686 N N . SER A 1 343 ? 155.53700 52.89000 12.79900 1.000 55.52400 340 SER A N 1
ATOM 2687 C CA . SER A 1 343 ? 155.84600 52.63600 11.39600 1.000 57.72561 340 SER A CA 1
ATOM 2688 C C . SER A 1 343 ? 155.63500 53.88600 10.54700 1.000 57.47184 340 SER A C 1
ATOM 2689 O O . SER A 1 343 ? 154.78200 54.72900 10.84600 1.000 58.68073 340 SER A O 1
ATOM 2692 N N . THR A 1 344 ? 156.42700 53.99600 9.46900 1.000 57.28080 341 THR A N 1
ATOM 2693 C CA . THR A 1 344 ? 156.33300 55.09900 8.51300 1.000 58.97566 341 THR A CA 1
ATOM 2694 C C . THR A 1 344 ? 155.78900 54.73100 7.13500 1.000 56.65277 341 THR A C 1
ATOM 2695 O O . THR A 1 344 ? 155.60800 55.63200 6.31000 1.000 65.04973 341 THR A O 1
ATOM 2699 N N . ASP A 1 345 ? 155.58500 53.45800 6.82900 1.000 57.74288 342 ASP A N 1
ATOM 2700 C CA . ASP A 1 345 ? 155.32900 53.03900 5.45700 1.000 55.72520 342 ASP A CA 1
ATOM 2701 C C . ASP A 1 345 ? 153.84900 53.14400 5.07600 1.000 51.92712 342 ASP A C 1
ATOM 2702 O O . ASP A 1 345 ? 152.96000 53.20500 5.92500 1.000 47.43888 342 ASP A O 1
ATOM 2707 N N . ASN A 1 346 ? 153.59600 53.07400 3.76600 1.000 50.52823 343 ASN A N 1
ATOM 2708 C CA . ASN A 1 346 ? 152.25400 53.05900 3.19400 1.000 50.02848 343 ASN A CA 1
ATOM 2709 C C . ASN A 1 346 ? 151.66400 51.64500 3.22600 1.000 49.32236 343 ASN A C 1
ATOM 2710 O O . ASN A 1 346 ? 152.37600 50.65400 3.40700 1.000 50.63113 343 ASN A O 1
ATOM 2715 N N . ILE A 1 347 ? 150.34100 51.56700 3.05600 1.000 43.64034 344 ILE A N 1
ATOM 2716 C CA . ILE A 1 347 ? 149.60700 50.31300 2.94300 1.000 46.58616 344 ILE A CA 1
ATOM 2717 C C . ILE A 1 347 ? 148.58600 50.44100 1.82700 1.000 50.07511 344 ILE A C 1
ATOM 2718 O O . ILE A 1 347 ? 147.99700 51.51200 1.64000 1.000 46.46953 344 ILE A O 1
ATOM 2723 N N . VAL A 1 348 ? 148.37300 49.35400 1.08500 1.000 42.81657 345 VAL A N 1
ATOM 2724 C CA . VAL A 1 348 ? 147.28300 49.26600 0.12100 1.000 43.75348 345 VAL A CA 1
ATOM 2725 C C . VAL A 1 348 ? 146.41000 48.08200 0.49000 1.000 48.87970 345 VAL A C 1
ATOM 2726 O O . VAL A 1 348 ? 146.90300 46.95200 0.61400 1.000 51.26488 345 VAL A O 1
ATOM 2730 N N . ALA A 1 349 ? 145.12600 48.31600 0.60500 1.000 45.31530 346 ALA A N 1
ATOM 2731 C CA . ALA A 1 349 ? 144.22900 47.28400 0.99000 1.000 42.44570 346 ALA A CA 1
ATOM 2732 C C . ALA A 1 349 ? 143.27200 46.91000 -0.07100 1.000 49.35873 346 ALA A C 1
ATOM 2733 O O . ALA A 1 349 ? 142.81700 47.73200 -0.79900 1.000 46.40398 346 ALA A O 1
ATOM 2735 N N . LEU A 1 350 ? 143.01700 45.62100 -0.16000 1.000 46.81871 347 LEU A N 1
ATOM 2736 C CA . LEU A 1 350 ? 142.05000 45.04800 -1.08300 1.000 45.79020 347 LEU A CA 1
ATOM 2737 C C . LEU A 1 350 ? 141.12700 44.14700 -0.28000 1.000 47.77610 347 LEU A C 1
ATOM 2738 O O . LEU A 1 350 ? 141.58700 43.23900 0.42000 1.000 49.24034 347 LEU A O 1
ATOM 2743 N N . GLY A 1 351 ? 139.83600 44.40800 -0.36500 1.000 44.80661 348 GLY A N 1
ATOM 2744 C CA . GLY A 1 351 ? 138.90000 43.78300 0.52900 1.000 38.22006 348 GLY A CA 1
ATOM 2745 C C . GLY A 1 351 ? 137.65000 43.41800 -0.21900 1.000 43.09156 348 GLY A C 1
ATOM 2746 O O . GLY A 1 351 ? 137.24800 44.12400 -1.15300 1.000 43.25135 348 GLY A O 1
ATOM 2747 N N . LEU A 1 352 ? 137.06600 42.28200 0.15200 1.000 42.80232 349 LEU A N 1
ATOM 2748 C CA . LEU A 1 352 ? 135.79500 41.81700 -0.37900 1.000 40.92313 349 LEU A CA 1
ATOM 2749 C C . LEU A 1 352 ? 134.99100 41.33400 0.81800 1.000 42.13592 349 LEU A C 1
ATOM 2750 O O . LEU A 1 352 ? 135.47600 40.50100 1.58400 1.000 47.14856 349 LEU A O 1
ATOM 2755 N N . VAL A 1 353 ? 133.79600 41.89200 1.00700 1.000 43.77896 350 VAL A N 1
ATOM 2756 C CA . VAL A 1 353 ? 133.11500 41.90500 2.29800 1.000 40.67441 350 VAL A CA 1
ATOM 2757 C C . VAL A 1 353 ? 131.69800 41.39700 2.11200 1.000 42.02372 350 VAL A C 1
ATOM 2758 O O . VAL A 1 353 ? 130.96300 41.90900 1.26300 1.000 46.58775 350 VAL A O 1
ATOM 2762 N N . TYR A 1 354 ? 131.31600 40.39300 2.89300 1.000 47.12932 351 TYR A N 1
ATOM 2763 C CA . TYR A 1 354 ? 129.92500 39.97900 3.01100 1.000 43.74205 351 TYR A CA 1
ATOM 2764 C C . TYR A 1 354 ? 129.40500 40.47200 4.35200 1.000 44.20230 351 TYR A C 1
ATOM 2765 O O . TYR A 1 354 ? 130.09700 40.34700 5.36500 1.000 46.60464 351 TYR A O 1
ATOM 2774 N N . GLN A 1 355 ? 128.18700 41.02600 4.35700 1.000 42.39229 352 GLN A N 1
ATOM 2775 C CA . GLN A 1 355 ? 127.58000 41.61400 5.54800 1.000 46.03426 352 GLN A CA 1
ATOM 2776 C C . GLN A 1 355 ? 126.17600 41.06000 5.73600 1.000 50.17396 352 GLN A C 1
ATOM 2777 O O . GLN A 1 355 ? 125.52100 40.65200 4.77100 1.000 49.64586 352 GLN A O 1
ATOM 2783 N N . PHE A 1 356 ? 125.72500 41.01600 6.99000 1.000 46.88154 353 PHE A N 1
ATOM 2784 C CA . PHE A 1 356 ? 124.37700 40.52000 7.25500 1.000 50.66766 353 PHE A CA 1
ATOM 2785 C C . PHE A 1 356 ? 123.77600 41.16000 8.49800 1.000 52.41976 353 PHE A C 1
ATOM 2786 O O . PHE A 1 356 ? 124.51300 41.58700 9.39400 1.000 49.85842 353 PHE A O 1
ATOM 2795 N N . ALA B 1 4 ? 115.20700 31.28100 22.69100 1.000 60.69118 1 ALA B N 1
ATOM 2796 C CA . ALA B 1 4 ? 114.84700 31.94500 21.44200 1.000 64.90465 1 ALA B CA 1
ATOM 2797 C C . ALA B 1 4 ? 114.90700 30.95500 20.27800 1.000 65.78547 1 ALA B C 1
ATOM 2798 O O . ALA B 1 4 ? 115.96400 30.75300 19.67400 1.000 64.33383 1 ALA B O 1
ATOM 2800 N N . GLU B 1 5 ? 113.75400 30.38700 19.93200 1.000 66.19904 2 GLU B N 1
ATOM 2801 C CA . GLU B 1 5 ? 113.67800 29.34900 18.91000 1.000 63.62511 2 GLU B CA 1
ATOM 2802 C C . GLU B 1 5 ? 113.80000 29.95500 17.52300 1.000 62.31223 2 GLU B C 1
ATOM 2803 O O . GLU B 1 5 ? 112.93200 30.72200 17.09600 1.000 68.04172 2 GLU B O 1
ATOM 2809 N N . ILE B 1 6 ? 114.84700 29.56100 16.80300 1.000 57.46831 3 ILE B N 1
ATOM 2810 C CA . ILE B 1 6 ? 115.16000 30.13400 15.49900 1.000 57.56819 3 ILE B CA 1
ATOM 2811 C C . ILE B 1 6 ? 115.04000 29.13300 14.36400 1.000 62.01331 3 ILE B C 1
ATOM 2812 O O . ILE B 1 6 ? 115.08400 29.54000 13.18900 1.000 62.33936 3 ILE B O 1
ATOM 2817 N N . TYR B 1 7 ? 114.89900 27.84600 14.66300 1.000 63.88286 4 TYR B N 1
ATOM 2818 C CA . TYR B 1 7 ? 114.74900 26.82200 13.64100 1.000 65.73243 4 TYR B CA 1
ATOM 2819 C C . TYR B 1 7 ? 113.77400 25.76600 14.12700 1.000 63.13578 4 TYR B C 1
ATOM 2820 O O . TYR B 1 7 ? 113.78200 25.41000 15.31100 1.000 62.54259 4 TYR B O 1
ATOM 2829 N N . ASN B 1 8 ? 112.91400 25.30600 13.21200 1.000 62.47067 5 ASN B N 1
ATOM 2830 C CA . ASN B 1 8 ? 112.02500 24.17100 13.45300 1.000 64.18031 5 ASN B CA 1
ATOM 2831 C C . ASN B 1 8 ? 111.47800 23.61000 12.14400 1.000 63.21353 5 ASN B C 1
ATOM 2832 O O . ASN B 1 8 ? 110.29900 23.80700 11.82300 1.000 61.82769 5 ASN B O 1
ATOM 2837 N N . LYS B 1 9 ? 112.33300 22.92300 11.38100 1.000 64.99848 6 LYS B N 1
ATOM 2838 C CA . LYS B 1 9 ? 111.99100 22.39000 10.06900 1.000 66.49618 6 LYS B CA 1
ATOM 2839 C C . LYS B 1 9 ? 112.58300 20.99200 9.88800 1.000 69.44063 6 LYS B C 1
ATOM 2840 O O . LYS B 1 9 ? 113.72900 20.73600 10.27800 1.000 64.56859 6 LYS B O 1
ATOM 2846 N N . ASP B 1 10 ? 111.79300 20.09900 9.28500 1.000 66.79193 7 ASP B N 1
ATOM 2847 C CA . ASP B 1 10 ? 112.22200 18.74000 8.94400 1.000 72.82695 7 ASP B CA 1
ATOM 2848 C C . ASP B 1 10 ? 112.79900 17.99900 10.15700 1.000 72.00339 7 ASP B C 1
ATOM 2849 O O . ASP B 1 10 ? 113.87300 17.38800 10.10400 1.000 64.83891 7 ASP B O 1
ATOM 2854 N N . GLY B 1 11 ? 112.05400 18.05500 11.26100 1.000 67.63461 8 GLY B N 1
ATOM 2855 C CA . GLY B 1 11 ? 112.38600 17.31600 12.46200 1.000 60.94117 8 GLY B CA 1
ATOM 2856 C C . GLY B 1 11 ? 113.58800 17.78200 13.26300 1.000 65.10501 8 GLY B C 1
ATOM 2857 O O . GLY B 1 11 ? 114.16200 16.97000 13.98600 1.000 66.72870 8 GLY B O 1
ATOM 2858 N N . ASN B 1 12 ? 114.02000 19.04700 13.13000 1.000 67.26618 9 ASN B N 1
ATOM 2859 C CA . ASN B 1 12 ? 115.09500 19.61100 13.95000 1.000 61.97417 9 ASN B CA 1
ATOM 2860 C C . ASN B 1 12 ? 114.68300 20.95900 14.54800 1.000 64.08685 9 ASN B C 1
ATOM 2861 O O . ASN B 1 12 ? 114.08500 21.79500 13.86400 1.000 63.03768 9 ASN B O 1
ATOM 2866 N N . LYS B 1 13 ? 115.00000 21.16500 15.82800 1.000 61.73988 10 LYS B N 1
ATOM 2867 C CA . LYS B 1 13 ? 114.71100 22.40200 16.54600 1.000 59.32277 10 LYS B CA 1
ATOM 2868 C C . LYS B 1 13 ? 116.00800 22.98600 17.10400 1.000 57.02993 10 LYS B C 1
ATOM 2869 O O . LYS B 1 13 ? 116.75400 22.28900 17.79700 1.000 54.54063 10 LYS B O 1
ATOM 2875 N N . LEU B 1 14 ? 116.25800 24.27800 16.86400 1.000 63.32009 11 LEU B N 1
ATOM 2876 C CA . LEU B 1 14 ? 117.48400 24.92400 17.34700 1.000 59.64599 11 LEU B CA 1
ATOM 2877 C C . LEU B 1 14 ? 117.19200 26.26200 18.01400 1.000 54.79228 11 LEU B C 1
ATOM 2878 O O . LEU B 1 14 ? 116.65200 27.16800 17.37100 1.000 59.51301 11 LEU B O 1
ATOM 2883 N N . ASP B 1 15 ? 117.53500 26.39100 19.29800 1.000 54.51518 12 ASP B N 1
ATOM 2884 C CA . ASP B 1 15 ? 117.35900 27.64200 20.03400 1.000 57.43338 12 ASP B CA 1
ATOM 2885 C C . ASP B 1 15 ? 118.70400 28.27300 20.34900 1.000 52.51442 12 ASP B C 1
ATOM 2886 O O . ASP B 1 15 ? 119.56400 27.63000 20.95100 1.000 56.03393 12 ASP B O 1
ATOM 2891 N N . LEU B 1 16 ? 118.85300 29.54800 20.03100 1.000 57.61326 13 LEU B N 1
ATOM 2892 C CA . LEU B 1 16 ? 119.97900 30.31300 20.53900 1.000 51.38832 13 LEU B CA 1
ATOM 2893 C C . LEU B 1 16 ? 119.57100 30.86800 21.89100 1.000 50.49038 13 LEU B C 1
ATOM 2894 O O . LEU B 1 16 ? 118.40200 31.20600 22.11100 1.000 54.77225 13 LEU B O 1
ATOM 2899 N N . TYR B 1 17 ? 120.52300 30.93900 22.80700 1.000 46.14362 14 TYR B N 1
ATOM 2900 C CA . TYR B 1 17 ? 120.21800 31.52000 24.10100 1.000 48.17030 14 TYR B CA 1
ATOM 2901 C C . TYR B 1 17 ? 121.47200 32.13700 24.68200 1.000 50.71896 14 TYR B C 1
ATOM 2902 O O . TYR B 1 17 ? 122.59600 31.78000 24.31800 1.000 52.67958 14 TYR B O 1
ATOM 2911 N N . GLY B 1 18 ? 121.25800 33.09800 25.57000 1.000 49.21041 15 GLY B N 1
ATOM 2912 C CA . GLY B 1 18 ? 122.35600 33.69500 26.28900 1.000 46.08633 15 GLY B CA 1
ATOM 2913 C C . GLY B 1 18 ? 121.89800 34.95700 26.98400 1.000 51.29104 15 GLY B C 1
ATOM 2914 O O . GLY B 1 18 ? 120.70100 35.27100 27.03300 1.000 53.78141 15 GLY B O 1
ATOM 2915 N N . LYS B 1 19 ? 122.87700 35.67900 27.51400 1.000 45.90286 16 LYS B N 1
ATOM 2916 C CA . LYS B 1 19 ? 122.56600 36.89000 28.23700 1.000 44.17112 16 LYS B CA 1
ATOM 2917 C C . LYS B 1 19 ? 123.72200 37.87500 28.09400 1.000 46.04805 16 LYS B C 1
ATOM 2918 O O . LYS B 1 19 ? 124.82300 37.50700 27.67900 1.000 45.32875 16 LYS B O 1
ATOM 2924 N N . VAL B 1 20 ? 123.45100 39.14600 28.40800 1.000 41.49468 17 VAL B N 1
ATOM 2925 C CA . VAL B 1 20 ? 124.50200 40.14600 28.58000 1.000 43.00181 17 VAL B CA 1
ATOM 2926 C C . VAL B 1 20 ? 124.31700 40.77800 29.94800 1.000 41.08025 17 VAL B C 1
ATOM 2927 O O . VAL B 1 20 ? 123.23600 41.28900 30.25200 1.000 46.21816 17 VAL B O 1
ATOM 2931 N N . ASP B 1 21 ? 125.34500 40.70400 30.78300 1.000 43.95569 18 ASP B N 1
ATOM 2932 C CA . ASP B 1 21 ? 125.29800 41.19300 32.15800 1.000 46.41443 18 ASP B CA 1
ATOM 2933 C C . ASP B 1 21 ? 126.26400 42.36900 32.30200 1.000 49.65798 18 ASP B C 1
ATOM 2934 O O . ASP B 1 21 ? 127.48300 42.17400 32.36200 1.000 50.23783 18 ASP B O 1
ATOM 2939 N N . GLY B 1 22 ? 125.72300 43.58400 32.38000 1.000 48.05822 19 GLY B N 1
ATOM 2940 C CA . GLY B 1 22 ? 126.53900 44.72600 32.72000 1.000 43.41282 19 GLY B CA 1
ATOM 2941 C C . GLY B 1 22 ? 126.72000 44.70200 34.22000 1.000 46.95805 19 GLY B C 1
ATOM 2942 O O . GLY B 1 22 ? 125.75600 44.91300 34.96100 1.000 45.91389 19 GLY B O 1
ATOM 2943 N N . LEU B 1 23 ? 127.92400 44.37100 34.68200 1.000 46.83214 20 LEU B N 1
ATOM 2944 C CA . LEU B 1 23 ? 128.14800 43.99200 36.07100 1.000 52.96143 20 LEU B CA 1
ATOM 2945 C C . LEU B 1 23 ? 129.34200 44.73200 36.66400 1.000 58.87548 20 LEU B C 1
ATOM 2946 O O . LEU B 1 23 ? 130.43100 44.71500 36.08000 1.000 58.03335 20 LEU B O 1
ATOM 2951 N N . HIS B 1 24 ? 129.14900 45.32900 37.84900 1.000 54.59711 21 HIS B N 1
ATOM 2952 C CA . HIS B 1 24 ? 130.20500 46.03100 38.56300 1.000 53.73160 21 HIS B CA 1
ATOM 2953 C C . HIS B 1 24 ? 130.28200 45.55000 40.00500 1.000 55.72516 21 HIS B C 1
ATOM 2954 O O . HIS B 1 24 ? 129.25800 45.34600 40.66300 1.000 53.52436 21 HIS B O 1
ATOM 2961 N N . TYR B 1 25 ? 131.51100 45.39400 40.49000 1.000 59.48720 22 TYR B N 1
ATOM 2962 C CA . TYR B 1 25 ? 131.80800 44.99300 41.85900 1.000 61.86931 22 TYR B CA 1
ATOM 2963 C C . TYR B 1 25 ? 132.46000 46.16100 42.60100 1.000 64.92947 22 TYR B C 1
ATOM 2964 O O . TYR B 1 25 ? 133.39700 46.78800 42.08600 1.000 58.89420 22 TYR B O 1
ATOM 2973 N N . PHE B 1 26 ? 131.98600 46.42900 43.82000 1.000 61.90450 23 PHE B N 1
ATOM 2974 C CA . PHE B 1 26 ? 132.56000 47.44500 44.69300 1.000 60.89410 23 PHE B CA 1
ATOM 2975 C C . PHE B 1 26 ? 133.17800 46.74000 45.89700 1.000 64.43070 23 PHE B C 1
ATOM 2976 O O . PHE B 1 26 ? 132.45700 46.19700 46.73800 1.000 64.93687 23 PHE B O 1
ATOM 2984 N N . SER B 1 27 ? 134.50700 46.76200 45.99900 1.000 66.85423 24 SER B N 1
ATOM 2985 C CA . SER B 1 27 ? 135.15800 46.04200 47.08800 1.000 67.46852 24 SER B CA 1
ATOM 2986 C C . SER B 1 27 ? 136.58000 46.50800 47.29700 1.000 67.97155 24 SER B C 1
ATOM 2987 O O . SER B 1 27 ? 137.25300 46.93300 46.35700 1.000 64.65007 24 SER B O 1
ATOM 2990 N N . SER B 1 28 ? 137.02800 46.42400 48.54900 1.000 69.72491 25 SER B N 1
ATOM 2991 C CA . SER B 1 28 ? 138.42800 46.70900 48.80900 1.000 73.74157 25 SER B CA 1
ATOM 2992 C C . SER B 1 28 ? 139.33500 45.55400 48.40500 1.000 75.86976 25 SER B C 1
ATOM 2993 O O . SER B 1 28 ? 140.54700 45.76100 48.29100 1.000 76.20103 25 SER B O 1
ATOM 2996 N N . ASP B 1 29 ? 138.80200 44.36200 48.12300 1.000 77.65576 26 ASP B N 1
ATOM 2997 C CA . ASP B 1 29 ? 139.68800 43.34900 47.54900 1.000 76.93644 26 ASP B CA 1
ATOM 2998 C C . ASP B 1 29 ? 139.90000 43.71300 46.08400 1.000 74.02812 26 ASP B C 1
ATOM 2999 O O . ASP B 1 29 ? 138.99200 43.54300 45.26100 1.000 73.11871 26 ASP B O 1
ATOM 3004 N N . SER B 1 30 ? 141.13800 44.12200 45.76300 1.000 75.59613 27 SER B N 1
ATOM 3005 C CA . SER B 1 30 ? 141.52900 44.70900 44.49400 1.000 74.58210 27 SER B CA 1
ATOM 3006 C C . SER B 1 30 ? 141.62700 43.71100 43.37400 1.000 72.36192 27 SER B C 1
ATOM 3007 O O . SER B 1 30 ? 141.74000 44.12700 42.21400 1.000 73.90147 27 SER B O 1
ATOM 3010 N N . LYS B 1 31 ? 141.61000 42.41700 43.68300 1.000 72.18261 28 LYS B N 1
ATOM 3011 C CA . LYS B 1 31 ? 141.59200 41.45500 42.59900 1.000 75.05110 28 LYS B CA 1
ATOM 3012 C C . LYS B 1 31 ? 140.19100 41.13000 42.12100 1.000 71.91493 28 LYS B C 1
ATOM 3013 O O . LYS B 1 31 ? 140.06500 40.40400 41.13000 1.000 71.12086 28 LYS B O 1
ATOM 3019 N N . LYS B 1 32 ? 139.15000 41.60200 42.82000 1.000 69.26590 29 LYS B N 1
ATOM 3020 C CA . LYS B 1 32 ? 137.76900 41.43200 42.39100 1.000 63.85037 29 LYS B CA 1
ATOM 3021 C C . LYS B 1 32 ? 137.00700 42.73800 42.18800 1.000 62.57469 29 LYS B C 1
ATOM 3022 O O . LYS B 1 32 ? 135.98700 42.72900 41.49100 1.000 58.74428 29 LYS B O 1
ATOM 3028 N N . ASP B 1 33 ? 137.44100 43.84200 42.79700 1.000 68.84463 30 ASP B N 1
ATOM 3029 C CA . ASP B 1 33 ? 136.74000 45.11800 42.65400 1.000 61.33263 30 ASP B CA 1
ATOM 3030 C C . ASP B 1 33 ? 136.74600 45.57000 41.20400 1.000 55.77021 30 ASP B C 1
ATOM 3031 O O . ASP B 1 33 ? 137.70200 45.32200 40.46700 1.000 57.89695 30 ASP B O 1
ATOM 3036 N N . GLY B 1 34 ? 135.66600 46.22500 40.78800 1.000 51.64570 31 GLY B N 1
ATOM 3037 C CA . GLY B 1 34 ? 135.69600 46.84600 39.47900 1.000 57.53533 31 GLY B CA 1
ATOM 3038 C C . GLY B 1 34 ? 134.66300 46.33100 38.50400 1.000 57.70938 31 GLY B C 1
ATOM 3039 O O . GLY B 1 34 ? 133.62500 45.79400 38.90500 1.000 57.34170 31 GLY B O 1
ATOM 3040 N N . ASP B 1 35 ? 134.93100 46.52600 37.21500 1.000 51.92679 32 ASP B N 1
ATOM 3041 C CA . ASP B 1 35 ? 134.04800 46.02400 36.17400 1.000 53.48166 32 ASP B CA 1
ATOM 3042 C C . ASP B 1 35 ? 134.07700 44.49400 36.11700 1.000 53.40698 32 ASP B C 1
ATOM 3043 O O . ASP B 1 35 ? 135.12300 43.86800 36.30700 1.000 48.52706 32 ASP B O 1
ATOM 3048 N N . GLN B 1 36 ? 132.90100 43.89200 35.87700 1.000 51.40437 33 GLN B N 1
ATOM 3049 C CA . GLN B 1 36 ? 132.77900 42.44300 35.73900 1.000 56.12025 33 GLN B CA 1
ATOM 3050 C C . GLN B 1 36 ? 131.87800 42.04800 34.57000 1.000 53.36790 33 GLN B C 1
ATOM 3051 O O . GLN B 1 36 ? 131.26600 40.98000 34.60100 1.000 55.92479 33 GLN B O 1
ATOM 3057 N N . THR B 1 37 ? 131.75800 42.90100 33.55100 1.000 53.13177 34 THR B N 1
ATOM 3058 C CA . THR B 1 37 ? 130.84000 42.64900 32.44700 1.000 48.03361 34 THR B CA 1
ATOM 3059 C C . THR B 1 37 ? 131.23200 41.40600 31.65700 1.000 53.03019 34 THR B C 1
ATOM 3060 O O . THR B 1 37 ? 132.37700 41.26900 31.21700 1.000 51.36046 34 THR B O 1
ATOM 3064 N N . TYR B 1 38 ? 130.25700 40.51500 31.45200 1.000 53.25535 35 TYR B N 1
ATOM 3065 C CA . TYR B 1 38 ? 130.43500 39.28200 30.69400 1.000 49.86901 35 TYR B CA 1
ATOM 3066 C C . TYR B 1 38 ? 129.14700 38.98000 29.95200 1.000 50.02891 35 TYR B C 1
ATOM 3067 O O . TYR B 1 38 ? 128.09100 39.55800 30.22400 1.000 50.45510 35 TYR B O 1
ATOM 3076 N N . LEU B 1 39 ? 129.23300 38.03200 29.03100 1.000 49.54956 36 LEU B N 1
ATOM 3077 C CA . LEU B 1 39 ? 128.05300 37.57600 28.32400 1.000 46.84992 36 LEU B CA 1
ATOM 3078 C C . LEU B 1 39 ? 128.17600 36.07800 28.06300 1.000 47.59277 36 LEU B C 1
ATOM 3079 O O . LEU B 1 39 ? 129.27200 35.51500 28.00400 1.000 47.84484 36 LEU B O 1
ATOM 3084 N N . ARG B 1 40 ? 127.02500 35.44400 27.89500 1.000 46.21238 37 ARG B N 1
ATOM 3085 C CA . ARG B 1 40 ? 126.94500 34.03800 27.55700 1.000 48.04962 37 ARG B CA 1
ATOM 3086 C C . ARG B 1 40 ? 126.22500 33.92800 26.22900 1.000 47.35206 37 ARG B C 1
ATOM 3087 O O . ARG B 1 40 ? 125.18900 34.56300 26.02500 1.000 50.27026 37 ARG B O 1
ATOM 3095 N N . PHE B 1 41 ? 126.77200 33.12200 25.34600 1.000 48.95501 38 PHE B N 1
ATOM 3096 C CA . PHE B 1 41 ? 126.17100 32.79200 24.07100 1.000 44.44342 38 PHE B CA 1
ATOM 3097 C C . PHE B 1 41 ? 126.26800 31.28200 23.92300 1.000 50.61766 38 PHE B C 1
ATOM 3098 O O . PHE B 1 41 ? 127.26900 30.67400 24.32300 1.000 45.19662 38 PHE B O 1
ATOM 3106 N N . GLY B 1 42 ? 125.22600 30.68100 23.36200 1.000 46.82060 39 GLY B N 1
ATOM 3107 C CA . GLY B 1 42 ? 125.22800 29.25300 23.13500 1.000 46.22816 39 GLY B CA 1
ATOM 3108 C C . GLY B 1 42 ? 123.93700 28.86600 22.46200 1.000 50.84787 39 GLY B C 1
ATOM 3109 O O . GLY B 1 42 ? 123.13800 29.72500 22.06600 1.000 45.09021 39 GLY B O 1
ATOM 3110 N N . PHE B 1 43 ? 123.77000 27.55400 22.27600 1.000 43.16114 40 PHE B N 1
ATOM 3111 C CA . PHE B 1 43 ? 122.55800 27.03800 21.66100 1.000 45.82990 40 PHE B CA 1
ATOM 3112 C C . PHE B 1 43 ? 122.08700 25.76700 22.35700 1.000 50.34164 40 PHE B C 1
ATOM 3113 O O . PHE B 1 43 ? 122.82400 25.10300 23.10100 1.000 47.27596 40 PHE B O 1
ATOM 3121 N N . LYS B 1 44 ? 120.82400 25.45300 22.08800 1.000 47.34878 41 LYS B N 1
ATOM 3122 C CA . LYS B 1 44 ? 120.19300 24.20700 22.47600 1.000 45.95643 41 LYS B CA 1
ATOM 3123 C C . LYS B 1 44 ? 119.53700 23.66700 21.21900 1.000 49.50159 41 LYS B C 1
ATOM 3124 O O . LYS B 1 44 ? 118.79400 24.39100 20.54900 1.000 52.05822 41 LYS B O 1
ATOM 3130 N N . GLY B 1 45 ? 119.90700 22.44700 20.84700 1.000 49.78805 42 GLY B N 1
ATOM 3131 C CA . GLY B 1 45 ? 119.38300 21.80100 19.65300 1.000 50.62937 42 GLY B CA 1
ATOM 3132 C C . GLY B 1 45 ? 118.74500 20.46900 20.03100 1.000 51.48322 42 GLY B C 1
ATOM 3133 O O . GLY B 1 45 ? 119.22800 19.78300 20.92800 1.000 46.58808 42 GLY B O 1
ATOM 3134 N N . GLU B 1 46 ? 117.65900 20.13500 19.34500 1.000 48.71815 43 GLU B N 1
ATOM 3135 C CA . GLU B 1 46 ? 116.88500 18.94000 19.63800 1.000 51.75176 43 GLU B CA 1
ATOM 3136 C C . GLU B 1 46 ? 116.26500 18.44100 18.34300 1.000 56.89809 43 GLU B C 1
ATOM 3137 O O . GLU B 1 46 ? 115.57100 19.20000 17.65800 1.000 56.21142 43 GLU B O 1
ATOM 3143 N N . THR B 1 47 ? 116.45500 17.15900 18.03700 1.000 51.93346 44 THR B N 1
ATOM 3144 C CA . THR B 1 47 ? 115.94800 16.59400 16.79600 1.000 55.51590 44 THR B CA 1
ATOM 3145 C C . THR B 1 47 ? 115.06500 15.39000 17.10100 1.000 53.36821 44 THR B C 1
ATOM 3146 O O . THR B 1 47 ? 115.36500 14.59900 17.99700 1.000 56.98406 44 THR B O 1
ATOM 3150 N N . GLN B 1 48 ? 113.94900 15.28200 16.38800 1.000 54.77767 45 GLN B N 1
ATOM 3151 C CA . GLN B 1 48 ? 112.99700 14.18800 16.58700 1.000 58.79826 45 GLN B CA 1
ATOM 3152 C C . GLN B 1 48 ? 113.40500 13.00000 15.71500 1.000 52.55798 45 GLN B C 1
ATOM 3153 O O . GLN B 1 48 ? 113.10200 12.95500 14.51900 1.000 50.65875 45 GLN B O 1
ATOM 3159 N N . ILE B 1 49 ? 114.10300 12.03400 16.30500 1.000 50.81281 46 ILE B N 1
ATOM 3160 C CA . ILE B 1 49 ? 114.47600 10.84000 15.55000 1.000 56.03781 46 ILE B CA 1
ATOM 3161 C C . ILE B 1 49 ? 113.23600 10.02000 15.19400 1.000 51.58945 46 ILE B C 1
ATOM 3162 O O . ILE B 1 49 ? 113.00900 9.69900 14.02200 1.000 47.63756 46 ILE B O 1
ATOM 3167 N N . ASN B 1 50 ? 112.42400 9.66800 16.19100 1.000 47.68499 47 ASN B N 1
ATOM 3168 C CA . ASN B 1 50 ? 111.10000 9.07400 15.97100 1.000 55.36487 47 ASN B CA 1
ATOM 3169 C C . ASN B 1 50 ? 110.28100 9.26100 17.24700 1.000 59.10765 47 ASN B C 1
ATOM 3170 O O . ASN B 1 50 ? 110.71000 9.95500 18.17300 1.000 58.67139 47 ASN B O 1
ATOM 3175 N N . ASP B 1 51 ? 109.11500 8.60100 17.31300 1.000 61.19509 48 ASP B N 1
ATOM 3176 C CA . ASP B 1 51 ? 108.12800 8.87500 18.36100 1.000 60.89576 48 ASP B CA 1
ATOM 3177 C C . ASP B 1 51 ? 108.65400 8.62900 19.77600 1.000 66.82984 48 ASP B C 1
ATOM 3178 O O . ASP B 1 51 ? 108.11200 9.19900 20.72900 1.000 75.62478 48 ASP B O 1
ATOM 3183 N N . MET B 1 52 ? 109.68000 7.79800 19.95300 1.000 62.35300 49 MET B N 1
ATOM 3184 C CA . MET B 1 52 ? 110.23600 7.56600 21.28100 1.000 63.89414 49 MET B CA 1
ATOM 3185 C C . MET B 1 52 ? 111.70900 7.91900 21.39000 1.000 63.63195 49 MET B C 1
ATOM 3186 O O . MET B 1 52 ? 112.33000 7.60800 22.41200 1.000 68.18020 49 MET B O 1
ATOM 3191 N N . LEU B 1 53 ? 112.27800 8.60400 20.41000 1.000 60.97377 50 LEU B N 1
ATOM 3192 C CA . LEU B 1 53 ? 113.70700 8.87600 20.42100 1.000 59.66004 50 LEU B CA 1
ATOM 3193 C C . LEU B 1 53 ? 113.96900 10.33800 20.07800 1.000 59.95906 50 LEU B C 1
ATOM 3194 O O . LEU B 1 53 ? 113.37200 10.89200 19.14900 1.000 60.44642 50 LEU B O 1
ATOM 3199 N N . THR B 1 54 ? 114.87300 10.95700 20.82700 1.000 52.03495 51 THR B N 1
ATOM 3200 C CA . THR B 1 54 ? 115.22100 12.34000 20.57800 1.000 54.51191 51 THR B CA 1
ATOM 3201 C C . THR B 1 54 ? 116.71300 12.52600 20.77600 1.000 52.52174 51 THR B C 1
ATOM 3202 O O . THR B 1 54 ? 117.28700 11.99200 21.72900 1.000 55.32458 51 THR B O 1
ATOM 3206 N N . GLY B 1 55 ? 117.32800 13.28000 19.86700 1.000 51.79985 52 GLY B N 1
ATOM 3207 C CA . GLY B 1 55 ? 118.71500 13.69100 19.98900 1.000 48.53124 52 GLY B CA 1
ATOM 3208 C C . GLY B 1 55 ? 118.81400 15.15800 20.37100 1.000 51.91671 52 GLY B C 1
ATOM 3209 O O . GLY B 1 55 ? 117.95700 15.97700 20.01100 1.000 49.44060 52 GLY B O 1
ATOM 3210 N N . TYR B 1 56 ? 119.85600 15.49300 21.11800 1.000 45.82586 53 TYR B N 1
ATOM 3211 C CA . TYR B 1 56 ? 120.00900 16.86800 21.53200 1.000 44.92665 53 TYR B CA 1
ATOM 3212 C C . TYR B 1 56 ? 121.48700 17.21500 21.66000 1.000 51.44994 53 TYR B C 1
ATOM 3213 O O . TYR B 1 56 ? 122.31700 16.34600 21.95500 1.000 50.09630 53 TYR B O 1
ATOM 3222 N N . GLY B 1 57 ? 121.80100 18.49200 21.43400 1.000 45.91231 54 GLY B N 1
ATOM 3223 C CA . GLY B 1 57 ? 123.13500 19.01100 21.68600 1.000 40.34745 54 GLY B CA 1
ATOM 3224 C C . GLY B 1 57 ? 123.05000 20.39500 22.30100 1.000 47.12310 54 GLY B C 1
ATOM 3225 O O . GLY B 1 57 ? 122.12600 21.16700 22.02800 1.000 46.28927 54 GLY B O 1
ATOM 3226 N N . GLN B 1 58 ? 124.05600 20.72700 23.10400 1.000 45.47129 55 GLN B N 1
ATOM 3227 C CA . GLN B 1 58 ? 124.02800 21.97200 23.85400 1.000 45.49983 55 GLN B CA 1
ATOM 3228 C C . GLN B 1 58 ? 125.42200 22.56900 23.95300 1.000 47.90597 55 GLN B C 1
ATOM 3229 O O . GLN B 1 58 ? 126.39300 21.85800 24.21400 1.000 46.86919 55 GLN B O 1
ATOM 3235 N N . TRP B 1 59 ? 125.51300 23.88300 23.73700 1.000 48.76356 56 TRP B N 1
ATOM 3236 C CA . TRP B 1 59 ? 126.75700 24.62700 23.88700 1.000 43.33937 56 TRP B CA 1
ATOM 3237 C C . TRP B 1 59 ? 126.49600 25.84100 24.76100 1.000 43.93603 56 TRP B C 1
ATOM 3238 O O . TRP B 1 59 ? 125.45900 26.49400 24.62800 1.000 50.96393 56 TRP B O 1
ATOM 3249 N N . GLU B 1 60 ? 127.39400 26.10600 25.69700 1.000 42.25881 57 GLU B N 1
ATOM 3250 C CA . GLU B 1 60 ? 127.33700 27.34100 26.46500 1.000 45.95361 57 GLU B CA 1
ATOM 3251 C C . GLU B 1 60 ? 128.71600 27.97900 26.44300 1.000 45.75773 57 GLU B C 1
ATOM 3252 O O . GLU B 1 60 ? 129.70400 27.34200 26.81000 1.000 49.00791 57 GLU B O 1
ATOM 3258 N N . TYR B 1 61 ? 128.78800 29.23600 26.03800 1.000 47.76752 58 TYR B N 1
ATOM 3259 C CA . TYR B 1 61 ? 130.06300 29.91900 25.92500 1.000 48.79246 58 TYR B CA 1
ATOM 3260 C C . TYR B 1 61 ? 130.10400 31.00600 26.97700 1.000 47.43291 58 TYR B C 1
ATOM 3261 O O . TYR B 1 61 ? 129.07600 31.61600 27.28700 1.000 46.54808 58 TYR B O 1
ATOM 3270 N N . ASN B 1 62 ? 131.26400 31.19400 27.58400 1.000 42.94783 59 ASN B N 1
ATOM 3271 C CA . ASN B 1 62 ? 131.45400 32.32500 28.47100 1.000 47.50572 59 ASN B CA 1
ATOM 3272 C C . ASN B 1 62 ? 132.42500 33.25700 27.78000 1.000 45.16357 59 ASN B C 1
ATOM 3273 O O . ASN B 1 62 ? 133.52500 32.84200 27.39900 1.000 45.44532 59 ASN B O 1
ATOM 3278 N N . VAL B 1 63 ? 132.01700 34.50900 27.62000 1.000 49.45300 60 VAL B N 1
ATOM 3279 C CA . VAL B 1 63 ? 132.83300 35.50700 26.94000 1.000 50.10371 60 VAL B CA 1
ATOM 3280 C C . VAL B 1 63 ? 132.96100 36.69600 27.87100 1.000 48.19859 60 VAL B C 1
ATOM 3281 O O . VAL B 1 63 ? 131.97300 37.39300 28.14600 1.000 48.08160 60 VAL B O 1
ATOM 3285 N N . GLN B 1 64 ? 134.17100 36.93300 28.35400 1.000 51.23307 61 GLN B N 1
ATOM 3286 C CA . GLN B 1 64 ? 134.41700 38.10700 29.17200 1.000 50.81639 61 GLN B CA 1
ATOM 3287 C C . GLN B 1 64 ? 134.53300 39.31400 28.26200 1.000 47.53501 61 GLN B C 1
ATOM 3288 O O . GLN B 1 64 ? 135.05700 39.21600 27.14800 1.000 47.47960 61 GLN B O 1
ATOM 3294 N N . ALA B 1 65 ? 133.97200 40.43400 28.71500 1.000 52.53422 62 ALA B N 1
ATOM 3295 C CA . ALA B 1 65 ? 134.08100 41.70900 28.01600 1.000 50.99183 62 ALA B CA 1
ATOM 3296 C C . ALA B 1 65 ? 134.53900 42.83000 28.95200 1.000 47.39033 62 ALA B C 1
ATOM 3297 O O . ALA B 1 65 ? 134.29400 44.00800 28.68200 1.000 48.24224 62 ALA B O 1
ATOM 3299 N N . ASN B 1 66 ? 135.24100 42.49200 30.03000 1.000 44.28426 63 ASN B N 1
ATOM 3300 C CA . ASN B 1 66 ? 135.62800 43.47500 31.03400 1.000 45.94556 63 ASN B CA 1
ATOM 3301 C C . ASN B 1 66 ? 137.10800 43.83000 30.98500 1.000 48.02754 63 ASN B C 1
ATOM 3302 O O . ASN B 1 66 ? 137.56500 44.61400 31.81500 1.000 50.21066 63 ASN B O 1
ATOM 3307 N N . ASN B 1 67 ? 137.87200 43.22800 30.08700 1.000 45.32919 64 ASN B N 1
ATOM 3308 C CA . ASN B 1 67 ? 139.26800 43.53500 29.84400 1.000 42.50230 64 ASN B CA 1
ATOM 3309 C C . ASN B 1 67 ? 139.41300 44.00100 28.40200 1.000 45.75783 64 ASN B C 1
ATOM 3310 O O . ASN B 1 67 ? 138.44600 44.03100 27.63700 1.000 41.58980 64 ASN B O 1
ATOM 3315 N N . THR B 1 68 ? 140.64100 44.36500 28.04000 1.000 45.83532 65 THR B N 1
ATOM 3316 C CA . THR B 1 68 ? 140.94200 45.01000 26.77500 1.000 43.91656 65 THR B CA 1
ATOM 3317 C C . THR B 1 68 ? 140.97700 44.03300 25.59700 1.000 47.23304 65 THR B C 1
ATOM 3318 O O . THR B 1 68 ? 141.14300 42.82000 25.74600 1.000 49.70013 65 THR B O 1
ATOM 3322 N N . GLU B 1 69 ? 140.80200 44.59600 24.40000 1.000 46.47810 66 GLU B N 1
ATOM 3323 C CA . GLU B 1 69 ? 140.84000 43.84800 23.14500 1.000 44.10749 66 GLU B CA 1
ATOM 3324 C C . GLU B 1 69 ? 142.18300 43.16300 22.88600 1.000 46.93138 66 GLU B C 1
ATOM 3325 O O . GLU B 1 69 ? 142.33200 42.51600 21.84200 1.000 51.29416 66 GLU B O 1
ATOM 3331 N N . THR B 1 70 ? 143.20000 43.39700 23.71700 1.000 44.04645 67 THR B N 1
ATOM 3332 C CA . THR B 1 70 ? 144.46600 42.67700 23.61700 1.000 45.05679 67 THR B CA 1
ATOM 3333 C C . THR B 1 70 ? 144.61400 41.49500 24.57800 1.000 46.98086 67 THR B C 1
ATOM 3334 O O . THR B 1 70 ? 145.54000 40.69700 24.39400 1.000 51.04162 67 THR B O 1
ATOM 3338 N N . SER B 1 71 ? 143.81200 41.42500 25.64500 1.000 43.90749 68 SER B N 1
ATOM 3339 C CA . SER B 1 71 ? 143.92900 40.38400 26.66400 1.000 48.88934 68 SER B CA 1
ATOM 3340 C C . SER B 1 71 ? 143.65900 38.98100 26.11100 1.000 49.81044 68 SER B C 1
ATOM 3341 O O . SER B 1 71 ? 142.97900 38.79100 25.09700 1.000 51.72366 68 SER B O 1
ATOM 3344 N N . SER B 1 72 ? 144.18300 37.98700 26.82100 1.000 48.51583 69 SER B N 1
ATOM 3345 C CA . SER B 1 72 ? 144.05100 36.59000 26.44300 1.000 52.76366 69 SER B CA 1
ATOM 3346 C C . SER B 1 72 ? 143.10400 35.83800 27.37200 1.000 51.86754 69 SER B C 1
ATOM 3347 O O . SER B 1 72 ? 142.79700 36.28000 28.48500 1.000 49.67229 69 SER B O 1
ATOM 3350 N N . ASP B 1 73 ? 142.63800 34.69000 26.87800 1.000 51.01574 70 ASP B N 1
ATOM 3351 C CA . ASP B 1 73 ? 141.80400 33.76200 27.65000 1.000 52.51315 70 ASP B CA 1
ATOM 3352 C C . ASP B 1 73 ? 140.61100 34.47000 28.27000 1.000 49.42175 70 ASP B C 1
ATOM 3353 O O . ASP B 1 73 ? 140.30100 34.29000 29.44500 1.000 50.60886 70 ASP B O 1
ATOM 3358 N N . GLN B 1 74 ? 139.93300 35.28100 27.47400 1.000 49.00327 71 GLN B N 1
ATOM 3359 C CA . GLN B 1 74 ? 138.71700 35.91600 27.95500 1.000 48.68083 71 GLN B CA 1
ATOM 3360 C C . GLN B 1 74 ? 137.47000 35.13600 27.57000 1.000 49.61355 71 GLN B C 1
ATOM 3361 O O . GLN B 1 74 ? 136.35800 35.54500 27.90900 1.000 50.71986 71 GLN B O 1
ATOM 3367 N N . ALA B 1 75 ? 137.62200 33.99900 26.91800 1.000 53.27564 72 ALA B N 1
ATOM 3368 C CA . ALA B 1 75 ? 136.47700 33.25600 26.43200 1.000 51.62939 72 ALA B CA 1
ATOM 3369 C C . ALA B 1 75 ? 136.75800 31.79000 26.69000 1.000 46.80340 72 ALA B C 1
ATOM 3370 O O . ALA B 1 75 ? 137.90000 31.34200 26.58200 1.000 52.59884 72 ALA B O 1
ATOM 3372 N N . TRP B 1 76 ? 135.73500 31.06700 27.11100 1.000 44.89305 73 TRP B N 1
ATOM 3373 C CA . TRP B 1 76 ? 135.91000 29.64400 27.35200 1.000 52.72289 73 TRP B CA 1
ATOM 3374 C C . TRP B 1 76 ? 134.55200 28.96800 27.33700 1.000 46.21971 73 TRP B C 1
ATOM 3375 O O . TRP B 1 76 ? 133.51000 29.62000 27.43400 1.000 48.29795 73 TRP B O 1
ATOM 3386 N N . THR B 1 77 ? 134.57700 27.65100 27.20700 1.000 50.75415 74 THR B N 1
ATOM 3387 C CA . THR B 1 77 ? 133.35700 26.87200 27.06800 1.000 45.84794 74 THR B CA 1
ATOM 3388 C C . THR B 1 77 ? 132.91100 26.34800 28.42300 1.000 45.80926 74 THR B C 1
ATOM 3389 O O . THR B 1 77 ? 133.71100 25.78900 29.17500 1.000 51.08935 74 THR B O 1
ATOM 3393 N N . ARG B 1 78 ? 131.63800 26.55500 28.73500 1.000 47.95161 75 ARG B N 1
ATOM 3394 C CA . ARG B 1 78 ? 131.06000 26.10100 29.99200 1.000 53.44695 75 ARG B CA 1
ATOM 3395 C C . ARG B 1 78 ? 130.46900 24.70300 29.89700 1.000 47.20042 75 ARG B C 1
ATOM 3396 O O . ARG B 1 78 ? 130.70500 23.86900 30.76800 1.000 51.29928 75 ARG B O 1
ATOM 3404 N N . LEU B 1 79 ? 129.69900 24.44800 28.85000 1.000 48.42009 76 LEU B N 1
ATOM 3405 C CA . LEU B 1 79 ? 128.99600 23.19600 28.64900 1.000 44.91321 76 LEU B CA 1
ATOM 3406 C C . LEU B 1 79 ? 129.07800 22.83800 27.17600 1.000 50.58252 76 LEU B C 1
ATOM 3407 O O . LEU B 1 79 ? 129.03300 23.73700 26.32700 1.000 48.63632 76 LEU B O 1
ATOM 3412 N N . ALA B 1 80 ? 129.20500 21.52900 26.87700 1.000 44.92615 77 ALA B N 1
ATOM 3413 C CA . ALA B 1 80 ? 129.17300 21.06000 25.48700 1.000 44.36911 77 ALA B CA 1
ATOM 3414 C C . ALA B 1 80 ? 128.93200 19.54700 25.46400 1.000 47.43551 77 ALA B C 1
ATOM 3415 O O . ALA B 1 80 ? 129.84500 18.76000 25.75300 1.000 45.55208 77 ALA B O 1
ATOM 3417 N N . PHE B 1 81 ? 127.71600 19.14600 25.09300 1.000 45.41553 78 PHE B N 1
ATOM 3418 C CA . PHE B 1 81 ? 127.38300 17.73200 25.14700 1.000 45.18445 78 PHE B CA 1
ATOM 3419 C C . PHE B 1 81 ? 126.40200 17.37100 24.04300 1.000 47.24030 78 PHE B C 1
ATOM 3420 O O . PHE B 1 81 ? 125.69600 18.23300 23.50300 1.000 43.60448 78 PHE B O 1
ATOM 3428 N N . ALA B 1 82 ? 126.39900 16.06800 23.70000 1.000 42.18064 79 ALA B N 1
ATOM 3429 C CA . ALA B 1 82 ? 125.43200 15.45900 22.79700 1.000 37.46238 79 ALA B CA 1
ATOM 3430 C C . ALA B 1 82 ? 124.77300 14.29700 23.52200 1.000 42.49647 79 ALA B C 1
ATOM 3431 O O . ALA B 1 82 ? 125.38000 13.67100 24.39600 1.000 42.88971 79 ALA B O 1
ATOM 3433 N N . GLY B 1 83 ? 123.52000 14.01500 23.16800 1.000 42.44924 80 GLY B N 1
ATOM 3434 C CA . GLY B 1 83 ? 122.78600 13.05900 23.97200 1.000 46.30653 80 GLY B CA 1
ATOM 3435 C C . GLY B 1 83 ? 121.54600 12.52000 23.29700 1.000 48.89522 80 GLY B C 1
ATOM 3436 O O . GLY B 1 83 ? 121.12700 12.97900 22.23200 1.000 45.72428 80 GLY B O 1
ATOM 3437 N N . ILE B 1 84 ? 120.98300 11.49500 23.94200 1.000 49.18984 81 ILE B N 1
ATOM 3438 C CA . ILE B 1 84 ? 119.78200 10.80400 23.48500 1.000 48.96350 81 ILE B CA 1
ATOM 3439 C C . ILE B 1 84 ? 118.81200 10.70200 24.65600 1.000 48.09870 81 ILE B C 1
ATOM 3440 O O . ILE B 1 84 ? 119.20800 10.35000 25.77300 1.000 48.31551 81 ILE B O 1
ATOM 3445 N N . LYS B 1 85 ? 117.53800 10.96700 24.40000 1.000 48.59915 82 LYS B N 1
ATOM 3446 C CA . LYS B 1 85 ? 116.50900 10.77100 25.41300 1.000 57.18962 82 LYS B CA 1
ATOM 3447 C C . LYS B 1 85 ? 115.53300 9.74000 24.86100 1.000 58.67384 82 LYS B C 1
ATOM 3448 O O . LYS B 1 85 ? 114.89100 9.97300 23.83100 1.000 59.38137 82 LYS B O 1
ATOM 3454 N N . VAL B 1 86 ? 115.47300 8.58000 25.51400 1.000 62.23586 83 VAL B N 1
ATOM 3455 C CA . VAL B 1 86 ? 114.64800 7.45600 25.07000 1.000 65.34411 83 VAL B CA 1
ATOM 3456 C C . VAL B 1 86 ? 113.31100 7.42400 25.80600 1.000 67.00735 83 VAL B C 1
ATOM 3457 O O . VAL B 1 86 ? 113.03800 6.49100 26.57200 1.000 69.64541 83 VAL B O 1
ATOM 3461 N N . GLY B 1 87 ? 112.47900 8.44200 25.59300 1.000 64.97918 84 GLY B N 1
ATOM 3462 C CA . GLY B 1 87 ? 111.15800 8.46400 26.20500 1.000 68.25543 84 GLY B CA 1
ATOM 3463 C C . GLY B 1 87 ? 111.24400 8.34500 27.71800 1.000 75.84685 84 GLY B C 1
ATOM 3464 O O . GLY B 1 87 ? 111.83300 9.19200 28.40700 1.000 77.07794 84 GLY B O 1
ATOM 3465 N N . ASP B 1 88 ? 110.63300 7.28300 28.24800 1.000 71.35935 85 ASP B N 1
ATOM 3466 C CA . ASP B 1 88 ? 110.62000 6.99700 29.67700 1.000 70.73636 85 ASP B CA 1
ATOM 3467 C C . ASP B 1 88 ? 111.83700 6.20100 30.15800 1.000 70.46063 85 ASP B C 1
ATOM 3468 O O . ASP B 1 88 ? 112.07700 6.13200 31.37100 1.000 67.02657 85 ASP B O 1
ATOM 3473 N N . TYR B 1 89 ? 112.59700 5.57300 29.26000 1.000 68.44860 86 TYR B N 1
ATOM 3474 C CA . TYR B 1 89 ? 113.76700 4.84400 29.73800 1.000 70.49458 86 TYR B CA 1
ATOM 3475 C C . TYR B 1 89 ? 114.84200 5.77600 30.29600 1.000 66.51381 86 TYR B C 1
ATOM 3476 O O . TYR B 1 89 ? 115.73000 5.30800 31.01900 1.000 66.28638 86 TYR B O 1
ATOM 3485 N N . GLY B 1 90 ? 114.80600 7.08200 29.97400 1.000 67.29742 87 GLY B N 1
ATOM 3486 C CA . GLY B 1 90 ? 115.77300 7.97900 30.56300 1.000 61.26714 87 GLY B CA 1
ATOM 3487 C C . GLY B 1 90 ? 116.53300 8.73900 29.50400 1.000 57.97833 87 GLY B C 1
ATOM 3488 O O . GLY B 1 90 ? 116.10700 8.82600 28.34700 1.000 60.12416 87 GLY B O 1
ATOM 3489 N N . SER B 1 91 ? 117.67200 9.29600 29.91500 1.000 51.21974 88 SER B N 1
ATOM 3490 C CA . SER B 1 91 ? 118.51200 10.09300 29.03800 1.000 48.42905 88 SER B CA 1
ATOM 3491 C C . SER B 1 91 ? 119.97000 9.75300 29.30500 1.000 45.51095 88 SER B C 1
ATOM 3492 O O . SER B 1 91 ? 120.35300 9.44900 30.43700 1.000 46.34193 88 SER B O 1
ATOM 3495 N N . PHE B 1 92 ? 120.79200 9.85100 28.26200 1.000 44.34037 89 PHE B N 1
ATOM 3496 C CA . PHE B 1 92 ? 122.23700 9.70000 28.40100 1.000 47.04582 89 PHE B CA 1
ATOM 3497 C C . PHE B 1 92 ? 122.94200 10.72400 27.53000 1.000 47.53411 89 PHE B C 1
ATOM 3498 O O . PHE B 1 92 ? 122.64700 10.82200 26.33600 1.000 51.25080 89 PHE B O 1
ATOM 3506 N N . ASP B 1 93 ? 123.90000 11.44700 28.10500 1.000 46.34426 90 ASP B N 1
ATOM 3507 C CA . ASP B 1 93 ? 124.68500 12.41100 27.34600 1.000 46.67257 90 ASP B CA 1
ATOM 3508 C C . ASP B 1 93 ? 126.12400 12.38200 27.82400 1.000 45.55008 90 ASP B C 1
ATOM 3509 O O . ASP B 1 93 ? 126.41100 11.98400 28.95300 1.000 48.94797 90 ASP B O 1
ATOM 3514 N N . TYR B 1 94 ? 127.02100 12.86100 26.96900 1.000 43.70349 91 TYR B N 1
ATOM 3515 C CA . TYR B 1 94 ? 128.43700 12.90500 27.29300 1.000 43.64576 91 TYR B CA 1
ATOM 3516 C C . TYR B 1 94 ? 129.05700 14.21300 26.80400 1.000 42.02372 91 TYR B C 1
ATOM 3517 O O . TYR B 1 94 ? 128.61100 14.81400 25.82600 1.000 38.15757 91 TYR B O 1
ATOM 3526 N N . GLY B 1 95 ? 130.08800 14.65100 27.51000 1.000 42.18105 92 GLY B N 1
ATOM 3527 C CA . GLY B 1 95 ? 130.87200 15.79000 27.09600 1.000 44.73210 92 GLY B CA 1
ATOM 3528 C C . GLY B 1 95 ? 131.20700 16.66800 28.28300 1.000 47.46053 92 GLY B C 1
ATOM 3529 O O . GLY B 1 95 ? 131.38100 16.17600 29.40700 1.000 41.77746 92 GLY B O 1
ATOM 3530 N N . ARG B 1 96 ? 131.22900 17.98000 28.07600 1.000 44.32402 93 ARG B N 1
ATOM 3531 C CA . ARG B 1 96 ? 131.43600 18.87900 29.20100 1.000 45.99863 93 ARG B CA 1
ATOM 3532 C C . ARG B 1 96 ? 130.05800 19.22300 29.74500 1.000 47.06263 93 ARG B C 1
ATOM 3533 O O . ARG B 1 96 ? 129.31000 20.00300 29.14300 1.000 48.48132 93 ARG B O 1
ATOM 3541 N N . ASN B 1 97 ? 129.70300 18.61100 30.87600 1.000 45.45684 94 ASN B N 1
ATOM 3542 C CA . ASN B 1 97 ? 128.38600 18.81300 31.45500 1.000 47.82752 94 ASN B CA 1
ATOM 3543 C C . ASN B 1 97 ? 128.51900 18.97400 32.95900 1.000 47.69005 94 ASN B C 1
ATOM 3544 O O . ASN B 1 97 ? 129.62300 18.94300 33.51100 1.000 47.90614 94 ASN B O 1
ATOM 3549 N N . TYR B 1 98 ? 127.38900 19.20900 33.61900 1.000 46.84949 95 TYR B N 1
ATOM 3550 C CA . TYR B 1 98 ? 127.40700 19.39500 35.06400 1.000 54.47314 95 TYR B CA 1
ATOM 3551 C C . TYR B 1 98 ? 127.59100 18.06200 35.78200 1.000 53.33895 95 TYR B C 1
ATOM 3552 O O . TYR B 1 98 ? 127.04300 17.03900 35.37100 1.000 53.98948 95 TYR B O 1
ATOM 3561 N N . GLY B 1 99 ? 128.34800 18.08900 36.88100 1.000 53.82508 96 GLY B N 1
ATOM 3562 C CA . GLY B 1 99 ? 128.46200 16.92400 37.72600 1.000 52.64361 96 GLY B CA 1
ATOM 3563 C C . GLY B 1 99 ? 127.22400 16.72200 38.57300 1.000 55.02935 96 GLY B C 1
ATOM 3564 O O . GLY B 1 99 ? 126.47100 17.66100 38.83600 1.000 54.51283 96 GLY B O 1
ATOM 3565 N N . VAL B 1 100 ? 127.01200 15.47100 38.99400 1.000 55.28049 97 VAL B N 1
ATOM 3566 C CA . VAL B 1 100 ? 125.77800 15.14200 39.70100 1.000 55.46520 97 VAL B CA 1
ATOM 3567 C C . VAL B 1 100 ? 125.73100 15.78200 41.08300 1.000 53.47909 97 VAL B C 1
ATOM 3568 O O . VAL B 1 100 ? 124.63700 16.03600 41.60100 1.000 50.90505 97 VAL B O 1
ATOM 3572 N N . LEU B 1 101 ? 126.88800 16.09000 41.69500 1.000 52.89590 98 LEU B N 1
ATOM 3573 C CA . LEU B 1 101 ? 126.84900 16.78600 42.98500 1.000 53.91718 98 LEU B CA 1
ATOM 3574 C C . LEU B 1 101 ? 126.05100 18.06700 42.87000 1.000 57.34877 98 LEU B C 1
ATOM 3575 O O . LEU B 1 101 ? 125.41700 18.50300 43.83700 1.000 59.38668 98 LEU B O 1
ATOM 3580 N N . TYR B 1 102 ? 126.03600 18.65200 41.67700 1.000 56.46612 99 TYR B N 1
ATOM 3581 C CA . TYR B 1 102 ? 125.28900 19.86500 41.42800 1.000 58.46714 99 TYR B CA 1
ATOM 3582 C C . TYR B 1 102 ? 123.79000 19.60800 41.37000 1.000 62.02883 99 TYR B C 1
ATOM 3583 O O . TYR B 1 102 ? 123.01800 20.57300 41.28200 1.000 66.36453 99 TYR B O 1
ATOM 3592 N N . ASP B 1 103 ? 123.35700 18.34200 41.39600 1.000 54.95870 100 ASP B N 1
ATOM 3593 C CA . ASP B 1 103 ? 121.92800 18.06600 41.51200 1.000 56.54520 100 ASP B CA 1
ATOM 3594 C C . ASP B 1 103 ? 121.35400 18.62400 42.80600 1.000 54.89901 100 ASP B C 1
ATOM 3595 O O . ASP B 1 103 ? 120.14300 18.85100 42.89800 1.000 53.03809 100 ASP B O 1
ATOM 3600 N N . VAL B 1 104 ? 122.18100 18.79400 43.83100 1.000 53.83697 101 VAL B N 1
ATOM 3601 C CA . VAL B 1 104 ? 121.77200 19.50000 45.03900 1.000 61.04442 101 VAL B CA 1
ATOM 3602 C C . VAL B 1 104 ? 122.19600 20.96400 45.01700 1.000 60.23390 101 VAL B C 1
ATOM 3603 O O . VAL B 1 104 ? 121.37800 21.85300 45.24700 1.000 62.18435 101 VAL B O 1
ATOM 3607 N N . GLU B 1 105 ? 123.47100 21.23000 44.71200 1.000 59.52106 102 GLU B N 1
ATOM 3608 C CA . GLU B 1 105 ? 124.02000 22.58300 44.84300 1.000 62.87877 102 GLU B CA 1
ATOM 3609 C C . GLU B 1 105 ? 123.26000 23.61100 44.00800 1.000 66.07281 102 GLU B C 1
ATOM 3610 O O . GLU B 1 105 ? 123.16100 24.78000 44.40100 1.000 59.30051 102 GLU B O 1
ATOM 3616 N N . GLY B 1 106 ? 122.67600 23.19300 42.88200 1.000 68.28286 103 GLY B N 1
ATOM 3617 C CA . GLY B 1 106 ? 121.89500 24.12600 42.09300 1.000 62.60378 103 GLY B CA 1
ATOM 3618 C C . GLY B 1 106 ? 120.73400 24.68700 42.88300 1.000 64.10824 103 GLY B C 1
ATOM 3619 O O . GLY B 1 106 ? 120.25600 25.78400 42.60300 1.000 65.95525 103 GLY B O 1
ATOM 3620 N N . TRP B 1 107 ? 120.26400 23.93700 43.87500 1.000 65.84508 104 TRP B N 1
ATOM 3621 C CA . TRP B 1 107 ? 119.14300 24.37700 44.69200 1.000 63.91120 104 TRP B CA 1
ATOM 3622 C C . TRP B 1 107 ? 119.50400 25.58100 45.54200 1.000 61.79815 104 TRP B C 1
ATOM 3623 O O . TRP B 1 107 ? 118.67600 26.47900 45.73600 1.000 71.31111 104 TRP B O 1
ATOM 3634 N N . THR B 1 108 ? 120.72500 25.61900 46.06700 1.000 59.53367 105 THR B N 1
ATOM 3635 C CA . THR B 1 108 ? 121.14900 26.73100 46.90500 1.000 66.68607 105 THR B CA 1
ATOM 3636 C C . THR B 1 108 ? 121.98800 27.76400 46.15500 1.000 65.32326 105 THR B C 1
ATOM 3637 O O . THR B 1 108 ? 122.27500 28.83400 46.70500 1.000 61.44706 105 THR B O 1
ATOM 3641 N N . ASP B 1 109 ? 122.36500 27.47500 44.91400 1.000 65.30729 106 ASP B N 1
ATOM 3642 C CA . ASP B 1 109 ? 123.05800 28.41900 44.03900 1.000 61.10449 106 ASP B CA 1
ATOM 3643 C C . ASP B 1 109 ? 122.02100 29.19000 43.22500 1.000 62.99727 106 ASP B C 1
ATOM 3644 O O . ASP B 1 109 ? 121.93400 29.10700 42.00300 1.000 63.76789 106 ASP B O 1
ATOM 3649 N N . MET B 1 110 ? 121.23000 29.96800 43.94600 1.000 66.01773 107 MET B N 1
ATOM 3650 C CA . MET B 1 110 ? 120.08100 30.64900 43.37100 1.000 66.21356 107 MET B CA 1
ATOM 3651 C C . MET B 1 110 ? 120.08800 32.12100 43.75300 1.000 64.21734 107 MET B C 1
ATOM 3652 O O . MET B 1 110 ? 119.03600 32.75800 43.82500 1.000 66.82885 107 MET B O 1
ATOM 3657 N N . LEU B 1 111 ? 121.28400 32.66900 43.96200 1.000 66.17210 108 LEU B N 1
ATOM 3658 C CA . LEU B 1 111 ? 121.51100 34.02800 44.41600 1.000 60.21869 108 LEU B CA 1
ATOM 3659 C C . LEU B 1 111 ? 121.49000 35.01800 43.25100 1.000 62.31985 108 LEU B C 1
ATOM 3660 O O . LEU B 1 111 ? 121.57800 34.61700 42.08300 1.000 58.45808 108 LEU B O 1
ATOM 3665 N N . PRO B 1 112 ? 121.31900 36.32000 43.54700 1.000 62.36602 109 PRO B N 1
ATOM 3666 C CA . PRO B 1 112 ? 121.40000 37.33500 42.47400 1.000 61.40651 109 PRO B CA 1
ATOM 3667 C C . PRO B 1 112 ? 122.71000 37.31400 41.70200 1.000 59.88826 109 PRO B C 1
ATOM 3668 O O . PRO B 1 112 ? 122.70500 37.37700 40.46600 1.000 58.93387 109 PRO B O 1
ATOM 3672 N N . GLU B 1 113 ? 123.84000 37.23900 42.40100 1.000 56.46617 110 GLU B N 1
ATOM 3673 C CA . GLU B 1 113 ? 125.13100 37.25200 41.72800 1.000 58.35224 110 GLU B CA 1
ATOM 3674 C C . GLU B 1 113 ? 126.12300 36.24800 42.32200 1.000 63.99532 110 GLU B C 1
ATOM 3675 O O . GLU B 1 113 ? 126.75000 35.47500 41.58600 1.000 60.69896 110 GLU B O 1
ATOM 3681 N N . PHE B 1 114 ? 126.28700 36.26800 43.64600 1.000 61.02421 111 PHE B N 1
ATOM 3682 C CA . PHE B 1 114 ? 127.24300 35.42700 44.35400 1.000 60.25093 111 PHE B CA 1
ATOM 3683 C C . PHE B 1 114 ? 126.59800 34.07200 44.65600 1.000 63.37742 111 PHE B C 1
ATOM 3684 O O . PHE B 1 114 ? 125.64300 33.66200 43.99400 1.000 66.44195 111 PHE B O 1
ATOM 3692 N N . GLY B 1 115 ? 127.15900 33.32500 45.59400 1.000 65.98242 112 GLY B N 1
ATOM 3693 C CA . GLY B 1 115 ? 126.57800 32.06100 46.00900 1.000 70.93767 112 GLY B CA 1
ATOM 3694 C C . GLY B 1 115 ? 127.25000 30.85900 45.37000 1.000 69.95692 112 GLY B C 1
ATOM 3695 O O . GLY B 1 115 ? 128.25000 30.96500 44.65200 1.000 63.53539 112 GLY B O 1
ATOM 3696 N N . GLY B 1 116 ? 126.68900 29.68700 45.68900 1.000 69.72531 113 GLY B N 1
ATOM 3697 C CA . GLY B 1 116 ? 127.10200 28.43500 45.06600 1.000 63.56574 113 GLY B CA 1
ATOM 3698 C C . GLY B 1 116 ? 128.57500 28.10400 45.16500 1.000 65.01652 113 GLY B C 1
ATOM 3699 O O . GLY B 1 116 ? 129.10300 27.41900 44.28400 1.000 65.92690 113 GLY B O 1
ATOM 3700 N N . ASP B 1 117 ? 129.27300 28.60600 46.18300 1.000 68.57984 114 ASP B N 1
ATOM 3701 C CA . ASP B 1 117 ? 130.71800 28.42200 46.24100 1.000 67.19107 114 ASP B CA 1
ATOM 3702 C C . ASP B 1 117 ? 131.19600 28.01100 47.62400 1.000 70.16672 114 ASP B C 1
ATOM 3703 O O . ASP B 1 117 ? 132.27900 28.41900 48.04900 1.000 71.33913 114 ASP B O 1
ATOM 3708 N N . SER B 1 118 ? 130.39700 27.24300 48.36200 1.000 71.73986 115 SER B N 1
ATOM 3709 C CA . SER B 1 118 ? 130.91400 26.65600 49.59100 1.000 68.16246 115 SER B CA 1
ATOM 3710 C C . SER B 1 118 ? 131.94500 25.57700 49.28100 1.000 70.55519 115 SER B C 1
ATOM 3711 O O . SER B 1 118 ? 133.09900 25.66600 49.71700 1.000 68.64469 115 SER B O 1
ATOM 3714 N N . TYR B 1 119 ? 131.57400 24.60800 48.42900 1.000 69.30602 116 TYR B N 1
ATOM 3715 C CA . TYR B 1 119 ? 132.45000 23.50200 48.03700 1.000 68.58135 116 TYR B CA 1
ATOM 3716 C C . TYR B 1 119 ? 132.51700 23.29100 46.53000 1.000 68.98472 116 TYR B C 1
ATOM 3717 O O . TYR B 1 119 ? 133.34800 22.49900 46.06700 1.000 66.68402 116 TYR B O 1
ATOM 3726 N N . THR B 1 120 ? 131.68100 23.97300 45.75600 1.000 70.89030 117 THR B N 1
ATOM 3727 C CA . THR B 1 120 ? 131.61600 23.76500 44.31900 1.000 69.82753 117 THR B CA 1
ATOM 3728 C C . THR B 1 120 ? 132.72900 24.53900 43.62700 1.000 67.68167 117 THR B C 1
ATOM 3729 O O . THR B 1 120 ? 132.86900 25.74600 43.82900 1.000 67.05232 117 THR B O 1
ATOM 3733 N N . TYR B 1 121 ? 133.54300 23.84200 42.84400 1.000 64.63470 118 TYR B N 1
ATOM 3734 C CA . TYR B 1 121 ? 134.49300 24.49400 41.96000 1.000 64.89685 118 TYR B CA 1
ATOM 3735 C C . TYR B 1 121 ? 134.32700 23.88900 40.57700 1.000 63.31302 118 TYR B C 1
ATOM 3736 O O . TYR B 1 121 ? 133.92300 22.73100 40.43400 1.000 62.13759 118 TYR B O 1
ATOM 3745 N N . ALA B 1 122 ? 134.62000 24.68900 39.55800 1.000 66.16632 119 ALA B N 1
ATOM 3746 C CA . ALA B 1 122 ? 134.54000 24.18900 38.20000 1.000 62.03574 119 ALA B CA 1
ATOM 3747 C C . ALA B 1 122 ? 135.72500 23.27100 37.94700 1.000 58.44275 119 ALA B C 1
ATOM 3748 O O . ALA B 1 122 ? 136.81700 23.48300 38.48100 1.000 59.93044 119 ALA B O 1
ATOM 3750 N N . ASP B 1 123 ? 135.50800 22.23800 37.13000 1.000 59.31067 120 ASP B N 1
ATOM 3751 C CA . ASP B 1 123 ? 136.57200 21.28300 36.81400 1.000 52.80791 120 ASP B CA 1
ATOM 3752 C C . ASP B 1 123 ? 137.16900 20.70300 38.09000 1.000 55.09770 120 ASP B C 1
ATOM 3753 O O . ASP B 1 123 ? 138.38600 20.61000 38.24100 1.000 56.06221 120 ASP B O 1
ATOM 3758 N N . ASN B 1 124 ? 136.30300 20.35600 39.03600 1.000 58.21268 121 ASN B N 1
ATOM 3759 C CA . ASN B 1 124 ? 136.70600 19.77800 40.32000 1.000 62.72692 121 ASN B CA 1
ATOM 3760 C C . ASN B 1 124 ? 135.99700 18.42600 40.49400 1.000 52.75486 121 ASN B C 1
ATOM 3761 O O . ASN B 1 124 ? 135.06200 18.27900 41.29400 1.000 47.29186 121 ASN B O 1
ATOM 3766 N N . PHE B 1 125 ? 136.47600 17.42300 39.76400 1.000 53.88732 122 PHE B N 1
ATOM 3767 C CA . PHE B 1 125 ? 135.79600 16.11100 39.66000 1.000 58.18381 122 PHE B CA 1
ATOM 3768 C C . PHE B 1 125 ? 134.38400 16.44100 39.18100 1.000 52.12940 122 PHE B C 1
ATOM 3769 O O . PHE B 1 125 ? 134.24200 17.13200 38.16100 1.000 57.07556 122 PHE B O 1
ATOM 3777 N N . MET B 1 126 ? 133.33300 15.99100 39.85400 1.000 49.61151 123 MET B N 1
ATOM 3778 C CA . MET B 1 126 ? 131.96800 16.32400 39.46600 1.000 53.68119 123 MET B CA 1
ATOM 3779 C C . MET B 1 126 ? 131.27900 17.23900 40.48400 1.000 53.95335 123 MET B C 1
ATOM 3780 O O . MET B 1 126 ? 130.06100 17.16200 40.68500 1.000 49.08931 123 MET B O 1
ATOM 3785 N N . ALA B 1 127 ? 132.06000 18.09600 41.14800 1.000 50.77795 124 ALA B N 1
ATOM 3786 C CA . ALA B 1 127 ? 131.47000 19.11400 42.01300 1.000 54.60504 124 ALA B CA 1
ATOM 3787 C C . ALA B 1 127 ? 130.61400 20.08600 41.20200 1.000 56.09240 124 ALA B C 1
ATOM 3788 O O . ALA B 1 127 ? 129.52700 20.49000 41.63900 1.000 58.32233 124 ALA B O 1
ATOM 3790 N N . GLY B 1 128 ? 131.09300 20.47400 40.01900 1.000 53.23318 125 GLY B N 1
ATOM 3791 C CA . GLY B 1 128 ? 130.35000 21.32700 39.11400 1.000 49.86644 125 GLY B CA 1
ATOM 3792 C C . GLY B 1 128 ? 130.47800 20.87000 37.67600 1.000 52.14049 125 GLY B C 1
ATOM 3793 O O . GLY B 1 128 ? 130.26200 19.69600 37.37100 1.000 60.59421 125 GLY B O 1
ATOM 3794 N N . ARG B 1 129 ? 130.80700 21.78800 36.78000 1.000 50.25256 126 ARG B N 1
ATOM 3795 C CA . ARG B 1 129 ? 131.01600 21.43400 35.38600 1.000 49.48002 126 ARG B CA 1
ATOM 3796 C C . ARG B 1 129 ? 132.33900 20.69500 35.25300 1.000 51.95761 126 ARG B C 1
ATOM 3797 O O . ARG B 1 129 ? 133.33900 21.08500 35.86300 1.000 53.70766 126 ARG B O 1
ATOM 3805 N N . ALA B 1 130 ? 132.33800 19.61600 34.46000 1.000 54.43019 127 ALA B N 1
ATOM 3806 C CA . ALA B 1 130 ? 133.48600 18.72800 34.31800 1.000 50.14099 127 ALA B CA 1
ATOM 3807 C C . ALA B 1 130 ? 133.63100 18.28300 32.87000 1.000 49.93687 127 ALA B C 1
ATOM 3808 O O . ALA B 1 130 ? 132.65600 18.26100 32.11600 1.000 49.61028 127 ALA B O 1
ATOM 3810 N N . ASN B 1 131 ? 134.86400 17.91100 32.49300 1.000 50.43474 128 ASN B N 1
ATOM 3811 C CA . ASN B 1 131 ? 135.16800 17.30900 31.19400 1.000 48.33029 128 ASN B CA 1
ATOM 3812 C C . ASN B 1 131 ? 135.01400 15.78700 31.26900 1.000 51.09992 128 ASN B C 1
ATOM 3813 O O . ASN B 1 131 ? 135.27200 15.16600 32.30200 1.000 46.77630 128 ASN B O 1
ATOM 3818 N N . GLY B 1 132 ? 134.53900 15.20200 30.17400 1.000 48.72224 129 GLY B N 1
ATOM 3819 C CA . GLY B 1 132 ? 134.47700 13.76300 29.99300 1.000 46.25220 129 GLY B CA 1
ATOM 3820 C C . GLY B 1 132 ? 133.57900 13.05300 30.98900 1.000 52.90591 129 GLY B C 1
ATOM 3821 O O . GLY B 1 132 ? 133.94200 12.03200 31.58200 1.000 49.24743 129 GLY B O 1
ATOM 3822 N N . VAL B 1 133 ? 132.37900 13.58100 31.16500 1.000 50.30208 130 VAL B N 1
ATOM 3823 C CA . VAL B 1 133 ? 131.39900 13.00700 32.05900 1.000 45.03348 130 VAL B CA 1
ATOM 3824 C C . VAL B 1 133 ? 130.28100 12.43700 31.21300 1.000 48.97997 130 VAL B C 1
ATOM 3825 O O . VAL B 1 133 ? 129.75100 13.11200 30.32700 1.000 49.71826 130 VAL B O 1
ATOM 3829 N N . ALA B 1 134 ? 129.94000 11.19000 31.47600 1.000 56.37215 131 ALA B N 1
ATOM 3830 C CA . ALA B 1 134 ? 128.78600 10.54400 30.89000 1.000 50.93639 131 ALA B CA 1
ATOM 3831 C C . ALA B 1 134 ? 127.73100 10.51500 31.98400 1.000 52.54759 131 ALA B C 1
ATOM 3832 O O . ALA B 1 134 ? 128.02200 10.11400 33.11700 1.000 53.16249 131 ALA B O 1
ATOM 3834 N N . THR B 1 135 ? 126.55100 11.04000 31.68200 1.000 47.26513 132 THR B N 1
ATOM 3835 C CA . THR B 1 135 ? 125.51000 11.18300 32.68100 1.000 45.83715 132 THR B CA 1
ATOM 3836 C C . THR B 1 135 ? 124.26300 10.51100 32.15000 1.000 52.14992 132 THR B C 1
ATOM 3837 O O . THR B 1 135 ? 123.75200 10.90600 31.09800 1.000 53.76616 132 THR B O 1
ATOM 3841 N N . TYR B 1 136 ? 123.79000 9.48800 32.86600 1.000 53.22031 133 TYR B N 1
ATOM 3842 C CA . TYR B 1 136 ? 122.49400 8.87700 32.60700 1.000 52.34952 133 TYR B CA 1
ATOM 3843 C C . TYR B 1 136 ? 121.49200 9.37500 33.64300 1.000 52.43720 133 TYR B C 1
ATOM 3844 O O . TYR B 1 136 ? 121.75900 9.32900 34.85000 1.000 53.39067 133 TYR B O 1
ATOM 3853 N N . ARG B 1 137 ? 120.33700 9.82300 33.17300 1.000 50.80302 134 ARG B N 1
ATOM 3854 C CA . ARG B 1 137 ? 119.29500 10.35200 34.03400 1.000 52.66382 134 ARG B CA 1
ATOM 3855 C C . ARG B 1 137 ? 117.98000 9.67800 33.67900 1.000 54.87085 134 ARG B C 1
ATOM 3856 O O . ARG B 1 137 ? 117.73400 9.34800 32.51700 1.000 56.87476 134 ARG B O 1
ATOM 3864 N N . ASN B 1 138 ? 117.10200 9.55300 34.66700 1.000 57.64390 135 ASN B N 1
ATOM 3865 C CA . ASN B 1 138 ? 115.77300 8.99200 34.45100 1.000 59.57976 135 ASN B CA 1
ATOM 3866 C C . ASN B 1 138 ? 114.82100 9.82800 35.28400 1.000 66.23336 135 ASN B C 1
ATOM 3867 O O . ASN B 1 138 ? 114.93200 9.86600 36.51300 1.000 65.03969 135 ASN B O 1
ATOM 3872 N N . SER B 1 139 ? 113.83800 10.43000 34.62700 1.000 69.99630 136 SER B N 1
ATOM 3873 C CA . SER B 1 139 ? 113.18600 11.56700 35.24900 1.000 67.99393 136 SER B CA 1
ATOM 3874 C C . SER B 1 139 ? 111.95900 11.21600 36.06100 1.000 70.43282 136 SER B C 1
ATOM 3875 O O . SER B 1 139 ? 111.51300 12.04900 36.85100 1.000 77.98781 136 SER B O 1
ATOM 3878 N N . ASP B 1 140 ? 111.41100 10.02100 35.91500 1.000 65.84408 137 ASP B N 1
ATOM 3879 C CA . ASP B 1 140 ? 110.25500 9.67500 36.73000 1.000 69.98635 137 ASP B CA 1
ATOM 3880 C C . ASP B 1 140 ? 110.27600 8.21100 37.12000 1.000 73.02783 137 ASP B C 1
ATOM 3881 O O . ASP B 1 140 ? 109.22100 7.59600 37.33600 1.000 67.33074 137 ASP B O 1
ATOM 3886 N N . PHE B 1 141 ? 111.47600 7.64900 37.19300 1.000 70.50561 138 PHE B N 1
ATOM 3887 C CA . PHE B 1 141 ? 111.68300 6.23800 37.44500 1.000 64.69566 138 PHE B CA 1
ATOM 3888 C C . PHE B 1 141 ? 110.82600 5.40500 36.49100 1.000 63.82280 138 PHE B C 1
ATOM 3889 O O . PHE B 1 141 ? 109.90100 4.69400 36.88700 1.000 66.26299 138 PHE B O 1
ATOM 3897 N N . PHE B 1 142 ? 111.14300 5.54400 35.20200 1.000 59.81770 139 PHE B N 1
ATOM 3898 C CA . PHE B 1 142 ? 110.52000 4.77000 34.13300 1.000 60.91117 139 PHE B CA 1
ATOM 3899 C C . PHE B 1 142 ? 109.01100 4.95800 34.10400 1.000 61.50180 139 PHE B C 1
ATOM 3900 O O . PHE B 1 142 ? 108.27600 4.07300 33.65800 1.000 66.62356 139 PHE B O 1
ATOM 3908 N N . GLY B 1 143 ? 108.52900 6.10400 34.57600 1.000 65.87978 140 GLY B N 1
ATOM 3909 C CA . GLY B 1 143 ? 107.10500 6.35600 34.56000 1.000 68.79791 140 GLY B CA 1
ATOM 3910 C C . GLY B 1 143 ? 106.33700 5.73400 35.70300 1.000 62.55447 140 GLY B C 1
ATOM 3911 O O . GLY B 1 143 ? 105.10600 5.85300 35.73200 1.000 64.84395 140 GLY B O 1
ATOM 3912 N N . LEU B 1 144 ? 107.01600 5.00600 36.59400 1.000 61.89887 141 LEU B N 1
ATOM 3913 C CA . LEU B 1 144 ? 106.38100 4.33300 37.72400 1.000 59.33756 141 LEU B CA 1
ATOM 3914 C C . LEU B 1 144 ? 106.11200 5.27100 38.89200 1.000 57.13917 141 LEU B C 1
ATOM 3915 O O . LEU B 1 144 ? 105.08500 5.14200 39.56600 1.000 60.50231 141 LEU B O 1
ATOM 3920 N N . VAL B 1 145 ? 107.01400 6.20800 39.16400 1.000 64.38596 142 VAL B N 1
ATOM 3921 C CA . VAL B 1 145 ? 106.91400 7.05900 40.34900 1.000 71.86651 142 VAL B CA 1
ATOM 3922 C C . VAL B 1 145 ? 107.13100 8.50900 39.93300 1.000 75.52829 142 VAL B C 1
ATOM 3923 O O . VAL B 1 145 ? 108.25300 8.89900 39.58200 1.000 78.28732 142 VAL B O 1
ATOM 3927 N N . GLU B 1 146 ? 106.07100 9.31500 40.01500 1.000 77.87783 143 GLU B N 1
ATOM 3928 C CA . GLU B 1 146 ? 106.15400 10.73100 39.68000 1.000 78.33633 143 GLU B CA 1
ATOM 3929 C C . GLU B 1 146 ? 106.98300 11.48600 40.71200 1.000 80.54000 143 GLU B C 1
ATOM 3930 O O . GLU B 1 146 ? 106.93300 11.19500 41.91000 1.000 81.04569 143 GLU B O 1
ATOM 3936 N N . GLY B 1 147 ? 107.79500 12.42200 40.23100 1.000 78.67525 144 GLY B N 1
ATOM 3937 C CA . GLY B 1 147 ? 108.58000 13.28400 41.08100 1.000 71.18003 144 GLY B CA 1
ATOM 3938 C C . GLY B 1 147 ? 109.92200 12.73800 41.49900 1.000 74.30038 144 GLY B C 1
ATOM 3939 O O . GLY B 1 147 ? 110.70600 13.47700 42.11200 1.000 73.71855 144 GLY B O 1
ATOM 3940 N N . LEU B 1 148 ? 110.22600 11.48300 41.18700 1.000 74.67208 145 LEU B N 1
ATOM 3941 C CA . LEU B 1 148 ? 111.50900 10.90000 41.55200 1.000 72.22621 145 LEU B CA 1
ATOM 3942 C C . LEU B 1 148 ? 112.40800 10.86100 40.32200 1.000 68.78200 145 LEU B C 1
ATOM 3943 O O . LEU B 1 148 ? 112.15000 10.11600 39.37100 1.000 64.56504 145 LEU B O 1
ATOM 3948 N N . ASN B 1 149 ? 113.43900 11.68600 40.33600 1.000 64.89094 146 ASN B N 1
ATOM 3949 C CA . ASN B 1 149 ? 114.50600 11.64400 39.35400 1.000 63.67439 146 ASN B CA 1
ATOM 3950 C C . ASN B 1 149 ? 115.70400 10.94800 39.98000 1.000 61.52417 146 ASN B C 1
ATOM 3951 O O . ASN B 1 149 ? 115.91400 11.01500 41.19400 1.000 61.32854 146 ASN B O 1
ATOM 3956 N N . PHE B 1 150 ? 116.44400 10.21000 39.17000 1.000 54.88245 147 PHE B N 1
ATOM 3957 C CA . PHE B 1 150 ? 117.70200 9.65600 39.64000 1.000 51.88643 147 PHE B CA 1
ATOM 3958 C C . PHE B 1 150 ? 118.71200 9.75600 38.50600 1.000 51.22538 147 PHE B C 1
ATOM 3959 O O . PHE B 1 150 ? 118.33800 9.79300 37.33200 1.000 49.86454 147 PHE B O 1
ATOM 3967 N N . ALA B 1 151 ? 119.99200 9.84200 38.85900 1.000 50.24982 148 ALA B N 1
ATOM 3968 C CA . ALA B 1 151 ? 121.03800 9.97500 37.85400 1.000 50.00781 148 ALA B CA 1
ATOM 3969 C C . ALA B 1 151 ? 122.22600 9.07600 38.16100 1.000 49.88165 148 ALA B C 1
ATOM 3970 O O . ALA B 1 151 ? 122.71600 9.03500 39.29400 1.000 54.45570 148 ALA B O 1
ATOM 3972 N N . LEU B 1 152 ? 122.72300 8.40600 37.12900 1.000 47.01680 149 LEU B N 1
ATOM 3973 C CA . LEU B 1 152 ? 123.98300 7.68200 37.19600 1.000 49.81997 149 LEU B CA 1
ATOM 3974 C C . LEU B 1 152 ? 124.97200 8.36600 36.26100 1.000 52.01319 149 LEU B C 1
ATOM 3975 O O . LEU B 1 152 ? 124.62400 8.72300 35.13000 1.000 49.14166 149 LEU B O 1
ATOM 3980 N N . GLN B 1 153 ? 126.19100 8.57200 36.75000 1.000 53.90302 150 GLN B N 1
ATOM 3981 C CA . GLN B 1 153 ? 127.17800 9.41100 36.09200 1.000 50.26196 150 GLN B CA 1
ATOM 3982 C C . GLN B 1 153 ? 128.54800 8.76000 36.18300 1.000 51.82455 150 GLN B C 1
ATOM 3983 O O . GLN B 1 153 ? 128.87200 8.11700 37.18700 1.000 51.88871 150 GLN B O 1
ATOM 3989 N N . TYR B 1 154 ? 129.33600 8.90700 35.11900 1.000 52.98704 151 TYR B N 1
ATOM 3990 C CA . TYR B 1 154 ? 130.69900 8.39100 35.06800 1.000 54.70449 151 TYR B CA 1
ATOM 3991 C C . TYR B 1 154 ? 131.62000 9.44800 34.48000 1.000 56.58689 151 TYR B C 1
ATOM 3992 O O . TYR B 1 154 ? 131.28200 10.05700 33.46500 1.000 54.94940 151 TYR B O 1
ATOM 4001 N N . GLN B 1 155 ? 132.76300 9.68800 35.12300 1.000 56.84857 152 GLN B N 1
ATOM 4002 C CA . GLN B 1 155 ? 133.74700 10.64700 34.63200 1.000 59.12848 152 GLN B CA 1
ATOM 4003 C C . GLN B 1 155 ? 135.09900 9.96100 34.44500 1.000 56.43830 152 GLN B C 1
ATOM 4004 O O . GLN B 1 155 ? 135.70300 9.49900 35.41600 1.000 55.82758 152 GLN B O 1
ATOM 4010 N N . GLY B 1 156 ? 135.60300 9.95800 33.21400 1.000 54.53729 153 GLY B N 1
ATOM 4011 C CA . GLY B 1 156 ? 136.90900 9.39800 32.94900 1.000 52.20296 153 GLY B CA 1
ATOM 4012 C C . GLY B 1 156 ? 138.06500 10.29100 33.40600 1.000 57.59711 153 GLY B C 1
ATOM 4013 O O . GLY B 1 156 ? 137.91900 11.49100 33.67300 1.000 54.53639 153 GLY B O 1
ATOM 4014 N N . LYS B 1 157 ? 139.23800 9.65800 33.47800 1.000 59.28664 154 LYS B N 1
ATOM 4015 C CA . LYS B 1 157 ? 140.45000 10.28200 33.99600 1.000 55.35927 154 LYS B CA 1
ATOM 4016 C C . LYS B 1 157 ? 140.78500 11.57900 33.26900 1.000 58.99597 154 LYS B C 1
ATOM 4017 O O . LYS B 1 157 ? 140.77500 11.64100 32.03600 1.000 61.23761 154 LYS B O 1
ATOM 4023 N N . ASN B 1 158 ? 141.12200 12.61300 34.04900 1.000 55.88874 155 ASN B N 1
ATOM 4024 C CA . ASN B 1 158 ? 141.58400 13.90800 33.53700 1.000 55.82338 155 ASN B CA 1
ATOM 4025 C C . ASN B 1 158 ? 142.87300 14.27600 34.27100 1.000 58.24537 155 ASN B C 1
ATOM 4026 O O . ASN B 1 158 ? 142.82800 14.87800 35.34700 1.000 57.98117 155 ASN B O 1
ATOM 4031 N N . GLU B 1 159 ? 144.01900 13.86400 33.73600 1.000 54.58425 156 GLU B N 1
ATOM 4032 C CA . GLU B 1 159 ? 145.28400 14.12400 34.40600 1.000 57.13420 156 GLU B CA 1
ATOM 4033 C C . GLU B 1 159 ? 146.30900 14.70000 33.43700 1.000 61.86451 156 GLU B C 1
ATOM 4034 O O . GLU B 1 159 ? 146.30500 14.38600 32.24200 1.000 54.00453 156 GLU B O 1
ATOM 4040 N N . GLY B 1 160 ? 147.11600 15.62100 33.96200 1.000 60.90682 157 GLY B N 1
ATOM 4041 C CA . GLY B 1 160 ? 148.16700 16.24500 33.18700 1.000 61.34051 157 GLY B CA 1
ATOM 4042 C C . GLY B 1 160 ? 149.43900 15.41600 33.12200 1.000 64.30652 157 GLY B C 1
ATOM 4043 O O . GLY B 1 160 ? 149.76800 14.64700 34.02500 1.000 61.03111 157 GLY B O 1
ATOM 4044 N N . GLN B 1 161 ? 150.18800 15.64300 32.04700 1.000 66.83770 158 GLN B N 1
ATOM 4045 C CA . GLN B 1 161 ? 151.44300 14.96700 31.76000 1.000 71.60509 158 GLN B CA 1
ATOM 4046 C C . GLN B 1 161 ? 152.51700 15.28900 32.79800 1.000 76.61326 158 GLN B C 1
ATOM 4047 O O . GLN B 1 161 ? 152.35100 16.14200 33.67700 1.000 75.32307 158 GLN B O 1
ATOM 4053 N N . ASN B 1 162 ? 153.62700 14.55300 32.69300 1.000 77.19638 159 ASN B N 1
ATOM 4054 C CA . ASN B 1 162 ? 154.86300 14.84300 33.40700 1.000 82.02039 159 ASN B CA 1
ATOM 4055 C C . ASN B 1 162 ? 155.88500 15.35600 32.39700 1.000 87.28185 159 ASN B C 1
ATOM 4056 O O . ASN B 1 162 ? 155.99600 14.81500 31.28800 1.000 85.83190 159 ASN B O 1
ATOM 4061 N N . ALA B 1 163 ? 156.65900 16.37300 32.81200 1.000 91.14271 160 ALA B N 1
ATOM 4062 C CA . ALA B 1 163 ? 157.57500 17.09500 31.92400 1.000 94.70827 160 ALA B CA 1
ATOM 4063 C C . ALA B 1 163 ? 158.53800 16.21000 31.14100 1.000 95.43749 160 ALA B C 1
ATOM 4064 O O . ALA B 1 163 ? 159.01200 16.61100 30.07100 1.000 100.27611 160 ALA B O 1
ATOM 4066 N N . GLN B 1 164 ? 158.86100 15.03200 31.66100 1.000 91.13129 161 GLN B N 1
ATOM 4067 C CA . GLN B 1 164 ? 159.80700 14.12400 31.01200 1.000 95.06756 161 GLN B CA 1
ATOM 4068 C C . GLN B 1 164 ? 159.40800 12.64700 31.06200 1.000 95.21005 161 GLN B C 1
ATOM 4069 O O . GLN B 1 164 ? 160.13200 11.81000 30.50400 1.000 91.37705 161 GLN B O 1
ATOM 4075 N N . ASP B 1 165 ? 158.29200 12.30300 31.70200 1.000 90.62166 162 ASP B N 1
ATOM 4076 C CA . ASP B 1 165 ? 157.74200 10.95200 31.67800 1.000 85.41514 162 ASP B CA 1
ATOM 4077 C C . ASP B 1 165 ? 156.54200 10.92200 30.74100 1.000 85.81578 162 ASP B C 1
ATOM 4078 O O . ASP B 1 165 ? 155.61800 11.73300 30.88300 1.000 88.12382 162 ASP B O 1
ATOM 4083 N N . ILE B 1 166 ? 156.54400 9.97300 29.80500 1.000 82.95781 163 ILE B N 1
ATOM 4084 C CA . ILE B 1 166 ? 155.51100 9.92600 28.77600 1.000 77.85951 163 ILE B CA 1
ATOM 4085 C C . ILE B 1 166 ? 154.34800 9.02300 29.21400 1.000 82.56924 163 ILE B C 1
ATOM 4086 O O . ILE B 1 166 ? 153.38800 8.83100 28.46800 1.000 81.80374 163 ILE B O 1
ATOM 4091 N N . ASN B 1 167 ? 154.36600 8.58100 30.47800 1.000 86.88188 164 ASN B N 1
ATOM 4092 C CA . ASN B 1 167 ? 153.33200 7.81300 31.18900 1.000 87.11251 164 ASN B CA 1
ATOM 4093 C C . ASN B 1 167 ? 152.38300 8.60700 32.04700 1.000 84.78159 164 ASN B C 1
ATOM 4094 O O . ASN B 1 167 ? 151.50300 8.00500 32.66200 1.000 82.49127 164 ASN B O 1
ATOM 4099 N N . VAL B 1 168 ? 152.45400 9.91500 32.07000 1.000 83.31942 165 VAL B N 1
ATOM 4100 C CA . VAL B 1 168 ? 151.50800 10.67500 32.86200 1.000 75.89062 165 VAL B CA 1
ATOM 4101 C C . VAL B 1 168 ? 150.59100 11.44100 31.93000 1.000 74.04489 165 VAL B C 1
ATOM 4102 O O . VAL B 1 168 ? 151.02700 11.92300 30.87700 1.000 73.35591 165 VAL B O 1
ATOM 4106 N N . GLY B 1 169 ? 149.31100 11.48000 32.28300 1.000 71.28735 166 GLY B N 1
ATOM 4107 C CA . GLY B 1 169 ? 148.39200 12.46900 31.76300 1.000 67.56269 166 GLY B CA 1
ATOM 4108 C C . GLY B 1 169 ? 147.41200 11.98200 30.71300 1.000 63.25081 166 GLY B C 1
ATOM 4109 O O . GLY B 1 169 ? 147.38200 10.82300 30.28600 1.000 58.10211 166 GLY B O 1
ATOM 4110 N N . THR B 1 170 ? 146.58800 12.94600 30.31800 1.000 66.43473 167 THR B N 1
ATOM 4111 C CA . THR B 1 170 ? 145.52100 12.81800 29.34000 1.000 58.48955 167 THR B CA 1
ATOM 4112 C C . THR B 1 170 ? 145.83700 13.76500 28.19900 1.000 55.96403 167 THR B C 1
ATOM 4113 O O . THR B 1 170 ? 146.71900 14.62300 28.31000 1.000 52.03528 167 THR B O 1
ATOM 4117 N N . ASN B 1 171 ? 145.09400 13.60400 27.10100 1.000 52.49515 168 ASN B N 1
ATOM 4118 C CA . ASN B 1 171 ? 145.18800 14.55900 26.00700 1.000 50.94418 168 ASN B CA 1
ATOM 4119 C C . ASN B 1 171 ? 144.71500 15.94900 26.44000 1.000 53.31452 168 ASN B C 1
ATOM 4120 O O . ASN B 1 171 ? 145.24400 16.96700 25.98300 1.000 54.91157 168 ASN B O 1
ATOM 4125 N N . ASN B 1 172 ? 143.75500 16.01400 27.35500 1.000 53.60177 169 ASN B N 1
ATOM 4126 C CA . ASN B 1 172 ? 143.02200 17.24500 27.60000 1.000 50.14209 169 ASN B CA 1
ATOM 4127 C C . ASN B 1 172 ? 143.47500 17.96500 28.85600 1.000 51.21415 169 ASN B C 1
ATOM 4128 O O . ASN B 1 172 ? 142.70500 18.75300 29.40700 1.000 52.68124 169 ASN B O 1
ATOM 4133 N N . ARG B 1 173 ? 144.66700 17.67100 29.36600 1.000 51.53685 170 ARG B N 1
ATOM 4134 C CA . ARG B 1 173 ? 145.19600 18.42800 30.49400 1.000 57.57433 170 ARG B CA 1
ATOM 4135 C C . ARG B 1 173 ? 146.68900 18.63300 30.33400 1.000 59.07741 170 ARG B C 1
ATOM 4136 O O . ARG B 1 173 ? 147.44100 17.65900 30.32800 1.000 60.15367 170 ARG B O 1
ATOM 4144 N N . SER B 1 174 ? 147.12700 19.88000 30.20700 1.000 63.45789 171 SER B N 1
ATOM 4145 C CA . SER B 1 174 ? 148.56000 20.02200 30.05100 1.000 72.15628 171 SER B CA 1
ATOM 4146 C C . SER B 1 174 ? 149.21400 19.99700 31.43300 1.000 74.25467 171 SER B C 1
ATOM 4147 O O . SER B 1 174 ? 148.55300 20.17100 32.46700 1.000 71.03214 171 SER B O 1
ATOM 4150 N N . SER B 1 175 ? 150.53300 19.77300 31.43300 1.000 73.40387 172 SER B N 1
ATOM 4151 C CA . SER B 1 175 ? 151.28800 19.64700 32.67800 1.000 77.54972 172 SER B CA 1
ATOM 4152 C C . SER B 1 175 ? 151.16900 20.90000 33.54800 1.000 78.87839 172 SER B C 1
ATOM 4153 O O . SER B 1 175 ? 151.14300 20.80500 34.78000 1.000 80.30124 172 SER B O 1
ATOM 4156 N N . ASP B 1 176 ? 151.11700 22.08700 32.93900 1.000 71.77808 173 ASP B N 1
ATOM 4157 C CA . ASP B 1 176 ? 151.03500 23.29500 33.74600 1.000 75.92378 173 ASP B CA 1
ATOM 4158 C C . ASP B 1 176 ? 149.60900 23.62600 34.16100 1.000 77.65835 173 ASP B C 1
ATOM 4159 O O . ASP B 1 176 ? 149.32500 24.77700 34.52400 1.000 80.73475 173 ASP B O 1
ATOM 4164 N N . SER B 1 177 ? 148.71200 22.64200 34.09500 1.000 72.66942 174 SER B N 1
ATOM 4165 C CA . SER B 1 177 ? 147.40000 22.74000 34.71000 1.000 68.82299 174 SER B CA 1
ATOM 4166 C C . SER B 1 177 ? 147.56000 22.58800 36.21800 1.000 65.08049 174 SER B C 1
ATOM 4167 O O . SER B 1 177 ? 148.47100 21.90800 36.69500 1.000 68.30764 174 SER B O 1
ATOM 4170 N N . ASP B 1 178 ? 146.68700 23.24000 36.97200 1.000 56.42348 175 ASP B N 1
ATOM 4171 C CA . ASP B 1 178 ? 146.64700 23.00400 38.40500 1.000 56.07003 175 ASP B CA 1
ATOM 4172 C C . ASP B 1 178 ? 146.15900 21.58500 38.67300 1.000 66.87491 175 ASP B C 1
ATOM 4173 O O . ASP B 1 178 ? 145.05400 21.21100 38.26100 1.000 67.53571 175 ASP B O 1
ATOM 4178 N N . VAL B 1 179 ? 146.98000 20.79800 39.37500 1.000 66.13544 176 VAL B N 1
ATOM 4179 C CA . VAL B 1 179 ? 146.67600 19.39700 39.62600 1.000 58.39635 176 VAL B CA 1
ATOM 4180 C C . VAL B 1 179 ? 145.39600 19.24900 40.43100 1.000 64.29410 176 VAL B C 1
ATOM 4181 O O . VAL B 1 179 ? 144.77200 18.17700 40.40900 1.000 58.53529 176 VAL B O 1
ATOM 4185 N N . ARG B 1 180 ? 144.99500 20.30700 41.15500 1.000 58.10103 177 ARG B N 1
ATOM 4186 C CA . ARG B 1 180 ? 143.77300 20.25700 41.95700 1.000 58.66258 177 ARG B CA 1
ATOM 4187 C C . ARG B 1 180 ? 142.53900 20.05600 41.08500 1.000 58.71141 177 ARG B C 1
ATOM 4188 O O . ARG B 1 180 ? 141.58500 19.37400 41.48500 1.000 59.35898 177 ARG B O 1
ATOM 4196 N N . PHE B 1 181 ? 142.53400 20.64600 39.89700 1.000 58.21080 178 PHE B N 1
ATOM 4197 C CA . PHE B 1 181 ? 141.44400 20.48500 38.94800 1.000 57.92818 178 PHE B CA 1
ATOM 4198 C C . PHE B 1 181 ? 141.66500 19.30300 38.01300 1.000 60.11090 178 PHE B C 1
ATOM 4199 O O . PHE B 1 181 ? 141.01600 19.22200 36.96300 1.000 58.10015 178 PHE B O 1
ATOM 4207 N N . ASP B 1 182 ? 142.61000 18.42300 38.34800 1.000 64.28094 179 ASP B N 1
ATOM 4208 C CA . ASP B 1 182 ? 142.75500 17.11400 37.72400 1.000 64.24240 179 ASP B CA 1
ATOM 4209 C C . ASP B 1 182 ? 141.89200 16.07600 38.44600 1.000 62.44560 179 ASP B C 1
ATOM 4210 O O . ASP B 1 182 ? 141.30200 16.33800 39.49800 1.000 66.21334 179 ASP B O 1
ATOM 4215 N N . ASN B 1 183 ? 141.85200 14.87300 37.88500 1.000 62.04346 180 ASN B N 1
ATOM 4216 C CA . ASN B 1 183 ? 141.04300 13.79800 38.45300 1.000 64.69783 180 ASN B CA 1
ATOM 4217 C C . ASN B 1 183 ? 141.32100 12.50300 37.70600 1.000 59.26752 180 ASN B C 1
ATOM 4218 O O . ASN B 1 183 ? 141.70200 12.51900 36.53100 1.000 56.54668 180 ASN B O 1
ATOM 4223 N N . GLY B 1 184 ? 141.14000 11.38900 38.40700 1.000 58.84839 181 GLY B N 1
ATOM 4224 C CA . GLY B 1 184 ? 141.11000 10.07600 37.79900 1.000 57.64828 181 GLY B CA 1
ATOM 4225 C C . GLY B 1 184 ? 139.68300 9.67200 37.49100 1.000 61.27876 181 GLY B C 1
ATOM 4226 O O . GLY B 1 184 ? 138.77200 10.50400 37.45000 1.000 58.95375 181 GLY B O 1
ATOM 4227 N N . ASP B 1 185 ? 139.48400 8.37100 37.25200 1.000 62.33771 182 ASP B N 1
ATOM 4228 C CA . ASP B 1 185 ? 138.13000 7.90500 36.98700 1.000 57.48719 182 ASP B CA 1
ATOM 4229 C C . ASP B 1 185 ? 137.29600 7.93100 38.26100 1.000 59.53852 182 ASP B C 1
ATOM 4230 O O . ASP B 1 185 ? 137.81300 7.88300 39.38000 1.000 60.61878 182 ASP B O 1
ATOM 4235 N N . GLY B 1 186 ? 135.98600 8.01300 38.07300 1.000 51.03507 183 GLY B N 1
ATOM 4236 C CA . GLY B 1 186 ? 135.07200 8.13100 39.18200 1.000 51.29435 183 GLY B CA 1
ATOM 4237 C C . GLY B 1 186 ? 133.63800 8.07400 38.71000 1.000 58.03646 183 GLY B C 1
ATOM 4238 O O . GLY B 1 186 ? 133.34500 8.37200 37.54900 1.000 60.75552 183 GLY B O 1
ATOM 4239 N N . PHE B 1 187 ? 132.73600 7.65900 39.58300 1.000 57.09081 184 PHE B N 1
ATOM 4240 C CA . PHE B 1 187 ? 131.32000 7.60300 39.26700 1.000 59.37043 184 PHE B CA 1
ATOM 4241 C C . PHE B 1 187 ? 130.56200 8.52400 40.21800 1.000 52.89111 184 PHE B C 1
ATOM 4242 O O . PHE B 1 187 ? 131.07000 8.92000 41.26500 1.000 52.52293 184 PHE B O 1
ATOM 4250 N N . GLY B 1 188 ? 129.33600 8.85200 39.85800 1.000 48.58579 185 GLY B N 1
ATOM 4251 C CA . GLY B 1 188 ? 128.51400 9.69700 40.69500 1.000 48.29243 185 GLY B CA 1
ATOM 4252 C C . GLY B 1 188 ? 127.08500 9.21200 40.64300 1.000 51.26750 185 GLY B C 1
ATOM 4253 O O . GLY B 1 188 ? 126.60300 8.74200 39.61300 1.000 53.54701 185 GLY B O 1
ATOM 4254 N N . LEU B 1 189 ? 126.40200 9.35000 41.76300 1.000 49.00226 186 LEU B N 1
ATOM 4255 C CA . LEU B 1 189 ? 125.01300 8.95600 41.85100 1.000 49.38129 186 LEU B CA 1
ATOM 4256 C C . LEU B 1 189 ? 124.22100 10.10500 42.44100 1.000 51.45621 186 LEU B C 1
ATOM 4257 O O . LEU B 1 189 ? 124.71600 10.85500 43.29200 1.000 47.81719 186 LEU B O 1
ATOM 4262 N N . SER B 1 190 ? 122.97600 10.22700 41.99100 1.000 49.37600 187 SER B N 1
ATOM 4263 C CA . SER B 1 190 ? 122.12100 11.28200 42.50200 1.000 52.47767 187 SER B CA 1
ATOM 4264 C C . SER B 1 190 ? 120.66800 10.85300 42.40500 1.000 54.06737 187 SER B C 1
ATOM 4265 O O . SER B 1 190 ? 120.28300 10.06800 41.52700 1.000 49.68364 187 SER B O 1
ATOM 4268 N N . THR B 1 191 ? 119.86100 11.43100 43.28900 1.000 51.94317 188 THR B N 1
ATOM 4269 C CA . THR B 1 191 ? 118.43400 11.16200 43.34100 1.000 54.62698 188 THR B CA 1
ATOM 4270 C C . THR B 1 191 ? 117.76000 12.35800 43.98400 1.000 54.47938 188 THR B C 1
ATOM 4271 O O . THR B 1 191 ? 118.34900 13.05700 44.81600 1.000 51.84272 188 THR B O 1
ATOM 4275 N N . SER B 1 192 ? 116.51000 12.55800 43.59500 1.000 53.71904 189 SER B N 1
ATOM 4276 C CA . SER B 1 192 ? 115.69800 13.66000 44.05400 1.000 57.52500 189 SER B CA 1
ATOM 4277 C C . SER B 1 192 ? 114.25000 13.20100 44.03200 1.000 65.70829 189 SER B C 1
ATOM 4278 O O . SER B 1 192 ? 113.86700 12.34800 43.22200 1.000 62.36843 189 SER B O 1
ATOM 4281 N N . TYR B 1 193 ? 113.44500 13.79400 44.90700 1.000 70.04305 190 TYR B N 1
ATOM 4282 C CA . TYR B 1 193 ? 112.02000 13.51000 44.93300 1.000 68.33410 190 TYR B CA 1
ATOM 4283 C C . TYR B 1 193 ? 111.29200 14.76300 45.40600 1.000 71.49767 190 TYR B C 1
ATOM 4284 O O . TYR B 1 193 ? 111.77600 15.47700 46.28900 1.000 71.28250 190 TYR B O 1
ATOM 4293 N N . ASP B 1 194 ? 110.15100 15.04000 44.78500 1.000 71.38186 191 ASP B N 1
ATOM 4294 C CA . ASP B 1 194 ? 109.25700 16.12000 45.17500 1.000 76.10478 191 ASP B CA 1
ATOM 4295 C C . ASP B 1 194 ? 107.97900 15.49000 45.69900 1.000 78.27763 191 ASP B C 1
ATOM 4296 O O . ASP B 1 194 ? 107.25100 14.82800 44.94800 1.000 80.04970 191 ASP B O 1
ATOM 4301 N N . PHE B 1 195 ? 107.69700 15.70600 46.97800 1.000 79.65928 192 PHE B N 1
ATOM 4302 C CA . PHE B 1 195 ? 106.54300 15.04100 47.58600 1.000 80.56004 192 PHE B CA 1
ATOM 4303 C C . PHE B 1 195 ? 105.24000 15.80200 47.25700 1.000 85.34766 192 PHE B C 1
ATOM 4304 O O . PHE B 1 195 ? 104.21700 15.59100 47.92400 1.000 89.83663 192 PHE B O 1
ATOM 4312 N N . GLY B 1 196 ? 105.25900 16.79300 46.36300 1.000 77.24518 193 GLY B N 1
ATOM 4313 C CA . GLY B 1 196 ? 104.01000 17.40900 45.95800 1.000 80.16527 193 GLY B CA 1
ATOM 4314 C C . GLY B 1 196 ? 103.57400 18.61500 46.74700 1.000 85.51123 193 GLY B C 1
ATOM 4315 O O . GLY B 1 196 ? 102.62800 19.29700 46.33800 1.000 75.64251 193 GLY B O 1
ATOM 4316 N N . MET B 1 197 ? 104.23000 18.91400 47.85900 1.000 86.84407 194 MET B N 1
ATOM 4317 C CA . MET B 1 197 ? 103.83300 20.05800 48.68100 1.000 86.62065 194 MET B CA 1
ATOM 4318 C C . MET B 1 197 ? 104.69600 21.29600 48.45300 1.000 82.20611 194 MET B C 1
ATOM 4319 O O . MET B 1 197 ? 104.63800 22.25200 49.22600 1.000 79.64871 194 MET B O 1
ATOM 4324 N N . GLY B 1 198 ? 105.49600 21.27400 47.39300 1.000 79.97919 195 GLY B N 1
ATOM 4325 C CA . GLY B 1 198 ? 106.42400 22.34600 47.12900 1.000 78.33305 195 GLY B CA 1
ATOM 4326 C C . GLY B 1 198 ? 107.75400 22.19700 47.82400 1.000 78.26026 195 GLY B C 1
ATOM 4327 O O . GLY B 1 198 ? 108.69400 22.97200 47.54400 1.000 79.07401 195 GLY B O 1
ATOM 4328 N N . ILE B 1 199 ? 107.89000 21.17400 48.65200 1.000 76.36467 196 ILE B N 1
ATOM 4329 C CA . ILE B 1 199 ? 109.15000 20.85100 49.29200 1.000 77.77246 196 ILE B CA 1
ATOM 4330 C C . ILE B 1 199 ? 109.78000 19.76000 48.46300 1.000 73.56804 196 ILE B C 1
ATOM 4331 O O . ILE B 1 199 ? 109.06800 18.94000 47.87500 1.000 76.68588 196 ILE B O 1
ATOM 4336 N N . SER B 1 200 ? 111.08400 19.82400 48.29200 1.000 70.09905 197 SER B N 1
ATOM 4337 C CA . SER B 1 200 ? 111.75400 18.74200 47.60800 1.000 69.61305 197 SER B CA 1
ATOM 4338 C C . SER B 1 200 ? 112.99100 18.34700 48.39700 1.000 68.25253 197 SER B C 1
ATOM 4339 O O . SER B 1 200 ? 113.59700 19.17100 49.08300 1.000 72.81808 197 SER B O 1
ATOM 4342 N N . ALA B 1 201 ? 113.36700 17.08100 48.30100 1.000 68.95548 198 ALA B N 1
ATOM 4343 C CA . ALA B 1 201 ? 114.58100 16.62100 48.95300 1.000 70.61116 198 ALA B CA 1
ATOM 4344 C C . ALA B 1 201 ? 115.44400 15.94600 47.90000 1.000 66.75719 198 ALA B C 1
ATOM 4345 O O . ALA B 1 201 ? 114.93500 15.33800 46.95100 1.000 57.63980 198 ALA B O 1
ATOM 4347 N N . ALA B 1 202 ? 116.75600 16.08000 48.06500 1.000 61.90047 199 ALA B N 1
ATOM 4348 C CA . ALA B 1 202 ? 117.67700 15.47400 47.12300 1.000 60.34964 199 ALA B CA 1
ATOM 4349 C C . ALA B 1 202 ? 118.99200 15.23700 47.83200 1.000 63.42768 199 ALA B C 1
ATOM 4350 O O . ALA B 1 202 ? 119.34400 15.93700 48.78600 1.000 65.50067 199 ALA B O 1
ATOM 4352 N N . ALA B 1 203 ? 119.73600 14.27100 47.30500 1.000 63.82975 200 ALA B N 1
ATOM 4353 C CA . ALA B 1 203 ? 121.07500 13.95400 47.76400 1.000 60.12843 200 ALA B CA 1
ATOM 4354 C C . ALA B 1 203 ? 121.83200 13.35600 46.59200 1.000 56.79713 200 ALA B C 1
ATOM 4355 O O . ALA B 1 203 ? 121.23900 12.86400 45.62500 1.000 56.46419 200 ALA B O 1
ATOM 4357 N N . ALA B 1 204 ? 123.15100 13.46100 46.65900 1.000 51.59796 201 ALA B N 1
ATOM 4358 C CA . ALA B 1 204 ? 123.99100 12.94000 45.60000 1.000 50.33666 201 ALA B CA 1
ATOM 4359 C C . ALA B 1 204 ? 125.31300 12.52600 46.21300 1.000 52.13201 201 ALA B C 1
ATOM 4360 O O . ALA B 1 204 ? 125.71400 13.01200 47.27800 1.000 50.27088 201 ALA B O 1
ATOM 4362 N N . TYR B 1 205 ? 125.98300 11.61300 45.52100 1.000 51.08378 202 TYR B N 1
ATOM 4363 C CA . TYR B 1 205 ? 127.21500 11.03400 46.02400 1.000 56.96644 202 TYR B CA 1
ATOM 4364 C C . TYR B 1 205 ? 128.15100 10.72900 44.86500 1.000 56.14122 202 TYR B C 1
ATOM 4365 O O . TYR B 1 205 ? 127.72900 10.14800 43.85600 1.000 53.86935 202 TYR B O 1
ATOM 4374 N N . THR B 1 206 ? 129.41600 11.11900 45.01500 1.000 52.18131 203 THR B N 1
ATOM 4375 C CA . THR B 1 206 ? 130.43800 10.83800 44.01900 1.000 56.80893 203 THR B CA 1
ATOM 4376 C C . THR B 1 206 ? 131.68100 10.27500 44.69600 1.000 60.67837 203 THR B C 1
ATOM 4377 O O . THR B 1 206 ? 132.03900 10.67800 45.80900 1.000 59.64876 203 THR B O 1
ATOM 4381 N N . SER B 1 207 ? 132.36700 9.37900 43.98300 1.000 60.03232 204 SER B N 1
ATOM 4382 C CA . SER B 1 207 ? 133.65200 8.83100 44.40400 1.000 61.44085 204 SER B CA 1
ATOM 4383 C C . SER B 1 207 ? 134.52800 8.63900 43.17100 1.000 58.92739 204 SER B C 1
ATOM 4384 O O . SER B 1 207 ? 134.06800 8.11700 42.15000 1.000 57.52081 204 SER B O 1
ATOM 4387 N N . SER B 1 208 ? 135.76900 9.10700 43.24900 1.000 55.41588 205 SER B N 1
ATOM 4388 C CA . SER B 1 208 ? 136.66400 9.14000 42.10500 1.000 58.09746 205 SER B CA 1
ATOM 4389 C C . SER B 1 208 ? 138.06600 8.74500 42.54800 1.000 64.65675 205 SER B C 1
ATOM 4390 O O . SER B 1 208 ? 138.44200 8.95700 43.70000 1.000 70.10662 205 SER B O 1
ATOM 4393 N N . ASP B 1 209 ? 138.83900 8.16300 41.63700 1.000 58.35162 206 ASP B N 1
ATOM 4394 C CA . ASP B 1 209 ? 140.26300 8.01000 41.89200 1.000 62.64474 206 ASP B CA 1
ATOM 4395 C C . ASP B 1 209 ? 140.93000 9.38300 41.86600 1.000 65.73738 206 ASP B C 1
ATOM 4396 O O . ASP B 1 209 ? 140.43700 10.32000 41.23400 1.000 68.45079 206 ASP B O 1
ATOM 4401 N N . ARG B 1 210 ? 142.06000 9.51100 42.55400 1.000 64.22462 207 ARG B N 1
ATOM 4402 C CA . ARG B 1 210 ? 142.87000 10.71800 42.44100 1.000 67.91735 207 ARG B CA 1
ATOM 4403 C C . ARG B 1 210 ? 144.13200 10.35800 41.67800 1.000 67.74358 207 ARG B C 1
ATOM 4404 O O . ARG B 1 210 ? 144.63900 9.23800 41.79500 1.000 71.01268 207 ARG B O 1
ATOM 4412 N N . THR B 1 211 ? 144.61700 11.29100 40.87400 1.000 64.68438 208 THR B N 1
ATOM 4413 C CA . THR B 1 211 ? 145.72000 10.96300 39.99200 1.000 66.73911 208 THR B CA 1
ATOM 4414 C C . THR B 1 211 ? 147.01700 10.86000 40.77600 1.000 69.23588 208 THR B C 1
ATOM 4415 O O . THR B 1 211 ? 147.14700 11.41000 41.87600 1.000 68.24692 208 THR B O 1
ATOM 4419 N N . ASN B 1 212 ? 147.97100 10.10900 40.21100 1.000 67.29838 209 ASN B N 1
ATOM 4420 C CA . ASN B 1 212 ? 149.28300 9.98700 40.83600 1.000 66.58844 209 ASN B CA 1
ATOM 4421 C C . ASN B 1 212 ? 149.83000 11.35800 41.21800 1.000 71.40326 209 ASN B C 1
ATOM 4422 O O . ASN B 1 212 ? 150.34400 11.54700 42.32700 1.000 70.02090 209 ASN B O 1
ATOM 4427 N N . ASP B 1 213 ? 149.68300 12.34000 40.32100 1.000 70.56958 210 ASP B N 1
ATOM 4428 C CA . ASP B 1 213 ? 150.19000 13.67600 40.59400 1.000 66.34691 210 ASP B CA 1
ATOM 4429 C C . ASP B 1 213 ? 149.42500 14.33300 41.73200 1.000 68.69882 210 ASP B C 1
ATOM 4430 O O . ASP B 1 213 ? 150.02200 15.03700 42.55000 1.000 68.81861 210 ASP B O 1
ATOM 4435 N N . GLN B 1 214 ? 148.13100 14.03100 41.86400 1.000 70.31594 211 GLN B N 1
ATOM 4436 C CA . GLN B 1 214 ? 147.34200 14.63900 42.93000 1.000 67.20463 211 GLN B CA 1
ATOM 4437 C C . GLN B 1 214 ? 147.78200 14.15000 44.29500 1.000 70.30474 211 GLN B C 1
ATOM 4438 O O . GLN B 1 214 ? 147.86300 14.93600 45.24300 1.000 70.45338 211 GLN B O 1
ATOM 4444 N N . MET B 1 215 ? 148.08800 12.86000 44.41100 1.000 71.33627 212 MET B N 1
ATOM 4445 C CA . MET B 1 215 ? 148.52400 12.32500 45.69400 1.000 74.34885 212 MET B CA 1
ATOM 4446 C C . MET B 1 215 ? 149.90800 12.83500 46.09600 1.000 75.02702 212 MET B C 1
ATOM 4447 O O . MET B 1 215 ? 150.20900 12.91000 47.29300 1.000 80.31408 212 MET B O 1
ATOM 4452 N N . THR B 1 216 ? 150.76800 13.18200 45.13500 1.000 69.59349 213 THR B N 1
ATOM 4453 C CA . THR B 1 216 ? 152.13800 13.53600 45.49200 1.000 68.99616 213 THR B CA 1
ATOM 4454 C C . THR B 1 216 ? 152.42000 15.03400 45.53300 1.000 72.67123 213 THR B C 1
ATOM 4455 O O . THR B 1 216 ? 153.23700 15.46100 46.35600 1.000 73.19586 213 THR B O 1
ATOM 4459 N N . GLN B 1 217 ? 151.74700 15.86100 44.72300 1.000 74.08258 214 GLN B N 1
ATOM 4460 C CA . GLN B 1 217 ? 152.12500 17.27000 44.60100 1.000 70.34090 214 GLN B CA 1
ATOM 4461 C C . GLN B 1 217 ? 151.22600 18.19200 45.38500 1.000 62.99417 214 GLN B C 1
ATOM 4462 O O . GLN B 1 217 ? 151.49100 19.39000 45.43500 1.000 74.20437 214 GLN B O 1
ATOM 4468 N N . THR B 1 218 ? 150.19400 17.67000 46.01400 1.000 65.27566 215 THR B N 1
ATOM 4469 C CA . THR B 1 218 ? 149.26000 18.48400 46.76100 1.000 68.37871 215 THR B CA 1
ATOM 4470 C C . THR B 1 218 ? 149.34700 18.11900 48.22900 1.000 69.32146 215 THR B C 1
ATOM 4471 O O . THR B 1 218 ? 150.04000 17.18000 48.61700 1.000 77.25520 215 THR B O 1
ATOM 4475 N N . ASN B 1 219 ? 148.67600 18.91900 49.04900 1.000 68.91207 216 ASN B N 1
ATOM 4476 C CA . ASN B 1 219 ? 148.65300 18.74000 50.48800 1.000 68.19544 216 ASN B CA 1
ATOM 4477 C C . ASN B 1 219 ? 147.47700 17.88900 50.96100 1.000 67.93896 216 ASN B C 1
ATOM 4478 O O . ASN B 1 219 ? 147.07400 18.01000 52.12400 1.000 66.08355 216 ASN B O 1
ATOM 4483 N N . ALA B 1 220 ? 146.91800 17.04000 50.09100 1.000 72.77795 217 ALA B N 1
ATOM 4484 C CA . ALA B 1 220 ? 145.88300 16.07400 50.45700 1.000 72.00380 217 ALA B CA 1
ATOM 4485 C C . ALA B 1 220 ? 146.32800 14.64900 50.15100 1.000 74.37940 217 ALA B C 1
ATOM 4486 O O . ALA B 1 220 ? 146.73200 14.35000 49.02000 1.000 72.52466 217 ALA B O 1
ATOM 4488 N N . ARG B 1 221 ? 146.23600 13.77600 51.16100 1.000 80.19442 218 ARG B N 1
ATOM 4489 C CA . ARG B 1 221 ? 146.61800 12.36700 51.07700 1.000 78.15284 218 ARG B CA 1
ATOM 4490 C C . ARG B 1 221 ? 145.39300 11.46400 51.03500 1.000 72.12888 218 ARG B C 1
ATOM 4491 O O . ARG B 1 221 ? 144.41200 11.69800 51.74900 1.000 67.91479 218 ARG B O 1
ATOM 4499 N N . GLY B 1 222 ? 145.47200 10.43100 50.21100 1.000 77.26703 219 GLY B N 1
ATOM 4500 C CA . GLY B 1 222 ? 144.42400 9.44500 50.01100 1.000 69.78586 219 GLY B CA 1
ATOM 4501 C C . GLY B 1 222 ? 144.40200 8.96900 48.57000 1.000 73.61637 219 GLY B C 1
ATOM 4502 O O . GLY B 1 222 ? 144.90000 9.61300 47.64500 1.000 71.32317 219 GLY B O 1
ATOM 4503 N N . ASP B 1 223 ? 143.74300 7.83500 48.34800 1.000 83.79691 220 ASP B N 1
ATOM 4504 C CA . ASP B 1 223 ? 143.76200 7.22600 47.02600 1.000 84.88766 220 ASP B CA 1
ATOM 4505 C C . ASP B 1 223 ? 142.45300 7.41100 46.28300 1.000 80.45208 220 ASP B C 1
ATOM 4506 O O . ASP B 1 223 ? 142.32900 6.93400 45.15000 1.000 81.79663 220 ASP B O 1
ATOM 4511 N N . LYS B 1 224 ? 141.47700 8.08400 46.88900 1.000 71.94066 221 LYS B N 1
ATOM 4512 C CA . LYS B 1 224 ? 140.25900 8.44300 46.18500 1.000 73.92303 221 LYS B CA 1
ATOM 4513 C C . LYS B 1 224 ? 139.76400 9.78700 46.69900 1.000 76.94630 221 LYS B C 1
ATOM 4514 O O . LYS B 1 224 ? 140.04300 10.17700 47.83600 1.000 78.35384 221 LYS B O 1
ATOM 4520 N N . ALA B 1 225 ? 139.05700 10.50800 45.83300 1.000 74.64060 222 ALA B N 1
ATOM 4521 C CA . ALA B 1 225 ? 138.40900 11.75700 46.19800 1.000 66.40497 222 ALA B CA 1
ATOM 4522 C C . ALA B 1 225 ? 136.91200 11.52800 46.09600 1.000 66.05563 222 ALA B C 1
ATOM 4523 O O . ALA B 1 225 ? 136.41200 11.17000 45.02300 1.000 63.17052 222 ALA B O 1
ATOM 4525 N N . GLU B 1 226 ? 136.21100 11.68500 47.22100 1.000 65.84118 223 GLU B N 1
ATOM 4526 C CA . GLU B 1 226 ? 134.77900 11.42900 47.28500 1.000 63.97107 223 GLU B CA 1
ATOM 4527 C C . GLU B 1 226 ? 134.08600 12.52000 48.08700 1.000 61.80242 223 GLU B C 1
ATOM 4528 O O . GLU B 1 226 ? 134.68500 13.17500 48.94400 1.000 62.49673 223 GLU B O 1
ATOM 4534 N N . ALA B 1 227 ? 132.80600 12.69900 47.79400 1.000 55.67932 224 ALA B N 1
ATOM 4535 C CA . ALA B 1 227 ? 132.00700 13.71100 48.44700 1.000 57.81130 224 ALA B CA 1
ATOM 4536 C C . ALA B 1 227 ? 130.56000 13.26500 48.39700 1.000 59.41987 224 ALA B C 1
ATOM 4537 O O . ALA B 1 227 ? 130.16900 12.43000 47.57500 1.000 58.75177 224 ALA B O 1
ATOM 4539 N N . TRP B 1 228 ? 129.76900 13.83500 49.29800 1.000 62.30688 225 TRP B N 1
ATOM 4540 C CA . TRP B 1 228 ? 128.36300 13.49500 49.40400 1.000 64.55020 225 TRP B CA 1
ATOM 4541 C C . TRP B 1 228 ? 127.62300 14.72000 49.90500 1.000 61.48630 225 TRP B C 1
ATOM 4542 O O . TRP B 1 228 ? 128.17300 15.53000 50.65700 1.000 61.03936 225 TRP B O 1
ATOM 4553 N N . THR B 1 229 ? 126.36600 14.83800 49.49900 1.000 56.25611 226 THR B N 1
ATOM 4554 C CA . THR B 1 229 ? 125.59800 15.99100 49.91400 1.000 56.13093 226 THR B CA 1
ATOM 4555 C C . THR B 1 229 ? 124.11300 15.68300 49.87100 1.000 56.16474 226 THR B C 1
ATOM 4556 O O . THR B 1 229 ? 123.65500 14.86400 49.07600 1.000 61.07697 226 THR B O 1
ATOM 4560 N N . ALA B 1 230 ? 123.36800 16.38000 50.71800 1.000 56.31869 227 ALA B N 1
ATOM 4561 C CA . ALA B 1 230 ? 121.92000 16.34000 50.71200 1.000 57.74005 227 ALA B CA 1
ATOM 4562 C C . ALA B 1 230 ? 121.41200 17.76100 50.88800 1.000 63.97433 227 ALA B C 1
ATOM 4563 O O . ALA B 1 230 ? 122.10200 18.64100 51.42000 1.000 60.22796 227 ALA B O 1
ATOM 4565 N N . GLY B 1 231 ? 120.19200 17.97700 50.43000 1.000 59.67448 228 GLY B N 1
ATOM 4566 C CA . GLY B 1 231 ? 119.61200 19.29600 50.51900 1.000 60.71745 228 GLY B CA 1
ATOM 4567 C C . GLY B 1 231 ? 118.11000 19.20500 50.44500 1.000 65.91816 228 GLY B C 1
ATOM 4568 O O . GLY B 1 231 ? 117.54000 18.18900 50.02900 1.000 66.72595 228 GLY B O 1
ATOM 4569 N N . LEU B 1 232 ? 117.47600 20.27600 50.88800 1.000 65.30070 229 LEU B N 1
ATOM 4570 C CA . LEU B 1 232 ? 116.03600 20.40100 50.85500 1.000 66.77892 229 LEU B CA 1
ATOM 4571 C C . LEU B 1 232 ? 115.70200 21.76600 50.28500 1.000 67.05857 229 LEU B C 1
ATOM 4572 O O . LEU B 1 232 ? 116.43700 22.73700 50.48100 1.000 62.26512 229 LEU B O 1
ATOM 4577 N N . LYS B 1 233 ? 114.58800 21.83000 49.57400 1.000 68.43079 230 LYS B N 1
ATOM 4578 C CA . LYS B 1 233 ? 114.12700 23.09900 49.04800 1.000 70.28216 230 LYS B CA 1
ATOM 4579 C C . LYS B 1 233 ? 112.61500 23.16100 49.17200 1.000 70.24696 230 LYS B C 1
ATOM 4580 O O . LYS B 1 233 ? 111.92500 22.16200 48.96500 1.000 74.16751 230 LYS B O 1
ATOM 4586 N N . TYR B 1 234 ? 112.11300 24.33200 49.53400 1.000 68.18518 231 TYR B N 1
ATOM 4587 C CA . TYR B 1 234 ? 110.69300 24.63200 49.49600 1.000 69.04029 231 TYR 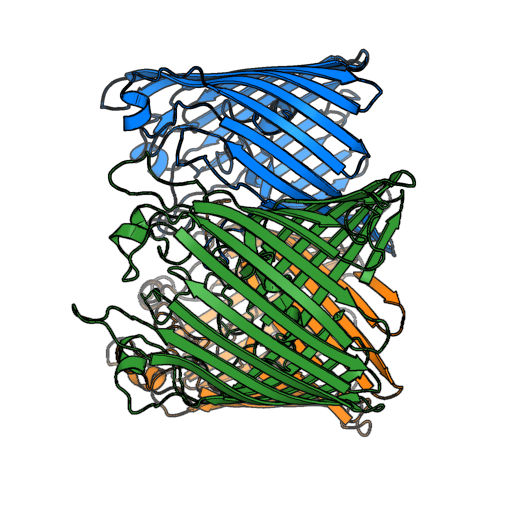B CA 1
ATOM 4588 C C . TYR B 1 234 ? 110.50100 25.70000 48.43100 1.000 72.26736 231 TYR B C 1
ATOM 4589 O O . TYR B 1 234 ? 111.01300 26.81300 48.57000 1.000 76.81467 231 TYR B O 1
ATOM 4598 N N . ASP B 1 235 ? 109.75600 25.37000 47.38300 1.000 73.02381 232 ASP B N 1
ATOM 4599 C CA . ASP B 1 235 ? 109.59900 26.22800 46.21300 1.000 75.01549 232 ASP B CA 1
ATOM 4600 C C . ASP B 1 235 ? 108.12000 26.25100 45.86700 1.000 81.12978 232 ASP B C 1
ATOM 4601 O O . ASP B 1 235 ? 107.62900 25.38900 45.12800 1.000 79.21145 232 ASP B O 1
ATOM 4606 N N . ALA B 1 236 ? 107.42100 27.24500 46.40300 1.000 79.61588 233 ALA B N 1
ATOM 4607 C CA . ALA B 1 236 ? 105.99400 27.37300 46.16400 1.000 78.06234 233 ALA B CA 1
ATOM 4608 C C . ALA B 1 236 ? 105.54100 28.74500 46.63000 1.000 83.53884 233 ALA B C 1
ATOM 4609 O O . ALA B 1 236 ? 106.20300 29.38100 47.45400 1.000 85.45253 233 ALA B O 1
ATOM 4611 N N . ASN B 1 237 ? 104.40800 29.18900 46.08000 1.000 83.38677 234 ASN B N 1
ATOM 4612 C CA . ASN B 1 237 ? 103.71700 30.40700 46.50200 1.000 76.68516 234 ASN B CA 1
ATOM 4613 C C . ASN B 1 237 ? 104.68300 31.56500 46.75300 1.000 78.18827 234 ASN B C 1
ATOM 4614 O O . ASN B 1 237 ? 104.71000 32.16200 47.83300 1.000 74.68241 234 ASN B O 1
ATOM 4619 N N . ASP B 1 238 ? 105.50600 31.85700 45.74100 1.000 78.07760 235 ASP B N 1
ATOM 4620 C CA . ASP B 1 238 ? 106.48000 32.95800 45.74300 1.000 80.18381 235 ASP B CA 1
ATOM 4621 C C . ASP B 1 238 ? 107.50500 32.84000 46.85700 1.000 79.68821 235 ASP B C 1
ATOM 4622 O O . ASP B 1 238 ? 108.14800 33.83600 47.21100 1.000 79.52700 235 ASP B O 1
ATOM 4627 N N . ILE B 1 239 ? 107.68700 31.65800 47.42400 1.000 76.74369 236 ILE B N 1
ATOM 4628 C CA . ILE B 1 239 ? 108.65900 31.45600 48.48400 1.000 77.51794 236 ILE B CA 1
ATOM 4629 C C . ILE B 1 239 ? 109.68900 30.47000 47.96600 1.000 79.35915 236 ILE B C 1
ATOM 4630 O O . ILE B 1 239 ? 109.33100 29.45000 47.36100 1.000 78.57436 236 ILE B O 1
ATOM 4635 N N . TYR B 1 240 ? 110.96200 30.78400 48.16800 1.000 75.21002 237 TYR B N 1
ATOM 4636 C CA . TYR B 1 240 ? 112.02100 29.83800 47.84900 1.000 72.32620 237 TYR B CA 1
ATOM 4637 C C . TYR B 1 240 ? 112.95700 29.74200 49.04200 1.000 71.50211 237 TYR B C 1
ATOM 4638 O O . TYR B 1 240 ? 113.70500 30.68300 49.33900 1.000 67.83251 237 TYR B O 1
ATOM 4647 N N . LEU B 1 241 ? 112.90300 28.60600 49.72100 1.000 67.18279 238 LEU B N 1
ATOM 4648 C CA . LEU B 1 241 ? 113.84300 28.27900 50.77100 1.000 64.77087 238 LEU B CA 1
ATOM 4649 C C . LEU B 1 241 ? 114.57300 27.04800 50.28800 1.000 69.17901 238 LEU B C 1
ATOM 4650 O O . LEU B 1 241 ? 113.94500 26.06300 49.89300 1.000 67.71195 238 LEU B O 1
ATOM 4655 N N . ALA B 1 242 ? 115.88700 27.12200 50.26500 1.000 68.51870 239 ALA B N 1
ATOM 4656 C CA . ALA B 1 242 ? 116.66300 25.95800 49.90800 1.000 65.11796 239 ALA B CA 1
ATOM 4657 C C . ALA B 1 242 ? 117.89100 25.98400 50.78000 1.000 68.18388 239 ALA B C 1
ATOM 4658 O O . ALA B 1 242 ? 118.55500 27.01800 50.90800 1.000 65.78870 239 ALA B O 1
ATOM 4660 N N . THR B 1 243 ? 118.15700 24.86100 51.40900 1.000 67.33278 240 THR B N 1
ATOM 4661 C CA . THR B 1 243 ? 119.40000 24.67800 52.11000 1.000 66.05663 240 THR B CA 1
ATOM 4662 C C . THR B 1 243 ? 119.95600 23.33500 51.68200 1.000 67.71984 240 THR B C 1
ATOM 4663 O O . THR B 1 243 ? 119.24100 22.47600 51.16100 1.000 63.67318 240 THR B O 1
ATOM 4667 N N . MET B 1 244 ? 121.24700 23.16600 51.91100 1.000 69.34717 241 MET B N 1
ATOM 4668 C CA . MET B 1 244 ? 121.92600 21.95600 51.49800 1.000 65.27585 241 MET B CA 1
ATOM 4669 C C . MET B 1 244 ? 123.09900 21.75700 52.43200 1.000 66.11973 241 MET B C 1
ATOM 4670 O O . MET B 1 244 ? 123.71200 22.71800 52.91300 1.000 70.40325 241 MET B O 1
ATOM 4675 N N . TYR B 1 245 ? 123.39000 20.50100 52.70400 1.000 66.64031 242 TYR B N 1
ATOM 4676 C CA . TYR B 1 245 ? 124.57400 20.15100 53.45800 1.000 66.86765 242 TYR B CA 1
ATOM 4677 C C . TYR B 1 245 ? 125.43300 19.27000 52.58400 1.000 63.16855 242 TYR B C 1
ATOM 4678 O O . TYR B 1 245 ? 124.91500 18.50100 51.77500 1.000 57.88018 242 TYR B O 1
ATOM 4687 N N . SER B 1 246 ? 126.74000 19.41500 52.73500 1.000 61.57331 243 SER B N 1
ATOM 4688 C CA . SER B 1 246 ? 127.67800 18.67000 51.92600 1.000 63.33289 243 SER B CA 1
ATOM 4689 C C . SER B 1 246 ? 128.87800 18.31100 52.77800 1.000 66.88282 243 SER B C 1
ATOM 4690 O O . SER B 1 246 ? 129.14300 18.92300 53.81700 1.000 70.13990 243 SER B O 1
ATOM 4693 N N . GLU B 1 247 ? 129.59100 17.29100 52.31700 1.000 66.82780 244 GLU B N 1
ATOM 4694 C CA . GLU B 1 247 ? 130.88000 16.90300 52.85900 1.000 68.38289 244 GLU B CA 1
ATOM 4695 C C . GLU B 1 247 ? 131.74100 16.51500 51.67900 1.000 66.26909 244 GLU B C 1
ATOM 4696 O O . GLU B 1 247 ? 131.25300 15.85600 50.75600 1.000 67.64403 244 GLU B O 1
ATOM 4702 N N . THR B 1 248 ? 133.00800 16.91800 51.70500 1.000 62.98386 245 THR B N 1
ATOM 4703 C CA . THR B 1 248 ? 133.93600 16.54400 50.65300 1.000 69.79925 245 THR B CA 1
ATOM 4704 C C . THR B 1 248 ? 135.23200 16.05100 51.28200 1.000 73.04175 245 THR B C 1
ATOM 4705 O O . THR B 1 248 ? 135.65800 16.54600 52.32900 1.000 75.22412 245 THR B O 1
ATOM 4709 N N . ARG B 1 249 ? 135.87000 15.08300 50.62000 1.000 68.31493 246 ARG B N 1
ATOM 4710 C CA . ARG B 1 249 ? 137.09700 14.47500 51.12200 1.000 71.40683 246 ARG B CA 1
ATOM 4711 C C . ARG B 1 249 ? 138.13300 14.37300 50.00300 1.000 71.43766 246 ARG B C 1
ATOM 4712 O O . ARG B 1 249 ? 137.87700 13.75200 48.96400 1.000 68.64721 246 ARG B O 1
ATOM 4720 N N . ASN B 1 250 ? 139.30700 14.97700 50.24000 1.000 70.31234 247 ASN B N 1
ATOM 4721 C CA . ASN B 1 250 ? 140.48300 14.93700 49.35600 1.000 70.96507 247 ASN B CA 1
ATOM 4722 C C . ASN B 1 250 ? 140.21000 15.46100 47.93900 1.000 76.83072 247 ASN B C 1
ATOM 4723 O O . ASN B 1 250 ? 140.80800 14.96600 46.97500 1.000 75.99100 247 ASN B O 1
ATOM 4728 N N . MET B 1 251 ? 139.33500 16.46600 47.76400 1.000 72.83116 248 MET B N 1
ATOM 4729 C CA . MET B 1 251 ? 139.06200 16.91300 46.39900 1.000 66.26584 248 MET B CA 1
ATOM 4730 C C . MET B 1 251 ? 139.04600 18.42800 46.21700 1.000 65.14794 248 MET B C 1
ATOM 4731 O O . MET B 1 251 ? 139.73500 18.94800 45.32800 1.000 62.77266 248 MET B O 1
ATOM 4736 N N . THR B 1 252 ? 138.27100 19.13700 47.05100 1.000 69.13453 249 THR B N 1
ATOM 4737 C CA . THR B 1 252 ? 137.99200 20.56200 46.82300 1.000 70.32542 249 THR B CA 1
ATOM 4738 C C . THR B 1 252 ? 139.23400 21.39900 47.11300 1.000 65.28178 249 THR B C 1
ATOM 4739 O O . THR B 1 252 ? 139.85100 21.23600 48.17200 1.000 62.70107 249 THR B O 1
ATOM 4743 N N . PRO B 1 253 ? 139.60700 22.31900 46.22700 1.000 65.67789 250 PRO B N 1
ATOM 4744 C CA . PRO B 1 253 ? 140.79100 23.14900 46.44800 1.000 65.57185 250 PRO B CA 1
ATOM 4745 C C . PRO B 1 253 ? 140.47200 24.39600 47.26400 1.000 67.41452 250 PRO B C 1
ATOM 4746 O O . PRO B 1 253 ? 139.31600 24.75700 47.48300 1.000 68.41819 250 PRO B O 1
ATOM 4750 N N . TYR B 1 254 ? 141.53600 25.05400 47.71300 1.000 69.12815 251 TYR B N 1
ATOM 4751 C CA . TYR B 1 254 ? 141.41200 26.30800 48.43600 1.000 71.31778 251 TYR B CA 1
ATOM 4752 C C . TYR B 1 254 ? 142.71100 27.07500 48.27000 1.000 69.51048 251 TYR B C 1
ATOM 4753 O O . TYR B 1 254 ? 143.78900 26.48000 48.18700 1.000 69.12524 251 TYR B O 1
ATOM 4762 N N . GLY B 1 255 ? 142.60000 28.39700 48.23200 1.000 67.83941 252 GLY B N 1
ATOM 4763 C CA . GLY B 1 255 ? 143.80900 29.17500 48.15200 1.000 69.71504 252 GLY B CA 1
ATOM 4764 C C . GLY B 1 255 ? 144.58000 28.99100 46.85300 1.000 73.37067 252 GLY B C 1
ATOM 4765 O O . GLY B 1 255 ? 144.06800 28.51900 45.83000 1.000 69.28830 252 GLY B O 1
ATOM 4766 N N . ASN B 1 256 ? 145.84900 29.39300 46.91200 1.000 75.34452 253 ASN B N 1
ATOM 4767 C CA . ASN B 1 256 ? 146.68500 29.36700 45.72000 1.000 73.25666 253 ASN B CA 1
ATOM 4768 C C . ASN B 1 256 ? 147.05500 27.94800 45.31600 1.000 73.12232 253 ASN B C 1
ATOM 4769 O O . ASN B 1 256 ? 147.07000 27.62100 44.12400 1.000 79.67098 253 ASN B O 1
ATOM 4774 N N . ASP B 1 257 ? 147.35400 27.09000 46.28000 1.000 69.83152 254 ASP B N 1
ATOM 4775 C CA . ASP B 1 257 ? 147.88800 25.78100 45.95800 1.000 68.35593 254 ASP B CA 1
ATOM 4776 C C . ASP B 1 257 ? 147.50300 24.80700 47.06200 1.000 71.31883 254 ASP B C 1
ATOM 4777 O O . ASP B 1 257 ? 148.33200 24.17900 47.70900 1.000 72.62158 254 ASP B O 1
ATOM 4782 N N . GLY B 1 258 ? 146.21400 24.67000 47.30600 1.000 69.52687 255 GLY B N 1
ATOM 4783 C CA . GLY B 1 258 ? 145.80800 23.84300 48.40900 1.000 66.39298 255 GLY B CA 1
ATOM 4784 C C . GLY B 1 258 ? 144.59200 23.02500 48.08300 1.000 69.35719 255 GLY B C 1
ATOM 4785 O O . GLY B 1 258 ? 143.71000 23.47600 47.35100 1.000 69.18733 255 GLY B O 1
ATOM 4786 N N . VAL B 1 259 ? 144.55700 21.80200 48.59600 1.000 70.94268 256 VAL B N 1
ATOM 4787 C CA . VAL B 1 259 ? 143.36700 20.96800 48.57300 1.000 67.06412 256 VAL B CA 1
ATOM 4788 C C . VAL B 1 259 ? 143.14600 20.46400 49.99200 1.000 65.72896 256 VAL B C 1
ATOM 4789 O O . VAL B 1 259 ? 144.08600 20.00800 50.65300 1.000 64.64563 256 VAL B O 1
ATOM 4793 N N . ALA B 1 260 ? 141.90900 20.55600 50.45700 1.000 64.74937 257 ALA B N 1
ATOM 4794 C CA . ALA B 1 260 ? 141.56300 20.25400 51.83400 1.000 65.86158 257 ALA B CA 1
ATOM 4795 C C . ALA B 1 260 ? 141.26100 18.77500 51.99300 1.000 73.60074 257 ALA B C 1
ATOM 4796 O O . ALA B 1 260 ? 140.52000 18.19600 51.19000 1.000 70.71563 257 ALA B O 1
ATOM 4798 N N . ASN B 1 261 ? 141.86600 18.16800 53.02100 1.000 77.25520 258 ASN B N 1
ATOM 4799 C CA . ASN B 1 261 ? 141.59500 16.76800 53.33200 1.000 75.66792 258 ASN B CA 1
ATOM 4800 C C . ASN B 1 261 ? 140.13400 16.54100 53.71100 1.000 75.95683 258 ASN B C 1
ATOM 4801 O O . ASN B 1 261 ? 139.59100 15.47200 53.42900 1.000 76.63618 258 ASN B O 1
ATOM 4806 N N . LYS B 1 262 ? 139.47000 17.52700 54.31600 1.000 75.23074 259 LYS B N 1
ATOM 4807 C CA . LYS B 1 262 ? 138.04300 17.41000 54.59100 1.000 75.32439 259 LYS B CA 1
ATOM 4808 C C . LYS B 1 262 ? 137.41300 18.79600 54.60600 1.000 77.83520 259 LYS B C 1
ATOM 4809 O O . LYS B 1 262 ? 138.05000 19.77400 55.00800 1.000 78.14436 259 LYS B O 1
ATOM 4815 N N . THR B 1 263 ? 136.16400 18.88100 54.15700 1.000 76.15799 260 THR B N 1
ATOM 4816 C CA . THR B 1 263 ? 135.38800 20.10900 54.26700 1.000 72.99110 260 THR B CA 1
ATOM 4817 C C . THR B 1 263 ? 133.98700 19.74800 54.72800 1.000 71.32082 260 THR B C 1
ATOM 4818 O O . THR B 1 263 ? 133.42900 18.73400 54.29400 1.000 73.32202 260 THR B O 1
ATOM 4822 N N . GLN B 1 264 ? 133.41500 20.58300 55.59100 1.000 70.21339 261 GLN B N 1
ATOM 4823 C CA . GLN B 1 264 ? 132.00200 20.50500 55.94400 1.000 75.23661 261 GLN B CA 1
ATOM 4824 C C . GLN B 1 264 ? 131.35600 21.78900 55.44900 1.000 73.87078 261 GLN B C 1
ATOM 4825 O O . GLN B 1 264 ? 131.80500 22.88500 55.80100 1.000 75.05891 261 GLN B O 1
ATOM 4831 N N . ASN B 1 265 ? 130.31900 21.66100 54.62800 1.000 67.62389 262 ASN B N 1
ATOM 4832 C CA . ASN B 1 265 ? 129.79000 22.81100 53.91500 1.000 67.44300 262 ASN B CA 1
ATOM 4833 C C . ASN B 1 265 ? 128.28300 22.88500 54.03100 1.000 67.24974 262 ASN B C 1
ATOM 4834 O O . ASN B 1 265 ? 127.58700 21.87600 53.90100 1.000 69.97967 262 ASN B O 1
ATOM 4839 N N . PHE B 1 266 ? 127.79300 24.09700 54.24100 1.000 70.36755 263 PHE B N 1
ATOM 4840 C CA . PHE B 1 266 ? 126.37300 24.34900 54.36200 1.000 70.79845 263 PHE B CA 1
ATOM 4841 C C . PHE B 1 266 ? 126.04100 25.64400 53.64500 1.000 71.76351 263 PHE B C 1
ATOM 4842 O O . PHE B 1 266 ? 126.80800 26.61100 53.69900 1.000 69.50934 263 PHE B O 1
ATOM 4850 N N . GLU B 1 267 ? 124.89000 25.64800 52.97800 1.000 72.45857 264 GLU B N 1
ATOM 4851 C CA . GLU B 1 267 ? 124.34600 26.83600 52.34200 1.000 68.65342 264 GLU B CA 1
ATOM 4852 C C . GLU B 1 267 ? 122.85000 26.84400 52.60000 1.000 66.87914 264 GLU B C 1
ATOM 4853 O O . GLU B 1 267 ? 122.21500 25.78700 52.66100 1.000 69.58742 264 GLU B O 1
ATOM 4859 N N . VAL B 1 268 ? 122.29300 28.04000 52.75600 1.000 62.17345 265 VAL B N 1
ATOM 4860 C CA . VAL B 1 268 ? 120.85100 28.22200 52.87400 1.000 64.57042 265 VAL B CA 1
ATOM 4861 C C . VAL B 1 268 ? 120.49100 29.52500 52.18800 1.000 64.10025 265 VAL B C 1
ATOM 4862 O O . VAL B 1 268 ? 121.21400 30.51900 52.29400 1.000 65.91528 265 VAL B O 1
ATOM 4866 N N . THR B 1 269 ? 119.37900 29.5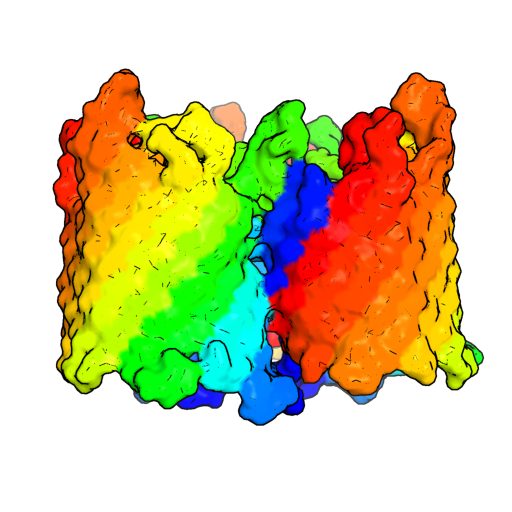1500 51.47000 1.000 63.49288 266 THR B N 1
ATOM 4867 C CA . THR B 1 269 ? 118.91000 30.69100 50.76400 1.000 62.00417 266 THR B CA 1
ATOM 4868 C C . THR B 1 269 ? 117.42100 30.85200 50.98700 1.000 64.78956 266 THR B C 1
ATOM 4869 O O . THR B 1 269 ? 116.64200 29.93200 50.71600 1.000 66.62513 266 THR B O 1
ATOM 4873 N N . ALA B 1 270 ? 117.02200 32.03300 51.43400 1.000 65.57420 267 ALA B N 1
ATOM 4874 C CA . ALA B 1 270 ? 115.62400 32.33100 51.69300 1.000 65.87629 267 ALA B CA 1
ATOM 4875 C C . ALA B 1 270 ? 115.24000 33.48600 50.78500 1.000 67.65935 267 ALA B C 1
ATOM 4876 O O . ALA B 1 270 ? 115.80200 34.58400 50.88900 1.000 60.92981 267 ALA B O 1
ATOM 4878 N N . GLN B 1 271 ? 114.29000 33.23000 49.89300 1.000 66.56071 268 GLN B N 1
ATOM 4879 C CA . GLN B 1 271 ? 113.89300 34.19600 48.88800 1.000 62.08713 268 GLN B CA 1
ATOM 4880 C C . GLN B 1 271 ? 112.38300 34.23300 48.77400 1.000 67.90071 268 GLN B C 1
ATOM 4881 O O . GLN B 1 271 ? 111.70400 33.20900 48.90000 1.000 77.02789 268 GLN B O 1
ATOM 4887 N N . TYR B 1 272 ? 111.88000 35.42300 48.46800 1.000 68.61133 269 TYR B N 1
ATOM 4888 C CA . TYR B 1 272 ? 110.48100 35.67300 48.17800 1.000 69.30089 269 TYR B CA 1
ATOM 4889 C C . TYR B 1 272 ? 110.38700 36.35100 46.81800 1.000 70.35122 269 TYR B C 1
ATOM 4890 O O . TYR B 1 272 ? 111.32100 37.03700 46.38800 1.000 72.32440 269 TYR B O 1
ATOM 4899 N N . GLN B 1 273 ? 109.28600 36.11700 46.11200 1.000 69.51464 270 GLN B N 1
ATOM 4900 C CA . GLN B 1 273 ? 109.07300 36.71700 44.79500 1.000 70.40311 270 GLN B CA 1
ATOM 4901 C C . GLN B 1 273 ? 107.85000 37.61900 44.84600 1.000 67.70436 270 GLN B C 1
ATOM 4902 O O . GLN B 1 273 ? 106.72000 37.14400 44.97200 1.000 72.11758 270 GLN B O 1
ATOM 4908 N N . PHE B 1 274 ? 108.06400 38.91600 44.75200 1.000 69.31451 271 PHE B N 1
ATOM 4909 C CA . PHE B 1 274 ? 106.93800 39.82900 44.74100 1.000 71.23195 271 PHE B CA 1
ATOM 4910 C C . PHE B 1 274 ? 106.24800 39.82800 43.38100 1.000 72.21877 271 PHE B C 1
ATOM 4911 O O . PHE B 1 274 ? 106.83000 39.44500 42.36300 1.000 71.12635 271 PHE B O 1
ATOM 4919 N N . ASP B 1 275 ? 104.95800 40.17200 43.40200 1.000 74.65693 272 ASP B N 1
ATOM 4920 C CA . ASP B 1 275 ? 104.14800 40.17500 42.18700 1.000 76.11752 272 ASP B CA 1
ATOM 4921 C C . ASP B 1 275 ? 104.66400 41.16700 41.14500 1.000 73.65465 272 ASP B C 1
ATOM 4922 O O . ASP B 1 275 ? 104.57500 40.91000 39.93500 1.000 67.78694 272 ASP B O 1
ATOM 4927 N N . PHE B 1 276 ? 105.19400 42.30400 41.58600 1.000 71.73057 273 PHE B N 1
ATOM 4928 C CA . PHE B 1 276 ? 105.60900 43.35500 40.66500 1.000 71.78421 273 PHE B CA 1
ATOM 4929 C C . PHE B 1 276 ? 107.05000 43.22100 40.19800 1.000 70.43790 273 PHE B C 1
ATOM 4930 O O . PHE B 1 276 ? 107.51600 44.07400 39.43400 1.000 66.32304 273 PHE B O 1
ATOM 4938 N N . GLY B 1 277 ? 107.76300 42.18000 40.61900 1.000 68.92371 274 GLY B N 1
ATOM 4939 C CA . GLY B 1 277 ? 109.07400 41.90100 40.05700 1.000 63.63905 274 GLY B CA 1
ATOM 4940 C C . GLY B 1 277 ? 110.23200 41.91300 41.03000 1.000 62.20739 274 GLY B C 1
ATOM 4941 O O . GLY B 1 277 ? 111.36300 41.64900 40.60000 1.000 64.53233 274 GLY B O 1
ATOM 4942 N N . LEU B 1 278 ? 110.06300 42.25100 42.30400 1.000 61.34252 275 LEU B N 1
ATOM 4943 C CA . LEU B 1 278 ? 111.19300 42.25600 43.22300 1.000 62.02356 275 LEU B CA 1
ATOM 4944 C C . LEU B 1 278 ? 111.36600 40.88500 43.88700 1.000 68.33714 275 LEU B C 1
ATOM 4945 O O . LEU B 1 278 ? 110.39700 40.28400 44.37000 1.000 69.70410 275 LEU B O 1
ATOM 4950 N N . ARG B 1 279 ? 112.61100 40.40400 43.93300 1.000 67.86399 276 ARG B N 1
ATOM 4951 C CA . ARG B 1 279 ? 112.94100 39.08300 44.47500 1.000 63.32305 276 ARG B CA 1
ATOM 4952 C C . ARG B 1 279 ? 114.10000 39.20000 45.45300 1.000 62.11333 276 ARG B C 1
ATOM 4953 O O . ARG B 1 279 ? 115.27200 39.04500 45.07400 1.000 59.65745 276 ARG B O 1
ATOM 4961 N N . PRO B 1 280 ? 113.81000 39.42800 46.72600 1.000 57.93155 277 PRO B N 1
ATOM 4962 C CA . PRO B 1 280 ? 114.87200 39.46500 47.73200 1.000 58.02883 277 PRO B CA 1
ATOM 4963 C C . PRO B 1 280 ? 115.47900 38.08600 47.94900 1.000 64.83910 277 PRO B C 1
ATOM 4964 O O . PRO B 1 280 ? 114.89100 37.04900 47.62700 1.000 62.05072 277 PRO B O 1
ATOM 4968 N N . ALA B 1 281 ? 116.69300 38.08900 48.49800 1.000 65.30884 278 ALA B N 1
ATOM 4969 C CA . ALA B 1 281 ? 117.42100 36.85400 48.74200 1.000 62.33352 278 ALA B CA 1
ATOM 4970 C C . ALA B 1 281 ? 118.20000 36.97800 50.03700 1.000 63.11383 278 ALA B C 1
ATOM 4971 O O . ALA B 1 281 ? 119.13300 37.77900 50.13300 1.000 60.59202 278 ALA B O 1
ATOM 4973 N N . ILE B 1 282 ? 117.87200 36.11600 50.99200 1.000 68.18087 279 ILE B N 1
ATOM 4974 C CA . ILE B 1 282 ? 118.59600 35.99800 52.25000 1.000 66.31702 279 ILE B CA 1
ATOM 4975 C C . ILE B 1 282 ? 119.37200 34.70300 52.14600 1.000 65.71604 279 ILE B C 1
ATOM 4976 O O . ILE B 1 282 ? 118.77800 33.62600 52.01700 1.000 66.54200 279 ILE B O 1
ATOM 4981 N N . SER B 1 283 ? 120.69000 34.78100 52.23200 1.000 60.57430 280 SER B N 1
ATOM 4982 C CA . SER B 1 283 ? 121.42400 33.54400 52.08300 1.000 66.49335 280 SER B CA 1
ATOM 4983 C C . SER B 1 283 ? 122.67500 33.57000 52.93000 1.000 67.51418 280 SER B C 1
ATOM 4984 O O . SER B 1 283 ? 123.24600 34.62400 53.20700 1.000 62.92960 280 SER B O 1
ATOM 4987 N N . TYR B 1 284 ? 123.09900 32.37000 53.30700 1.000 70.78272 281 TYR B N 1
ATOM 4988 C CA . TYR B 1 284 ? 124.26200 32.16200 54.13900 1.000 72.27562 281 TYR B CA 1
ATOM 4989 C C . TYR B 1 284 ? 125.00700 30.97400 53.56200 1.000 72.45056 281 TYR B C 1
ATOM 4990 O O . TYR B 1 284 ? 124.39100 29.95400 53.23600 1.000 70.64275 281 TYR B O 1
ATOM 4999 N N . LEU B 1 285 ? 126.32300 31.10200 53.44800 1.000 69.01021 282 LEU B N 1
ATOM 5000 C CA . LEU B 1 285 ? 127.14200 30.06500 52.84100 1.000 74.40330 282 LEU B CA 1
ATOM 5001 C C . LEU B 1 285 ? 128.38500 29.88700 53.69400 1.000 75.50912 282 LEU B C 1
ATOM 5002 O O . LEU B 1 285 ? 129.01400 30.88100 54.07400 1.000 69.46119 282 LEU B O 1
ATOM 5007 N N . GLN B 1 286 ? 128.71700 28.63200 54.01900 1.000 71.07166 283 GLN B N 1
ATOM 5008 C CA . GLN B 1 286 ? 129.93100 28.36000 54.77700 1.000 72.39878 283 GLN B CA 1
ATOM 5009 C C . GLN B 1 286 ? 130.52600 27.01000 54.39400 1.000 75.36920 283 GLN B C 1
ATOM 5010 O O . GLN B 1 286 ? 129.80100 26.02700 54.20100 1.000 67.86454 283 GLN B O 1
ATOM 5016 N N . SER B 1 287 ? 131.85600 26.97000 54.34100 1.000 74.17098 284 SER B N 1
ATOM 5017 C CA . SER B 1 287 ? 132.62500 25.74900 54.14300 1.000 67.62110 284 SER B CA 1
ATOM 5018 C C . SER B 1 287 ? 133.73400 25.71900 55.18600 1.000 75.13161 284 SER B C 1
ATOM 5019 O O . SER B 1 287 ? 134.68200 26.50800 55.11500 1.000 76.95777 284 SER B O 1
ATOM 5022 N N . LYS B 1 288 ? 133.63200 24.79100 56.13500 1.000 78.26632 285 LYS B N 1
ATOM 5023 C CA . LYS B 1 288 ? 134.60500 24.65800 57.21600 1.000 81.99803 285 LYS B CA 1
ATOM 5024 C C . LYS B 1 288 ? 135.65100 23.61900 56.81500 1.000 80.66315 285 LYS B C 1
ATOM 5025 O O . LYS B 1 288 ? 135.35300 22.42100 56.73300 1.000 82.04128 285 LYS B O 1
ATOM 5031 N N . GLY B 1 289 ? 136.87200 24.08100 56.55300 1.000 80.37248 286 GLY B N 1
ATOM 5032 C CA . GLY B 1 289 ? 137.95600 23.17000 56.23500 1.000 80.40136 286 GLY B CA 1
ATOM 5033 C C . GLY B 1 289 ? 138.44600 22.41300 57.45300 1.000 85.15365 286 GLY B C 1
ATOM 5034 O O . GLY B 1 289 ? 138.28000 22.84600 58.59300 1.000 88.71544 286 GLY B O 1
ATOM 5035 N N . LYS B 1 290 ? 139.02100 21.23400 57.20500 1.000 84.93182 287 LYS B N 1
ATOM 5036 C CA . LYS B 1 290 ? 139.51300 20.37700 58.27200 1.000 84.66634 287 LYS B CA 1
ATOM 5037 C C . LYS B 1 290 ? 140.83300 19.72900 57.86600 1.000 86.59287 287 LYS B C 1
ATOM 5038 O O . LYS B 1 290 ? 140.99000 19.28100 56.72700 1.000 85.58986 287 LYS B O 1
ATOM 5044 N N . ASP B 1 291 ? 141.75600 19.63500 58.82500 1.000 84.21740 288 ASP B N 1
ATOM 5045 C CA . ASP B 1 291 ? 143.02200 18.92000 58.64500 1.000 88.34983 288 ASP B CA 1
ATOM 5046 C C . ASP B 1 291 ? 143.80800 19.42900 57.43300 1.000 87.69392 288 ASP B C 1
ATOM 5047 O O . ASP B 1 291 ? 144.39700 18.65900 56.67100 1.000 90.11511 288 ASP B O 1
ATOM 5052 N N . LEU B 1 292 ? 143.82600 20.74700 57.26000 1.000 91.23531 289 LEU B N 1
ATOM 5053 C CA . LEU B 1 292 ? 144.55500 21.37200 56.15900 1.000 91.32671 289 LEU B CA 1
ATOM 5054 C C . LEU B 1 292 ? 146.05900 21.34700 56.42100 1.000 95.45552 289 LEU B C 1
ATOM 5055 O O . LEU B 1 292 ? 146.51900 21.76400 57.48800 1.000 100.86803 289 LEU B O 1
ATOM 5060 N N . TYR B 1 293 ? 146.82000 20.82900 55.45500 1.000 95.01177 290 TYR B N 1
ATOM 5061 C CA . TYR B 1 293 ? 148.27700 20.69300 55.55000 1.000 96.27705 290 TYR B CA 1
ATOM 5062 C C . TYR B 1 293 ? 148.96300 21.97200 55.06800 1.000 98.74954 290 TYR B C 1
ATOM 5063 O O . TYR B 1 293 ? 149.10500 22.19900 53.86200 1.000 95.06931 290 TYR B O 1
ATOM 5072 N N . ASN B 1 294 ? 149.36600 22.82800 56.01000 1.000 100.91587 291 ASN B N 1
ATOM 5073 C CA . ASN B 1 294 ? 149.90800 24.14500 55.68000 1.000 101.68520 291 ASN B CA 1
ATOM 5074 C C . ASN B 1 294 ? 151.43400 24.13400 55.58900 1.000 105.09564 291 ASN B C 1
ATOM 5075 O O . ASN B 1 294 ? 152.00500 24.58700 54.59100 1.000 104.16896 291 ASN B O 1
ATOM 5080 N N . ASN B 1 295 ? 152.10500 23.64300 56.63400 1.000 105.67819 292 ASN B N 1
ATOM 5081 C CA . ASN B 1 295 ? 153.56900 23.66700 56.71600 1.000 108.47373 292 ASN B CA 1
ATOM 5082 C C . ASN B 1 295 ? 154.09100 22.45500 57.48500 1.000 104.65361 292 ASN B C 1
ATOM 5083 O O . ASN B 1 295 ? 154.96000 22.56600 58.35200 1.000 102.14212 292 ASN B O 1
ATOM 5088 N N . GLY B 1 296 ? 153.56200 21.27600 57.17400 1.000 104.95374 293 GLY B N 1
ATOM 5089 C CA . GLY B 1 296 ? 153.89800 20.08900 57.92500 1.000 103.67340 293 GLY B CA 1
ATOM 5090 C C . GLY B 1 296 ? 153.01400 19.82600 59.12000 1.000 101.51655 293 GLY B C 1
ATOM 5091 O O . GLY B 1 296 ? 153.27800 18.87400 59.86300 1.000 97.70012 293 GLY B O 1
ATOM 5092 N N . ARG B 1 297 ? 151.99100 20.64800 59.34500 1.000 105.37582 294 ARG B N 1
ATOM 5093 C CA . ARG B 1 297 ? 151.08800 20.46700 60.46800 1.000 104.71612 294 ARG B CA 1
ATOM 5094 C C . ARG B 1 297 ? 149.64200 20.60100 60.01200 1.000 101.45753 294 ARG B C 1
ATOM 5095 O O . ARG B 1 297 ? 149.33200 21.30100 59.04300 1.000 97.51544 294 ARG B O 1
ATOM 5103 N N . TYR B 1 298 ? 148.76200 19.92200 60.73900 1.000 101.38602 295 TYR B N 1
ATOM 5104 C CA . TYR B 1 298 ? 147.33300 19.93100 60.47000 1.000 100.91686 295 TYR B CA 1
ATOM 5105 C C . TYR B 1 298 ? 146.67600 21.18300 61.05100 1.000 98.54186 295 TYR B C 1
ATOM 5106 O O . TYR B 1 298 ? 147.15100 21.76100 62.03300 1.000 101.80789 295 TYR B O 1
ATOM 5115 N N . ALA B 1 299 ? 145.58100 21.61100 60.42100 1.000 90.50620 296 ALA B N 1
ATOM 5116 C CA . ALA B 1 299 ? 144.83700 22.76700 60.89900 1.000 88.39478 296 ALA B CA 1
ATOM 5117 C C . ALA B 1 299 ? 143.40000 22.67400 60.41100 1.000 87.55678 296 ALA B C 1
ATOM 5118 O O . ALA B 1 299 ? 143.13000 22.09800 59.35700 1.000 88.63001 296 ALA B O 1
ATOM 5120 N N . ASP B 1 300 ? 142.47800 23.23100 61.20000 1.000 89.44890 297 ASP B N 1
ATOM 5121 C CA . ASP B 1 300 ? 141.07100 23.35300 60.82500 1.000 85.01511 297 ASP B CA 1
ATOM 5122 C C . ASP B 1 300 ? 140.72000 24.83800 60.73200 1.000 87.26913 297 ASP B C 1
ATOM 5123 O O . ASP B 1 300 ? 140.71600 25.54000 61.74800 1.000 88.41092 297 ASP B O 1
ATOM 5128 N N . LYS B 1 301 ? 140.41300 25.31200 59.51800 1.000 83.26130 298 LYS B N 1
ATOM 5129 C CA . LYS B 1 301 ? 140.08000 26.71100 59.27100 1.000 84.69073 298 LYS B CA 1
ATOM 5130 C C . LYS B 1 301 ? 138.90300 26.80500 58.30300 1.000 82.15871 298 LYS B C 1
ATOM 5131 O O . LYS B 1 301 ? 138.72600 25.95100 57.43400 1.000 80.95797 298 LYS B O 1
ATOM 5137 N N . ASP B 1 302 ? 138.10400 27.86100 58.46100 1.000 83.45939 299 ASP B N 1
ATOM 5138 C CA . ASP B 1 302 ? 137.05500 28.20800 57.50000 1.000 83.83907 299 ASP B CA 1
ATOM 5139 C C . ASP B 1 302 ? 137.64500 28.63700 56.15700 1.000 79.75914 299 ASP B C 1
ATOM 5140 O O . ASP B 1 302 ? 138.47500 29.54800 56.09900 1.000 78.20627 299 ASP B O 1
ATOM 5145 N N . LEU B 1 303 ? 137.23600 27.95100 55.08400 1.000 83.19246 300 LEU B N 1
ATOM 5146 C CA . LEU B 1 303 ? 137.64900 28.23100 53.70900 1.000 80.31360 300 LEU B CA 1
ATOM 5147 C C . LEU B 1 303 ? 136.75000 29.23800 53.00600 1.000 77.42929 300 LEU B C 1
ATOM 5148 O O . LEU B 1 303 ? 137.23600 30.04400 52.20800 1.000 74.38939 300 LEU B O 1
ATOM 5153 N N . VAL B 1 304 ? 135.44200 29.14200 53.23400 1.000 77.81653 301 VAL B N 1
ATOM 5154 C CA . VAL B 1 304 ? 134.43700 30.05800 52.70700 1.000 71.95623 301 VAL B CA 1
ATOM 5155 C C . VAL B 1 304 ? 133.40500 30.24400 53.80500 1.000 72.87207 301 VAL B C 1
ATOM 5156 O O . VAL B 1 304 ? 132.95000 29.26400 54.40300 1.000 68.92864 301 VAL B O 1
ATOM 5160 N N . LYS B 1 305 ? 133.03200 31.49100 54.07800 1.000 75.16202 302 LYS B N 1
ATOM 5161 C CA . LYS B 1 305 ? 132.05100 31.75400 55.12700 1.000 72.87433 302 LYS B CA 1
ATOM 5162 C C . LYS B 1 305 ? 131.50300 33.15400 54.93700 1.000 70.18871 302 LYS B C 1
ATOM 5163 O O . LYS B 1 305 ? 132.21800 34.12900 55.18400 1.000 75.87635 302 LYS B O 1
ATOM 5169 N N . TYR B 1 306 ? 130.25200 33.25800 54.50300 1.000 69.47832 303 TYR B N 1
ATOM 5170 C CA . TYR B 1 306 ? 129.68800 34.58600 54.33600 1.000 74.15576 303 TYR B CA 1
ATOM 5171 C C . TYR B 1 306 ? 128.17000 34.54200 54.40000 1.000 73.60334 303 TYR B C 1
ATOM 5172 O O . TYR B 1 306 ? 127.53700 33.50300 54.20300 1.000 70.57373 303 TYR B O 1
ATOM 5181 N N . MET B 1 307 ? 127.60400 35.70200 54.69300 1.000 77.74704 304 MET B N 1
ATOM 5182 C CA . MET B 1 307 ? 126.17800 35.93800 54.60300 1.000 75.55437 304 MET B CA 1
ATOM 5183 C C . MET B 1 307 ? 125.96000 36.81900 53.38800 1.000 70.37705 304 MET B C 1
ATOM 5184 O O . MET B 1 307 ? 126.81900 37.62700 53.02900 1.000 73.73352 304 MET B O 1
ATOM 5189 N N . ASP B 1 308 ? 124.84000 36.62900 52.72300 1.000 68.36203 305 ASP B N 1
ATOM 5190 C CA . ASP B 1 308 ? 124.56300 37.38800 51.52200 1.000 65.82663 305 ASP B CA 1
ATOM 5191 C C . ASP B 1 308 ? 123.13500 37.89700 51.58400 1.000 64.89633 305 ASP B C 1
ATOM 5192 O O . ASP B 1 308 ? 122.22800 37.18300 52.02100 1.000 68.11902 305 ASP B O 1
ATOM 5197 N N . VAL B 1 309 ? 122.95300 39.14400 51.17000 1.000 64.40963 306 VAL B N 1
ATOM 5198 C CA . VAL B 1 309 ? 121.64100 39.75000 50.99600 1.000 62.16263 306 VAL B CA 1
ATOM 5199 C C . VAL B 1 309 ? 121.63300 40.46300 49.65200 1.000 62.66996 306 VAL B C 1
ATOM 5200 O O . VAL B 1 309 ? 122.63900 41.06200 49.25600 1.000 62.18374 306 VAL B O 1
ATOM 5204 N N . GLY B 1 310 ? 120.52600 40.35800 48.92800 1.000 61.77786 307 GLY B N 1
ATOM 5205 C CA . GLY B 1 310 ? 120.44100 41.02600 47.64300 1.000 58.03669 307 GLY B CA 1
ATOM 5206 C C . GLY B 1 310 ? 119.05000 40.90500 47.07500 1.000 55.59305 307 GLY B C 1
ATOM 5207 O O . GLY B 1 310 ? 118.22500 40.12400 47.55000 1.000 63.77968 307 GLY B O 1
ATOM 5208 N N . ALA B 1 311 ? 118.80200 41.68300 46.02900 1.000 52.52886 308 ALA B N 1
ATOM 5209 C CA . ALA B 1 311 ? 117.49900 41.69400 45.38700 1.000 55.88533 308 ALA B CA 1
ATOM 5210 C C . ALA B 1 311 ? 117.70000 41.74700 43.88600 1.000 57.74221 308 ALA B C 1
ATOM 5211 O O . ALA B 1 311 ? 118.70500 42.26600 43.39900 1.000 57.30007 308 ALA B O 1
ATOM 5213 N N . THR B 1 312 ? 116.75000 41.16500 43.16400 1.000 61.78818 309 THR B N 1
ATOM 5214 C CA . THR B 1 312 ? 116.72300 41.17900 41.71000 1.000 61.63677 309 THR B CA 1
ATOM 5215 C C . THR B 1 312 ? 115.39000 41.75100 41.25300 1.000 63.29907 309 THR B C 1
ATOM 5216 O O . THR B 1 312 ? 114.34200 41.38100 41.78600 1.000 63.18000 309 THR B O 1
ATOM 5220 N N . TYR B 1 313 ? 115.42100 42.64700 40.27500 1.000 61.73714 310 TYR B N 1
ATOM 5221 C CA . TYR B 1 313 ? 114.19200 43.17400 39.70300 1.000 61.93238 310 TYR B CA 1
ATOM 5222 C C . TYR B 1 313 ? 114.08800 42.71000 38.26200 1.000 63.74387 310 TYR B C 1
ATOM 5223 O O . TYR B 1 313 ? 114.95900 43.02400 37.44300 1.000 65.62142 310 TYR B O 1
ATOM 5232 N N . TYR B 1 314 ? 113.01700 41.98800 37.95300 1.000 62.85110 311 TYR B N 1
ATOM 5233 C CA . TYR B 1 314 ? 112.79900 41.42700 36.62700 1.000 60.18553 311 TYR B CA 1
ATOM 5234 C C . TYR B 1 314 ? 111.82100 42.34000 35.89700 1.000 62.00541 311 TYR B C 1
ATOM 5235 O O . TYR B 1 314 ? 110.64300 42.40400 36.25500 1.000 64.51018 311 TYR B O 1
ATOM 5244 N N . PHE B 1 315 ? 112.31600 43.07000 34.89200 1.000 62.02118 312 PHE B N 1
ATOM 5245 C CA . PHE B 1 315 ? 111.42600 43.85700 34.04500 1.000 55.89825 312 PHE B CA 1
ATOM 5246 C C . PHE B 1 315 ? 110.46500 42.95800 33.28700 1.000 55.10374 312 PHE B C 1
ATOM 5247 O O . PHE B 1 315 ? 109.26100 43.22100 33.23300 1.000 57.52693 312 PHE B O 1
ATOM 5255 N N . ASN B 1 316 ? 110.98100 41.88600 32.71100 1.000 63.11566 313 ASN B N 1
ATOM 5256 C CA . ASN B 1 316 ? 110.20900 40.86200 32.01500 1.000 60.14491 313 ASN B CA 1
ATOM 5257 C C . ASN B 1 316 ? 111.13300 39.66300 31.84600 1.000 65.87845 313 ASN B C 1
ATOM 5258 O O . ASN B 1 316 ? 112.22600 39.62100 32.42300 1.000 65.41274 313 ASN B O 1
ATOM 5263 N N . ARG B 1 317 ? 110.70200 38.68300 31.05000 1.000 74.19367 314 ARG B N 1
ATOM 5264 C CA . ARG B 1 317 ? 111.49300 37.47100 30.85100 1.000 69.50862 314 ARG B CA 1
ATOM 5265 C C . ARG B 1 317 ? 112.83500 37.75600 30.19100 1.000 67.09035 314 ARG B C 1
ATOM 5266 O O . ARG B 1 317 ? 113.71300 36.88800 30.19500 1.000 65.25967 314 ARG B O 1
ATOM 5274 N N . ASN B 1 318 ? 113.00900 38.94300 29.60900 1.000 66.88041 315 ASN B N 1
ATOM 5275 C CA . ASN B 1 318 ? 114.21200 39.27200 28.86100 1.000 65.19047 315 ASN B CA 1
ATOM 5276 C C . ASN B 1 318 ? 115.10500 40.32200 29.51500 1.000 57.69054 315 ASN B C 1
ATOM 5277 O O . ASN B 1 318 ? 116.20900 40.55500 29.01500 1.000 54.58653 315 ASN B O 1
ATOM 5282 N N . MET B 1 319 ? 114.66500 40.98300 30.58700 1.000 58.34360 316 MET B N 1
ATOM 5283 C CA . MET B 1 319 ? 115.47300 42.02500 31.20400 1.000 52.22667 316 MET B CA 1
ATOM 5284 C C . MET B 1 319 ? 115.32800 42.03900 32.71700 1.000 54.88857 316 MET B C 1
ATOM 5285 O O . MET B 1 319 ? 114.22700 41.89100 33.24800 1.000 56.11653 316 MET B O 1
ATOM 5290 N N . SER B 1 320 ? 116.43600 42.29200 33.40500 1.000 56.32328 317 SER B N 1
ATOM 5291 C CA . SER B 1 320 ? 116.45800 42.27300 34.85900 1.000 55.92396 317 SER B CA 1
ATOM 5292 C C . SER B 1 320 ? 117.67500 43.04900 35.33000 1.000 57.42510 317 SER B C 1
ATOM 5293 O O . SER B 1 320 ? 118.62600 43.26600 34.57500 1.000 57.79573 317 SER B O 1
ATOM 5296 N N . THR B 1 321 ? 117.61500 43.50200 36.57800 1.000 59.63400 318 THR B N 1
ATOM 5297 C CA . THR B 1 321 ? 118.75000 44.14100 37.22800 1.000 56.68974 318 THR B CA 1
ATOM 5298 C C . THR B 1 321 ? 118.76600 43.74900 38.69900 1.000 61.25742 318 THR B C 1
ATOM 5299 O O . THR B 1 321 ? 117.74100 43.33900 39.25700 1.000 62.37333 318 THR B O 1
ATOM 5303 N N . TYR B 1 322 ? 119.94000 43.85900 39.33000 1.000 54.49157 319 TYR B N 1
ATOM 5304 C CA . TYR B 1 322 ? 120.06100 43.32700 40.68100 1.000 53.44494 319 TYR B CA 1
ATOM 5305 C C . TYR B 1 322 ? 121.20100 43.98900 41.43200 1.000 50.36747 319 TYR B C 1
ATOM 5306 O O . TYR B 1 322 ? 122.10900 44.57900 40.84400 1.000 55.30703 319 TYR B O 1
ATOM 5315 N N . VAL B 1 323 ? 121.13900 43.85700 42.75100 1.000 50.45997 320 VAL B N 1
ATOM 5316 C CA . VAL B 1 323 ? 122.20600 44.25100 43.66000 1.000 53.70901 320 VAL B CA 1
ATOM 5317 C C . VAL B 1 323 ? 122.44500 43.06500 44.58900 1.000 51.67415 320 VAL B C 1
ATOM 5318 O O . VAL B 1 323 ? 121.48700 42.45300 45.07000 1.000 47.31496 320 VAL B O 1
ATOM 5322 N N . ASP B 1 324 ? 123.71700 42.72400 44.82000 1.000 55.62685 321 ASP B N 1
ATOM 5323 C CA . ASP B 1 324 ? 124.08800 41.63200 45.71300 1.000 56.23876 321 ASP B CA 1
ATOM 5324 C C . ASP B 1 324 ? 125.14800 42.10200 46.69800 1.000 56.78433 321 ASP B C 1
ATOM 5325 O O . ASP B 1 324 ? 126.16900 42.67300 46.30300 1.000 56.53297 321 ASP B O 1
ATOM 5330 N N . TYR B 1 325 ? 124.89600 41.85800 47.98100 1.000 61.16698 322 TYR B N 1
ATOM 5331 C CA . TYR B 1 325 ? 125.79300 42.23700 49.06700 1.000 63.50715 322 TYR B CA 1
ATOM 5332 C C . TYR B 1 325 ? 126.30500 40.97100 49.74100 1.000 63.25676 322 TYR B C 1
ATOM 5333 O O . TYR B 1 325 ? 125.55300 40.28600 50.44000 1.000 61.67380 322 TYR B O 1
ATOM 5342 N N . LYS B 1 326 ? 127.59000 40.68300 49.55200 1.000 65.76461 323 LYS B N 1
ATOM 5343 C CA . LYS B 1 326 ? 128.25300 39.54300 50.16700 1.000 66.47254 323 LYS B CA 1
ATOM 5344 C C . LYS B 1 326 ? 129.00500 40.05200 51.38600 1.000 68.45587 323 LYS B C 1
ATOM 5345 O O . LYS B 1 326 ? 129.97700 40.80600 51.24900 1.000 68.62670 323 LYS B O 1
ATOM 5351 N N . ILE B 1 327 ? 128.56700 39.64200 52.57200 1.000 67.35681 324 ILE B N 1
ATOM 5352 C CA . ILE B 1 327 ? 129.20900 40.05600 53.81400 1.000 71.20421 324 ILE B CA 1
ATOM 5353 C C . ILE B 1 327 ? 130.07400 38.89000 54.29600 1.000 76.34676 324 ILE B C 1
ATOM 5354 O O . ILE B 1 327 ? 129.57600 37.84300 54.72900 1.000 74.64495 324 ILE B O 1
ATOM 5359 N N . ASN B 1 328 ? 131.38700 39.05800 54.15000 1.000 76.68198 325 ASN B N 1
ATOM 5360 C CA . ASN B 1 328 ? 132.34500 37.99100 54.38400 1.000 76.93048 325 ASN B CA 1
ATOM 5361 C C . ASN B 1 328 ? 132.68400 37.91100 55.86700 1.000 78.11950 325 ASN B C 1
ATOM 5362 O O . ASN B 1 328 ? 133.02300 38.92200 56.49000 1.000 79.79819 325 ASN B O 1
ATOM 5367 N N . LEU B 1 329 ? 132.57500 36.70600 56.42400 1.000 79.74795 326 LEU B N 1
ATOM 5368 C CA . LEU B 1 329 ? 132.75000 36.46300 57.84800 1.000 75.51230 326 LEU B CA 1
ATOM 5369 C C . LEU B 1 329 ? 134.12900 35.90600 58.20300 1.000 77.11519 326 LEU B C 1
ATOM 5370 O O . LEU B 1 329 ? 134.38600 35.63300 59.37800 1.000 76.67993 326 LEU B O 1
ATOM 5375 N N . LEU B 1 330 ? 135.01400 35.71400 57.22800 1.000 75.92856 327 LEU B N 1
ATOM 5376 C CA . LEU B 1 330 ? 136.34600 35.20800 57.53300 1.000 77.63618 327 LEU B CA 1
ATOM 5377 C C . LEU B 1 330 ? 137.21700 36.30100 58.15600 1.000 81.41262 327 LEU B C 1
ATOM 5378 O O . LEU B 1 330 ? 137.09000 37.48300 57.82300 1.000 87.17961 327 LEU B O 1
ATOM 5383 N N . ASP B 1 331 ? 138.10500 35.90800 59.07400 1.000 78.66106 328 ASP B N 1
ATOM 5384 C CA . ASP B 1 331 ? 138.91000 36.87800 59.82100 1.000 89.09605 328 ASP B CA 1
ATOM 5385 C C . ASP B 1 331 ? 140.11100 37.35500 59.00900 1.000 87.65512 328 ASP B C 1
ATOM 5386 O O . ASP B 1 331 ? 141.04800 36.59200 58.75600 1.000 88.58074 328 ASP B O 1
ATOM 5391 N N . GLY B 1 332 ? 140.09100 38.63600 58.63600 1.000 91.65358 329 GLY B N 1
ATOM 5392 C CA . GLY B 1 332 ? 141.18500 39.27200 57.91800 1.000 96.60174 329 GLY B CA 1
ATOM 5393 C C . GLY B 1 332 ? 142.49100 39.37100 58.68600 1.000 92.37056 329 GLY B C 1
ATOM 5394 O O . GLY B 1 332 ? 143.55200 39.49400 58.06400 1.000 90.61038 329 GLY B O 1
ATOM 5395 N N . ASN B 1 333 ? 142.44500 39.31600 60.01700 1.000 90.90540 330 ASN B N 1
ATOM 5396 C CA . ASN B 1 333 ? 143.67300 39.43100 60.79100 1.000 92.57078 330 ASN B CA 1
ATOM 5397 C C . ASN B 1 333 ? 144.39600 38.10400 60.92000 1.000 93.92139 330 ASN B C 1
ATOM 5398 O O . ASN B 1 333 ? 145.58400 38.09200 61.27100 1.000 90.52103 330 ASN B O 1
ATOM 5403 N N . ASP B 1 334 ? 143.70000 36.99900 60.64100 1.000 92.72191 331 ASP B N 1
ATOM 5404 C CA . ASP B 1 334 ? 144.31400 35.68100 60.56100 1.000 84.11013 331 ASP B CA 1
ATOM 5405 C C . ASP B 1 334 ? 145.18800 35.63500 59.31400 1.000 82.66968 331 ASP B C 1
ATOM 5406 O O . ASP B 1 334 ? 144.67700 35.67600 58.19200 1.000 85.73441 331 ASP B O 1
ATOM 5411 N N . LYS B 1 335 ? 146.50400 35.52300 59.50700 1.000 79.77533 332 LYS B N 1
ATOM 5412 C CA . LYS B 1 335 ? 147.44700 35.56900 58.39100 1.000 83.77298 332 LYS B CA 1
ATOM 5413 C C . LYS B 1 335 ? 147.25300 34.41100 57.41900 1.000 86.73590 332 LYS B C 1
ATOM 5414 O O . LYS B 1 335 ? 147.78500 34.45200 56.30200 1.000 86.98454 332 LYS B O 1
ATOM 5420 N N . PHE B 1 336 ? 146.51600 33.37700 57.83600 1.000 87.13403 333 PHE B N 1
ATOM 5421 C CA . PHE B 1 336 ? 146.23500 32.21800 56.99300 1.000 84.84030 333 PHE B CA 1
ATOM 5422 C C . PHE B 1 336 ? 145.69700 32.60000 55.61500 1.000 83.93406 333 PHE B C 1
ATOM 5423 O O . PHE B 1 336 ? 146.14400 32.05300 54.60100 1.000 84.67486 333 PHE B O 1
ATOM 5431 N N . TYR B 1 337 ? 144.74200 33.53500 55.56000 1.000 82.04036 334 TYR B N 1
ATOM 5432 C CA . TYR B 1 337 ? 144.00200 33.79100 54.32500 1.000 80.29495 334 TYR B CA 1
ATOM 5433 C C . TYR B 1 337 ? 144.85000 34.45200 53.24800 1.000 82.74117 334 TYR B C 1
ATOM 5434 O O . TYR B 1 337 ? 144.91000 33.96200 52.11100 1.000 81.77795 334 TYR B O 1
ATOM 5443 N N . GLU B 1 338 ? 145.45000 35.60600 53.55400 1.000 84.21722 335 GLU B N 1
ATOM 5444 C CA . GLU B 1 338 ? 146.28600 36.26600 52.56000 1.000 83.45474 335 GLU B CA 1
ATOM 5445 C C . GLU B 1 338 ? 147.38300 35.33900 52.07800 1.000 86.12960 335 GLU B C 1
ATOM 5446 O O . GLU B 1 338 ? 147.85000 35.48500 50.94400 1.000 84.73820 335 GLU B O 1
ATOM 5452 N N . ASP B 1 339 ? 147.82300 34.43200 52.95000 1.000 84.78187 336 ASP B N 1
ATOM 5453 C CA . ASP B 1 339 ? 148.89600 33.49700 52.61900 1.000 85.10361 336 ASP B CA 1
ATOM 5454 C C . ASP B 1 339 ? 148.55800 32.65400 51.39100 1.000 81.39991 336 ASP B C 1
ATOM 5455 O O . ASP B 1 339 ? 149.41400 32.42200 50.52000 1.000 80.00286 336 ASP B O 1
ATOM 5460 N N . ASN B 1 340 ? 147.31800 32.17100 51.31900 1.000 81.10237 337 ASN B N 1
ATOM 5461 C CA . ASN B 1 340 ? 146.83600 31.37000 50.20600 1.000 81.05192 337 ASN B CA 1
ATOM 5462 C C . ASN B 1 340 ? 146.12300 32.18400 49.14500 1.000 79.67500 337 ASN B C 1
ATOM 5463 O O . ASN B 1 340 ? 145.71800 31.62100 48.12600 1.000 81.76325 337 ASN B O 1
ATOM 5468 N N . GLY B 1 341 ? 145.94400 33.47900 49.35300 1.000 80.06388 338 GLY B N 1
ATOM 5469 C CA . GLY B 1 341 ? 145.19600 34.25000 48.38800 1.000 80.35976 338 GLY B CA 1
ATOM 5470 C C . GLY B 1 341 ? 143.69700 34.10000 48.51200 1.000 79.68217 338 GLY B C 1
ATOM 5471 O O . GLY B 1 341 ? 142.97300 34.37000 47.55000 1.000 79.31421 338 GLY B O 1
ATOM 5472 N N . ILE B 1 342 ? 143.21000 33.67500 49.67300 1.000 79.32540 339 ILE B N 1
ATOM 5473 C CA . ILE B 1 342 ? 141.77700 33.54100 49.91200 1.000 81.99300 339 ILE B CA 1
ATOM 5474 C C . ILE B 1 342 ? 141.22000 34.90100 50.30700 1.000 81.41881 339 ILE B C 1
ATOM 5475 O O . ILE B 1 342 ? 141.79700 35.60000 51.14900 1.000 84.01639 339 ILE B O 1
ATOM 5480 N N . SER B 1 343 ? 140.10800 35.29000 49.68300 1.000 81.42832 340 SER B N 1
ATOM 5481 C CA . SER B 1 343 ? 139.55500 36.62300 49.90200 1.000 86.34553 340 SER B CA 1
ATOM 5482 C C . SER B 1 343 ? 139.11100 36.82800 51.34300 1.000 87.63129 340 SER B C 1
ATOM 5483 O O . SER B 1 343 ? 138.59300 35.91800 51.99700 1.000 85.17994 340 SER B O 1
ATOM 5486 N N . THR B 1 344 ? 139.31500 38.05200 51.83000 1.000 86.44991 341 THR B N 1
ATOM 5487 C CA . THR B 1 344 ? 138.83700 38.46400 53.13200 1.000 85.13748 341 THR B CA 1
ATOM 5488 C C . THR B 1 344 ? 137.74700 39.53000 53.08300 1.000 87.50964 341 THR B C 1
ATOM 5489 O O . THR B 1 344 ? 137.01700 39.68500 54.07500 1.000 84.56917 341 THR B O 1
ATOM 5493 N N . ASP B 1 345 ? 137.58400 40.22000 51.95100 1.000 87.15880 342 ASP B N 1
ATOM 5494 C CA . ASP B 1 345 ? 136.78200 41.43100 51.83500 1.000 84.70850 342 ASP B CA 1
ATOM 5495 C C . ASP B 1 345 ? 135.31000 41.12800 51.52700 1.000 83.15203 342 ASP B C 1
ATOM 5496 O O . ASP B 1 345 ? 134.93700 40.01200 51.16000 1.000 86.40039 342 ASP B O 1
ATOM 5501 N N . ASN B 1 346 ? 134.46800 42.15400 51.69200 1.000 77.15974 343 ASN B N 1
ATOM 5502 C CA . ASN B 1 346 ? 133.06100 42.12600 51.30600 1.000 75.54276 343 ASN B CA 1
ATOM 5503 C C . ASN B 1 346 ? 132.94400 42.54500 49.84000 1.000 78.36969 343 ASN B C 1
ATOM 5504 O O . ASN B 1 346 ? 133.84800 43.17900 49.29000 1.000 80.52951 343 ASN B O 1
ATOM 5509 N N . ILE B 1 347 ? 131.82100 42.19500 49.19800 1.000 74.70639 344 ILE B N 1
ATOM 5510 C CA . ILE B 1 347 ? 131.56500 42.66600 47.83700 1.000 66.56895 344 ILE B CA 1
ATOM 5511 C C . ILE B 1 347 ? 130.11400 43.10500 47.68500 1.000 65.04663 344 ILE B C 1
ATOM 5512 O O . ILE B 1 347 ? 129.19700 42.48200 48.23000 1.000 63.59542 344 ILE B O 1
ATOM 5517 N N . VAL B 1 348 ? 129.91500 44.19300 46.93800 1.000 63.96238 345 VAL B N 1
ATOM 5518 C CA . VAL B 1 348 ? 128.59600 44.66000 46.53100 1.000 59.95588 345 VAL B CA 1
ATOM 5519 C C . VAL B 1 348 ? 128.56500 44.63700 45.01500 1.000 61.28443 345 VAL B C 1
ATOM 5520 O O . VAL B 1 348 ? 129.42500 45.24400 44.36700 1.000 61.40418 345 VAL B O 1
ATOM 5524 N N . ALA B 1 349 ? 127.58800 43.94300 44.45000 1.000 56.54572 346 ALA B N 1
ATOM 5525 C CA . ALA B 1 349 ? 127.50100 43.80300 43.00700 1.000 54.43584 346 ALA B CA 1
ATOM 5526 C C . ALA B 1 349 ? 126.23300 44.46900 42.51200 1.000 57.37627 346 ALA B C 1
ATOM 5527 O O . ALA B 1 349 ? 125.15600 44.26200 43.07500 1.000 55.48960 346 ALA B O 1
ATOM 5529 N N . LEU B 1 350 ? 126.34900 45.24500 41.44000 1.000 54.53575 347 LEU B N 1
ATOM 5530 C CA . LEU B 1 350 ? 125.16500 45.77000 40.78400 1.000 54.43811 347 LEU B CA 1
ATOM 5531 C C . LEU B 1 350 ? 125.24500 45.42800 39.30900 1.000 54.46898 347 LEU B C 1
ATOM 5532 O O . LEU B 1 350 ? 126.23400 45.75500 38.63800 1.000 52.84586 347 LEU B O 1
ATOM 5537 N N . GLY B 1 351 ? 124.19200 44.79700 38.81600 1.000 49.22543 348 GLY B N 1
ATOM 5538 C CA . GLY B 1 351 ? 124.19300 44.24500 37.47800 1.000 50.47919 348 GLY B CA 1
ATOM 5539 C C . GLY B 1 351 ? 122.87800 44.52200 36.78900 1.000 51.37694 348 GLY B C 1
ATOM 5540 O O . GLY B 1 351 ? 121.81900 44.57800 37.41600 1.000 55.55696 348 GLY B O 1
ATOM 5541 N N . LEU B 1 352 ? 122.96400 44.71300 35.47900 1.000 47.52945 349 LEU B N 1
ATOM 5542 C CA . LEU B 1 352 ? 121.80500 44.91300 34.62100 1.000 49.98115 349 LEU B CA 1
ATOM 5543 C C . LEU B 1 352 ? 121.98600 43.97700 33.43900 1.000 53.32686 349 LEU B C 1
ATOM 5544 O O . LEU B 1 352 ? 123.00400 44.05400 32.73900 1.000 51.44850 349 LEU B O 1
ATOM 5549 N N . VAL B 1 353 ? 120.99700 43.10900 33.21800 1.000 52.84315 350 VAL B N 1
ATOM 5550 C CA . VAL B 1 353 ? 121.16100 41.87400 32.46200 1.000 48.44644 350 VAL B CA 1
ATOM 5551 C C . VAL B 1 353 ? 120.10800 41.82100 31.36800 1.000 47.32173 350 VAL B C 1
ATOM 5552 O O . VAL B 1 353 ? 118.90700 41.84500 31.66100 1.000 50.04973 350 VAL B O 1
ATOM 5556 N N . TYR B 1 354 ? 120.54400 41.68500 30.12300 1.000 43.96937 351 TYR B N 1
ATOM 5557 C CA . TYR B 1 354 ? 119.63400 41.39600 29.02500 1.000 47.81627 351 TYR B CA 1
ATOM 5558 C C . TYR B 1 354 ? 119.75200 39.90600 28.70600 1.000 50.16754 351 TYR B C 1
ATOM 5559 O O . TYR B 1 354 ? 120.86700 39.37600 28.63800 1.000 44.45057 351 TYR B O 1
ATOM 5568 N N . GLN B 1 355 ? 118.60700 39.23300 28.51700 1.000 50.83237 352 GLN B N 1
ATOM 5569 C CA . GLN B 1 355 ? 118.56100 37.78500 28.32800 1.000 53.11148 352 GLN B CA 1
ATOM 5570 C C . GLN B 1 355 ? 117.73400 37.37600 27.11900 1.000 54.54866 352 GLN B C 1
ATOM 5571 O O . GLN B 1 355 ? 116.73000 38.00700 26.78500 1.000 54.26702 352 GLN B O 1
ATOM 5577 N N . PHE B 1 356 ? 118.12300 36.25600 26.51700 1.000 52.43560 353 PHE B N 1
ATOM 5578 C CA . PHE B 1 356 ? 117.41500 35.71900 25.36200 1.000 52.37370 353 PHE B CA 1
ATOM 5579 C C . PHE B 1 356 ? 117.54000 34.20000 25.34900 1.000 55.84857 353 PHE B C 1
ATOM 5580 O O . PHE B 1 356 ? 118.41900 33.65600 26.02500 1.000 53.59749 353 PHE B O 1
ATOM 5589 N N . ALA C 1 4 ? 120.80700 25.01400 8.59900 1.000 48.59646 1 ALA C N 1
ATOM 5590 C CA . ALA C 1 4 ? 119.62900 25.58300 9.26500 1.000 56.13956 1 ALA C CA 1
ATOM 5591 C C . ALA C 1 4 ? 119.30800 27.02600 8.82400 1.000 58.63905 1 ALA C C 1
ATOM 5592 O O . ALA C 1 4 ? 119.93900 27.97800 9.28900 1.000 53.21770 1 ALA C O 1
ATOM 5594 N N . GLU C 1 5 ? 118.31800 27.18800 7.94200 1.000 60.31962 2 GLU C N 1
ATOM 5595 C CA . GLU C 1 5 ? 117.96200 28.51500 7.45200 1.000 57.65125 2 GLU C CA 1
ATOM 5596 C C . GLU C 1 5 ? 117.23000 29.27600 8.55300 1.000 61.43068 2 GLU C C 1
ATOM 5597 O O . GLU C 1 5 ? 116.20200 28.81500 9.06400 1.000 59.86550 2 GLU C O 1
ATOM 5603 N N . ILE C 1 6 ? 117.81800 30.39700 8.97200 1.000 61.95998 3 ILE C N 1
ATOM 5604 C CA . ILE C 1 6 ? 117.27000 31.22800 10.04000 1.000 60.23973 3 ILE C CA 1
ATOM 5605 C C . ILE C 1 6 ? 116.91900 32.62800 9.57700 1.000 66.56514 3 ILE C C 1
ATOM 5606 O O . ILE C 1 6 ? 116.25100 33.36200 10.32400 1.000 67.71506 3 ILE C O 1
ATOM 5611 N N . TYR C 1 7 ? 117.35900 33.03400 8.39200 1.000 67.49559 4 TYR C N 1
ATOM 5612 C CA . TYR C 1 7 ? 117.02400 34.33000 7.83200 1.000 63.25981 4 TYR C CA 1
ATOM 5613 C C . TYR C 1 7 ? 116.78900 34.16600 6.34100 1.000 68.86906 4 TYR C C 1
ATOM 5614 O O . TYR C 1 7 ? 117.53100 33.44200 5.66800 1.000 67.71805 4 TYR C O 1
ATOM 5623 N N . ASN C 1 8 ? 115.74200 34.82600 5.83700 1.000 66.69089 5 ASN C N 1
ATOM 5624 C CA . ASN C 1 8 ? 115.49700 34.89700 4.40000 1.000 68.22968 5 ASN C CA 1
ATOM 5625 C C . ASN C 1 8 ? 114.54000 36.04300 4.08700 1.000 71.61380 5 ASN C C 1
ATOM 5626 O O . ASN C 1 8 ? 113.37300 35.82300 3.74600 1.000 74.65359 5 ASN C O 1
ATOM 5631 N N . LYS C 1 9 ? 115.04200 37.27100 4.19500 1.000 74.17364 6 LYS C N 1
ATOM 5632 C CA . LYS C 1 9 ? 114.30400 38.50500 3.96200 1.000 70.07877 6 LYS C CA 1
ATOM 5633 C C . LYS C 1 9 ? 115.19700 39.42800 3.15300 1.000 69.70641 6 LYS C C 1
ATOM 5634 O O . LYS C 1 9 ? 116.41500 39.44500 3.34300 1.000 69.37926 6 LYS C O 1
ATOM 5640 N N . ASP C 1 10 ? 114.58900 40.16700 2.23100 1.000 73.47646 7 ASP C N 1
ATOM 5641 C CA . ASP C 1 10 ? 115.29100 41.13000 1.37000 1.000 70.24383 7 ASP C CA 1
ATOM 5642 C C . ASP C 1 10 ? 116.41400 40.47700 0.56800 1.000 65.87706 7 ASP C C 1
ATOM 5643 O O . ASP C 1 10 ? 117.52600 41.00200 0.49700 1.000 68.02014 7 ASP C O 1
ATOM 5648 N N . GLY C 1 11 ? 116.13000 39.32300 -0.03000 1.000 73.18320 8 GLY C N 1
ATOM 5649 C CA . GLY C 1 11 ? 117.06500 38.70100 -0.95000 1.000 70.31073 8 GLY C CA 1
ATOM 5650 C C . GLY C 1 11 ? 118.36900 38.24200 -0.34100 1.000 61.78310 8 GLY C C 1
ATOM 5651 O O . GLY C 1 11 ? 119.34000 38.02400 -1.07700 1.000 54.52439 8 GLY C O 1
ATOM 5652 N N . ASN C 1 12 ? 118.41500 38.07400 0.98200 1.000 62.89648 9 ASN C N 1
ATOM 5653 C CA . ASN C 1 12 ? 119.58900 37.58600 1.69100 1.000 60.27460 9 ASN C CA 1
ATOM 5654 C C . ASN C 1 12 ? 119.19700 36.39900 2.55400 1.000 59.10302 9 ASN C C 1
ATOM 5655 O O . ASN C 1 12 ? 118.18100 36.44700 3.25000 1.000 61.28069 9 ASN C O 1
ATOM 5660 N N . LYS C 1 13 ? 120.03300 35.35700 2.53800 1.000 61.07918 10 LYS C N 1
ATOM 5661 C CA . LYS C 1 13 ? 119.84000 34.13300 3.31400 1.000 57.38218 10 LYS C CA 1
ATOM 5662 C C . LYS C 1 13 ? 120.99300 33.97600 4.29000 1.000 53.22275 10 LYS C C 1
ATOM 5663 O O . LYS C 1 13 ? 122.15400 34.13700 3.91000 1.0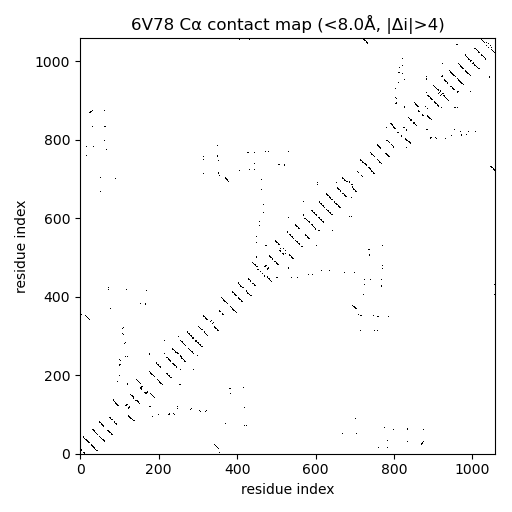00 54.27730 10 LYS C O 1
ATOM 5669 N N . LEU C 1 14 ? 120.68600 33.64600 5.53600 1.000 56.19810 11 LEU C N 1
ATOM 5670 C CA . LEU C 1 14 ? 121.72200 33.33800 6.51500 1.000 55.21531 11 LEU C CA 1
ATOM 5671 C C . LEU C 1 14 ? 121.38400 32.01300 7.19300 1.000 57.52617 11 LEU C C 1
ATOM 5672 O O . LEU C 1 14 ? 120.33200 31.88800 7.83200 1.000 59.19934 11 LEU C O 1
ATOM 5677 N N . ASP C 1 15 ? 122.26300 31.02300 7.03400 1.000 51.92807 12 ASP C N 1
ATOM 5678 C CA . ASP C 1 15 ? 122.12500 29.72300 7.68200 1.000 50.15218 12 ASP C CA 1
ATOM 5679 C C . ASP C 1 15 ? 123.21600 29.57000 8.72400 1.000 45.70103 12 ASP C C 1
ATOM 5680 O O . ASP C 1 15 ? 124.37100 29.90200 8.45100 1.000 46.73131 12 ASP C O 1
ATOM 5685 N N . LEU C 1 16 ? 122.83900 29.13200 9.92600 1.000 45.43842 13 LEU C N 1
ATOM 5686 C CA . LEU C 1 16 ? 123.78500 28.64900 10.93100 1.000 42.19175 13 LEU C CA 1
ATOM 5687 C C . LEU C 1 16 ? 124.00500 27.14200 10.76600 1.000 48.79754 13 LEU C C 1
ATOM 5688 O O . LEU C 1 16 ? 123.09900 26.39300 10.37800 1.000 52.07806 13 LEU C O 1
ATOM 5693 N N . TYR C 1 17 ? 125.22600 26.69600 11.04800 1.000 50.09400 14 TYR C N 1
ATOM 5694 C CA . TYR C 1 17 ? 125.52100 25.27100 11.03700 1.000 41.66985 14 TYR C CA 1
ATOM 5695 C C . TYR C 1 17 ? 126.65600 24.97900 11.99700 1.000 46.66456 14 TYR C C 1
ATOM 5696 O O . TYR C 1 17 ? 127.54500 25.81000 12.19600 1.000 51.84873 14 TYR C O 1
ATOM 5705 N N . GLY C 1 18 ? 126.67000 23.74700 12.49500 1.000 48.35853 15 GLY C N 1
ATOM 5706 C CA . GLY C 1 18 ? 127.71700 23.28400 13.38200 1.000 47.15809 15 GLY C CA 1
ATOM 5707 C C . GLY C 1 18 ? 127.36700 21.91600 13.93900 1.000 51.41941 15 GLY C C 1
ATOM 5708 O O . GLY C 1 18 ? 126.42600 21.26200 13.48200 1.000 48.03001 15 GLY C O 1
ATOM 5709 N N . LYS C 1 19 ? 128.16700 21.47400 14.90800 1.000 49.09023 16 LYS C N 1
ATOM 5710 C CA . LYS C 1 19 ? 127.94600 20.17000 15.52000 1.000 49.50435 16 LYS C CA 1
ATOM 5711 C C . LYS C 1 19 ? 128.43600 20.16800 16.96400 1.000 47.32758 16 LYS C C 1
ATOM 5712 O O . LYS C 1 19 ? 129.15600 21.06500 17.41100 1.000 44.69072 16 LYS C O 1
ATOM 5718 N N . VAL C 1 20 ? 128.00000 19.16400 17.70500 1.000 41.13579 17 VAL C N 1
ATOM 5719 C CA . VAL C 1 20 ? 128.54100 18.88200 19.02300 1.000 42.49796 17 VAL C CA 1
ATOM 5720 C C . VAL C 1 20 ? 128.95300 17.41600 19.03400 1.000 41.16560 17 VAL C C 1
ATOM 5721 O O . VAL C 1 20 ? 128.12500 16.53000 18.79200 1.000 40.58270 17 VAL C O 1
ATOM 5725 N N . ASP C 1 21 ? 130.22400 17.16700 19.28600 1.000 38.59725 18 ASP C N 1
ATOM 5726 C CA . ASP C 1 21 ? 130.80300 15.84100 19.19100 1.000 35.18834 18 ASP C CA 1
ATOM 5727 C C . ASP C 1 21 ? 131.20400 15.43000 20.59100 1.000 41.12949 18 ASP C C 1
ATOM 5728 O O . ASP C 1 21 ? 132.19200 15.93900 21.12600 1.000 42.89567 18 ASP C O 1
ATOM 5733 N N . GLY C 1 22 ? 130.40900 14.54100 21.19400 1.000 42.72547 19 GLY C N 1
ATOM 5734 C CA . GLY C 1 22 ? 130.76900 13.92900 22.44700 1.000 40.21611 19 GLY C CA 1
ATOM 5735 C C . GLY C 1 22 ? 131.71100 12.81400 22.07500 1.000 43.16444 19 GLY C C 1
ATOM 5736 O O . GLY C 1 22 ? 131.29300 11.77100 21.56200 1.000 42.48271 19 GLY C O 1
ATOM 5737 N N . LEU C 1 23 ? 132.98800 13.03000 22.31900 1.000 42.66992 20 LEU C N 1
ATOM 5738 C CA . LEU C 1 23 ? 134.01900 12.21500 21.70600 1.000 42.84550 20 LEU C CA 1
ATOM 5739 C C . LEU C 1 23 ? 134.96300 11.73400 22.78600 1.000 41.71707 20 LEU C C 1
ATOM 5740 O O . LEU C 1 23 ? 135.40600 12.52000 23.63200 1.000 43.54718 20 LEU C O 1
ATOM 5745 N N . HIS C 1 24 ? 135.23700 10.44300 22.78700 1.000 40.68455 21 HIS C N 1
ATOM 5746 C CA . HIS C 1 24 ? 136.22400 9.91500 23.70700 1.000 43.55380 21 HIS C CA 1
ATOM 5747 C C . HIS C 1 24 ? 137.21800 9.06900 22.94000 1.000 40.93667 21 HIS C C 1
ATOM 5748 O O . HIS C 1 24 ? 136.85800 8.33800 22.01400 1.000 42.24223 21 HIS C O 1
ATOM 5755 N N . TYR C 1 25 ? 138.47000 9.20400 23.34000 1.000 45.44628 22 TYR C N 1
ATOM 5756 C CA . TYR C 1 25 ? 139.59600 8.48000 22.78400 1.000 43.15760 22 TYR C CA 1
ATOM 5757 C C . TYR C 1 25 ? 140.09000 7.48600 23.82000 1.000 46.76546 22 TYR C C 1
ATOM 5758 O O . TYR C 1 25 ? 140.26300 7.83800 24.99400 1.000 48.97128 22 TYR C O 1
ATOM 5767 N N . PHE C 1 26 ? 140.30400 6.25100 23.38200 1.000 44.30254 23 PHE C N 1
ATOM 5768 C CA . PHE C 1 26 ? 140.94000 5.21200 24.17300 1.000 37.42329 23 PHE C CA 1
ATOM 5769 C C . PHE C 1 26 ? 142.25400 4.90800 23.46300 1.000 40.96309 23 PHE C C 1
ATOM 5770 O O . PHE C 1 26 ? 142.24700 4.44700 22.31400 1.000 38.67930 23 PHE C O 1
ATOM 5778 N N . SER C 1 27 ? 143.37500 5.21500 24.11100 1.000 40.73442 24 SER C N 1
ATOM 5779 C CA . SER C 1 27 ? 144.66700 5.00200 23.47300 1.000 42.72234 24 SER C CA 1
ATOM 5780 C C . SER C 1 27 ? 145.77400 4.98900 24.51100 1.000 48.30485 24 SER C C 1
ATOM 5781 O O . SER C 1 27 ? 145.71400 5.70700 25.51100 1.000 45.89529 24 SER C O 1
ATOM 5784 N N . SER C 1 28 ? 146.80400 4.17500 24.24800 1.000 56.56866 25 SER C N 1
ATOM 5785 C CA . SER C 1 28 ? 147.92800 4.08200 25.17400 1.000 58.15058 25 SER C CA 1
ATOM 5786 C C . SER C 1 28 ? 148.85000 5.27500 25.06900 1.000 53.50917 25 SER C C 1
ATOM 5787 O O . SER C 1 28 ? 149.66100 5.49500 25.97500 1.000 58.81654 25 SER C O 1
ATOM 5790 N N . ASP C 1 29 ? 148.70500 6.07300 24.02000 1.000 55.03669 26 ASP C N 1
ATOM 5791 C CA . ASP C 1 29 ? 149.45000 7.31900 23.89800 1.000 53.90865 26 ASP C CA 1
ATOM 5792 C C . ASP C 1 29 ? 148.79800 8.32200 24.83800 1.000 51.04488 26 ASP C C 1
ATOM 5793 O O . ASP C 1 29 ? 147.63300 8.69400 24.66200 1.000 50.21362 26 ASP C O 1
ATOM 5798 N N . SER C 1 30 ? 149.53600 8.74400 25.85500 1.000 51.58107 27 SER C N 1
ATOM 5799 C CA . SER C 1 30 ? 148.88600 9.55100 26.87100 1.000 53.77338 27 SER C CA 1
ATOM 5800 C C . SER C 1 30 ? 148.63000 10.97100 26.37900 1.000 54.85612 27 SER C C 1
ATOM 5801 O O . SER C 1 30 ? 147.93400 11.73200 27.06300 1.000 52.40215 27 SER C O 1
ATOM 5804 N N . LYS C 1 31 ? 149.12500 11.32000 25.18500 1.000 50.80097 28 LYS C N 1
ATOM 5805 C CA . LYS C 1 31 ? 148.80100 12.58500 24.54300 1.000 56.18351 28 LYS C CA 1
ATOM 5806 C C . LYS C 1 31 ? 147.55100 12.51900 23.67300 1.000 55.96872 28 LYS C C 1
ATOM 5807 O O . LYS C 1 31 ? 147.07200 13.57200 23.23600 1.000 54.20468 28 LYS C O 1
ATOM 5813 N N . LYS C 1 32 ? 146.99100 11.32800 23.44000 1.000 54.65399 29 LYS C N 1
ATOM 5814 C CA . LYS C 1 32 ? 145.74300 11.20600 22.69500 1.000 50.33251 29 LYS C CA 1
ATOM 5815 C C . LYS C 1 32 ? 144.60500 10.64000 23.52000 1.000 47.64113 29 LYS C C 1
ATOM 5816 O O . LYS C 1 32 ? 143.45000 10.99200 23.27500 1.000 44.47244 29 LYS C O 1
ATOM 5822 N N . ASP C 1 33 ? 144.91400 9.84900 24.54200 1.000 50.80490 30 ASP C N 1
ATOM 5823 C CA . ASP C 1 33 ? 143.89400 9.21100 25.36600 1.000 50.42499 30 ASP C CA 1
ATOM 5824 C C . ASP C 1 33 ? 143.04700 10.26600 26.05800 1.000 46.92382 30 ASP C C 1
ATOM 5825 O O . ASP C 1 33 ? 143.53900 11.34600 26.38700 1.000 49.31806 30 ASP C O 1
ATOM 5830 N N . GLY C 1 34 ? 141.75200 9.97600 26.21600 1.000 45.36370 31 GLY C N 1
ATOM 5831 C CA . GLY C 1 34 ? 140.89400 10.79700 27.06100 1.000 48.68892 31 GLY C CA 1
ATOM 5832 C C . GLY C 1 34 ? 139.73000 11.52000 26.40000 1.000 47.74226 31 GLY C C 1
ATOM 5833 O O . GLY C 1 34 ? 139.34100 11.19000 25.27400 1.000 44.23763 31 GLY C O 1
ATOM 5834 N N . ASP C 1 35 ? 139.18800 12.54100 27.07500 1.000 50.33367 32 ASP C N 1
ATOM 5835 C CA . ASP C 1 35 ? 138.07600 13.29800 26.50800 1.000 47.21832 32 ASP C CA 1
ATOM 5836 C C . ASP C 1 35 ? 138.55500 14.08800 25.30100 1.000 43.50732 32 ASP C C 1
ATOM 5837 O O . ASP C 1 35 ? 139.69600 14.54700 25.25100 1.000 44.36491 32 ASP C O 1
ATOM 5842 N N . GLN C 1 36 ? 137.70900 14.14800 24.28300 1.000 43.48216 33 GLN C N 1
ATOM 5843 C CA . GLN C 1 36 ? 138.03700 14.90400 23.08400 1.000 42.94652 33 GLN C CA 1
ATOM 5844 C C . GLN C 1 36 ? 136.84600 15.71600 22.60800 1.000 46.36835 33 GLN C C 1
ATOM 5845 O O . GLN C 1 36 ? 136.82700 16.14100 21.43900 1.000 44.39160 33 GLN C O 1
ATOM 5851 N N . THR C 1 37 ? 135.90400 16.01000 23.51300 1.000 47.03851 34 THR C N 1
ATOM 5852 C CA . THR C 1 37 ? 134.66700 16.68600 23.13500 1.000 46.60763 34 THR C CA 1
ATOM 5853 C C . THR C 1 37 ? 134.99000 18.02700 22.53300 1.000 38.91948 34 THR C C 1
ATOM 5854 O O . THR C 1 37 ? 135.76300 18.79000 23.10400 1.000 46.46285 34 THR C O 1
ATOM 5858 N N . TYR C 1 38 ? 134.41200 18.31200 21.37900 1.000 41.33413 35 TYR C N 1
ATOM 5859 C CA . TYR C 1 38 ? 134.62700 19.60500 20.74800 1.000 42.69249 35 TYR C CA 1
ATOM 5860 C C . TYR C 1 38 ? 133.33900 20.01200 20.05400 1.000 38.82683 35 TYR C C 1
ATOM 5861 O O . TYR C 1 38 ? 132.36800 19.25100 19.99700 1.000 35.28704 35 TYR C O 1
ATOM 5870 N N . LEU C 1 39 ? 133.31600 21.24100 19.55500 1.000 37.28041 36 LEU C N 1
ATOM 5871 C CA . LEU C 1 39 ? 132.14600 21.65400 18.80400 1.000 39.55884 36 LEU C CA 1
ATOM 5872 C C . LEU C 1 39 ? 132.55800 22.58700 17.67800 1.000 40.78541 36 LEU C C 1
ATOM 5873 O O . LEU C 1 39 ? 133.62000 23.22000 17.70600 1.000 41.14428 36 LEU C O 1
ATOM 5878 N N . ARG C 1 40 ? 131.70300 22.65000 16.67500 1.000 41.42270 37 ARG C N 1
ATOM 5879 C CA . ARG C 1 40 ? 131.86900 23.56800 15.56900 1.000 39.47106 37 ARG C CA 1
ATOM 5880 C C . ARG C 1 40 ? 130.65000 24.47000 15.52500 1.000 44.30134 37 ARG C C 1
ATOM 5881 O O . ARG C 1 40 ? 129.51600 24.02000 15.68900 1.000 50.92386 37 ARG C O 1
ATOM 5889 N N . PHE C 1 41 ? 130.90100 25.74600 15.33200 1.000 46.85270 38 PHE C N 1
ATOM 5890 C CA . PHE C 1 41 ? 129.87200 26.74600 15.16900 1.000 41.27086 38 PHE C CA 1
ATOM 5891 C C . PHE C 1 41 ? 130.27500 27.55700 13.95700 1.000 45.26053 38 PHE C C 1
ATOM 5892 O O . PHE C 1 41 ? 131.46500 27.67100 13.64400 1.000 46.50755 38 PHE C O 1
ATOM 5900 N N . GLY C 1 42 ? 129.28600 28.02600 13.21600 1.000 46.41647 39 GLY C N 1
ATOM 5901 C CA . GLY C 1 42 ? 129.60100 28.95100 12.14600 1.000 47.51327 39 GLY C CA 1
ATOM 5902 C C . GLY C 1 42 ? 128.34500 29.38400 11.44000 1.000 44.25290 39 GLY C C 1
ATOM 5903 O O . GLY C 1 42 ? 127.23200 28.98500 11.79500 1.000 42.07106 39 GLY C O 1
ATOM 5904 N N . PHE C 1 43 ? 128.53600 30.20100 10.41500 1.000 41.51940 40 PHE C N 1
ATOM 5905 C CA . PHE C 1 43 ? 127.40100 30.63000 9.62300 1.000 42.58928 40 PHE C CA 1
ATOM 5906 C C . PHE C 1 43 ? 127.75800 30.54000 8.15300 1.000 42.41858 40 PHE C C 1
ATOM 5907 O O . PHE C 1 43 ? 128.93100 30.52200 7.77600 1.000 46.79078 40 PHE C O 1
ATOM 5915 N N . LYS C 1 44 ? 126.73000 30.44000 7.32600 1.000 40.06746 41 LYS C N 1
ATOM 5916 C CA . LYS C 1 44 ? 126.87900 30.64200 5.89500 1.000 43.69509 41 LYS C CA 1
ATOM 5917 C C . LYS C 1 44 ? 125.74300 31.54000 5.43000 1.000 49.96015 41 LYS C C 1
ATOM 5918 O O . LYS C 1 44 ? 124.56700 31.23200 5.66400 1.000 51.46125 41 LYS C O 1
ATOM 5924 N N . GLY C 1 45 ? 126.10200 32.65700 4.81000 1.000 45.41552 42 GLY C N 1
ATOM 5925 C CA . GLY C 1 45 ? 125.12600 33.57000 4.26100 1.000 44.72086 42 GLY C CA 1
ATOM 5926 C C . GLY C 1 45 ? 125.40200 33.83200 2.78900 1.000 46.26650 42 GLY C C 1
ATOM 5927 O O . GLY C 1 45 ? 126.55200 33.84100 2.34500 1.000 45.49534 42 GLY C O 1
ATOM 5928 N N . GLU C 1 46 ? 124.32400 34.04500 2.03900 1.000 43.11688 43 GLU C N 1
ATOM 5929 C CA . GLU C 1 46 ? 124.46200 34.34200 0.61700 1.000 47.56553 43 GLU C CA 1
ATOM 5930 C C . GLU C 1 46 ? 123.35300 35.30500 0.20900 1.000 48.72748 43 GLU C C 1
ATOM 5931 O O . GLU C 1 46 ? 122.18900 35.10700 0.57700 1.000 48.10905 43 GLU C O 1
ATOM 5937 N N . THR C 1 47 ? 123.72300 36.34700 -0.54900 1.000 47.29004 44 THR C N 1
ATOM 5938 C CA . THR C 1 47 ? 122.80100 37.41100 -0.93600 1.000 53.54731 44 THR C CA 1
ATOM 5939 C C . THR C 1 47 ? 122.64100 37.48500 -2.44600 1.000 51.01903 44 THR C C 1
ATOM 5940 O O . THR C 1 47 ? 123.62400 37.46300 -3.19300 1.000 51.01852 44 THR C O 1
ATOM 5944 N N . GLN C 1 48 ? 121.39700 37.64800 -2.88100 1.000 47.42870 45 GLN C N 1
ATOM 5945 C CA . GLN C 1 48 ? 121.08900 37.71400 -4.30400 1.000 50.71968 45 GLN C CA 1
ATOM 5946 C C . GLN C 1 48 ? 121.28800 39.15000 -4.77300 1.000 59.38567 45 GLN C C 1
ATOM 5947 O O . GLN C 1 48 ? 120.40500 40.00000 -4.60900 1.000 56.85741 45 GLN C O 1
ATOM 5953 N N . ILE C 1 49 ? 122.45700 39.42200 -5.36600 1.000 58.18473 46 ILE C N 1
ATOM 5954 C CA . ILE C 1 49 ? 122.71900 40.75100 -5.91800 1.000 54.13496 46 ILE C CA 1
ATOM 5955 C C . ILE C 1 49 ? 121.75900 41.03200 -7.06600 1.000 54.30436 46 ILE C C 1
ATOM 5956 O O . ILE C 1 49 ? 121.05600 42.04200 -7.07100 1.000 57.06610 46 ILE C O 1
ATOM 5961 N N . ASN C 1 50 ? 121.68000 40.11600 -8.02500 1.000 59.34017 47 ASN C N 1
ATOM 5962 C CA . ASN C 1 50 ? 120.66900 40.14600 -9.07900 1.000 61.43208 47 ASN C CA 1
ATOM 5963 C C . ASN C 1 50 ? 120.48500 38.71600 -9.58100 1.000 59.58945 47 ASN C C 1
ATOM 5964 O O . ASN C 1 50 ? 121.02100 37.77400 -8.99200 1.000 62.44524 47 ASN C O 1
ATOM 5969 N N . ASP C 1 51 ? 119.72400 38.54400 -10.67000 1.000 62.60383 48 ASP C N 1
ATOM 5970 C CA . ASP C 1 51 ? 119.32700 37.20000 -11.09700 1.000 63.64915 48 ASP C CA 1
ATOM 5971 C C . ASP C 1 51 ? 120.51300 36.31900 -11.50800 1.000 63.88549 48 ASP C C 1
ATOM 5972 O O . ASP C 1 51 ? 120.40500 35.09300 -11.44600 1.000 69.43599 48 ASP C O 1
ATOM 5977 N N . MET C 1 52 ? 121.64100 36.90600 -11.90900 1.000 65.81028 49 MET C N 1
ATOM 5978 C CA . MET C 1 52 ? 122.82500 36.15400 -12.30900 1.000 60.20250 49 MET C CA 1
ATOM 5979 C C . MET C 1 52 ? 124.05200 36.47600 -11.44800 1.000 63.45466 49 MET C C 1
ATOM 5980 O O . MET C 1 52 ? 125.18100 36.21400 -11.87200 1.000 62.92579 49 MET C O 1
ATOM 5985 N N . LEU C 1 53 ? 123.86800 37.09700 -10.27800 1.000 62.92127 50 LEU C N 1
ATOM 5986 C CA . LEU C 1 53 ? 124.97600 37.42900 -9.38500 1.000 56.09800 50 LEU C CA 1
ATOM 5987 C C . LEU C 1 53 ? 124.58700 37.17500 -7.93000 1.000 59.08811 50 LEU C C 1
ATOM 5988 O O . LEU C 1 53 ? 123.50700 37.58500 -7.49300 1.000 60.69498 50 LEU C O 1
ATOM 5993 N N . THR C 1 54 ? 125.48400 36.54600 -7.16400 1.000 54.18207 51 THR C N 1
ATOM 5994 C CA . THR C 1 54 ? 125.24400 36.26000 -5.75200 1.000 50.92042 51 THR C CA 1
ATOM 5995 C C . THR C 1 54 ? 126.52200 36.47500 -4.95200 1.000 49.98334 51 THR C C 1
ATOM 5996 O O . THR C 1 54 ? 127.61100 36.11200 -5.40300 1.000 50.73945 51 THR C O 1
ATOM 6000 N N . GLY C 1 55 ? 126.39000 37.07700 -3.77100 1.000 47.59489 52 GLY C N 1
ATOM 6001 C CA . GLY C 1 55 ? 127.49600 37.23100 -2.83900 1.000 46.50614 52 GLY C CA 1
ATOM 6002 C C . GLY C 1 55 ? 127.35200 36.32500 -1.62800 1.000 47.81720 52 GLY C C 1
ATOM 6003 O O . GLY C 1 55 ? 126.24100 36.08700 -1.14700 1.000 49.54458 52 GLY C O 1
ATOM 6004 N N . TYR C 1 56 ? 128.48600 35.87400 -1.09200 1.000 42.10555 53 TYR C N 1
ATOM 6005 C CA . TYR C 1 56 ? 128.46000 34.93900 0.02300 1.000 41.89680 53 TYR C CA 1
ATOM 6006 C C . TYR C 1 56 ? 129.66200 35.13300 0.93800 1.000 42.83995 53 TYR C C 1
ATOM 6007 O O . TYR C 1 56 ? 130.70000 35.66600 0.53000 1.000 41.31376 53 TYR C O 1
ATOM 6016 N N . GLY C 1 57 ? 129.47600 34.74600 2.19300 1.000 41.46695 54 GLY C N 1
ATOM 6017 C CA . GLY C 1 57 ? 130.56000 34.70000 3.15900 1.000 38.43833 54 GLY C CA 1
ATOM 6018 C C . GLY C 1 57 ? 130.36500 33.50200 4.06700 1.000 46.98279 54 GLY C C 1
ATOM 6019 O O . GLY C 1 57 ? 129.24700 33.00400 4.23600 1.000 47.32225 54 GLY C O 1
ATOM 6020 N N . GLN C 1 58 ? 131.46700 33.00300 4.62400 1.000 39.17442 55 GLN C N 1
ATOM 6021 C CA . GLN C 1 58 ? 131.32600 31.82200 5.45700 1.000 38.05813 55 GLN C CA 1
ATOM 6022 C C . GLN C 1 58 ? 132.32000 31.83700 6.60300 1.000 35.76760 55 GLN C C 1
ATOM 6023 O O . GLN C 1 58 ? 133.49900 32.11700 6.40300 1.000 36.25363 55 GLN C O 1
ATOM 6029 N N . TRP C 1 59 ? 131.84800 31.45000 7.78400 1.000 36.29712 56 TRP C N 1
ATOM 6030 C CA . TRP C 1 59 ? 132.69000 31.29000 8.95700 1.000 35.58225 56 TRP C CA 1
ATOM 6031 C C . TRP C 1 59 ? 132.49100 29.90300 9.54700 1.000 44.81799 56 TRP C C 1
ATOM 6032 O O . TRP C 1 59 ? 131.35200 29.44200 9.70600 1.000 47.14575 56 TRP C O 1
ATOM 6043 N N . GLU C 1 60 ? 133.59900 29.24200 9.86900 1.000 40.34603 57 GLU C N 1
ATOM 6044 C CA . GLU C 1 60 ? 133.57400 27.99400 10.60600 1.000 39.74846 57 GLU C CA 1
ATOM 6045 C C . GLU C 1 60 ? 134.56400 28.12600 11.75100 1.000 40.20081 57 GLU C C 1
ATOM 6046 O O . GLU C 1 60 ? 135.75500 28.33400 11.51300 1.000 43.96134 57 GLU C O 1
ATOM 6052 N N . TYR C 1 61 ? 134.09000 27.94300 12.98100 1.000 39.85736 58 TYR C N 1
ATOM 6053 C CA . TYR C 1 61 ? 134.89000 28.08900 14.19300 1.000 39.74786 58 TYR C CA 1
ATOM 6054 C C . TYR C 1 61 ? 134.98700 26.72300 14.83900 1.000 41.94810 58 TYR C C 1
ATOM 6055 O O . TYR C 1 61 ? 134.00800 25.97800 14.83400 1.000 39.29645 58 TYR C O 1
ATOM 6064 N N . ASN C 1 62 ? 136.15100 26.39600 15.39800 1.000 35.00575 59 ASN C N 1
ATOM 6065 C CA . ASN C 1 62 ? 136.32800 25.16600 16.15700 1.000 36.29679 59 ASN C CA 1
ATOM 6066 C C . ASN C 1 62 ? 136.49200 25.52700 17.62600 1.000 42.24377 59 ASN C C 1
ATOM 6067 O O . ASN C 1 62 ? 137.27200 26.42700 17.96300 1.000 46.74718 59 ASN C O 1
ATOM 6072 N N . VAL C 1 63 ? 135.70800 24.90200 18.49600 1.000 36.75006 60 VAL C N 1
ATOM 6073 C CA . VAL C 1 63 ? 135.78500 25.21900 19.91900 1.000 38.06688 60 VAL C CA 1
ATOM 6074 C C . VAL C 1 63 ? 135.90200 23.91300 20.68300 1.000 42.25173 60 VAL C C 1
ATOM 6075 O O . VAL C 1 63 ? 134.96200 23.11300 20.69800 1.000 46.67771 60 VAL C O 1
ATOM 6079 N N . GLN C 1 64 ? 137.03200 23.71700 21.34200 1.000 41.82456 61 GLN C N 1
ATOM 6080 C CA . GLN C 1 64 ? 137.27900 22.51500 22.11500 1.000 42.62175 61 GLN C CA 1
ATOM 6081 C C . GLN C 1 64 ? 136.54900 22.58500 23.44700 1.000 45.28963 61 GLN C C 1
ATOM 6082 O O . GLN C 1 64 ? 136.50500 23.63500 24.08700 1.000 44.22392 61 GLN C O 1
ATOM 6088 N N . ALA C 1 65 ? 135.98700 21.45500 23.88700 1.000 42.28034 62 ALA C N 1
ATOM 6089 C CA . ALA C 1 65 ? 135.29000 21.46600 25.16800 1.000 44.74119 62 ALA C CA 1
ATOM 6090 C C . ALA C 1 65 ? 135.79300 20.40000 26.12800 1.000 42.92960 62 ALA C C 1
ATOM 6091 O O . ALA C 1 65 ? 135.07600 20.03300 27.05500 1.000 47.33203 62 ALA C O 1
ATOM 6093 N N . ASN C 1 66 ? 137.03300 19.95800 25.97800 1.000 44.23857 63 ASN C N 1
ATOM 6094 C CA . ASN C 1 66 ? 137.57400 18.88300 26.79400 1.000 48.67184 63 ASN C CA 1
ATOM 6095 C C . ASN C 1 66 ? 138.58500 19.34500 27.83600 1.000 50.38152 63 ASN C C 1
ATOM 6096 O O . ASN C 1 66 ? 139.08400 18.50900 28.59600 1.000 48.69128 63 ASN C O 1
ATOM 6101 N N . ASN C 1 67 ? 138.90600 20.63700 27.89100 1.000 45.84453 64 ASN C N 1
ATOM 6102 C CA . ASN C 1 67 ? 139.86600 21.17200 28.84600 1.000 44.15922 64 ASN C CA 1
ATOM 6103 C C . ASN C 1 67 ? 139.16400 22.13600 29.79100 1.000 43.15206 64 ASN C C 1
ATOM 6104 O O . ASN C 1 67 ? 137.99000 22.45200 29.62000 1.000 47.70636 64 ASN C O 1
ATOM 6109 N N . THR C 1 68 ? 139.88600 22.61000 30.80100 1.000 47.23817 65 THR C N 1
ATOM 6110 C CA . THR C 1 68 ? 139.24000 23.41100 31.83700 1.000 53.12666 65 THR C CA 1
ATOM 6111 C C . THR C 1 68 ? 139.02200 24.85100 31.36900 1.000 51.37653 65 THR C C 1
ATOM 6112 O O . THR C 1 68 ? 139.75900 25.38100 30.53000 1.000 51.15106 65 THR C O 1
ATOM 6116 N N . GLU C 1 69 ? 138.03400 25.50600 31.97300 1.000 47.59798 66 GLU C N 1
ATOM 6117 C CA . GLU C 1 69 ? 137.72500 26.88000 31.59900 1.000 53.38708 66 GLU C CA 1
ATOM 6118 C C . GLU C 1 69 ? 138.88900 27.84800 31.78600 1.000 53.44956 66 GLU C C 1
ATOM 6119 O O . GLU C 1 69 ? 138.84200 28.94700 31.22300 1.000 57.48085 66 GLU C O 1
ATOM 6125 N N . THR C 1 70 ? 139.94900 27.46500 32.49300 1.000 51.55360 67 THR C N 1
ATOM 6126 C CA . THR C 1 70 ? 141.13400 28.30700 32.57900 1.000 52.05748 67 THR C CA 1
ATOM 6127 C C . THR C 1 70 ? 142.12000 28.01500 31.46000 1.000 50.30737 67 THR C C 1
ATOM 6128 O O . THR C 1 70 ? 143.10000 28.74700 31.31400 1.000 48.74118 67 THR C O 1
ATOM 6132 N N . SER C 1 71 ? 141.94900 26.89800 30.75500 1.000 55.58800 68 SER C N 1
ATOM 6133 C CA . SER C 1 71 ? 142.84300 26.54200 29.66500 1.000 51.82173 68 SER C CA 1
ATOM 6134 C C . SER C 1 71 ? 142.80100 27.63100 28.59800 1.000 48.22211 68 SER C C 1
ATOM 6135 O O . SER C 1 71 ? 141.82200 28.36900 28.46400 1.000 52.24616 68 SER C O 1
ATOM 6138 N N . SER C 1 72 ? 143.87200 27.71000 27.81700 1.000 47.14852 69 SER C N 1
ATOM 6139 C CA . SER C 1 72 ? 144.00200 28.70800 26.76800 1.000 44.40247 69 SER C CA 1
ATOM 6140 C C . SER C 1 72 ? 143.87600 28.09000 25.38400 1.000 44.73126 69 SER C C 1
ATOM 6141 O O . SER C 1 72 ? 144.07800 26.89400 25.18900 1.000 49.01439 69 SER C O 1
ATOM 6144 N N . ASP C 1 73 ? 143.57200 28.95100 24.42100 1.000 45.10663 70 ASP C N 1
ATOM 6145 C CA . ASP C 1 73 ? 143.58900 28.63700 22.99600 1.000 43.32877 70 ASP C CA 1
ATOM 6146 C C . ASP C 1 73 ? 142.77100 27.39400 22.68300 1.000 48.31501 70 ASP C C 1
ATOM 6147 O O . ASP C 1 73 ? 143.20400 26.48500 21.97400 1.000 49.26750 70 ASP C O 1
ATOM 6152 N N . GLN C 1 74 ? 141.55100 27.38200 23.19700 1.000 48.24796 71 GLN C N 1
ATOM 6153 C CA . GLN C 1 74 ? 140.62100 26.30000 22.92600 1.000 44.87757 71 GLN C CA 1
ATOM 6154 C C . GLN C 1 74 ? 139.73600 26.58200 21.72700 1.000 44.15878 71 GLN C C 1
ATOM 6155 O O . GLN C 1 74 ? 138.82900 25.79800 21.45600 1.000 42.95975 71 GLN C O 1
ATOM 6161 N N . ALA C 1 75 ? 139.94900 27.69200 21.02200 1.000 46.62496 72 ALA C N 1
ATOM 6162 C CA . ALA C 1 75 ? 139.06100 28.07300 19.93800 1.000 40.85329 72 ALA C CA 1
ATOM 6163 C C . ALA C 1 75 ? 139.88100 28.67400 18.81000 1.000 41.03116 72 ALA C C 1
ATOM 6164 O O . ALA C 1 75 ? 140.83000 29.42800 19.04400 1.000 40.20577 72 ALA C O 1
ATOM 6166 N N . TRP C 1 76 ? 139.52200 28.32400 17.58400 1.000 39.43336 73 TRP C N 1
ATOM 6167 C CA . TRP C 1 76 ? 140.21900 28.86600 16.43200 1.000 36.18195 73 TRP C CA 1
ATOM 6168 C C . TRP C 1 76 ? 139.31000 28.72900 15.23100 1.000 36.28070 73 TRP C C 1
ATOM 6169 O O . TRP C 1 76 ? 138.34700 27.95600 15.24500 1.000 40.96477 73 TRP C O 1
ATOM 6180 N N . THR C 1 77 ? 139.63000 29.49200 14.19900 1.000 32.80836 74 THR C N 1
ATOM 6181 C CA . THR C 1 77 ? 138.80900 29.59200 13.00700 1.000 35.66727 74 THR C CA 1
ATOM 6182 C C . THR C 1 77 ? 139.33800 28.65500 11.93400 1.000 37.46703 74 THR C C 1
ATOM 6183 O O . THR C 1 77 ? 140.52700 28.68000 11.60800 1.000 40.52777 74 THR C O 1
ATOM 6187 N N . ARG C 1 78 ? 138.45800 27.84200 11.37400 1.000 34.59023 75 ARG C N 1
ATOM 6188 C CA . ARG C 1 78 ? 138.91400 26.98100 10.29800 1.000 41.00939 75 ARG C CA 1
ATOM 6189 C C . ARG C 1 78 ? 138.72300 27.64200 8.93900 1.000 41.39762 75 ARG C C 1
ATOM 6190 O O . ARG C 1 78 ? 139.59500 27.54300 8.06600 1.000 38.69167 75 ARG C O 1
ATOM 6198 N N . LEU C 1 79 ? 137.59700 28.31500 8.73900 1.000 42.39083 76 LEU C N 1
ATOM 6199 C CA . LEU C 1 79 ? 137.30900 28.91900 7.44900 1.000 41.58184 76 LEU C CA 1
ATOM 6200 C C . LEU C 1 79 ? 136.70100 30.29900 7.65500 1.000 44.38828 76 LEU C C 1
ATOM 6201 O O . LEU C 1 79 ? 135.90000 30.51700 8.57500 1.000 42.91274 76 LEU C O 1
ATOM 6206 N N . ALA C 1 80 ? 137.09000 31.22200 6.77800 1.000 41.69221 77 ALA C N 1
ATOM 6207 C CA . ALA C 1 80 ? 136.54100 32.57400 6.76300 1.000 35.84408 77 ALA C CA 1
ATOM 6208 C C . ALA C 1 80 ? 136.90300 33.15200 5.41100 1.000 35.76044 77 ALA C C 1
ATOM 6209 O O . ALA C 1 80 ? 138.07800 33.42500 5.14700 1.000 39.39579 77 ALA C O 1
ATOM 6211 N N . PHE C 1 81 ? 135.91500 33.25100 4.53700 1.000 35.30788 78 PHE C N 1
ATOM 6212 C CA . PHE C 1 81 ? 136.14300 33.71800 3.18800 1.000 35.90360 78 PHE C CA 1
ATOM 6213 C C . PHE C 1 81 ? 134.87800 34.42000 2.72900 1.000 39.52051 78 PHE C C 1
ATOM 6214 O O . PHE C 1 81 ? 133.78900 34.20700 3.27200 1.000 40.30673 78 PHE C O 1
ATOM 6222 N N . ALA C 1 82 ? 135.05200 35.29500 1.75000 1.000 34.33684 79 ALA C N 1
ATOM 6223 C CA . ALA C 1 82 ? 133.95700 35.94600 1.06600 1.000 36.74005 79 ALA C CA 1
ATOM 6224 C C . ALA C 1 82 ? 134.16900 35.73600 -0.42300 1.000 39.23373 79 ALA C C 1
ATOM 6225 O O . ALA C 1 82 ? 135.29600 35.51100 -0.87200 1.000 39.51297 79 ALA C O 1
ATOM 6227 N N . GLY C 1 83 ? 133.07700 35.74200 -1.18000 1.000 42.57518 80 GLY C N 1
ATOM 6228 C CA . GLY C 1 83 ? 133.17900 35.45000 -2.59700 1.000 37.31036 80 GLY C CA 1
ATOM 6229 C C . GLY C 1 83 ? 131.93400 35.85700 -3.35700 1.000 42.83251 80 GLY C C 1
ATOM 6230 O O . GLY C 1 83 ? 130.89600 36.19500 -2.78200 1.000 41.93406 80 GLY C O 1
ATOM 6231 N N . ILE C 1 84 ? 132.06800 35.81800 -4.67900 1.000 42.22541 81 ILE C N 1
ATOM 6232 C CA . ILE C 1 84 ? 131.03000 36.20500 -5.62700 1.000 44.89580 81 ILE C CA 1
ATOM 6233 C C . ILE C 1 84 ? 130.92000 35.11100 -6.68400 1.000 51.50942 81 ILE C C 1
ATOM 6234 O O . ILE C 1 84 ? 131.94200 34.58300 -7.13200 1.000 52.53859 81 ILE C O 1
ATOM 6239 N N . LYS C 1 85 ? 129.69800 34.76900 -7.10000 1.000 51.80196 82 LYS C N 1
ATOM 6240 C CA . LYS C 1 85 ? 129.51800 33.82400 -8.20100 1.000 56.40994 82 LYS C CA 1
ATOM 6241 C C . LYS C 1 85 ? 128.68200 34.44700 -9.31700 1.000 61.78852 82 LYS C C 1
ATOM 6242 O O . LYS C 1 85 ? 127.55100 34.89000 -9.08300 1.000 63.10620 82 LYS C O 1
ATOM 6248 N N . VAL C 1 86 ? 129.26900 34.52300 -10.51900 1.000 64.30760 83 VAL C N 1
ATOM 6249 C CA . VAL C 1 86 ? 128.64200 35.07100 -11.72400 1.000 69.26391 83 VAL C CA 1
ATOM 6250 C C . VAL C 1 86 ? 127.97900 33.95800 -12.54400 1.000 72.91849 83 VAL C C 1
ATOM 6251 O O . VAL C 1 86 ? 128.42600 33.63900 -13.65300 1.000 73.70526 83 VAL C O 1
ATOM 6255 N N . GLY C 1 87 ? 126.94200 33.33100 -11.99400 1.000 72.17240 84 GLY C N 1
ATOM 6256 C CA . GLY C 1 87 ? 126.18900 32.33000 -12.74400 1.000 74.69062 84 GLY C CA 1
ATOM 6257 C C . GLY C 1 87 ? 127.03500 31.18100 -13.27600 1.000 85.08369 84 GLY C C 1
ATOM 6258 O O . GLY C 1 87 ? 127.67600 30.44000 -12.51700 1.000 85.71270 84 GLY C O 1
ATOM 6259 N N . ASP C 1 88 ? 127.04300 31.02000 -14.60400 1.000 87.01193 85 ASP C N 1
ATOM 6260 C CA . ASP C 1 88 ? 127.78800 29.93500 -15.23700 1.000 86.22255 85 ASP C CA 1
ATOM 6261 C C . ASP C 1 88 ? 129.25400 30.26400 -15.46200 1.000 85.58437 85 ASP C C 1
ATOM 6262 O O . ASP C 1 88 ? 130.04100 29.35100 -15.73000 1.000 87.62423 85 ASP C O 1
ATOM 6267 N N . TYR C 1 89 ? 129.62000 31.54400 -15.41600 1.000 83.17016 86 TYR C N 1
ATOM 6268 C CA . TYR C 1 89 ? 130.99200 31.98000 -15.64700 1.000 83.41810 86 TYR C CA 1
ATOM 6269 C C . TYR C 1 89 ? 131.94600 31.62800 -14.50300 1.000 77.54135 86 TYR C C 1
ATOM 6270 O O . TYR C 1 89 ? 133.16500 31.66700 -14.70700 1.000 77.25240 86 TYR C O 1
ATOM 6279 N N . GLY C 1 90 ? 131.44500 31.29500 -13.30600 1.000 70.65367 87 GLY C N 1
ATOM 6280 C CA . GLY C 1 90 ? 132.34300 30.88000 -12.24800 1.000 68.35981 87 GLY C CA 1
ATOM 6281 C C . GLY C 1 90 ? 132.15300 31.63700 -10.94200 1.000 57.41251 87 GLY C C 1
ATOM 6282 O O . GLY C 1 90 ? 131.10500 32.22800 -10.67200 1.000 57.97370 87 GLY C O 1
ATOM 6283 N N . SER C 1 91 ? 133.15600 31.50900 -10.07800 1.000 49.92906 88 SER C N 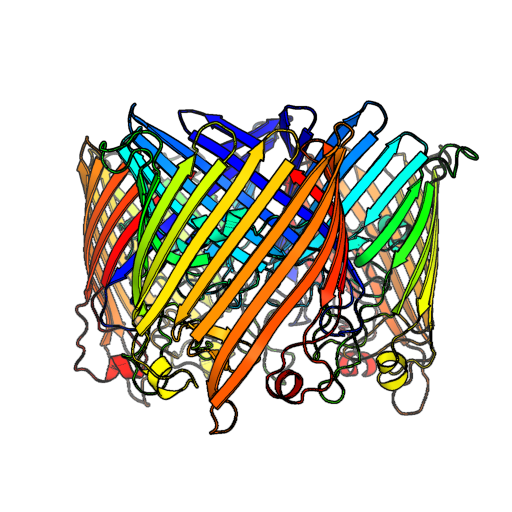1
ATOM 6284 C CA . SER C 1 91 ? 133.15700 32.05600 -8.73500 1.000 46.75949 88 SER C CA 1
ATOM 6285 C C . SER C 1 91 ? 134.57600 32.45400 -8.37500 1.000 52.79242 88 SER C C 1
ATOM 6286 O O . SER C 1 91 ? 135.55100 31.94400 -8.93800 1.000 53.77192 88 SER C O 1
ATOM 6289 N N . PHE C 1 92 ? 134.67900 33.39500 -7.44100 1.000 46.55589 89 PHE C N 1
ATOM 6290 C CA . PHE C 1 92 ? 135.95300 33.81400 -6.88200 1.000 44.28695 89 PHE C CA 1
ATOM 6291 C C . PHE C 1 92 ? 135.76800 34.01900 -5.38500 1.000 43.70815 89 PHE C C 1
ATOM 6292 O O . PHE C 1 92 ? 134.82900 34.70900 -4.97800 1.000 45.39849 89 PHE C O 1
ATOM 6300 N N . ASP C 1 93 ? 136.66000 33.46300 -4.56500 1.000 38.40152 90 ASP C N 1
ATOM 6301 C CA . ASP C 1 93 ? 136.61000 33.76400 -3.14000 1.000 38.11933 90 ASP C CA 1
ATOM 6302 C C . ASP C 1 93 ? 138.02000 33.99700 -2.63000 1.000 36.89120 90 ASP C C 1
ATOM 6303 O O . ASP C 1 93 ? 139.01400 33.61700 -3.25600 1.000 37.83290 90 ASP C O 1
ATOM 6308 N N . TYR C 1 94 ? 138.08300 34.70600 -1.51100 1.000 33.40730 91 TYR C N 1
ATOM 6309 C CA . TYR C 1 94 ? 139.33300 35.04400 -0.86100 1.000 33.37943 91 TYR C CA 1
ATOM 6310 C C . TYR C 1 94 ? 139.10800 34.89900 0.62600 1.000 31.20687 91 TYR C C 1
ATOM 6311 O O . TYR C 1 94 ? 138.00700 35.15300 1.11900 1.000 29.56034 91 TYR C O 1
ATOM 6320 N N . GLY C 1 95 ? 140.16200 34.50700 1.33300 1.000 30.74526 92 GLY C N 1
ATOM 6321 C CA . GLY C 1 95 ? 140.12900 34.46100 2.78100 1.000 35.58303 92 GLY C CA 1
ATOM 6322 C C . GLY C 1 95 ? 140.81700 33.21400 3.29100 1.000 42.93422 92 GLY C C 1
ATOM 6323 O O . GLY C 1 95 ? 141.77700 32.73900 2.67000 1.000 46.86228 92 GLY C O 1
ATOM 6324 N N . ARG C 1 96 ? 140.33300 32.64700 4.39500 1.000 38.37913 93 ARG C N 1
ATOM 6325 C CA . ARG C 1 96 ? 140.83700 31.36200 4.86000 1.000 38.68701 93 ARG C CA 1
ATOM 6326 C C . ARG C 1 96 ? 139.92300 30.27900 4.29700 1.000 39.76939 93 ARG C C 1
ATOM 6327 O O . ARG C 1 96 ? 138.78100 30.11800 4.73800 1.000 41.99892 93 ARG C O 1
ATOM 6335 N N . ASN C 1 97 ? 140.40500 29.55300 3.30300 1.000 39.35567 94 ASN C N 1
ATOM 6336 C CA . ASN C 1 97 ? 139.59200 28.54800 2.64800 1.000 39.33270 94 ASN C CA 1
ATOM 6337 C C . ASN C 1 97 ? 140.43300 27.28600 2.46200 1.000 42.89318 94 ASN C C 1
ATOM 6338 O O . ASN C 1 97 ? 141.58600 27.21000 2.90400 1.000 40.27807 94 ASN C O 1
ATOM 6343 N N . TYR C 1 98 ? 139.82800 26.25500 1.87600 1.000 43.62505 95 TYR C N 1
ATOM 6344 C CA . TYR C 1 98 ? 140.57800 25.02900 1.63500 1.000 44.05594 95 TYR C CA 1
ATOM 6345 C C . TYR C 1 98 ? 141.55300 25.20300 0.48400 1.000 45.34539 95 TYR C C 1
ATOM 6346 O O . TYR C 1 98 ? 141.28800 25.90400 -0.50200 1.000 43.37846 95 TYR C O 1
ATOM 6355 N N . GLY C 1 99 ? 142.68300 24.52100 0.60300 1.000 47.48614 96 GLY C N 1
ATOM 6356 C CA . GLY C 1 99 ? 143.61000 24.47000 -0.49600 1.000 46.35717 96 GLY C CA 1
ATOM 6357 C C . GLY C 1 99 ? 143.04100 23.63700 -1.62500 1.000 48.77794 96 GLY C C 1
ATOM 6358 O O . GLY C 1 99 ? 142.08600 22.87000 -1.45900 1.000 47.53542 96 GLY C O 1
ATOM 6359 N N . VAL C 1 100 ? 143.55800 23.88500 -2.82600 1.000 46.23615 97 VAL C N 1
ATOM 6360 C CA . VAL C 1 100 ? 143.02800 23.20400 -3.99600 1.000 44.91239 97 VAL C CA 1
ATOM 6361 C C . VAL C 1 100 ? 143.39800 21.71300 -3.94800 1.000 48.53163 97 VAL C C 1
ATOM 6362 O O . VAL C 1 100 ? 142.70900 20.85500 -4.52700 1.000 44.17050 97 VAL C O 1
ATOM 6366 N N . LEU C 1 101 ? 144.47900 21.38300 -3.24100 1.000 44.18850 98 LEU C N 1
ATOM 6367 C CA . LEU C 1 101 ? 144.84000 19.99100 -3.04700 1.000 46.76767 98 LEU C CA 1
ATOM 6368 C C . LEU C 1 101 ? 143.72000 19.22500 -2.37000 1.000 48.21431 98 LEU C C 1
ATOM 6369 O O . LEU C 1 101 ? 143.55700 18.02200 -2.60600 1.000 46.06047 98 LEU C O 1
ATOM 6374 N N . TYR C 1 102 ? 142.93000 19.90000 -1.54200 1.000 46.38133 99 TYR C N 1
ATOM 6375 C CA . TYR C 1 102 ? 141.88200 19.20100 -0.81800 1.000 45.67202 99 TYR C CA 1
ATOM 6376 C C . TYR C 1 102 ? 140.69800 18.83600 -1.69400 1.000 45.63700 99 TYR C C 1
ATOM 6377 O O . TYR C 1 102 ? 139.87100 18.02200 -1.26900 1.000 46.14311 99 TYR C O 1
ATOM 6386 N N . ASP C 1 103 ? 140.63400 19.36900 -2.91900 1.000 46.41016 100 ASP C N 1
ATOM 6387 C CA . ASP C 1 103 ? 139.59700 18.96700 -3.86800 1.000 46.82104 100 ASP C CA 1
ATOM 6388 C C . ASP C 1 103 ? 139.65700 17.48200 -4.18000 1.000 47.56346 100 ASP C C 1
ATOM 6389 O O . ASP C 1 103 ? 138.65700 16.89800 -4.62200 1.000 46.48935 100 ASP C O 1
ATOM 6394 N N . VAL C 1 104 ? 140.83000 16.87800 -4.02600 1.000 46.10893 101 VAL C N 1
ATOM 6395 C CA . VAL C 1 104 ? 140.95900 15.43000 -4.09600 1.000 45.57080 101 VAL C CA 1
ATOM 6396 C C . VAL C 1 104 ? 140.86100 14.80100 -2.71100 1.000 40.77666 101 VAL C C 1
ATOM 6397 O O . VAL C 1 104 ? 139.99200 13.96700 -2.46500 1.000 47.22762 101 VAL C O 1
ATOM 6401 N N . GLU C 1 105 ? 141.65800 15.27700 -1.75200 1.000 40.43758 102 GLU C N 1
ATOM 6402 C CA . GLU C 1 105 ? 141.70800 14.67000 -0.42200 1.000 40.21473 102 GLU C CA 1
ATOM 6403 C C . GLU C 1 105 ? 140.34200 14.60000 0.25700 1.000 42.25666 102 GLU C C 1
ATOM 6404 O O . GLU C 1 105 ? 140.16200 13.79800 1.17400 1.000 45.06269 102 GLU C O 1
ATOM 6410 N N . GLY C 1 106 ? 139.39700 15.46800 -0.09900 1.000 46.09349 103 GLY C N 1
ATOM 6411 C CA . GLY C 1 106 ? 138.08300 15.36300 0.50700 1.000 45.36255 103 GLY C CA 1
ATOM 6412 C C . GLY C 1 106 ? 137.39700 14.05400 0.16600 1.000 47.57761 103 GLY C C 1
ATOM 6413 O O . GLY C 1 106 ? 136.61600 13.52300 0.96200 1.000 47.11829 103 GLY C O 1
ATOM 6414 N N . TRP C 1 107 ? 137.72000 13.48300 -0.99300 1.000 47.98401 104 TRP C N 1
ATOM 6415 C CA . TRP C 1 107 ? 137.06700 12.24500 -1.39200 1.000 46.86205 104 TRP C CA 1
ATOM 6416 C C . TRP C 1 107 ? 137.40600 11.12300 -0.42600 1.000 46.63681 104 TRP C C 1
ATOM 6417 O O . TRP C 1 107 ? 136.52000 10.35500 -0.03100 1.000 46.36691 104 TRP C O 1
ATOM 6428 N N . THR C 1 108 ? 138.65900 11.06600 0.03900 1.000 42.94221 105 THR C N 1
ATOM 6429 C CA . THR C 1 108 ? 139.07600 10.04100 0.98800 1.000 43.38739 105 THR C CA 1
ATOM 6430 C C . THR C 1 108 ? 139.09800 10.51600 2.43300 1.000 43.12593 105 THR C C 1
ATOM 6431 O O . THR C 1 108 ? 139.34600 9.71300 3.33100 1.000 44.23347 105 THR C O 1
ATOM 6435 N N . ASP C 1 109 ? 138.85800 11.78900 2.69200 1.000 47.71087 106 ASP C N 1
ATOM 6436 C CA . ASP C 1 109 ? 138.76500 12.26300 4.06700 1.000 44.52443 106 ASP C CA 1
ATOM 6437 C C . ASP C 1 109 ? 137.31600 12.07900 4.51500 1.000 44.35713 106 ASP C C 1
ATOM 6438 O O . ASP C 1 109 ? 136.55900 13.02100 4.72100 1.000 48.60806 106 ASP C O 1
ATOM 6443 N N . MET C 1 110 ? 136.90000 10.81500 4.57100 1.000 41.99451 107 MET C N 1
ATOM 6444 C CA . MET C 1 110 ? 135.49900 10.55800 4.87700 1.000 45.15758 107 MET C CA 1
ATOM 6445 C C . MET C 1 110 ? 135.29500 9.41200 5.86900 1.000 41.67494 107 MET C C 1
ATOM 6446 O O . MET C 1 110 ? 134.31800 8.66800 5.76700 1.000 48.11628 107 MET C O 1
ATOM 6451 N N . LEU C 1 111 ? 136.19900 9.24200 6.79700 1.000 43.43277 108 LEU C N 1
ATOM 6452 C CA . LEU C 1 111 ? 136.14500 8.21000 7.81800 1.000 41.23493 108 LEU C CA 1
ATOM 6453 C C . LEU C 1 111 ? 135.35100 8.68500 9.02800 1.000 41.01832 108 LEU C C 1
ATOM 6454 O O . LEU C 1 111 ? 135.17700 9.88300 9.23400 1.000 51.72083 108 LEU C O 1
ATOM 6459 N N . PRO C 1 112 ? 134.90400 7.76600 9.88100 1.000 40.44095 109 PRO C N 1
ATOM 6460 C CA . PRO C 1 112 ? 134.13700 8.16500 11.07300 1.000 43.19961 109 PRO C CA 1
ATOM 6461 C C . PRO C 1 112 ? 134.76900 9.22100 11.95200 1.000 39.13719 109 PRO C C 1
ATOM 6462 O O . PRO C 1 112 ? 134.03900 10.03100 12.53200 1.000 45.16860 109 PRO C O 1
ATOM 6466 N N . GLU C 1 113 ? 136.06700 9.15000 12.19100 1.000 35.96580 110 GLU C N 1
ATOM 6467 C CA . GLU C 1 113 ? 136.71500 10.10300 13.07300 1.000 35.95552 110 GLU C CA 1
ATOM 6468 C C . GLU C 1 113 ? 138.09600 10.48800 12.56200 1.000 38.40157 110 GLU C C 1
ATOM 6469 O O . GLU C 1 113 ? 138.45100 11.67300 12.53600 1.000 44.10299 110 GLU C O 1
ATOM 6475 N N . PHE C 1 114 ? 138.90400 9.49400 12.23000 1.000 39.67355 111 PHE C N 1
ATOM 6476 C CA . PHE C 1 114 ? 140.26300 9.72500 11.77200 1.000 36.69027 111 PHE C CA 1
ATOM 6477 C C . PHE C 1 114 ? 140.26200 9.91500 10.25600 1.000 37.40539 111 PHE C C 1
ATOM 6478 O O . PHE C 1 114 ? 139.21200 10.09000 9.63100 1.000 39.00175 111 PHE C O 1
ATOM 6486 N N . GLY C 1 115 ? 141.44300 9.84400 9.64500 1.000 38.51244 112 GLY C N 1
ATOM 6487 C CA . GLY C 1 115 ? 141.58900 10.02400 8.21300 1.000 41.49666 112 GLY C CA 1
ATOM 6488 C C . GLY C 1 115 ? 142.06900 11.42200 7.83700 1.000 41.30640 112 GLY C C 1
ATOM 6489 O O . GLY C 1 115 ? 142.32800 12.28900 8.67700 1.000 41.71158 112 GLY C O 1
ATOM 6490 N N . GLY C 1 116 ? 142.15800 11.63100 6.52700 1.000 44.21817 113 GLY C N 1
ATOM 6491 C CA . GLY C 1 116 ? 142.54900 12.89500 5.93800 1.000 38.32255 113 GLY C CA 1
ATOM 6492 C C . GLY C 1 116 ? 143.90600 13.41000 6.36500 1.000 46.27385 113 GLY C C 1
ATOM 6493 O O . GLY C 1 116 ? 144.15900 14.61100 6.25000 1.000 51.43078 113 GLY C O 1
ATOM 6494 N N . ASP C 1 117 ? 144.80900 12.54000 6.82200 1.000 43.90606 114 ASP C N 1
ATOM 6495 C CA . ASP C 1 117 ? 146.07100 13.01100 7.37500 1.000 43.40927 114 ASP C CA 1
ATOM 6496 C C . ASP C 1 117 ? 147.27100 12.19800 6.89500 1.000 44.49171 114 ASP C C 1
ATOM 6497 O O . ASP C 1 117 ? 148.25600 12.04000 7.63400 1.000 44.74266 114 ASP C O 1
ATOM 6502 N N . SER C 1 118 ? 147.23200 11.66400 5.67500 1.000 46.01804 115 SER C N 1
ATOM 6503 C CA . SER C 1 118 ? 148.45800 11.06400 5.15400 1.000 43.88112 115 SER C CA 1
ATOM 6504 C C . SER C 1 118 ? 149.48300 12.14700 4.85800 1.000 41.18465 115 SER C C 1
ATOM 6505 O O . SER C 1 118 ? 150.63700 12.05200 5.29200 1.000 40.20697 115 SER C O 1
ATOM 6508 N N . TYR C 1 119 ? 149.06100 13.21100 4.14700 1.000 45.22576 116 TYR C N 1
ATOM 6509 C CA . TYR C 1 119 ? 149.91200 14.36300 3.85100 1.000 42.89269 116 TYR C CA 1
ATOM 6510 C C . TYR C 1 119 ? 149.25200 15.71400 4.11100 1.000 43.01645 116 TYR C C 1
ATOM 6511 O O . TYR C 1 119 ? 149.96900 16.72300 4.15100 1.000 43.43858 116 TYR C O 1
ATOM 6520 N N . THR C 1 120 ? 147.93400 15.76500 4.32500 1.000 43.54951 117 THR C N 1
ATOM 6521 C CA . THR C 1 120 ? 147.20700 17.02800 4.44700 1.000 43.78954 117 THR C CA 1
ATOM 6522 C C . THR C 1 120 ? 147.31300 17.56000 5.87100 1.000 44.25502 117 THR C C 1
ATOM 6523 O O . THR C 1 120 ? 146.87700 16.89600 6.81700 1.000 45.38719 117 THR C O 1
ATOM 6527 N N . TYR C 1 121 ? 147.85200 18.77500 6.01600 1.000 42.25735 118 TYR C N 1
ATOM 6528 C CA . TYR C 1 121 ? 147.84900 19.49500 7.28700 1.000 45.95711 118 TYR C CA 1
ATOM 6529 C C . TYR C 1 121 ? 147.25600 20.88200 7.08600 1.000 43.57198 118 TYR C C 1
ATOM 6530 O O . TYR C 1 121 ? 147.29300 21.44300 5.98700 1.000 43.25273 118 TYR C O 1
ATOM 6539 N N . ALA C 1 122 ? 146.67400 21.41400 8.15500 1.000 44.55313 119 ALA C N 1
ATOM 6540 C CA . ALA C 1 122 ? 146.15700 22.77100 8.10100 1.000 42.58470 119 ALA C CA 1
ATOM 6541 C C . ALA C 1 122 ? 147.33300 23.72500 8.11400 1.000 42.93053 119 ALA C C 1
ATOM 6542 O O . ALA C 1 122 ? 148.37600 23.44000 8.70600 1.000 41.28647 119 ALA C O 1
ATOM 6544 N N . ASP C 1 123 ? 147.15900 24.86200 7.44200 1.000 44.45328 120 ASP C N 1
ATOM 6545 C CA . ASP C 1 123 ? 148.18500 25.89900 7.36100 1.000 42.17244 120 ASP C CA 1
ATOM 6546 C C . ASP C 1 123 ? 149.49700 25.35100 6.79900 1.000 43.58170 120 ASP C C 1
ATOM 6547 O O . ASP C 1 123 ? 150.58500 25.66800 7.28600 1.000 41.86471 120 ASP C O 1
ATOM 6552 N N . ASN C 1 124 ? 149.39100 24.47700 5.77600 1.000 46.60316 121 ASN C N 1
ATOM 6553 C CA . ASN C 1 124 ? 150.55600 23.85100 5.14000 1.000 42.35658 121 ASN C CA 1
ATOM 6554 C C . ASN C 1 124 ? 150.48900 24.06700 3.63700 1.000 44.91045 121 ASN C C 1
ATOM 6555 O O . ASN C 1 124 ? 150.08900 23.17300 2.88900 1.000 54.13404 121 ASN C O 1
ATOM 6560 N N . PHE C 1 125 ? 150.87800 25.25200 3.19600 1.000 43.72048 122 PHE C N 1
ATOM 6561 C CA . PHE C 1 125 ? 150.77800 25.63700 1.79800 1.000 43.20553 122 PHE C CA 1
ATOM 6562 C C . PHE C 1 125 ? 149.31600 25.43000 1.40200 1.000 43.27537 122 PHE C C 1
ATOM 6563 O O . PHE C 1 125 ? 148.42600 25.82700 2.15900 1.000 46.40613 122 PHE C O 1
ATOM 6571 N N . MET C 1 126 ? 149.00800 24.75400 0.30900 1.000 45.85046 123 MET C N 1
ATOM 6572 C CA . MET C 1 126 ? 147.61300 24.55900 -0.05900 1.000 46.23295 123 MET C CA 1
ATOM 6573 C C . MET C 1 126 ? 147.18000 23.10800 0.13900 1.000 48.88008 123 MET C C 1
ATOM 6574 O O . MET C 1 126 ? 146.23800 22.64200 -0.50300 1.000 47.31761 123 MET C O 1
ATOM 6579 N N . ALA C 1 127 ? 147.84300 22.40600 1.06700 1.000 49.82866 124 ALA C N 1
ATOM 6580 C CA . ALA C 1 127 ? 147.51800 21.01600 1.37300 1.000 48.42382 124 ALA C CA 1
ATOM 6581 C C . ALA C 1 127 ? 146.10900 20.88100 1.93700 1.000 46.04538 124 ALA C C 1
ATOM 6582 O O . ALA C 1 127 ? 145.36000 19.96600 1.56200 1.000 43.84094 124 ALA C O 1
ATOM 6584 N N . GLY C 1 128 ? 145.73900 21.77700 2.84700 1.000 49.95975 125 GLY C N 1
ATOM 6585 C CA . GLY C 1 128 ? 144.40100 21.85000 3.40400 1.000 48.54080 125 GLY C CA 1
ATOM 6586 C C . GLY C 1 128 ? 143.92500 23.28600 3.55300 1.000 45.28689 125 GLY C C 1
ATOM 6587 O O . GLY C 1 128 ? 144.07600 24.09900 2.63700 1.000 44.36101 125 GLY C O 1
ATOM 6588 N N . ARG C 1 129 ? 143.38700 23.62300 4.71800 1.000 46.34408 126 ARG C N 1
ATOM 6589 C CA . ARG C 1 129 ? 142.91400 24.97900 4.94700 1.000 41.30930 126 ARG C CA 1
ATOM 6590 C C . ARG C 1 129 ? 144.10000 25.91400 5.07900 1.000 41.91801 126 ARG C C 1
ATOM 6591 O O . ARG C 1 129 ? 145.01800 25.65100 5.85900 1.000 43.47165 126 ARG C O 1
ATOM 6599 N N . ALA C 1 130 ? 144.04300 27.05200 4.39100 1.000 40.99770 127 ALA C N 1
ATOM 6600 C CA . ALA C 1 130 ? 145.19400 27.93500 4.33500 1.000 36.64188 127 ALA C CA 1
ATOM 6601 C C . ALA C 1 130 ? 144.75700 29.38500 4.50100 1.000 42.33185 127 ALA C C 1
ATOM 6602 O O . ALA C 1 130 ? 143.64400 29.77500 4.13100 1.000 45.72147 127 ALA C O 1
ATOM 6604 N N . ASN C 1 131 ? 145.69400 30.19900 4.99000 1.000 42.46225 128 ASN C N 1
ATOM 6605 C CA . ASN C 1 131 ? 145.46200 31.62300 5.15300 1.000 39.59542 128 ASN C CA 1
ATOM 6606 C C . ASN C 1 131 ? 145.72000 32.33100 3.83100 1.000 41.25329 128 ASN C C 1
ATOM 6607 O O . ASN C 1 131 ? 146.71000 32.05800 3.15100 1.000 40.15477 128 ASN C O 1
ATOM 6612 N N . GLY C 1 132 ? 144.83100 33.26100 3.48100 1.000 39.28521 129 GLY C N 1
ATOM 6613 C CA . GLY C 1 132 ? 145.04500 34.10000 2.32500 1.000 37.06802 129 GLY C CA 1
ATOM 6614 C C . GLY C 1 132 ? 145.08000 33.41800 0.97600 1.000 37.04861 129 GLY C C 1
ATOM 6615 O O . GLY C 1 132 ? 146.00800 33.65100 0.19800 1.000 44.23993 129 GLY C O 1
ATOM 6616 N N . VAL C 1 133 ? 144.05700 32.64100 0.64200 1.000 36.78977 130 VAL C N 1
ATOM 6617 C CA . VAL C 1 133 ? 143.96900 31.96000 -0.64700 1.000 37.07645 130 VAL C CA 1
ATOM 6618 C C . VAL C 1 133 ? 142.92800 32.67700 -1.49600 1.000 37.37778 130 VAL C C 1
ATOM 6619 O O . VAL C 1 133 ? 141.86600 33.07000 -0.99900 1.000 39.09652 130 VAL C O 1
ATOM 6623 N N . ALA C 1 134 ? 143.27600 32.94800 -2.74300 1.000 38.69277 131 ALA C N 1
ATOM 6624 C CA . ALA C 1 134 ? 142.32300 33.46800 -3.71100 1.000 36.17445 131 ALA C CA 1
ATOM 6625 C C . ALA C 1 134 ? 142.01800 32.31300 -4.63500 1.000 38.43640 131 ALA C C 1
ATOM 6626 O O . ALA C 1 134 ? 142.92800 31.77600 -5.27400 1.000 39.63278 131 ALA C O 1
ATOM 6628 N N . THR C 1 135 ? 140.75000 31.93800 -4.71000 1.000 37.74229 132 THR C N 1
ATOM 6629 C CA . THR C 1 135 ? 140.36300 30.71600 -5.38600 1.000 38.61552 132 THR C CA 1
ATOM 6630 C C . THR C 1 135 ? 139.29400 31.01500 -6.40900 1.000 39.68401 132 THR C C 1
ATOM 6631 O O . THR C 1 135 ? 138.17600 31.38300 -6.04700 1.000 40.86249 132 THR C O 1
ATOM 6635 N N . TYR C 1 136 ? 139.60900 30.77200 -7.66800 1.000 42.53340 133 TYR C N 1
ATOM 6636 C CA . TYR C 1 136 ? 138.62800 30.83000 -8.73400 1.000 44.15742 133 TYR C CA 1
ATOM 6637 C C . TYR C 1 136 ? 138.24800 29.40200 -9.11700 1.000 47.89094 133 TYR C C 1
ATOM 6638 O O . TYR C 1 136 ? 139.11700 28.53400 -9.23000 1.000 47.19930 133 TYR C O 1
ATOM 6647 N N . ARG C 1 137 ? 136.94500 29.15200 -9.23200 1.000 50.74793 134 ARG C N 1
ATOM 6648 C CA . ARG C 1 137 ? 136.38400 27.84400 -9.53500 1.000 49.00540 134 ARG C CA 1
ATOM 6649 C C . ARG C 1 137 ? 135.33300 27.97100 -10.62600 1.000 50.82198 134 ARG C C 1
ATOM 6650 O O . ARG C 1 137 ? 134.73100 29.03100 -10.80100 1.000 51.72079 134 ARG C O 1
ATOM 6658 N N . ASN C 1 138 ? 135.12500 26.89900 -11.38500 1.000 51.24063 135 ASN C N 1
ATOM 6659 C CA . ASN C 1 138 ? 134.06600 26.94300 -12.38400 1.000 54.69297 135 ASN C CA 1
ATOM 6660 C C . ASN C 1 138 ? 133.54500 25.53600 -12.66000 1.000 59.31647 135 ASN C C 1
ATOM 6661 O O . ASN C 1 138 ? 134.31400 24.56900 -12.66700 1.000 56.80141 135 ASN C O 1
ATOM 6666 N N . SER C 1 139 ? 132.23100 25.42500 -12.85400 1.000 57.56524 136 SER C N 1
ATOM 6667 C CA . SER C 1 139 ? 131.55100 24.13800 -12.91300 1.000 56.42182 136 SER C CA 1
ATOM 6668 C C . SER C 1 139 ? 131.43300 23.53600 -14.31800 1.000 63.95253 136 SER C C 1
ATOM 6669 O O . SER C 1 139 ? 130.90800 22.42200 -14.44900 1.000 57.83174 136 SER C O 1
ATOM 6672 N N . ASP C 1 140 ? 131.84800 24.24000 -15.38100 1.000 67.10184 137 ASP C N 1
ATOM 6673 C CA . ASP C 1 140 ? 131.80600 23.64100 -16.71400 1.000 65.51196 137 ASP C CA 1
ATOM 6674 C C . ASP C 1 140 ? 133.06800 23.91600 -17.52500 1.000 66.56636 137 ASP C C 1
ATOM 6675 O O . ASP C 1 140 ? 133.00800 23.89800 -18.75900 1.000 66.08049 137 ASP C O 1
ATOM 6680 N N . PHE C 1 141 ? 134.19200 24.20400 -16.86300 1.000 63.39415 138 PHE C N 1
ATOM 6681 C CA . PHE C 1 141 ? 135.46700 24.47200 -17.53300 1.000 67.06712 138 PHE C CA 1
ATOM 6682 C C . PHE C 1 141 ? 135.27500 25.43900 -18.70000 1.000 74.77804 138 PHE C C 1
ATOM 6683 O O . PHE C 1 141 ? 135.43000 25.07100 -19.86600 1.000 75.29180 138 PHE C O 1
ATOM 6691 N N . PHE C 1 142 ? 134.87100 26.67500 -18.35900 1.000 70.06073 139 PHE C N 1
ATOM 6692 C CA . PHE C 1 142 ? 134.68200 27.75000 -19.33100 1.000 66.47879 139 PHE C CA 1
ATOM 6693 C C . PHE C 1 142 ? 133.65200 27.37900 -20.39200 1.000 67.67854 139 PHE C C 1
ATOM 6694 O O . PHE C 1 142 ? 133.81600 27.70000 -21.56800 1.000 70.83387 139 PHE C O 1
ATOM 6702 N N . GLY C 1 143 ? 132.64700 26.59100 -20.02900 1.000 67.24048 140 GLY C N 1
ATOM 6703 C CA . GLY C 1 143 ? 131.62400 26.26200 -20.99100 1.000 68.18241 140 GLY C CA 1
ATOM 6704 C C . GLY C 1 143 ? 132.04200 25.22600 -22.00500 1.000 76.78745 140 GLY C C 1
ATOM 6705 O O . GLY C 1 143 ? 131.23000 24.86500 -22.86800 1.000 77.43279 140 GLY C O 1
ATOM 6706 N N . LEU C 1 144 ? 133.30000 24.76100 -21.94900 1.000 79.32987 141 LEU C N 1
ATOM 6707 C CA . LEU C 1 144 ? 133.82500 23.80500 -22.92100 1.000 78.28026 141 LEU C CA 1
ATOM 6708 C C . LEU C 1 144 ? 133.31600 22.38800 -22.65500 1.000 81.21054 141 LEU C C 1
ATOM 6709 O O . LEU C 1 144 ? 133.03100 21.64200 -23.59800 1.000 83.39568 141 LEU C O 1
ATOM 6714 N N . VAL C 1 145 ? 133.21400 21.99400 -21.38800 1.000 74.21787 142 VAL C N 1
ATOM 6715 C CA . VAL C 1 145 ? 132.87900 20.62800 -21.01200 1.000 73.62667 142 VAL C CA 1
ATOM 6716 C C . VAL C 1 145 ? 131.90000 20.68700 -19.86100 1.000 72.69873 142 VAL C C 1
ATOM 6717 O O . VAL C 1 145 ? 132.26900 21.04000 -18.73400 1.000 72.93562 142 VAL C O 1
ATOM 6721 N N . GLU C 1 146 ? 130.65100 20.29600 -20.08400 1.000 67.74160 143 GLU C N 1
ATOM 6722 C CA . GLU C 1 146 ? 129.70100 20.34500 -18.98800 1.000 63.71299 143 GLU C CA 1
ATOM 6723 C C . GLU C 1 146 ? 130.03300 19.27800 -17.95300 1.000 68.07176 143 GLU C C 1
ATOM 6724 O O . GLU C 1 146 ? 130.36500 18.14000 -18.29800 1.000 75.16953 143 GLU C O 1
ATOM 6730 N N . GLY C 1 147 ? 129.94900 19.65600 -16.67900 1.000 64.30670 144 GLY C N 1
ATOM 6731 C CA . GLY C 1 147 ? 130.22900 18.76600 -15.57800 1.000 63.58726 144 GLY C CA 1
ATOM 6732 C C . GLY C 1 147 ? 131.67300 18.71800 -15.12500 1.000 62.84183 144 GLY C C 1
ATOM 6733 O O . GLY C 1 147 ? 131.96700 18.05900 -14.11400 1.000 62.22429 144 GLY C O 1
ATOM 6734 N N . LEU C 1 148 ? 132.57400 19.41500 -15.80400 1.000 54.31233 145 LEU C N 1
ATOM 6735 C CA . LEU C 1 148 ? 133.98200 19.42000 -15.43700 1.000 56.66234 145 LEU C CA 1
ATOM 6736 C C . LEU C 1 148 ? 134.26500 20.65900 -14.59300 1.000 62.03837 145 LEU C C 1
ATOM 6737 O O . LEU C 1 148 ? 134.09000 21.79600 -15.05000 1.000 64.52593 145 LEU C O 1
ATOM 6742 N N . ASN C 1 149 ? 134.69400 20.43000 -13.36700 1.000 52.86282 146 ASN C N 1
ATOM 6743 C CA . ASN C 1 149 ? 135.04300 21.48900 -12.45700 1.000 49.81728 146 ASN C CA 1
ATOM 6744 C C . ASN C 1 149 ? 136.50700 21.83000 -12.65000 1.000 54.88095 146 ASN C C 1
ATOM 6745 O O . ASN C 1 149 ? 137.31400 20.95700 -12.95200 1.000 58.97026 146 ASN C O 1
ATOM 6750 N N . PHE C 1 150 ? 136.83500 23.11400 -12.53200 1.000 55.15146 147 PHE C N 1
ATOM 6751 C CA . PHE C 1 150 ? 138.20300 23.58500 -12.64600 1.000 50.01939 147 PHE C CA 1
ATOM 6752 C C . PHE C 1 150 ? 138.45500 24.57800 -11.52700 1.000 53.99377 147 PHE C C 1
ATOM 6753 O O . PHE C 1 150 ? 137.53800 25.27800 -11.09400 1.000 55.48817 147 PHE C O 1
ATOM 6761 N N . ALA C 1 151 ? 139.69700 24.63200 -11.04700 1.000 48.68904 148 ALA C N 1
ATOM 6762 C CA . ALA C 1 151 ? 140.02400 25.59000 -10.00300 1.000 47.52929 148 ALA C CA 1
ATOM 6763 C C . ALA C 1 151 ? 141.38700 26.19100 -10.27900 1.000 51.76736 148 ALA C C 1
ATOM 6764 O O . ALA C 1 151 ? 142.34300 25.47200 -10.57900 1.000 55.57185 148 ALA C O 1
ATOM 6766 N N . LEU C 1 152 ? 141.46800 27.51100 -10.18900 1.000 50.70203 149 LEU C N 1
ATOM 6767 C CA . LEU C 1 152 ? 142.73400 28.21500 -10.18600 1.000 50.14019 149 LEU C CA 1
ATOM 6768 C C . LEU C 1 152 ? 142.81400 28.92200 -8.85000 1.000 45.52507 149 LEU C C 1
ATOM 6769 O O . LEU C 1 152 ? 141.83700 29.53100 -8.40700 1.000 42.71574 149 LEU C O 1
ATOM 6774 N N . GLN C 1 153 ? 143.94500 28.77800 -8.18100 1.000 43.65619 150 GLN C N 1
ATOM 6775 C CA . GLN C 1 153 ? 144.04500 29.21700 -6.80700 1.000 41.13258 150 GLN C CA 1
ATOM 6776 C C . GLN C 1 153 ? 145.42600 29.80400 -6.61500 1.000 46.20160 150 GLN C C 1
ATOM 6777 O O . GLN C 1 153 ? 146.40500 29.24700 -7.11200 1.000 43.88223 150 GLN C O 1
ATOM 6783 N N . TYR C 1 154 ? 145.49100 30.92700 -5.88900 1.000 43.77588 151 TYR C N 1
ATOM 6784 C CA . TYR C 1 154 ? 146.73100 31.63600 -5.62300 1.000 43.00894 151 TYR C CA 1
ATOM 6785 C C . TYR C 1 154 ? 146.76000 32.01000 -4.15200 1.000 43.90988 151 TYR C C 1
ATOM 6786 O O . TYR C 1 154 ? 145.76600 32.51200 -3.61800 1.000 45.67214 151 TYR C O 1
ATOM 6795 N N . GLN C 1 155 ? 147.88100 31.73900 -3.49100 1.000 44.36517 152 GLN C N 1
ATOM 6796 C CA . GLN C 1 155 ? 148.02700 32.00300 -2.06500 1.000 44.94873 152 GLN C CA 1
ATOM 6797 C C . GLN C 1 155 ? 149.23300 32.89600 -1.83800 1.000 49.57457 152 GLN C C 1
ATOM 6798 O O . GLN C 1 155 ? 150.35600 32.52000 -2.20100 1.000 49.70965 152 GLN C O 1
ATOM 6804 N N . GLY C 1 156 ? 149.00500 34.07200 -1.21700 1.000 42.19204 153 GLY C N 1
ATOM 6805 C CA . GLY C 1 156 ? 150.10000 34.96600 -0.92400 1.000 39.96641 153 GLY C CA 1
ATOM 6806 C C . GLY C 1 156 ? 150.93500 34.52900 0.26400 1.000 49.50233 153 GLY C C 1
ATOM 6807 O O . GLY C 1 156 ? 150.49300 33.73900 1.10400 1.000 53.73480 153 GLY C O 1
ATOM 6808 N N . LYS C 1 157 ? 152.15100 35.08900 0.32000 1.000 47.60023 154 LYS C N 1
ATOM 6809 C CA . LYS C 1 157 ? 153.14200 34.76300 1.34200 1.000 43.99219 154 LYS C CA 1
ATOM 6810 C C . LYS C 1 157 ? 152.61200 34.94100 2.76300 1.000 47.49311 154 LYS C C 1
ATOM 6811 O O . LYS C 1 157 ? 151.92100 35.91300 3.07700 1.000 54.57252 154 LYS C O 1
ATOM 6817 N N . ASN C 1 158 ? 152.93300 33.97400 3.62100 1.000 48.02738 155 ASN C N 1
ATOM 6818 C CA . ASN C 1 158 ? 152.67300 34.01600 5.06300 1.000 48.79982 155 ASN C CA 1
ATOM 6819 C C . ASN C 1 158 ? 154.02100 33.65500 5.69000 1.000 52.84878 155 ASN C C 1
ATOM 6820 O O . ASN C 1 158 ? 154.36700 32.47700 5.83200 1.000 50.85837 155 ASN C O 1
ATOM 6825 N N . GLU C 1 159 ? 154.80900 34.67000 6.03000 1.000 54.27442 156 GLU C N 1
ATOM 6826 C CA . GLU C 1 159 ? 156.17300 34.48000 6.49600 1.000 53.52655 156 GLU C CA 1
ATOM 6827 C C . GLU C 1 159 ? 156.34100 35.11300 7.87000 1.000 54.09384 156 GLU C C 1
ATOM 6828 O O . GLU C 1 159 ? 155.80600 36.18500 8.13700 1.000 56.26650 156 GLU C O 1
ATOM 6834 N N . GLY C 1 160 ? 157.06400 34.42700 8.74900 1.000 56.29354 157 GLY C N 1
ATOM 6835 C CA . GLY C 1 160 ? 157.27600 34.92900 10.08900 1.000 52.07228 157 GLY C CA 1
ATOM 6836 C C . GLY C 1 160 ? 158.36700 35.98400 10.12900 1.000 64.07228 157 GLY C C 1
ATOM 6837 O O . GLY C 1 160 ? 159.27600 36.02200 9.30500 1.000 61.59269 157 GLY C O 1
ATOM 6838 N N . GLN C 1 161 ? 158.20700 36.91700 11.05100 1.000 69.59086 158 GLN C N 1
ATOM 6839 C CA . GLN C 1 161 ? 159.15800 37.99300 11.25400 1.000 71.59414 158 GLN C CA 1
ATOM 6840 C C . GLN C 1 161 ? 160.38700 37.51500 12.01300 1.000 70.25079 158 GLN C C 1
ATOM 6841 O O . GLN C 1 161 ? 160.37000 36.48400 12.69400 1.000 68.65378 158 GLN C O 1
ATOM 6847 N N . ASN C 1 162 ? 161.44600 38.31900 11.92500 1.000 70.43252 159 ASN C N 1
ATOM 6848 C CA . ASN C 1 162 ? 162.66500 38.11000 12.68600 1.000 68.51166 159 ASN C CA 1
ATOM 6849 C C . ASN C 1 162 ? 162.82900 39.22800 13.69900 1.000 72.90985 159 ASN C C 1
ATOM 6850 O O . ASN C 1 162 ? 162.70100 40.40600 13.35400 1.000 77.05201 159 ASN C O 1
ATOM 6855 N N . ALA C 1 163 ? 163.11400 38.85600 14.94200 1.000 72.89401 160 ALA C N 1
ATOM 6856 C CA . ALA C 1 163 ? 163.37100 39.84700 15.97500 1.000 71.72219 160 ALA C CA 1
ATOM 6857 C C . ALA C 1 163 ? 164.58200 40.70900 15.64100 1.000 74.85503 160 ALA C C 1
ATOM 6858 O O . ALA C 1 163 ? 164.70500 41.80700 16.19300 1.000 78.67764 160 ALA C O 1
ATOM 6860 N N . GLN C 1 164 ? 165.47900 40.24000 14.76000 1.000 71.90179 161 GLN C N 1
ATOM 6861 C CA . GLN C 1 164 ? 166.70100 40.98800 14.44900 1.000 75.85207 161 GLN C CA 1
ATOM 6862 C C . GLN C 1 164 ? 166.42500 42.10600 13.44400 1.000 81.61997 161 GLN C C 1
ATOM 6863 O O . GLN C 1 164 ? 166.46300 43.29700 13.78400 1.000 77.89663 161 GLN C O 1
ATOM 6869 N N . ASP C 1 165 ? 166.13800 41.72800 12.19700 1.000 75.98824 162 ASP C N 1
ATOM 6870 C CA . ASP C 1 165 ? 165.81600 42.67400 11.13300 1.000 75.56502 162 ASP C CA 1
ATOM 6871 C C . ASP C 1 165 ? 164.30300 42.70600 10.96000 1.000 73.59924 162 ASP C C 1
ATOM 6872 O O . ASP C 1 165 ? 163.65800 41.65300 10.92400 1.000 82.12711 162 ASP C O 1
ATOM 6877 N N . ILE C 1 166 ? 163.72800 43.90600 10.94200 1.000 68.47603 163 ILE C N 1
ATOM 6878 C CA . ILE C 1 166 ? 162.27500 44.04400 10.94600 1.000 66.75856 163 ILE C CA 1
ATOM 6879 C C . ILE C 1 166 ? 161.72900 44.15300 9.51800 1.000 69.48862 163 ILE C C 1
ATOM 6880 O O . ILE C 1 166 ? 160.55200 44.46700 9.31000 1.000 71.50646 163 ILE C O 1
ATOM 6885 N N . ASN C 1 167 ? 162.54500 43.84300 8.51200 1.000 66.49240 164 ASN C N 1
ATOM 6886 C CA . ASN C 1 167 ? 162.05700 43.86800 7.13700 1.000 67.27802 164 ASN C CA 1
ATOM 6887 C C . ASN C 1 167 ? 161.74300 42.49100 6.55500 1.000 73.03764 164 ASN C C 1
ATOM 6888 O O . ASN C 1 167 ? 161.61300 42.36800 5.32900 1.000 71.67248 164 ASN C O 1
ATOM 6893 N N . VAL C 1 168 ? 161.62000 41.45700 7.39400 1.000 69.21849 165 VAL C N 1
ATOM 6894 C CA . VAL C 1 168 ? 161.25300 40.10900 6.96600 1.000 66.78037 165 VAL C CA 1
ATOM 6895 C C . VAL C 1 168 ? 159.84500 39.79400 7.45100 1.000 64.93307 165 VAL C C 1
ATOM 6896 O O . VAL C 1 168 ? 159.50800 40.10200 8.59500 1.000 66.65586 165 VAL C O 1
ATOM 6900 N N . GLY C 1 169 ? 159.02200 39.18000 6.58700 1.000 62.47571 166 GLY C N 1
ATOM 6901 C CA . GLY C 1 169 ? 157.77400 38.54900 7.00600 1.000 59.34194 166 GLY C CA 1
ATOM 6902 C C . GLY C 1 169 ? 156.50300 39.33300 6.68200 1.000 55.84407 166 GLY C C 1
ATOM 6903 O O . GLY C 1 169 ? 156.51500 40.39600 6.05900 1.000 58.48366 166 GLY C O 1
ATOM 6904 N N . THR C 1 170 ? 155.37400 38.73300 7.06800 1.000 51.11145 167 THR C N 1
ATOM 6905 C CA . THR C 1 170 ? 154.04800 39.30700 6.89700 1.000 48.70385 167 THR C CA 1
ATOM 6906 C C . THR C 1 170 ? 153.35800 39.38800 8.25600 1.000 50.48741 167 THR C C 1
ATOM 6907 O O . THR C 1 170 ? 153.78800 38.77100 9.23200 1.000 49.66174 167 THR C O 1
ATOM 6911 N N . ASN C 1 171 ? 152.26500 40.15500 8.31000 1.000 48.80577 168 ASN C N 1
ATOM 6912 C CA . ASN C 1 171 ? 151.58400 40.43800 9.57400 1.000 49.68793 168 ASN C CA 1
ATOM 6913 C C . ASN C 1 171 ? 151.06600 39.19800 10.27700 1.000 50.33078 168 ASN C C 1
ATOM 6914 O O . ASN C 1 171 ? 150.90700 39.20700 11.50600 1.000 50.02520 168 ASN C O 1
ATOM 6919 N N . ASN C 1 172 ? 150.74700 38.14800 9.52800 1.000 53.64892 169 ASN C N 1
ATOM 6920 C CA . ASN C 1 172 ? 149.90400 37.07400 10.03200 1.000 51.82874 169 ASN C CA 1
ATOM 6921 C C . ASN C 1 172 ? 150.69600 35.87500 10.50300 1.000 51.51090 169 ASN C C 1
ATOM 6922 O O . ASN C 1 172 ? 150.14000 34.77700 10.57600 1.000 52.34808 169 ASN C O 1
ATOM 6927 N N . ARG C 1 173 ? 151.97600 36.05500 10.81600 1.000 50.86052 170 ARG C N 1
ATOM 6928 C CA . ARG C 1 173 ? 152.79200 34.98600 11.37200 1.000 53.12599 170 ARG C CA 1
ATOM 6929 C C . ARG C 1 173 ? 153.63900 35.55100 12.49100 1.000 61.26621 170 ARG C C 1
ATOM 6930 O O . ARG C 1 173 ? 154.49300 36.40800 12.24100 1.000 65.37568 170 ARG C O 1
ATOM 6938 N N . SER C 1 174 ? 153.45500 35.04300 13.70600 1.000 61.65090 171 SER C N 1
ATOM 6939 C CA . SER C 1 174 ? 154.19400 35.64600 14.79600 1.000 61.13112 171 SER C CA 1
ATOM 6940 C C . SER C 1 174 ? 155.64800 35.21600 14.71000 1.000 65.28176 171 SER C C 1
ATOM 6941 O O . SER C 1 174 ? 155.98900 34.25300 14.02600 1.000 71.67680 171 SER C O 1
ATOM 6944 N N . SER C 1 175 ? 156.51600 35.96100 15.39400 1.000 72.48199 172 SER C N 1
ATOM 6945 C CA . SER C 1 175 ? 157.94700 35.69000 15.30200 1.000 73.93875 172 SER C CA 1
ATOM 6946 C C . SER C 1 175 ? 158.24200 34.26500 15.76900 1.000 77.22402 172 SER C C 1
ATOM 6947 O O . SER C 1 175 ? 159.15700 33.60900 15.26300 1.000 78.45984 172 SER C O 1
ATOM 6950 N N . ASP C 1 176 ? 157.46300 33.77000 16.74200 1.000 74.32030 173 ASP C N 1
ATOM 6951 C CA . ASP C 1 176 ? 157.59500 32.41700 17.27700 1.000 78.67167 173 ASP C CA 1
ATOM 6952 C C . ASP C 1 176 ? 156.83200 31.39100 16.45500 1.000 77.32338 173 ASP C C 1
ATOM 6953 O O . ASP C 1 176 ? 156.47500 30.32500 16.97500 1.000 74.49042 173 ASP C O 1
ATOM 6958 N N . SER C 1 177 ? 156.59800 31.67700 15.18000 1.000 71.68687 174 SER C N 1
ATOM 6959 C CA . SER C 1 177 ? 155.91200 30.74000 14.30900 1.000 68.73944 174 SER C CA 1
ATOM 6960 C C . SER C 1 177 ? 156.74800 29.48000 14.09000 1.000 70.99996 174 SER C C 1
ATOM 6961 O O . SER C 1 177 ? 157.98000 29.53200 14.02500 1.000 72.33640 174 SER C O 1
ATOM 6964 N N . ASP C 1 178 ? 156.07200 28.33300 13.99800 1.000 66.32521 175 ASP C N 1
ATOM 6965 C CA . ASP C 1 178 ? 156.73000 27.13600 13.49400 1.000 61.59178 175 ASP C CA 1
ATOM 6966 C C . ASP C 1 178 ? 156.98200 27.36500 12.00700 1.000 58.04948 175 ASP C C 1
ATOM 6967 O O . ASP C 1 178 ? 156.04100 27.54400 11.22900 1.000 58.94700 175 ASP C O 1
ATOM 6972 N N . VAL C 1 179 ? 158.25200 27.34900 11.60800 1.000 54.34034 176 VAL C N 1
ATOM 6973 C CA . VAL C 1 179 ? 158.60800 27.73600 10.25500 1.000 53.40134 176 VAL C CA 1
ATOM 6974 C C . VAL C 1 179 ? 158.00500 26.81900 9.19900 1.000 52.57593 176 VAL C C 1
ATOM 6975 O O . VAL C 1 179 ? 157.79900 27.25000 8.05700 1.000 46.39183 176 VAL C O 1
ATOM 6979 N N . ARG C 1 180 ? 157.66200 25.57800 9.57900 1.000 56.40388 177 ARG C N 1
ATOM 6980 C CA . ARG C 1 180 ? 157.10800 24.58900 8.65000 1.000 49.25645 177 ARG C CA 1
ATOM 6981 C C . ARG C 1 180 ? 155.75500 25.00200 8.08000 1.000 54.74051 177 ARG C C 1
ATOM 6982 O O . ARG C 1 180 ? 155.43800 24.68900 6.92500 1.000 53.69508 177 ARG C O 1
ATOM 6990 N N . PHE C 1 181 ? 154.92600 25.66900 8.87600 1.000 55.20272 178 PHE C N 1
ATOM 6991 C CA . PHE C 1 181 ? 153.61100 26.07100 8.40800 1.000 50.04115 178 PHE C CA 1
ATOM 6992 C C . PHE C 1 181 ? 153.58500 27.45800 7.77200 1.000 52.51257 178 PHE C C 1
ATOM 6993 O O . PHE C 1 181 ? 152.50200 27.94800 7.43300 1.000 55.73842 178 PHE C O 1
ATOM 7001 N N . ASP C 1 182 ? 154.74200 28.05700 7.51500 1.000 49.38428 179 ASP C N 1
ATOM 7002 C CA . ASP C 1 182 ? 154.80500 29.26000 6.70100 1.000 54.81036 179 ASP C CA 1
ATOM 7003 C C . ASP C 1 182 ? 154.82500 28.86100 5.22700 1.000 52.53079 179 ASP C C 1
ATOM 7004 O O . ASP C 1 182 ? 154.78400 27.67700 4.88200 1.000 51.34509 179 ASP C O 1
ATOM 7009 N N . ASN C 1 183 ? 154.84500 29.86000 4.34800 1.000 51.85517 180 ASN C N 1
ATOM 7010 C CA . ASN C 1 183 ? 154.82700 29.63800 2.90800 1.000 53.30514 180 ASN C CA 1
ATOM 7011 C C . ASN C 1 183 ? 155.05600 30.96600 2.19800 1.000 54.64414 180 ASN C C 1
ATOM 7012 O O . ASN C 1 183 ? 154.74100 32.03500 2.72900 1.000 49.10963 180 ASN C O 1
ATOM 7017 N N . GLY C 1 184 ? 155.61000 30.88400 0.99400 1.000 52.04292 181 GLY C N 1
ATOM 7018 C CA . GLY C 1 184 ? 155.66300 32.02000 0.10700 1.000 51.68527 181 GLY C CA 1
ATOM 7019 C C . GLY C 1 184 ? 154.46400 31.99700 -0.80500 1.000 50.19790 181 GLY C C 1
ATOM 7020 O O . GLY C 1 184 ? 153.50700 31.24900 -0.60000 1.000 53.48957 181 GLY C O 1
ATOM 7021 N N . ASP C 1 185 ? 154.53200 32.80900 -1.84800 1.000 54.85922 182 ASP C N 1
ATOM 7022 C CA . ASP C 1 185 ? 153.43000 32.85700 -2.79200 1.000 54.19739 182 ASP C CA 1
ATOM 7023 C C . ASP C 1 185 ? 153.38500 31.55500 -3.57400 1.000 48.83622 182 ASP C C 1
ATOM 7024 O O . ASP C 1 185 ? 154.37200 30.83500 -3.66600 1.000 44.12071 182 ASP C O 1
ATOM 7029 N N . GLY C 1 186 ? 152.20600 31.23700 -4.09800 1.000 53.16292 183 GLY C N 1
ATOM 7030 C CA . GLY C 1 186 ? 152.00900 29.99000 -4.80800 1.000 46.67223 183 GLY C CA 1
ATOM 7031 C C . GLY C 1 186 ? 150.64300 29.86600 -5.44300 1.000 48.01070 183 GLY C C 1
ATOM 7032 O O . GLY C 1 186 ? 149.67100 30.47100 -4.97900 1.000 47.89167 183 GLY C O 1
ATOM 7033 N N . PHE C 1 187 ? 150.55500 29.08000 -6.50700 1.000 50.27912 184 PHE C N 1
ATOM 7034 C CA . PHE C 1 187 ? 149.29900 28.84200 -7.19400 1.000 50.22710 184 PHE C CA 1
ATOM 7035 C C . PHE C 1 187 ? 148.95200 27.36000 -7.16000 1.000 52.09919 184 PHE C C 1
ATOM 7036 O O . PHE C 1 187 ? 149.79500 26.50600 -6.87800 1.000 51.03139 184 PHE C O 1
ATOM 7044 N N . GLY C 1 188 ? 147.69400 27.06600 -7.45100 1.000 51.40488 185 GLY C N 1
ATOM 7045 C CA . GLY C 1 188 ? 147.20800 25.70100 -7.41800 1.000 47.82633 185 GLY C CA 1
ATOM 7046 C C . GLY C 1 188 ? 146.20600 25.45800 -8.52200 1.000 47.82053 185 GLY C C 1
ATOM 7047 O O . GLY C 1 188 ? 145.46600 26.35300 -8.93100 1.000 43.46748 185 GLY C O 1
ATOM 7048 N N . LEU C 1 189 ? 146.19300 24.22300 -9.00900 1.000 48.93555 186 LEU C N 1
ATOM 7049 C CA . LEU C 1 189 ? 145.25000 23.82400 -10.04200 1.000 49.64624 186 LEU C CA 1
ATOM 7050 C C . LEU C 1 189 ? 144.56600 22.53500 -9.64000 1.000 48.74590 186 LEU C C 1
ATOM 7051 O O . LEU C 1 189 ? 145.17800 21.66100 -9.02800 1.000 50.11068 186 LEU C O 1
ATOM 7056 N N . SER C 1 190 ? 143.29100 22.42900 -9.97600 1.000 48.59447 187 SER C N 1
ATOM 7057 C CA . SER C 1 190 ? 142.53500 21.24600 -9.62000 1.000 45.05095 187 SER C CA 1
ATOM 7058 C C . SER C 1 190 ? 141.35800 21.15300 -10.56400 1.000 45.66981 187 SER C C 1
ATOM 7059 O O . SER C 1 190 ? 140.90000 22.16800 -11.08000 1.000 48.34001 187 SER C O 1
ATOM 7062 N N . THR C 1 191 ? 140.87600 19.93100 -10.78000 1.000 48.93961 188 THR C N 1
ATOM 7063 C CA . THR C 1 191 ? 139.72500 19.69000 -11.63900 1.000 49.13181 188 THR C CA 1
ATOM 7064 C C . THR C 1 191 ? 139.13000 18.33500 -11.27500 1.000 49.87243 188 THR C C 1
ATOM 7065 O O . THR C 1 191 ? 139.83600 17.46700 -10.76700 1.000 50.58811 188 THR C O 1
ATOM 7069 N N . SER C 1 192 ? 137.83200 18.16000 -11.53200 1.000 46.89941 189 SER C N 1
ATOM 7070 C CA . SER C 1 192 ? 137.12400 16.95900 -11.11100 1.000 44.80036 189 SER C CA 1
ATOM 7071 C C . SER C 1 192 ? 136.02200 16.66600 -12.11700 1.000 51.11280 189 SER C C 1
ATOM 7072 O O . SER C 1 192 ? 135.52500 17.56900 -12.79800 1.000 49.13078 189 SER C O 1
ATOM 7075 N N . TYR C 1 193 ? 135.60200 15.39600 -12.17000 1.000 47.21336 190 TYR C N 1
ATOM 7076 C CA . TYR C 1 193 ? 134.58600 14.97900 -13.12500 1.000 44.68329 190 TYR C CA 1
ATOM 7077 C C . TYR C 1 193 ? 133.74800 13.86300 -12.53900 1.000 56.74099 190 TYR C C 1
ATOM 7078 O O . TYR C 1 193 ? 134.26200 13.01200 -11.81100 1.000 61.91358 190 TYR C O 1
ATOM 7087 N N . ASP C 1 194 ? 132.45400 13.89400 -12.82700 1.000 60.11476 191 ASP C N 1
ATOM 7088 C CA . ASP C 1 194 ? 131.53300 12.80400 -12.52700 1.000 54.27378 191 ASP C CA 1
ATOM 7089 C C . ASP C 1 194 ? 131.10300 12.23100 -13.87000 1.000 53.73469 191 ASP C C 1
ATOM 7090 O O . ASP C 1 194 ? 130.49900 12.94100 -14.68000 1.000 55.53492 191 ASP C O 1
ATOM 7095 N N . PHE C 1 195 ? 131.40500 10.95200 -14.10300 1.000 57.75145 192 PHE C N 1
ATOM 7096 C CA . PHE C 1 195 ? 131.17200 10.28600 -15.39000 1.000 58.15907 192 PHE C CA 1
ATOM 7097 C C . PHE C 1 195 ? 129.74200 9.80300 -15.58400 1.000 56.92399 192 PHE C C 1
ATOM 7098 O O . PHE C 1 195 ? 129.42100 9.29600 -16.66500 1.000 53.81847 192 PHE C O 1
ATOM 7106 N N . GLY C 1 196 ? 128.88900 9.94500 -14.57800 1.000 60.18922 193 GLY C N 1
ATOM 7107 C CA . GLY C 1 196 ? 127.49500 9.59100 -14.68500 1.000 65.32399 193 GLY C CA 1
ATOM 7108 C C . GLY C 1 196 ? 127.14400 8.18900 -14.23800 1.000 59.01314 193 GLY C C 1
ATOM 7109 O O . GLY C 1 196 ? 125.96600 7.92700 -13.96300 1.000 58.88364 193 GLY C O 1
ATOM 7110 N N . MET C 1 197 ? 128.13400 7.29600 -14.12300 1.000 59.20075 194 MET C N 1
ATOM 7111 C CA . MET C 1 197 ? 127.94100 5.91700 -13.67100 1.000 63.84045 194 MET C CA 1
ATOM 7112 C C . MET C 1 197 ? 128.21800 5.74300 -12.18100 1.000 65.17373 194 MET C C 1
ATOM 7113 O O . MET C 1 197 ? 128.36100 4.60900 -11.70900 1.000 63.16044 194 MET C O 1
ATOM 7118 N N . GLY C 1 198 ? 128.34200 6.83200 -11.43600 1.000 63.86402 195 GLY C N 1
ATOM 7119 C CA . GLY C 1 198 ? 128.82300 6.72100 -10.08100 1.000 55.95779 195 GLY C CA 1
ATOM 7120 C C . GLY C 1 198 ? 130.32800 6.71100 -9.95300 1.000 54.44012 195 GLY C C 1
ATOM 7121 O O . GLY C 1 198 ? 130.82900 6.67700 -8.82200 1.000 52.00768 195 GLY C O 1
ATOM 7122 N N . ILE C 1 199 ? 131.06900 6.73400 -11.06600 1.000 54.17539 196 ILE C N 1
ATOM 7123 C CA . ILE C 1 199 ? 132.52700 6.81700 -11.02700 1.000 55.67967 196 ILE C CA 1
ATOM 7124 C C . ILE C 1 199 ? 132.90400 8.26700 -11.27300 1.000 50.78271 196 ILE C C 1
ATOM 7125 O O . ILE C 1 199 ? 132.40200 8.88100 -12.21800 1.000 49.03962 196 ILE C O 1
ATOM 7130 N N . SER C 1 200 ? 133.78100 8.81000 -10.42800 1.000 47.82469 197 SER C N 1
ATOM 7131 C CA . SER C 1 200 ? 134.25900 10.17500 -10.57300 1.000 50.82413 197 SER C CA 1
ATOM 7132 C C . SER C 1 200 ? 135.76200 10.24000 -10.36800 1.000 48.64120 197 SER C C 1
ATOM 7133 O O . SER C 1 200 ? 136.33000 9.44500 -9.62400 1.000 57.04345 197 SER C O 1
ATOM 7136 N N . ALA C 1 201 ? 136.39400 11.20800 -11.02600 1.000 47.92357 198 ALA C N 1
ATOM 7137 C CA . ALA C 1 201 ? 137.82600 11.44600 -10.93200 1.000 47.38237 198 ALA C CA 1
ATOM 7138 C C . ALA C 1 201 ? 138.09900 12.90300 -10.58300 1.000 49.92685 198 ALA C C 1
ATOM 7139 O O . ALA C 1 201 ? 137.27500 13.78500 -10.84300 1.000 54.75356 198 ALA C O 1
ATOM 7141 N N . ALA C 1 202 ? 139.25200 13.14300 -9.96000 1.000 48.22254 199 ALA C N 1
ATOM 7142 C CA . ALA C 1 202 ? 139.72800 14.48700 -9.64300 1.000 46.51733 199 ALA C CA 1
ATOM 7143 C C . ALA C 1 202 ? 141.24400 14.45400 -9.62200 1.000 51.16303 199 ALA C C 1
ATOM 7144 O O . ALA C 1 202 ? 141.86000 13.38700 -9.48400 1.000 55.08485 199 ALA C O 1
ATOM 7146 N N . ALA C 1 203 ? 141.84000 15.62500 -9.79900 1.000 41.89597 200 ALA C N 1
ATOM 7147 C CA . ALA C 1 203 ? 143.27800 15.77800 -9.67000 1.000 39.18790 200 ALA C CA 1
ATOM 7148 C C . ALA C 1 203 ? 143.55500 17.22600 -9.32100 1.000 45.66344 200 ALA C C 1
ATOM 7149 O O . ALA C 1 203 ? 142.78100 18.11800 -9.66200 1.000 48.56363 200 ALA C O 1
ATOM 7151 N N . ALA C 1 204 ? 144.69100 17.45400 -8.67100 1.000 48.34630 201 ALA C N 1
ATOM 7152 C CA . ALA C 1 204 ? 145.07100 18.78700 -8.25400 1.000 41.32428 201 ALA C CA 1
ATOM 7153 C C . ALA C 1 204 ? 146.57600 18.91200 -8.30000 1.000 43.52553 201 ALA C C 1
ATOM 7154 O O . ALA C 1 204 ? 147.29500 17.94200 -8.06500 1.000 45.17908 201 ALA C O 1
ATOM 7156 N N . TYR C 1 205 ? 147.04500 20.13800 -8.52100 1.000 48.10435 202 TYR C N 1
ATOM 7157 C CA . TYR C 1 205 ? 148.46900 20.42800 -8.61400 1.000 46.92634 202 TYR C CA 1
ATOM 7158 C C . TYR C 1 205 ? 148.71300 21.80100 -8.01800 1.000 45.34011 202 TYR C C 1
ATOM 7159 O O . TYR C 1 205 ? 147.98900 22.74300 -8.34400 1.000 52.71653 202 TYR C O 1
ATOM 7168 N N . THR C 1 206 ? 149.70000 21.91700 -7.13900 1.000 41.43889 203 THR C N 1
ATOM 7169 C CA . THR C 1 206 ? 150.05600 23.21200 -6.58800 1.000 47.22653 203 THR C CA 1
ATOM 7170 C C . THR C 1 206 ? 151.56200 23.38400 -6.62500 1.000 49.50258 203 THR C C 1
ATOM 7171 O O . THR C 1 206 ? 152.30900 22.40600 -6.63800 1.000 50.52988 203 THR C O 1
ATOM 7175 N N . SER C 1 207 ? 151.99400 24.64100 -6.72400 1.000 51.00764 204 SER C N 1
ATOM 7176 C CA . SER C 1 207 ? 153.41200 24.96400 -6.64400 1.000 53.15403 204 SER C CA 1
ATOM 7177 C C . SER C 1 207 ? 153.59400 26.33900 -6.01800 1.000 56.82479 204 SER C C 1
ATOM 7178 O O . SER C 1 207 ? 152.98000 27.31900 -6.46700 1.000 53.04500 204 SER C O 1
ATOM 7181 N N . SER C 1 208 ? 154.44400 26.40700 -4.99500 1.000 53.10583 205 SER C N 1
ATOM 7182 C CA . SER C 1 208 ? 154.65100 27.63200 -4.24100 1.000 50.86589 205 SER C CA 1
ATOM 7183 C C . SER C 1 208 ? 156.12500 27.73300 -3.87100 1.000 57.61368 205 SER C C 1
ATOM 7184 O O . SER C 1 208 ? 156.81500 26.71800 -3.74400 1.000 59.24051 205 SER C O 1
ATOM 7187 N N . ASP C 1 209 ? 156.60900 28.96500 -3.74900 1.000 51.95086 206 ASP C N 1
ATOM 7188 C CA . ASP C 1 209 ? 157.92700 29.22700 -3.18700 1.000 56.14551 206 ASP C CA 1
ATOM 7189 C C . ASP C 1 209 ? 157.95500 28.99400 -1.68000 1.000 57.28477 206 ASP C C 1
ATOM 7190 O O . ASP C 1 209 ? 156.94300 29.12900 -0.98700 1.000 55.57954 206 ASP C O 1
ATOM 7195 N N . ARG C 1 210 ? 159.14700 28.71100 -1.16100 1.000 56.39390 207 ARG C N 1
ATOM 7196 C CA . ARG C 1 210 ? 159.35100 28.50200 0.26600 1.000 55.30447 207 ARG C CA 1
ATOM 7197 C C . ARG C 1 210 ? 160.11000 29.68000 0.84500 1.000 56.03959 207 ARG C C 1
ATOM 7198 O O . ARG C 1 210 ? 161.00500 30.22600 0.19200 1.000 60.04341 207 ARG C O 1
ATOM 7206 N N . THR C 1 211 ? 159.80000 30.04200 2.08500 1.000 53.72472 208 THR C N 1
ATOM 7207 C CA . THR C 1 211 ? 160.40000 31.25100 2.61700 1.000 53.93739 208 THR C CA 1
ATOM 7208 C C . THR C 1 211 ? 161.87700 31.00700 2.88100 1.000 61.17312 208 THR C C 1
ATOM 7209 O O . THR C 1 211 ? 162.31600 29.86900 3.06200 1.000 65.50694 208 THR C O 1
ATOM 7213 N N . ASN C 1 212 ? 162.65600 32.08800 2.84000 1.000 66.83605 209 ASN C N 1
ATOM 7214 C CA . ASN C 1 212 ? 164.08800 31.96500 3.08600 1.000 66.88410 209 ASN C CA 1
ATOM 7215 C C . ASN C 1 212 ? 164.34900 31.18000 4.36000 1.000 63.99991 209 ASN C C 1
ATOM 7216 O O . ASN C 1 212 ? 165.20500 30.28600 4.38600 1.000 67.00310 209 ASN C O 1
ATOM 7221 N N . ASP C 1 213 ? 163.56800 31.45400 5.40900 1.000 58.52574 210 ASP C N 1
ATOM 7222 C CA . ASP C 1 213 ? 163.76400 30.76800 6.68200 1.000 63.29444 210 ASP C CA 1
ATOM 7223 C C . ASP C 1 213 ? 163.45900 29.27600 6.57700 1.000 65.38086 210 ASP C C 1
ATOM 7224 O O . ASP C 1 213 ? 163.99400 28.47700 7.35600 1.000 63.90193 210 ASP C O 1
ATOM 7229 N N . GLN C 1 214 ? 162.56600 28.89200 5.66800 1.000 59.61479 211 GLN C N 1
ATOM 7230 C CA . GLN C 1 214 ? 162.30800 27.47900 5.43400 1.000 59.53406 211 GLN C CA 1
ATOM 7231 C C . GLN C 1 214 ? 163.47300 26.82500 4.69800 1.000 66.02073 211 GLN C C 1
ATOM 7232 O O . GLN C 1 214 ? 163.80600 25.65700 4.95400 1.000 63.02799 211 GLN C O 1
ATOM 7238 N N . MET C 1 215 ? 164.08500 27.55900 3.76000 1.000 65.93553 212 MET C N 1
ATOM 7239 C CA . MET C 1 215 ? 165.24500 27.04700 3.03600 1.000 65.52123 212 MET C CA 1
ATOM 7240 C C . MET C 1 215 ? 166.45700 26.89200 3.94600 1.000 63.23518 212 MET C C 1
ATOM 7241 O O . MET C 1 215 ? 167.31700 26.04100 3.68500 1.000 69.65218 212 MET C O 1
ATOM 7246 N N . THR C 1 216 ? 166.52800 27.67700 5.01800 1.000 59.39970 213 THR C N 1
ATOM 7247 C CA . THR C 1 216 ? 167.68400 27.71900 5.90300 1.000 62.47797 213 THR C CA 1
ATOM 7248 C C . THR C 1 216 ? 167.51100 26.92300 7.18800 1.000 63.07339 213 THR C C 1
ATOM 7249 O O . THR C 1 216 ? 168.50300 26.41100 7.71300 1.000 68.60610 213 THR C O 1
ATOM 7253 N N . GLN C 1 217 ? 166.29400 26.82200 7.73000 1.000 63.95070 214 GLN C N 1
ATOM 7254 C CA . GLN C 1 217 ? 166.09400 26.25700 9.06300 1.000 63.50445 214 GLN C CA 1
ATOM 7255 C C . GLN C 1 217 ? 165.35400 24.93100 9.08900 1.000 63.97024 214 GLN C C 1
ATOM 7256 O O . GLN C 1 217 ? 165.11700 24.39400 10.17900 1.000 62.67074 214 GLN C O 1
ATOM 7262 N N . THR C 1 218 ? 164.97300 24.38900 7.94300 1.000 65.27088 215 THR C N 1
ATOM 7263 C CA . THR C 1 218 ? 164.27700 23.11800 7.92400 1.000 59.50170 215 THR C CA 1
ATOM 7264 C C . THR C 1 218 ? 165.19600 22.06700 7.32500 1.000 59.17084 215 THR C C 1
ATOM 7265 O O . THR C 1 218 ? 166.10600 22.37800 6.55200 1.000 57.02146 215 THR C O 1
ATOM 7269 N N . ASN C 1 219 ? 164.90400 20.80300 7.62500 1.000 57.78723 216 ASN C N 1
ATOM 7270 C CA . ASN C 1 219 ? 165.74800 19.71700 7.15200 1.000 60.38941 216 ASN C CA 1
ATOM 7271 C C . ASN C 1 219 ? 165.28800 19.19300 5.81000 1.000 59.18574 216 ASN C C 1
ATOM 7272 O O . ASN C 1 219 ? 165.47800 18.01000 5.50800 1.000 61.87573 216 ASN C O 1
ATOM 7277 N N . ALA C 1 220 ? 164.62200 20.04100 5.03400 1.000 52.75714 217 ALA C N 1
ATOM 7278 C CA . ALA C 1 220 ? 164.34200 19.79900 3.63100 1.000 51.14854 217 ALA C CA 1
ATOM 7279 C C . ALA C 1 220 ? 165.01100 20.92400 2.86700 1.000 57.74730 217 ALA C C 1
ATOM 7280 O O . ALA C 1 220 ? 164.81800 22.09500 3.20000 1.000 62.06672 217 ALA C O 1
ATOM 7282 N N . ARG C 1 221 ? 165.81400 20.58200 1.87100 1.000 58.80633 218 ARG C N 1
ATOM 7283 C CA . ARG C 1 221 ? 166.53100 21.58300 1.10500 1.000 53.88148 218 ARG C CA 1
ATOM 7284 C C . ARG C 1 221 ? 165.85600 21.76400 -0.24400 1.000 58.97364 218 ARG C C 1
ATOM 7285 O O . ARG C 1 221 ? 165.42100 20.79300 -0.87200 1.000 56.97820 218 ARG C O 1
ATOM 7293 N N . GLY C 1 222 ? 165.74600 23.01500 -0.65800 1.000 65.56732 219 GLY C N 1
ATOM 7294 C CA . GLY C 1 222 ? 165.09900 23.39200 -1.90200 1.000 66.19195 219 GLY C CA 1
ATOM 7295 C C . GLY C 1 222 ? 164.36500 24.70000 -1.72100 1.000 62.09839 219 GLY C C 1
ATOM 7296 O O . GLY C 1 222 ? 164.09900 25.14600 -0.60300 1.000 65.63631 219 GLY C O 1
ATOM 7297 N N . ASP C 1 223 ? 164.00300 25.31200 -2.84700 1.000 57.84828 220 ASP C N 1
ATOM 7298 C CA . ASP C 1 223 ? 163.40400 26.64200 -2.79300 1.000 63.87454 220 ASP C CA 1
ATOM 7299 C C . ASP C 1 223 ? 161.92500 26.66300 -3.13600 1.000 64.14601 220 ASP C C 1
ATOM 7300 O O . ASP C 1 223 ? 161.29500 27.72800 -3.05700 1.000 59.19937 220 ASP C O 1
ATOM 7305 N N . LYS C 1 224 ? 161.33400 25.51600 -3.45200 1.000 61.49859 221 LYS C N 1
ATOM 7306 C CA . LYS C 1 224 ? 159.92100 25.47500 -3.77100 1.000 54.04109 221 LYS C CA 1
ATOM 7307 C C . LYS C 1 224 ? 159.28400 24.23400 -3.17800 1.000 54.14608 221 LYS C C 1
ATOM 7308 O O . LYS C 1 224 ? 159.94800 23.23400 -2.91400 1.000 62.01424 221 LYS C O 1
ATOM 7314 N N . ALA C 1 225 ? 157.99200 24.34300 -2.91400 1.000 58.50415 222 ALA C N 1
ATOM 7315 C CA . ALA C 1 225 ? 157.18000 23.25100 -2.40900 1.000 52.52928 222 ALA C CA 1
ATOM 7316 C C . ALA C 1 225 ? 156.16100 22.90500 -3.48200 1.000 57.56181 222 ALA C C 1
ATOM 7317 O O . ALA C 1 225 ? 155.38900 23.77300 -3.90700 1.000 56.83682 222 ALA C O 1
ATOM 7319 N N . GLU C 1 226 ? 156.15000 21.64000 -3.90800 1.000 55.19347 223 GLU C N 1
ATOM 7320 C CA . GLU C 1 226 ? 155.28700 21.20800 -4.99500 1.000 52.66096 223 GLU C CA 1
ATOM 7321 C C . GLU C 1 226 ? 154.50100 19.98600 -4.55800 1.000 51.00313 223 GLU C C 1
ATOM 7322 O O . GLU C 1 226 ? 154.93100 19.21500 -3.69400 1.000 48.77781 223 GLU C O 1
ATOM 7328 N N . ALA C 1 227 ? 153.32400 19.83200 -5.14900 1.000 43.82093 224 ALA C N 1
ATOM 7329 C CA . ALA C 1 227 ? 152.48700 18.70100 -4.81700 1.000 45.77457 224 ALA C CA 1
ATOM 7330 C C . ALA C 1 227 ? 151.60900 18.40900 -6.00600 1.000 49.35354 224 ALA C C 1
ATOM 7331 O O . ALA C 1 227 ? 151.32400 19.29800 -6.81100 1.000 48.50953 224 ALA C O 1
ATOM 7333 N N . TRP C 1 228 ? 151.19100 17.14700 -6.10100 1.000 45.50556 225 TRP C N 1
ATOM 7334 C CA . TRP C 1 228 ? 150.27300 16.69600 -7.12500 1.000 44.12663 225 TRP C CA 1
ATOM 7335 C C . TRP C 1 228 ? 149.49400 15.54600 -6.52200 1.000 46.43145 225 TRP C C 1
ATOM 7336 O O . TRP C 1 228 ? 149.99300 14.82100 -5.65500 1.000 49.02708 225 TRP C O 1
ATOM 7347 N N . THR C 1 229 ? 148.25700 15.39900 -6.96500 1.000 41.79784 226 THR C N 1
ATOM 7348 C CA . THR C 1 229 ? 147.42200 14.34300 -6.44300 1.000 40.15446 226 THR C CA 1
ATOM 7349 C C . THR C 1 229 ? 146.38300 14.01900 -7.49300 1.000 44.42861 226 THR C C 1
ATOM 7350 O O . THR C 1 229 ? 146.01400 14.87600 -8.30500 1.000 48.35598 226 THR C O 1
ATOM 7354 N N . ALA C 1 230 ? 145.94600 12.76500 -7.49400 1.000 39.64076 227 ALA C N 1
ATOM 7355 C CA . ALA C 1 230 ? 144.82600 12.34100 -8.30900 1.000 39.41503 227 ALA C CA 1
ATOM 7356 C C . ALA C 1 230 ? 144.02700 11.36100 -7.48100 1.000 39.94253 227 ALA C C 1
ATOM 7357 O O . ALA C 1 230 ? 144.52500 10.79700 -6.50700 1.000 42.60708 227 ALA C O 1
ATOM 7359 N N . GLY C 1 231 ? 142.76700 11.20700 -7.83100 1.000 41.39133 228 GLY C N 1
ATOM 7360 C CA . GLY C 1 231 ? 141.94100 10.28800 -7.08100 1.000 45.34941 228 GLY C CA 1
ATOM 7361 C C . GLY C 1 231 ? 140.75900 9.84300 -7.90300 1.000 48.30096 228 GLY C C 1
ATOM 7362 O O . GLY C 1 231 ? 140.36800 10.48900 -8.88100 1.000 52.55505 228 GLY C O 1
ATOM 7363 N N . LEU C 1 232 ? 140.19500 8.72400 -7.49300 1.000 43.72524 229 LEU C N 1
ATOM 7364 C CA . LEU C 1 232 ? 139.00700 8.17200 -8.10800 1.000 41.62406 229 LEU C CA 1
ATOM 7365 C C . LEU C 1 232 ? 138.05900 7.82600 -6.99300 1.000 41.21684 229 LEU C C 1
ATOM 7366 O O . LEU C 1 232 ? 138.47600 7.51100 -5.87300 1.000 43.95646 229 LEU C O 1
ATOM 7371 N N . LYS C 1 233 ? 136.78300 7.92200 -7.29400 1.000 39.01125 230 LYS C N 1
ATOM 7372 C CA . LYS C 1 233 ? 135.80100 7.49600 -6.32600 1.000 42.81977 230 LYS C CA 1
ATOM 7373 C C . LYS C 1 233 ? 134.65900 6.83200 -7.06600 1.000 46.91170 230 LYS C C 1
ATOM 7374 O O . LYS C 1 233 ? 134.32500 7.21400 -8.19100 1.000 50.94202 230 LYS C O 1
ATOM 7380 N N . TYR C 1 234 ? 134.12800 5.78800 -6.45300 1.000 44.09082 231 TYR C N 1
ATOM 7381 C CA . TYR C 1 234 ? 132.89700 5.15600 -6.87400 1.000 44.22153 231 TYR C CA 1
ATOM 7382 C C . TYR C 1 234 ? 131.89200 5.41100 -5.76400 1.000 46.62297 231 TYR C C 1
ATOM 7383 O O . TYR C 1 234 ? 132.12400 5.02500 -4.61000 1.000 45.50010 231 TYR C O 1
ATOM 7392 N N . ASP C 1 235 ? 130.80000 6.09000 -6.10500 1.000 45.81981 232 ASP C N 1
ATOM 7393 C CA . ASP C 1 235 ? 129.78900 6.52900 -5.14300 1.000 51.54543 232 ASP C CA 1
ATOM 7394 C C . ASP C 1 235 ? 128.43500 6.17500 -5.75300 1.000 49.71471 232 ASP C C 1
ATOM 7395 O O . ASP C 1 235 ? 127.78700 7.02200 -6.37800 1.000 52.00406 232 ASP C O 1
ATOM 7400 N N . ALA C 1 236 ? 127.98400 4.94400 -5.52200 1.000 46.19350 233 ALA C N 1
ATOM 7401 C CA . ALA C 1 236 ? 126.72000 4.48000 -6.09300 1.000 46.01935 233 ALA C CA 1
ATOM 7402 C C . ALA C 1 236 ? 126.29500 3.17500 -5.43600 1.000 45.65070 233 ALA C C 1
ATOM 7403 O O . ALA C 1 236 ? 127.10800 2.45800 -4.83300 1.000 46.22892 233 ALA C O 1
ATOM 7405 N N . ASN C 1 237 ? 125.01100 2.86400 -5.59900 1.000 44.34054 234 ASN C N 1
ATOM 7406 C CA . ASN C 1 237 ? 124.42700 1.60100 -5.12500 1.000 47.03243 234 ASN C CA 1
ATOM 7407 C C . ASN C 1 237 ? 124.86800 1.29100 -3.69900 1.000 47.06662 234 ASN C C 1
ATOM 7408 O O . ASN C 1 237 ? 125.30100 0.18400 -3.38900 1.000 48.66019 234 ASN C O 1
ATOM 7413 N N . ASP C 1 238 ? 124.72900 2.28300 -2.82300 1.000 42.60526 235 ASP C N 1
ATOM 7414 C CA . ASP C 1 238 ? 125.08700 2.19100 -1.40800 1.000 43.00452 235 ASP C CA 1
ATOM 7415 C C . ASP C 1 238 ? 126.56400 1.90700 -1.18200 1.000 45.69435 235 ASP C C 1
ATOM 7416 O O . ASP C 1 238 ? 126.95900 1.53800 -0.06900 1.000 43.73745 235 ASP C O 1
ATOM 7421 N N . ILE C 1 239 ? 127.41700 2.15200 -2.17100 1.000 42.28837 236 ILE C N 1
ATOM 7422 C CA . ILE C 1 239 ? 128.84200 1.92000 -2.01200 1.000 45.63822 236 ILE C CA 1
ATOM 7423 C C . ILE C 1 239 ? 129.57400 3.25300 -2.10000 1.000 48.64598 236 ILE C C 1
ATOM 7424 O O . ILE C 1 239 ? 129.29100 4.08300 -2.97400 1.000 50.64442 236 ILE C O 1
ATOM 7429 N N . TYR C 1 240 ? 130.53500 3.44900 -1.20400 1.000 39.61179 237 TYR C N 1
ATOM 7430 C CA . TYR C 1 240 ? 131.42300 4.59100 -1.30200 1.000 46.65408 237 TYR C CA 1
ATOM 7431 C C . TYR C 1 240 ? 132.82300 4.01900 -1.27700 1.000 45.58588 237 TYR C C 1
ATOM 7432 O O . TYR C 1 240 ? 133.26600 3.46300 -0.26700 1.000 45.72987 237 TYR C O 1
ATOM 7441 N N . LEU C 1 241 ? 133.47700 4.11500 -2.41800 1.000 46.34689 238 LEU C N 1
ATOM 7442 C CA . LEU C 1 241 ? 134.85200 3.70600 -2.60400 1.000 46.69728 238 LEU C CA 1
ATOM 7443 C C . LEU C 1 241 ? 135.60000 4.95300 -3.01500 1.000 42.05921 238 LEU C C 1
ATOM 7444 O O . LEU C 1 241 ? 135.20900 5.60400 -3.98400 1.000 48.24182 238 LEU C O 1
ATOM 7449 N N . ALA C 1 242 ? 136.66300 5.29000 -2.30600 1.000 34.64707 239 ALA C N 1
ATOM 7450 C CA . ALA C 1 242 ? 137.45000 6.43700 -2.71900 1.000 40.51137 239 ALA C CA 1
ATOM 7451 C C . ALA C 1 242 ? 138.90800 6.11400 -2.48300 1.000 38.20850 239 ALA C C 1
ATOM 7452 O O . ALA C 1 242 ? 139.27300 5.65100 -1.39900 1.000 42.56394 239 ALA C O 1
ATOM 7454 N N . THR C 1 243 ? 139.74000 6.34500 -3.48400 1.000 34.40033 240 THR C N 1
ATOM 7455 C CA . THR C 1 243 ? 141.17000 6.19700 -3.28300 1.000 41.92467 240 THR C CA 1
ATOM 7456 C C . THR C 1 243 ? 141.89500 7.41600 -3.82100 1.000 42.75257 240 THR C C 1
ATOM 7457 O O . THR C 1 243 ? 141.35100 8.18700 -4.60700 1.000 45.03113 240 THR C O 1
ATOM 7461 N N . MET C 1 244 ? 143.14100 7.57900 -3.39000 1.000 45.24950 241 MET C N 1
ATOM 7462 C CA . MET C 1 244 ? 143.91100 8.75300 -3.76600 1.000 40.79605 241 MET C CA 1
ATOM 7463 C C . MET C 1 244 ? 145.38900 8.42500 -3.69200 1.000 43.94863 241 MET C C 1
ATOM 7464 O O . MET C 1 244 ? 145.82900 7.74100 -2.76800 1.000 49.79860 241 MET C O 1
ATOM 7469 N N . TYR C 1 245 ? 146.15200 8.94300 -4.64400 1.000 49.23169 242 TYR C N 1
ATOM 7470 C CA . TYR C 1 245 ? 147.60600 8.91300 -4.59300 1.000 46.93453 242 TYR C CA 1
ATOM 7471 C C . TYR C 1 245 ? 148.12400 10.34200 -4.74100 1.000 47.91362 242 TYR C C 1
ATOM 7472 O O . TYR C 1 245 ? 147.53800 11.14900 -5.47400 1.000 44.97225 242 TYR C O 1
ATOM 7481 N N . SER C 1 246 ? 149.20900 10.66000 -4.03600 1.000 45.27589 243 SER C N 1
ATOM 7482 C CA . SER C 1 246 ? 149.75000 12.01500 -4.06000 1.000 47.57469 243 SER C CA 1
ATOM 7483 C C . SER C 1 246 ? 151.26400 11.94700 -3.89100 1.000 49.38090 243 SER C C 1
ATOM 7484 O O . SER C 1 246 ? 151.81300 10.91800 -3.49500 1.000 50.32600 243 SER C O 1
ATOM 7487 N N . GLU C 1 247 ? 151.93900 13.04000 -4.25700 1.000 48.31977 244 GLU C N 1
ATOM 7488 C CA . GLU C 1 247 ? 153.36900 13.20500 -4.04000 1.000 45.56564 244 GLU C CA 1
ATOM 7489 C C . GLU C 1 247 ? 153.64100 14.64300 -3.63700 1.000 47.61502 244 GLU C C 1
ATOM 7490 O O . GLU C 1 247 ? 153.02200 15.56400 -4.17400 1.000 51.71522 244 GLU C O 1
ATOM 7496 N N . THR C 1 248 ? 154.56300 14.84200 -2.69400 1.000 41.28605 245 THR C N 1
ATOM 7497 C CA . THR C 1 248 ? 154.93800 16.17800 -2.25000 1.000 49.56527 245 THR C CA 1
ATOM 7498 C C . THR C 1 248 ? 156.45700 16.32400 -2.16800 1.000 48.98020 245 THR C C 1
ATOM 7499 O O . THR C 1 248 ? 157.17700 15.35400 -1.92700 1.000 53.99565 245 THR C O 1
ATOM 7503 N N . ARG C 1 249 ? 156.94400 17.54700 -2.39100 1.000 49.38242 246 ARG C N 1
ATOM 7504 C CA . ARG C 1 249 ? 158.37600 17.85100 -2.37800 1.000 52.81837 246 ARG C CA 1
ATOM 7505 C C . ARG C 1 249 ? 158.61600 19.09000 -1.53300 1.000 49.01905 246 ARG C C 1
ATOM 7506 O O . ARG C 1 249 ? 157.94900 20.10900 -1.73200 1.000 51.43380 246 ARG C O 1
ATOM 7514 N N . ASN C 1 250 ? 159.50400 18.97000 -0.53800 1.000 47.66351 247 ASN C N 1
ATOM 7515 C CA . ASN C 1 250 ? 159.94900 20.08700 0.32400 1.000 53.65292 247 ASN C CA 1
ATOM 7516 C C . ASN C 1 250 ? 158.79000 20.83400 0.97100 1.000 52.73387 247 ASN C C 1
ATOM 7517 O O . ASN C 1 250 ? 158.86700 22.04700 1.16800 1.000 51.96513 247 ASN C O 1
ATOM 7522 N N . MET C 1 251 ? 157.71700 20.12300 1.30900 1.000 50.90569 248 MET C N 1
ATOM 7523 C CA . MET C 1 251 ? 156.51800 20.75300 1.84400 1.000 45.21772 248 MET C CA 1
ATOM 7524 C C . MET C 1 251 ? 155.95900 20.08400 3.09300 1.000 45.67126 248 MET C C 1
ATOM 7525 O O . MET C 1 251 ? 155.70700 20.76500 4.08700 1.000 50.42164 248 MET C O 1
ATOM 7530 N N . THR C 1 252 ? 155.74000 18.77200 3.05800 1.000 44.71721 249 THR C N 1
ATOM 7531 C CA . THR C 1 252 ? 154.99000 18.13100 4.13200 1.000 46.23611 249 THR C CA 1
ATOM 7532 C C . THR C 1 252 ? 155.80900 18.06700 5.41400 1.000 45.26903 249 THR C C 1
ATOM 7533 O O . THR C 1 252 ? 156.96200 17.62700 5.38400 1.000 48.95261 249 THR C O 1
ATOM 7537 N N . PRO C 1 253 ? 155.25300 18.45500 6.55300 1.000 43.53512 250 PRO C N 1
ATOM 7538 C CA . PRO C 1 253 ? 156.00100 18.35600 7.80300 1.000 44.28542 250 PRO C CA 1
ATOM 7539 C C . PRO C 1 253 ? 155.81800 16.95800 8.36700 1.000 45.56016 250 PRO C C 1
ATOM 7540 O O . PRO C 1 253 ? 154.95400 16.19400 7.93100 1.000 51.64498 250 PRO C O 1
ATOM 7544 N N . TYR C 1 254 ? 156.66800 16.63000 9.33300 1.000 44.99600 251 TYR C N 1
ATOM 7545 C CA . TYR C 1 254 ? 156.56400 15.36400 10.04300 1.000 44.74005 251 TYR C CA 1
ATOM 7546 C C . TYR C 1 254 ? 157.25800 15.57400 11.37300 1.000 43.09274 251 TYR C C 1
ATOM 7547 O O . TYR C 1 254 ? 158.23100 16.32100 11.45100 1.000 47.55888 251 TYR C O 1
ATOM 7556 N N . GLY C 1 255 ? 156.75500 14.91500 12.41000 1.000 43.34907 252 GLY C N 1
ATOM 7557 C CA . GLY C 1 255 ? 157.39000 15.02800 13.69500 1.000 39.28772 252 GLY C CA 1
ATOM 7558 C C . GLY C 1 255 ? 157.29900 16.46400 14.19900 1.000 51.20156 252 GLY C C 1
ATOM 7559 O O . GLY C 1 255 ? 156.52300 17.29200 13.72400 1.000 49.62503 252 GLY C O 1
ATOM 7560 N N . ASN C 1 256 ? 158.14100 16.73500 15.19500 1.000 54.23536 253 ASN C N 1
ATOM 7561 C CA . ASN C 1 256 ? 158.16300 18.03800 15.84400 1.000 46.10666 253 ASN C CA 1
ATOM 7562 C C . ASN C 1 256 ? 158.81500 19.09700 14.97200 1.000 50.82065 253 ASN C C 1
ATOM 7563 O O . ASN C 1 256 ? 158.36800 20.24800 14.95400 1.000 59.51361 253 ASN C O 1
ATOM 7568 N N . ASP C 1 257 ? 159.86400 18.74500 14.24400 1.000 49.02564 254 ASP C N 1
ATOM 7569 C CA . ASP C 1 257 ? 160.62000 19.77000 13.54600 1.000 49.54773 254 ASP C CA 1
ATOM 7570 C C . ASP C 1 257 ? 161.23700 19.20900 12.27000 1.000 51.37188 254 ASP C C 1
ATOM 7571 O O . ASP C 1 257 ? 162.44000 19.25800 12.04800 1.000 60.67382 254 ASP C O 1
ATOM 7576 N N . GLY C 1 258 ? 160.40700 18.69400 11.38300 1.000 49.69627 255 GLY C N 1
ATOM 7577 C CA . GLY C 1 258 ? 160.90300 18.04200 10.18800 1.000 49.17973 255 GLY C CA 1
ATOM 7578 C C . GLY C 1 258 ? 160.06500 18.37700 8.98100 1.000 46.05739 255 GLY C C 1
ATOM 7579 O O . GLY C 1 258 ? 158.84900 18.53400 9.06700 1.000 48.14374 255 GLY C O 1
ATOM 7580 N N . VAL C 1 259 ? 160.73500 18.48200 7.84100 1.000 43.29725 256 VAL C N 1
ATOM 7581 C CA . VAL C 1 259 ? 160.09400 18.60600 6.54300 1.000 44.57150 256 VAL C CA 1
ATOM 7582 C C . VAL C 1 259 ? 160.68200 17.53300 5.64200 1.000 46.89549 256 VAL C C 1
ATOM 7583 O O . VAL C 1 259 ? 161.89300 17.29400 5.65300 1.000 53.31373 256 VAL C O 1
ATOM 7587 N N . ALA C 1 260 ? 159.83200 16.85400 4.89800 1.000 43.25954 257 ALA C N 1
ATOM 7588 C CA . ALA C 1 260 ? 160.29600 15.79200 4.03100 1.000 47.79936 257 ALA C CA 1
ATOM 7589 C C . ALA C 1 260 ? 160.61900 16.35300 2.65700 1.000 46.71846 257 ALA C C 1
ATOM 7590 O O . ALA C 1 260 ? 159.78000 17.01000 2.03600 1.000 51.65902 257 ALA C O 1
ATOM 7592 N N . ASN C 1 261 ? 161.82300 16.06900 2.16800 1.000 47.18231 258 ASN C N 1
ATOM 7593 C CA . ASN C 1 261 ? 162.16700 16.48800 0.81500 1.000 45.48714 258 ASN C CA 1
ATOM 7594 C C . ASN C 1 261 ? 161.26000 15.83100 -0.21300 1.000 50.58326 258 ASN C C 1
ATOM 7595 O O . ASN C 1 261 ? 160.99800 16.41300 -1.27000 1.000 49.38554 258 ASN C O 1
ATOM 7600 N N . LYS C 1 262 ? 160.76200 14.63100 0.07600 1.000 53.04198 259 LYS C N 1
ATOM 7601 C CA . LYS C 1 262 ? 159.81100 13.98200 -0.81100 1.000 51.19163 259 LYS C CA 1
ATOM 7602 C C . LYS C 1 262 ? 158.91100 13.06900 0.00700 1.000 54.47980 259 LYS C C 1
ATOM 7603 O O . LYS C 1 262 ? 159.30000 12.58100 1.07500 1.000 54.58236 259 LYS C O 1
ATOM 7609 N N . THR C 1 263 ? 157.67000 12.91500 -0.46000 1.000 50.19181 260 THR C N 1
ATOM 7610 C CA . THR C 1 263 ? 156.73600 11.95200 0.09900 1.000 47.91041 260 THR C CA 1
ATOM 7611 C C . THR C 1 263 ? 155.98800 11.24100 -1.01300 1.000 52.60195 260 THR C C 1
ATOM 7612 O O . THR C 1 263 ? 155.71900 11.81800 -2.06700 1.000 52.01034 260 THR C O 1
ATOM 7616 N N . GLN C 1 264 ? 155.69100 9.96600 -0.77900 1.000 52.27109 261 GLN C N 1
ATOM 7617 C CA . GLN C 1 264 ? 154.72000 9.21200 -1.55800 1.000 48.03335 261 GLN C CA 1
ATOM 7618 C C . GLN C 1 264 ? 153.62000 8.83200 -0.58600 1.000 47.04706 261 GLN C C 1
ATOM 7619 O O . GLN C 1 264 ? 153.91600 8.35700 0.51400 1.000 49.89799 261 GLN C O 1
ATOM 7625 N N . ASN C 1 265 ? 152.36900 9.11900 -0.95400 1.000 46.63635 262 ASN C N 1
ATOM 7626 C CA . ASN C 1 265 ? 151.21900 9.02000 -0.06300 1.000 42.55585 262 ASN C CA 1
ATOM 7627 C C . ASN C 1 265 ? 150.07700 8.29400 -0.73900 1.000 43.90107 262 ASN C C 1
ATOM 7628 O O . ASN C 1 265 ? 149.76900 8.55500 -1.90300 1.000 50.72803 262 ASN C O 1
ATOM 7633 N N . PHE C 1 266 ? 149.40900 7.42900 0.00600 1.000 41.93165 263 PHE C N 1
ATOM 7634 C CA . PHE C 1 266 ? 148.27200 6.71000 -0.54000 1.000 43.67618 263 PHE C CA 1
ATOM 7635 C C . PHE C 1 266 ? 147.19800 6.63600 0.52800 1.000 45.13877 263 PHE C C 1
ATOM 7636 O O . PHE C 1 266 ? 147.51100 6.52600 1.71600 1.000 46.40243 263 PHE C O 1
ATOM 7644 N N . GLU C 1 267 ? 145.94100 6.74900 0.10600 1.000 41.34397 264 GLU C N 1
ATOM 7645 C CA . GLU C 1 267 ? 144.79900 6.55000 0.98500 1.000 41.77983 264 GLU C CA 1
ATOM 7646 C C . GLU C 1 267 ? 143.73200 5.80700 0.21000 1.000 38.74997 264 GLU C C 1
ATOM 7647 O O . GLU C 1 267 ? 143.57600 6.00900 -0.99800 1.000 40.76148 264 GLU C O 1
ATOM 7653 N N . VAL C 1 268 ? 142.99100 4.95400 0.90600 1.000 33.95757 265 VAL C N 1
ATOM 7654 C CA . VAL C 1 268 ? 141.83900 4.30300 0.29400 1.000 38.47079 265 VAL C CA 1
ATOM 7655 C C . VAL C 1 268 ? 140.79800 4.11600 1.38100 1.000 38.37308 265 VAL C C 1
ATOM 7656 O O . VAL C 1 268 ? 141.12300 3.72900 2.50700 1.000 39.37690 265 VAL C O 1
ATOM 7660 N N . THR C 1 269 ? 139.54200 4.37400 1.03900 1.000 33.94232 266 THR C N 1
ATOM 7661 C CA . THR C 1 269 ? 138.44400 4.17500 1.97200 1.000 33.94887 266 THR C CA 1
ATOM 7662 C C . THR C 1 269 ? 137.33600 3.47200 1.21800 1.000 36.84969 266 THR C C 1
ATOM 7663 O O . THR C 1 269 ? 136.96800 3.89600 0.11800 1.000 43.16833 266 THR C O 1
ATOM 7667 N N . ALA C 1 270 ? 136.84800 2.37000 1.78700 1.000 38.19380 267 ALA C N 1
ATOM 7668 C CA . ALA C 1 270 ? 135.78400 1.55800 1.20300 1.000 41.69051 267 ALA C CA 1
ATOM 7669 C C . ALA C 1 270 ? 134.63500 1.50000 2.20100 1.000 40.72994 267 ALA C C 1
ATOM 7670 O O . ALA C 1 270 ? 134.83700 1.10100 3.35800 1.000 37.99655 267 ALA C O 1
ATOM 7672 N N . GLN C 1 271 ? 133.44500 1.93600 1.76700 1.000 37.46735 268 GLN C N 1
ATOM 7673 C CA . GLN C 1 271 ? 132.28000 2.05400 2.64100 1.000 41.77028 268 GLN C CA 1
ATOM 7674 C C . GLN C 1 271 ? 131.01100 1.54600 1.96700 1.000 40.55015 268 GLN C C 1
ATOM 7675 O O . GLN C 1 271 ? 130.88600 1.54800 0.74000 1.000 44.14561 268 GLN C O 1
ATOM 7681 N N . TYR C 1 272 ? 130.07700 1.08900 2.79000 1.000 40.37812 269 TYR C N 1
ATOM 7682 C CA . TYR C 1 272 ? 128.74900 0.68000 2.35900 1.000 43.91517 269 TYR C CA 1
ATOM 7683 C C . TYR C 1 272 ? 127.73000 1.41900 3.20700 1.000 42.99338 269 TYR C C 1
ATOM 7684 O O . TYR C 1 272 ? 127.98000 1.68100 4.38300 1.000 50.85328 269 TYR C O 1
ATOM 7693 N N . GLN C 1 273 ? 126.56500 1.72500 2.63900 1.000 41.30251 270 GLN C N 1
ATOM 7694 C CA . GLN C 1 273 ? 125.52600 2.43400 3.38800 1.000 43.57394 270 GLN C CA 1
ATOM 7695 C C . GLN C 1 273 ? 124.28200 1.56500 3.53500 1.000 50.49219 270 GLN C C 1
ATOM 7696 O O . GLN C 1 273 ? 123.56000 1.34100 2.55600 1.000 56.27065 270 GLN C O 1
ATOM 7702 N N . PHE C 1 274 ? 124.01400 1.08600 4.74900 1.000 50.78216 271 PHE C N 1
ATOM 7703 C CA . PHE C 1 274 ? 122.79300 0.32600 4.98600 1.000 45.73433 271 PHE C CA 1
ATOM 7704 C C . PHE C 1 274 ? 121.60400 1.27300 5.06000 1.000 56.09956 271 PHE C C 1
ATOM 7705 O O . PHE C 1 274 ? 121.71200 2.41700 5.51900 1.000 55.11430 271 PHE C O 1
ATOM 7713 N N . ASP C 1 275 ? 120.45300 0.77900 4.61400 1.000 56.64845 272 ASP C N 1
ATOM 7714 C CA . ASP C 1 275 ? 119.25100 1.60400 4.60100 1.000 53.72266 272 ASP C CA 1
ATOM 7715 C C . ASP C 1 275 ? 118.81900 2.02600 6.00600 1.000 56.23267 272 ASP C C 1
ATOM 7716 O O . ASP C 1 275 ? 118.18800 3.08100 6.16400 1.000 58.24978 272 ASP C O 1
ATOM 7721 N N . PHE C 1 276 ? 119.11300 1.22000 7.02900 1.000 53.27437 273 PHE C N 1
ATOM 7722 C CA . PHE C 1 276 ? 118.65900 1.53100 8.38200 1.000 56.55668 273 PHE C CA 1
ATOM 7723 C C . PHE C 1 276 ? 119.62300 2.42000 9.16100 1.000 57.26208 273 PHE C C 1
ATOM 7724 O O . PHE C 1 276 ? 119.36100 2.71300 10.33600 1.000 57.76606 273 PHE C O 1
ATOM 7732 N N . GLY C 1 277 ? 120.72300 2.85500 8.55300 1.000 52.93435 274 GLY C N 1
ATOM 7733 C CA . GLY C 1 277 ? 121.55900 3.88400 9.13900 1.000 49.84693 274 GLY C CA 1
ATOM 7734 C C . GLY C 1 277 ? 122.98300 3.48600 9.46300 1.000 50.29056 274 GLY C C 1
ATOM 7735 O O . GLY C 1 277 ? 123.77200 4.36400 9.84100 1.000 44.51309 274 GLY C O 1
ATOM 7736 N N . LEU C 1 278 ? 123.37900 2.22300 9.35200 1.000 51.09780 275 LEU C N 1
ATOM 7737 C CA . LEU C 1 278 ? 124.74200 1.84700 9.69900 1.000 49.51261 275 LEU C CA 1
ATOM 7738 C C . LEU C 1 278 ? 125.64400 1.99600 8.47600 1.000 50.34413 275 LEU C C 1
ATOM 7739 O O . LEU C 1 278 ? 125.28900 1.56700 7.37100 1.000 47.49682 275 LEU C O 1
ATOM 7744 N N . ARG C 1 279 ? 126.81200 2.60800 8.67700 1.000 48.73251 276 ARG C N 1
ATOM 7745 C CA . ARG C 1 279 ? 127.76300 2.85000 7.59300 1.000 45.53557 276 ARG C CA 1
ATOM 7746 C C . ARG C 1 279 ? 129.13600 2.37500 8.04500 1.000 48.29849 276 ARG C C 1
ATOM 7747 O O . ARG C 1 279 ? 129.92900 3.15500 8.58600 1.000 48.15664 276 ARG C O 1
ATOM 7755 N N . PRO C 1 280 ? 129.46100 1.10100 7.83700 1.000 52.25312 277 PRO C N 1
ATOM 7756 C CA . PRO C 1 280 ? 130.81000 0.62800 8.14600 1.000 44.19864 277 PRO C CA 1
ATOM 7757 C C . PRO C 1 280 ? 131.78500 1.11300 7.08800 1.000 45.36854 277 PRO C C 1
ATOM 7758 O O . PRO C 1 280 ? 131.41400 1.41700 5.95000 1.000 45.18900 277 PRO C O 1
ATOM 7762 N N . ALA C 1 281 ? 133.05000 1.19500 7.48800 1.000 45.17829 278 ALA C N 1
ATOM 7763 C CA . ALA C 1 281 ? 134.07200 1.71500 6.59300 1.000 43.03089 278 ALA C CA 1
ATOM 7764 C C . ALA C 1 281 ? 135.40100 1.05500 6.89800 1.000 42.15492 278 ALA C C 1
ATOM 7765 O O . ALA C 1 281 ? 135.77500 0.93800 8.07200 1.000 44.08810 278 ALA C O 1
ATOM 7767 N N . ILE C 1 282 ? 136.06200 0.56200 5.85400 1.000 40.28997 279 ILE C N 1
ATOM 7768 C CA . ILE C 1 282 ? 137.42100 0.03100 5.92100 1.000 40.33369 279 ILE C CA 1
ATOM 7769 C C . ILE C 1 282 ? 138.33000 1.01100 5.18800 1.000 37.37103 279 ILE C C 1
ATOM 7770 O O . ILE C 1 282 ? 137.99300 1.45300 4.08200 1.000 38.87333 279 ILE C O 1
ATOM 7775 N N . SER C 1 283 ? 139.44800 1.39600 5.80600 1.000 36.84882 280 SER C N 1
ATOM 7776 C CA . SER C 1 283 ? 140.31300 2.38500 5.16100 1.000 36.07379 280 SER C CA 1
ATOM 7777 C C . SER C 1 283 ? 141.78500 2.13800 5.43900 1.000 38.29199 280 SER C C 1
ATOM 7778 O O . SER C 1 283 ? 142.16900 1.56800 6.46700 1.000 37.27382 280 SER C O 1
ATOM 7781 N N . TYR C 1 284 ? 142.60800 2.62900 4.51200 1.000 39.69879 281 TYR C N 1
ATOM 7782 C CA . TYR C 1 284 ? 144.05700 2.49300 4.55700 1.000 44.63517 281 TYR C CA 1
ATOM 7783 C C . TYR C 1 284 ? 144.67800 3.82200 4.16600 1.000 41.29302 281 TYR C C 1
ATOM 7784 O O . TYR C 1 284 ? 144.27700 4.41400 3.16000 1.000 42.91300 281 TYR C O 1
ATOM 7793 N N . LEU C 1 285 ? 145.69100 4.24800 4.93500 1.000 42.34825 282 LEU C N 1
ATOM 7794 C CA .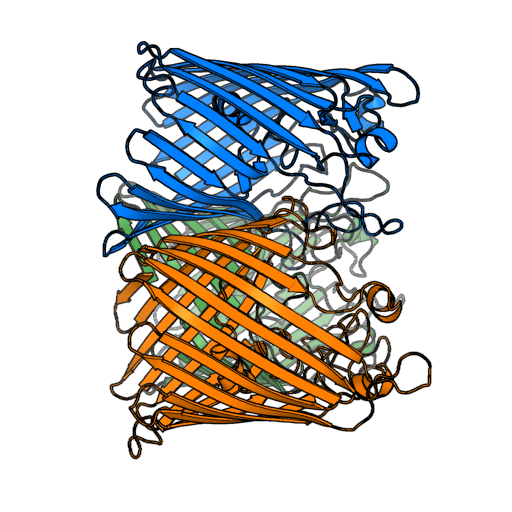 LEU C 1 285 ? 146.39600 5.51600 4.74400 1.000 41.79237 282 LEU C CA 1
ATOM 7795 C C . LEU C 1 285 ? 147.89700 5.30500 4.89200 1.000 42.19724 282 LEU C C 1
ATOM 7796 O O . LEU C 1 285 ? 148.35400 4.74300 5.88900 1.000 46.15607 282 LEU C O 1
ATOM 7801 N N . GLN C 1 286 ? 148.67400 5.80800 3.94800 1.000 41.76563 283 GLN C N 1
ATOM 7802 C CA . GLN C 1 286 ? 150.11400 5.71600 4.08200 1.000 42.10039 283 GLN C CA 1
ATOM 7803 C C . GLN C 1 286 ? 150.78200 6.98900 3.57000 1.000 43.54836 283 GLN C C 1
ATOM 7804 O O . GLN C 1 286 ? 150.34000 7.59500 2.59000 1.000 40.44908 283 GLN C O 1
ATOM 7810 N N . SER C 1 287 ? 151.85300 7.38100 4.25100 1.000 42.22240 284 SER C N 1
ATOM 7811 C CA . SER C 1 287 ? 152.74000 8.43700 3.79400 1.000 41.56832 284 SER C CA 1
ATOM 7812 C C . SER C 1 287 ? 154.16200 7.90000 3.90800 1.000 39.13475 284 SER C C 1
ATOM 7813 O O . SER C 1 287 ? 154.65900 7.66900 5.01800 1.000 40.89570 284 SER C O 1
ATOM 7816 N N . LYS C 1 288 ? 154.80700 7.67300 2.77200 1.000 34.54479 285 LYS C N 1
ATOM 7817 C CA . LYS C 1 288 ? 156.17700 7.19400 2.76500 1.000 44.59877 285 LYS C CA 1
ATOM 7818 C C . LYS C 1 288 ? 157.06700 8.41700 2.62200 1.000 44.88857 285 LYS C C 1
ATOM 7819 O O . LYS C 1 288 ? 157.15500 9.00200 1.53800 1.000 43.96612 285 LYS C O 1
ATOM 7825 N N . GLY C 1 289 ? 157.74900 8.77900 3.70700 1.000 45.54224 286 GLY C N 1
ATOM 7826 C CA . GLY C 1 289 ? 158.74100 9.82500 3.62100 1.000 50.38830 286 GLY C CA 1
ATOM 7827 C C . GLY C 1 289 ? 159.97100 9.33600 2.88000 1.000 51.97317 286 GLY C C 1
ATOM 7828 O O . GLY C 1 289 ? 160.29800 8.14900 2.87500 1.000 53.19433 286 GLY C O 1
ATOM 7829 N N . LYS C 1 290 ? 160.65300 10.26900 2.22900 1.000 53.58705 287 LYS C N 1
ATOM 7830 C CA . LYS C 1 290 ? 161.81700 9.95500 1.42100 1.000 51.91268 287 LYS C CA 1
ATOM 7831 C C . LYS C 1 290 ? 162.86900 11.03300 1.62800 1.000 52.61040 287 LYS C C 1
ATOM 7832 O O . LYS C 1 290 ? 162.54900 12.20800 1.81500 1.000 59.94282 287 LYS C O 1
ATOM 7838 N N . ASP C 1 291 ? 164.12300 10.61200 1.61100 1.000 49.08750 288 ASP C N 1
ATOM 7839 C CA . ASP C 1 291 ? 165.27400 11.50800 1.70400 1.000 55.53948 288 ASP C CA 1
ATOM 7840 C C . ASP C 1 291 ? 165.23100 12.38700 2.95000 1.000 53.79721 288 ASP C C 1
ATOM 7841 O O . ASP C 1 291 ? 165.65400 13.53600 2.91500 1.000 54.36760 288 ASP C O 1
ATOM 7846 N N . LEU C 1 292 ? 164.78400 11.83700 4.07500 1.000 54.98676 289 LEU C N 1
ATOM 7847 C CA . LEU C 1 292 ? 164.75000 12.62000 5.30700 1.000 55.91265 289 LEU C CA 1
ATOM 7848 C C . LEU C 1 292 ? 166.16600 12.82100 5.83200 1.000 60.33520 289 LEU C C 1
ATOM 7849 O O . LEU C 1 292 ? 166.89300 11.84800 6.05600 1.000 61.01458 289 LEU C O 1
ATOM 7854 N N . TYR C 1 293 ? 166.55100 14.08900 6.00900 1.000 66.13509 290 TYR C N 1
ATOM 7855 C CA . TYR C 1 293 ? 167.88700 14.50500 6.45000 1.000 66.33136 290 TYR C CA 1
ATOM 7856 C C . TYR C 1 293 ? 167.93500 14.54800 7.97800 1.000 66.44451 290 TYR C C 1
ATOM 7857 O O . TYR C 1 293 ? 167.46000 15.50400 8.59300 1.000 61.86546 290 TYR C O 1
ATOM 7866 N N . ASN C 1 294 ? 168.46400 13.49000 8.60500 1.000 70.56161 291 ASN C N 1
ATOM 7867 C CA . ASN C 1 294 ? 168.41900 13.38300 10.06700 1.000 73.97780 291 ASN C CA 1
ATOM 7868 C C . ASN C 1 294 ? 169.66300 13.95100 10.76700 1.000 77.39345 291 ASN C C 1
ATOM 7869 O O . ASN C 1 294 ? 169.55200 14.87700 11.57300 1.000 77.14265 291 ASN C O 1
ATOM 7874 N N . ASN C 1 295 ? 170.86100 13.45500 10.43000 1.000 81.04406 292 ASN C N 1
ATOM 7875 C CA . ASN C 1 295 ? 172.07900 13.80400 11.17200 1.000 82.13541 292 ASN C CA 1
ATOM 7876 C C . ASN C 1 295 ? 173.25500 13.93600 10.21300 1.000 80.16995 292 ASN C C 1
ATOM 7877 O O . ASN C 1 295 ? 174.35800 13.44300 10.48100 1.000 81.66816 292 ASN C O 1
ATOM 7882 N N . GLY C 1 296 ? 173.04200 14.62300 9.09800 1.000 77.36972 293 GLY C N 1
ATOM 7883 C CA . GLY C 1 296 ? 174.01600 14.65500 8.03800 1.000 72.91628 293 GLY C CA 1
ATOM 7884 C C . GLY C 1 296 ? 173.84200 13.56900 7.00400 1.000 71.72433 293 GLY C C 1
ATOM 7885 O O . GLY C 1 296 ? 174.62000 13.53100 6.04600 1.000 76.03403 293 GLY C O 1
ATOM 7886 N N . ARG C 1 297 ? 172.84600 12.68800 7.15400 1.000 66.48357 294 ARG C N 1
ATOM 7887 C CA . ARG C 1 297 ? 172.60400 11.62600 6.17900 1.000 71.70046 294 ARG C CA 1
ATOM 7888 C C . ARG C 1 297 ? 171.10400 11.48000 5.90400 1.000 66.39382 294 ARG C C 1
ATOM 7889 O O . ARG C 1 297 ? 170.26300 11.85900 6.72700 1.000 68.52710 294 ARG C O 1
ATOM 7897 N N . TYR C 1 298 ? 170.78000 11.00900 4.69700 1.000 59.23135 295 TYR C N 1
ATOM 7898 C CA . TYR C 1 298 ? 169.40500 10.73300 4.27200 1.000 64.87681 295 TYR C CA 1
ATOM 7899 C C . TYR C 1 298 ? 168.93000 9.31000 4.61500 1.000 61.26714 295 TYR C C 1
ATOM 7900 O O . TYR C 1 298 ? 169.72000 8.36700 4.69000 1.000 58.46296 295 TYR C O 1
ATOM 7909 N N . ALA C 1 299 ? 167.61500 9.16900 4.80200 1.000 61.48048 296 ALA C N 1
ATOM 7910 C CA . ALA C 1 299 ? 166.95200 7.90600 5.14000 1.000 52.25483 296 ALA C CA 1
ATOM 7911 C C . ALA C 1 299 ? 165.49400 7.99600 4.69900 1.000 54.16255 296 ALA C C 1
ATOM 7912 O O . ALA C 1 299 ? 164.94500 9.09500 4.57400 1.000 55.67065 296 ALA C O 1
ATOM 7914 N N . ASP C 1 300 ? 164.87600 6.83900 4.45900 1.000 50.28247 297 ASP C N 1
ATOM 7915 C CA . ASP C 1 300 ? 163.48000 6.72600 4.03200 1.000 48.10258 297 ASP C CA 1
ATOM 7916 C C . ASP C 1 300 ? 162.64800 6.10200 5.14700 1.000 49.40554 297 ASP C C 1
ATOM 7917 O O . ASP C 1 300 ? 162.92700 4.98000 5.57000 1.000 50.08906 297 ASP C O 1
ATOM 7922 N N . LYS C 1 301 ? 161.65000 6.82300 5.64600 1.000 49.73870 298 LYS C N 1
ATOM 7923 C CA . LYS C 1 301 ? 160.83000 6.27400 6.71600 1.000 42.79597 298 LYS C CA 1
ATOM 7924 C C . LYS C 1 301 ? 159.36400 6.57400 6.46900 1.000 47.29616 298 LYS C C 1
ATOM 7925 O O . LYS C 1 301 ? 159.01500 7.64400 5.95800 1.000 44.91142 298 LYS C O 1
ATOM 7931 N N . ASP C 1 302 ? 158.50700 5.63400 6.87300 1.000 47.06166 299 ASP C N 1
ATOM 7932 C CA . ASP C 1 302 ? 157.07600 5.88700 6.92100 1.000 42.53709 299 ASP C CA 1
ATOM 7933 C C . ASP C 1 302 ? 156.78900 6.93600 7.98800 1.000 43.97895 299 ASP C C 1
ATOM 7934 O O . ASP C 1 302 ? 157.11800 6.74900 9.16600 1.000 41.06413 299 ASP C O 1
ATOM 7939 N N . LEU C 1 303 ? 156.18500 8.04500 7.57600 1.000 44.12923 300 LEU C N 1
ATOM 7940 C CA . LEU C 1 303 ? 155.77200 9.08200 8.51600 1.000 44.60094 300 LEU C CA 1
ATOM 7941 C C . LEU C 1 303 ? 154.36800 8.83100 9.04200 1.000 38.59931 300 LEU C C 1
ATOM 7942 O O . LEU C 1 303 ? 154.08800 9.06800 10.22000 1.000 39.18371 300 LEU C O 1
ATOM 7947 N N . VAL C 1 304 ? 153.49500 8.31500 8.19300 1.000 38.26298 301 VAL C N 1
ATOM 7948 C CA . VAL C 1 304 ? 152.13700 7.96500 8.57400 1.000 40.67653 301 VAL C CA 1
ATOM 7949 C C . VAL C 1 304 ? 151.82100 6.62200 7.93600 1.000 45.06778 301 VAL C C 1
ATOM 7950 O O . VAL C 1 304 ? 152.14900 6.39900 6.76500 1.000 47.77417 301 VAL C O 1
ATOM 7954 N N . LYS C 1 305 ? 151.24700 5.70600 8.71300 1.000 39.70349 302 LYS C N 1
ATOM 7955 C CA . LYS C 1 305 ? 150.85600 4.42400 8.14400 1.000 43.69619 302 LYS C CA 1
ATOM 7956 C C . LYS C 1 305 ? 149.91200 3.69500 9.07600 1.000 41.87793 302 LYS C C 1
ATOM 7957 O O . LYS C 1 305 ? 150.33800 3.16200 10.10300 1.000 45.61831 302 LYS C O 1
ATOM 7963 N N . TYR C 1 306 ? 148.63500 3.64500 8.73100 1.000 38.48309 303 TYR C N 1
ATOM 7964 C CA . TYR C 1 306 ? 147.71300 2.92500 9.58700 1.000 43.30413 303 TYR C CA 1
ATOM 7965 C C . TYR C 1 306 ? 146.52200 2.45800 8.76400 1.000 46.91717 303 TYR C C 1
ATOM 7966 O O . TYR C 1 306 ? 146.18600 3.02400 7.71600 1.000 46.84547 303 TYR C O 1
ATOM 7975 N N . MET C 1 307 ? 145.89000 1.41300 9.27500 1.000 44.23785 304 MET C N 1
ATOM 7976 C CA . MET C 1 307 ? 144.65500 0.87700 8.74300 1.000 42.93398 304 MET C CA 1
ATOM 7977 C C . MET C 1 307 ? 143.54200 1.25400 9.69800 1.000 41.32526 304 MET C C 1
ATOM 7978 O O . MET C 1 307 ? 143.75600 1.40800 10.90600 1.000 38.21471 304 MET C O 1
ATOM 7983 N N . ASP C 1 308 ? 142.36400 1.43300 9.14900 1.000 38.81115 305 ASP C N 1
ATOM 7984 C CA . ASP C 1 308 ? 141.26300 1.89400 9.95900 1.000 39.43422 305 ASP C CA 1
ATOM 7985 C C . ASP C 1 308 ? 140.04000 1.05700 9.66800 1.000 38.56816 305 ASP C C 1
ATOM 7986 O O . ASP C 1 308 ? 139.71700 0.80100 8.50000 1.000 40.48256 305 ASP C O 1
ATOM 7991 N N . VAL C 1 309 ? 139.34600 0.67900 10.73800 1.000 33.65607 306 VAL C N 1
ATOM 7992 C CA . VAL C 1 309 ? 138.05500 0.00700 10.66000 1.000 33.86876 306 VAL C CA 1
ATOM 7993 C C . VAL C 1 309 ? 137.12700 0.71900 11.62800 1.000 38.02370 306 VAL C C 1
ATOM 7994 O O . VAL C 1 309 ? 137.51300 0.98500 12.77300 1.000 38.58687 306 VAL C O 1
ATOM 7998 N N . GLY C 1 310 ? 135.90600 1.00000 11.18800 1.000 36.79895 307 GLY C N 1
ATOM 7999 C CA . GLY C 1 310 ? 134.96200 1.68300 12.05000 1.000 39.68219 307 GLY C CA 1
ATOM 8000 C C . GLY C 1 310 ? 133.61200 1.79900 11.37900 1.000 45.92463 307 GLY C C 1
ATOM 8001 O O . GLY C 1 310 ? 133.44700 1.49100 10.18800 1.000 44.49492 307 GLY C O 1
ATOM 8002 N N . ALA C 1 311 ? 132.63900 2.24000 12.17700 1.000 40.43275 308 ALA C N 1
ATOM 8003 C CA . ALA C 1 311 ? 131.27900 2.43100 11.70100 1.000 43.88640 308 ALA C CA 1
ATOM 8004 C C . ALA C 1 311 ? 130.67400 3.68800 12.31800 1.000 40.61018 308 ALA C C 1
ATOM 8005 O O . ALA C 1 311 ? 131.01400 4.07400 13.43900 1.000 42.18565 308 ALA C O 1
ATOM 8007 N N . THR C 1 312 ? 129.76800 4.31100 11.57200 1.000 34.61260 309 THR C N 1
ATOM 8008 C CA . THR C 1 312 ? 128.95400 5.41400 12.04100 1.000 40.90783 309 THR C CA 1
ATOM 8009 C C . THR C 1 312 ? 127.50100 5.01300 11.89700 1.000 39.59016 309 THR C C 1
ATOM 8010 O O . THR C 1 312 ? 127.13000 4.41200 10.88600 1.000 42.93338 309 THR C O 1
ATOM 8014 N N . TYR C 1 313 ? 126.67800 5.30800 12.90700 1.000 40.60627 310 TYR C N 1
ATOM 8015 C CA . TYR C 1 313 ? 125.24500 5.03300 12.82100 1.000 42.38623 310 TYR C CA 1
ATOM 8016 C C . TYR C 1 313 ? 124.46900 6.33800 12.81700 1.000 40.28145 310 TYR C C 1
ATOM 8017 O O . TYR C 1 313 ? 124.50200 7.08200 13.80300 1.000 43.37034 310 TYR C O 1
ATOM 8026 N N . TYR C 1 314 ? 123.68800 6.54100 11.75600 1.000 42.11870 311 TYR C N 1
ATOM 8027 C CA . TYR C 1 314 ? 122.89700 7.74700 11.53300 1.000 44.39178 311 TYR C CA 1
ATOM 8028 C C . TYR C 1 314 ? 121.45500 7.52500 11.99900 1.000 48.12400 311 TYR C C 1
ATOM 8029 O O . TYR C 1 314 ? 120.65600 6.91000 11.28500 1.000 48.69860 311 TYR C O 1
ATOM 8038 N N . PHE C 1 315 ? 121.08900 8.10300 13.14400 1.000 46.76926 312 PHE C N 1
ATOM 8039 C CA . PHE C 1 315 ? 119.67800 8.10500 13.50500 1.000 44.72709 312 PHE C CA 1
ATOM 8040 C C . PHE C 1 315 ? 118.87500 8.89400 12.47500 1.000 52.44068 312 PHE C C 1
ATOM 8041 O O . PHE C 1 315 ? 117.79000 8.46300 12.06000 1.000 54.02894 312 PHE C O 1
ATOM 8049 N N . ASN C 1 316 ? 119.39800 10.04500 12.04700 1.000 46.55347 313 ASN C N 1
ATOM 8050 C CA . ASN C 1 316 ? 118.81800 10.89000 10.99800 1.000 49.49191 313 ASN C CA 1
ATOM 8051 C C . ASN C 1 316 ? 119.88200 11.89600 10.56600 1.000 50.77585 313 ASN C C 1
ATOM 8052 O O . ASN C 1 316 ? 121.05000 11.79800 10.96300 1.000 50.00516 313 ASN C O 1
ATOM 8057 N N . ARG C 1 317 ? 119.48400 12.86800 9.74300 1.000 49.35454 314 ARG C N 1
ATOM 8058 C CA . ARG C 1 317 ? 120.44500 13.86500 9.27600 1.000 52.70652 314 ARG C CA 1
ATOM 8059 C C . ARG C 1 317 ? 121.01100 14.71100 10.41200 1.000 51.25907 314 ARG C C 1
ATOM 8060 O O . ARG C 1 317 ? 122.03500 15.37300 10.21500 1.000 50.96565 314 ARG C O 1
ATOM 8068 N N . ASN C 1 318 ? 120.39300 14.69500 11.59600 1.000 48.74431 315 ASN C N 1
ATOM 8069 C CA . ASN C 1 318 ? 120.79400 15.59100 12.67100 1.000 49.16538 315 ASN C CA 1
ATOM 8070 C C . ASN C 1 318 ? 121.47500 14.92800 13.85800 1.000 48.85920 315 ASN C C 1
ATOM 8071 O O . ASN C 1 318 ? 122.01400 15.64400 14.71100 1.000 46.83902 315 ASN C O 1
ATOM 8076 N N . MET C 1 319 ? 121.47400 13.60000 13.95000 1.000 51.06478 316 MET C N 1
ATOM 8077 C CA . MET C 1 319 ? 122.10400 12.92500 15.07300 1.000 41.91194 316 MET C CA 1
ATOM 8078 C C . MET C 1 319 ? 122.75200 11.64500 14.58300 1.000 44.78154 316 MET C C 1
ATOM 8079 O O . MET C 1 319 ? 122.26400 11.01200 13.64600 1.000 47.43935 316 MET C O 1
ATOM 8084 N N . SER C 1 320 ? 123.87700 11.29100 15.19900 1.000 41.83601 317 SER C N 1
ATOM 8085 C CA . SER C 1 320 ? 124.65000 10.12800 14.79500 1.000 38.93162 317 SER C CA 1
ATOM 8086 C C . SER C 1 320 ? 125.57500 9.75100 15.93300 1.000 42.53034 317 SER C C 1
ATOM 8087 O O . SER C 1 320 ? 125.82900 10.55700 16.82400 1.000 47.94978 317 SER C O 1
ATOM 8090 N N . THR C 1 321 ? 126.03300 8.49700 15.92700 1.000 45.95579 318 THR C N 1
ATOM 8091 C CA . THR C 1 321 ? 127.07300 8.06300 16.85200 1.000 43.45345 318 THR C CA 1
ATOM 8092 C C . THR C 1 321 ? 127.98700 7.07100 16.15500 1.000 42.59194 318 THR C C 1
ATOM 8093 O O . THR C 1 321 ? 127.60300 6.44400 15.16600 1.000 47.87179 318 THR C O 1
ATOM 8097 N N . TYR C 1 322 ? 129.21600 6.94200 16.65400 1.000 39.40264 319 TYR C N 1
ATOM 8098 C CA . TYR C 1 322 ? 130.18100 6.17500 15.87800 1.000 39.05519 319 TYR C CA 1
ATOM 8099 C C . TYR C 1 322 ? 131.32600 5.67400 16.73600 1.000 38.89198 319 TYR C C 1
ATOM 8100 O O . TYR C 1 322 ? 131.59700 6.18800 17.82200 1.000 37.30233 319 TYR C O 1
ATOM 8109 N N . VAL C 1 323 ? 132.02200 4.68200 16.17700 1.000 35.36959 320 VAL C N 1
ATOM 8110 C CA . VAL C 1 323 ? 133.23300 4.08800 16.72700 1.000 38.56137 320 VAL C CA 1
ATOM 8111 C C . VAL C 1 323 ? 134.28500 4.05000 15.63200 1.000 37.24293 320 VAL C C 1
ATOM 8112 O O . VAL C 1 323 ? 133.97600 3.74100 14.47500 1.000 38.67369 320 VAL C O 1
ATOM 8116 N N . ASP C 1 324 ? 135.51400 4.41400 15.97500 1.000 35.91684 321 ASP C N 1
ATOM 8117 C CA . ASP C 1 324 ? 136.59100 4.31700 15.00100 1.000 39.14209 321 ASP C CA 1
ATOM 8118 C C . ASP C 1 324 ? 137.83400 3.72700 15.64400 1.000 36.57960 321 ASP C C 1
ATOM 8119 O O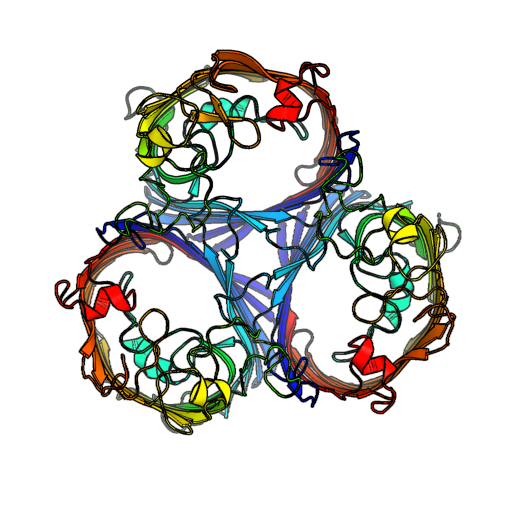 . ASP C 1 324 ? 138.21300 4.12000 16.75100 1.000 41.83839 321 ASP C O 1
ATOM 8124 N N . TYR C 1 325 ? 138.42700 2.74200 14.97200 1.000 37.78087 322 TYR C N 1
ATOM 8125 C CA . TYR C 1 325 ? 139.59500 2.01600 15.46800 1.000 38.74557 322 TYR C CA 1
ATOM 8126 C C . TYR C 1 325 ? 140.74800 2.28600 14.51500 1.000 37.11173 322 TYR C C 1
ATOM 8127 O O . TYR C 1 325 ? 140.72400 1.82700 13.36600 1.000 36.91990 322 TYR C O 1
ATOM 8136 N N . LYS C 1 326 ? 141.75500 3.02200 14.99800 1.000 37.85291 323 LYS C N 1
ATOM 8137 C CA . LYS C 1 326 ? 142.95800 3.34200 14.22900 1.000 39.54921 323 LYS C CA 1
ATOM 8138 C C . LYS C 1 326 ? 144.07100 2.39400 14.65300 1.000 38.16173 323 LYS C C 1
ATOM 8139 O O . LYS C 1 326 ? 144.59100 2.49500 15.77100 1.000 40.30616 323 LYS C O 1
ATOM 8145 N N . ILE C 1 327 ? 144.47900 1.51400 13.74800 1.000 40.73416 324 ILE C N 1
ATOM 8146 C CA . ILE C 1 327 ? 145.50000 0.50900 14.04200 1.000 42.76125 324 ILE C CA 1
ATOM 8147 C C . ILE C 1 327 ? 146.79000 1.03400 13.44700 1.000 40.19741 324 ILE C C 1
ATOM 8148 O O . ILE C 1 327 ? 147.00300 0.91400 12.24200 1.000 44.72193 324 ILE C O 1
ATOM 8153 N N . ASN C 1 328 ? 147.67600 1.58500 14.26900 1.000 42.57302 325 ASN C N 1
ATOM 8154 C CA . ASN C 1 328 ? 148.83200 2.24500 13.69500 1.000 44.49522 325 ASN C CA 1
ATOM 8155 C C . ASN C 1 328 ? 149.91300 1.22100 13.43500 1.000 43.74658 325 ASN C C 1
ATOM 8156 O O . ASN C 1 328 ? 150.42200 0.59500 14.37100 1.000 46.08876 325 ASN C O 1
ATOM 8161 N N . LEU C 1 329 ? 150.35400 1.16600 12.18400 1.000 45.29956 326 LEU C N 1
ATOM 8162 C CA . LEU C 1 329 ? 151.29600 0.16400 11.71400 1.000 44.05211 326 LEU C CA 1
ATOM 8163 C C . LEU C 1 329 ? 152.72600 0.66600 11.79300 1.000 46.11219 326 LEU C C 1
ATOM 8164 O O . LEU C 1 329 ? 153.64300 -0.00500 11.31100 1.000 49.45026 326 LEU C O 1
ATOM 8169 N N . LEU C 1 330 ? 152.93500 1.85400 12.34300 1.000 45.34441 327 LEU C N 1
ATOM 8170 C CA . LEU C 1 330 ? 154.29900 2.32100 12.47900 1.000 48.66177 327 LEU C CA 1
ATOM 8171 C C . LEU C 1 330 ? 154.97600 1.52200 13.57700 1.000 44.58954 327 LEU C C 1
ATOM 8172 O O . LEU C 1 330 ? 154.35100 1.15800 14.57700 1.000 41.06374 327 LEU C O 1
ATOM 8177 N N . ASP C 1 331 ? 156.27400 1.28300 13.39500 1.000 46.59685 328 ASP C N 1
ATOM 8178 C CA . ASP C 1 331 ? 157.03800 0.43600 14.29900 1.000 45.68103 328 ASP C CA 1
ATOM 8179 C C . ASP C 1 331 ? 157.35200 1.20600 15.56900 1.000 45.46799 328 ASP C C 1
ATOM 8180 O O . ASP C 1 331 ? 158.20800 2.09100 15.57200 1.000 51.29234 328 ASP C O 1
ATOM 8185 N N . GLY C 1 332 ? 156.68900 0.83500 16.65800 1.000 47.41314 329 GLY C N 1
ATOM 8186 C CA . GLY C 1 332 ? 156.95600 1.43300 17.95100 1.000 48.40423 329 GLY C CA 1
ATOM 8187 C C . GLY C 1 332 ? 158.35300 1.16600 18.45300 1.000 44.37861 329 GLY C C 1
ATOM 8188 O O . GLY C 1 332 ? 158.76600 1.75900 19.45200 1.000 42.86967 329 GLY C O 1
ATOM 8189 N N . ASN C 1 333 ? 159.01300 0.15100 17.90700 1.000 52.19645 330 ASN C N 1
ATOM 8190 C CA . ASN C 1 333 ? 160.38100 -0.17800 18.26800 1.000 57.08344 330 ASN C CA 1
ATOM 8191 C C . ASN C 1 333 ? 161.39600 0.43600 17.32600 1.000 54.63585 330 ASN C C 1
ATOM 8192 O O . ASN C 1 333 ? 162.56900 0.04500 17.34300 1.000 59.82821 330 ASN C O 1
ATOM 8197 N N . ASP C 1 334 ? 160.97700 1.39100 16.51900 1.000 51.95062 331 ASP C N 1
ATOM 8198 C CA . ASP C 1 334 ? 161.88100 2.14800 15.67800 1.000 49.36227 331 ASP C CA 1
ATOM 8199 C C . ASP C 1 334 ? 162.04300 3.45300 16.41400 1.000 50.38862 331 ASP C C 1
ATOM 8200 O O . ASP C 1 334 ? 161.07000 4.19800 16.56900 1.000 56.67309 331 ASP C O 1
ATOM 8205 N N . LYS C 1 335 ? 163.25900 3.71500 16.89900 1.000 51.63924 332 LYS C N 1
ATOM 8206 C CA . LYS C 1 335 ? 163.47000 4.89000 17.74000 1.000 52.44995 332 LYS C CA 1
ATOM 8207 C C . LYS C 1 335 ? 163.20600 6.19400 16.99500 1.000 51.24110 332 LYS C C 1
ATOM 8208 O O . LYS C 1 335 ? 163.01400 7.23100 17.63900 1.000 55.30258 332 LYS C O 1
ATOM 8214 N N . PHE C 1 336 ? 163.18000 6.15600 15.66300 1.000 46.01833 333 PHE C N 1
ATOM 8215 C CA . PHE C 1 336 ? 162.87500 7.34000 14.87100 1.000 49.73886 333 PHE C CA 1
ATOM 8216 C C . PHE C 1 336 ? 161.58400 8.00500 15.32800 1.000 53.09130 333 PHE C C 1
ATOM 8217 O O . PHE C 1 336 ? 161.51800 9.23500 15.44200 1.000 49.68774 333 PHE C O 1
ATOM 8225 N N . TYR C 1 337 ? 160.54900 7.20500 15.60100 1.000 51.80480 334 TYR C N 1
ATOM 8226 C CA . TYR C 1 337 ? 159.23500 7.77500 15.88500 1.000 50.23790 334 TYR C CA 1
ATOM 8227 C C . TYR C 1 337 ? 159.23400 8.54800 17.19500 1.000 50.28727 334 TYR C C 1
ATOM 8228 O O . TYR C 1 337 ? 158.89100 9.73400 17.21900 1.000 52.74214 334 TYR C O 1
ATOM 8237 N N . GLU C 1 338 ? 159.62700 7.90500 18.29300 1.000 45.10545 335 GLU C N 1
ATOM 8238 C CA . GLU C 1 338 ? 159.72200 8.62100 19.55900 1.000 51.88412 335 GLU C CA 1
ATOM 8239 C C . GLU C 1 338 ? 160.63000 9.84700 19.43500 1.000 58.45139 335 GLU C C 1
ATOM 8240 O O . GLU C 1 338 ? 160.33500 10.91400 19.99300 1.000 54.27723 335 GLU C O 1
ATOM 8246 N N . ASP C 1 339 ? 161.73800 9.70800 18.70000 1.000 56.96839 336 ASP C N 1
ATOM 8247 C CA . ASP C 1 339 ? 162.69900 10.79700 18.55000 1.000 54.76632 336 ASP C CA 1
ATOM 8248 C C . ASP C 1 339 ? 162.06300 12.04300 17.93800 1.000 56.23168 336 ASP C C 1
ATOM 8249 O O . ASP C 1 339 ? 162.36800 13.16900 18.34400 1.000 57.32237 336 ASP C O 1
ATOM 8254 N N . ASN C 1 340 ? 161.20500 11.86200 16.94800 1.000 52.31737 337 ASN C N 1
ATOM 8255 C CA . ASN C 1 340 ? 160.50800 12.95200 16.29500 1.000 47.96712 337 ASN C CA 1
ATOM 8256 C C . ASN C 1 340 ? 159.17100 13.26400 16.95300 1.000 49.34594 337 ASN C C 1
ATOM 8257 O O . ASN C 1 340 ? 158.50800 14.23100 16.56900 1.000 45.99675 337 ASN C O 1
ATOM 8262 N N . GLY C 1 341 ? 158.76500 12.47200 17.93500 1.000 50.76546 338 GLY C N 1
ATOM 8263 C CA . GLY C 1 341 ? 157.47600 12.67800 18.54700 1.000 47.93675 338 GLY C CA 1
ATOM 8264 C C . GLY C 1 341 ? 156.31300 12.19600 17.71900 1.000 44.01374 338 GLY C C 1
ATOM 8265 O O . GLY C 1 341 ? 155.18200 12.60500 17.98300 1.000 51.12748 338 GLY C O 1
ATOM 8266 N N . ILE C 1 342 ? 156.54200 11.33500 16.72800 1.000 43.31190 339 ILE C N 1
ATOM 8267 C CA . ILE C 1 342 ? 155.43600 10.77700 15.95600 1.000 42.96613 339 ILE C CA 1
ATOM 8268 C C . ILE C 1 342 ? 154.90400 9.58200 16.72100 1.000 41.34132 339 ILE C C 1
ATOM 8269 O O . ILE C 1 342 ? 155.66000 8.66900 17.05700 1.000 48.69029 339 ILE C O 1
ATOM 8274 N N . SER C 1 343 ? 153.61400 9.59400 17.02200 1.000 43.78839 340 SER C N 1
ATOM 8275 C CA . SER C 1 343 ? 153.03100 8.51600 17.80700 1.000 47.59482 340 SER C CA 1
ATOM 8276 C C . SER C 1 343 ? 152.92500 7.22600 17.00500 1.000 47.77087 340 SER C C 1
ATOM 8277 O O . SER C 1 343 ? 152.56600 7.23700 15.82100 1.000 45.38858 340 SER C O 1
ATOM 8280 N N . THR C 1 344 ? 153.15000 6.10200 17.69900 1.000 50.77712 341 THR C N 1
ATOM 8281 C CA . THR C 1 344 ? 152.99000 4.76100 17.14200 1.000 51.59316 341 THR C CA 1
ATOM 8282 C C . THR C 1 344 ? 151.75100 4.05900 17.67000 1.000 51.38389 341 THR C C 1
ATOM 8283 O O . THR C 1 344 ? 151.39300 3.00900 17.13500 1.000 53.37142 341 THR C O 1
ATOM 8287 N N . ASP C 1 345 ? 151.07600 4.61900 18.67700 1.000 50.33134 342 ASP C N 1
ATOM 8288 C CA . ASP C 1 345 ? 150.05100 3.89500 19.41000 1.000 49.37765 342 ASP C CA 1
ATOM 8289 C C . ASP C 1 345 ? 148.74200 3.88600 18.62900 1.000 47.84965 342 ASP C C 1
ATOM 8290 O O . ASP C 1 345 ? 148.56300 4.61600 17.65500 1.000 52.25126 342 ASP C O 1
ATOM 8295 N N . ASN C 1 346 ? 147.84200 3.00600 19.05000 1.000 46.24810 343 ASN C N 1
ATOM 8296 C CA . ASN C 1 346 ? 146.50300 2.86100 18.50700 1.000 45.81596 343 ASN C CA 1
ATOM 8297 C C . ASN C 1 346 ? 145.54900 3.81400 19.20500 1.000 47.34604 343 ASN C C 1
ATOM 8298 O O . ASN C 1 346 ? 145.82700 4.31100 20.29300 1.000 50.66352 343 ASN C O 1
ATOM 8303 N N . ILE C 1 347 ? 144.40700 4.06400 18.57200 1.000 41.71217 344 ILE C N 1
ATOM 8304 C CA . ILE C 1 347 ? 143.35200 4.84000 19.20300 1.000 42.19758 344 ILE C CA 1
ATOM 8305 C C . ILE C 1 347 ? 142.01000 4.20000 18.89300 1.000 39.62444 344 ILE C C 1
ATOM 8306 O O . ILE C 1 347 ? 141.79300 3.68600 17.79000 1.000 40.54782 344 ILE C O 1
ATOM 8311 N N . VAL C 1 348 ? 141.11200 4.23600 19.87500 1.000 42.22505 345 VAL C N 1
ATOM 8312 C CA . VAL C 1 348 ? 139.71000 3.87200 19.70800 1.000 41.62580 345 VAL C CA 1
ATOM 8313 C C . VAL C 1 348 ? 138.88100 5.11800 19.99800 1.000 41.98510 345 VAL C C 1
ATOM 8314 O O . VAL C 1 348 ? 139.03100 5.74000 21.05900 1.000 39.94146 345 VAL C O 1
ATOM 8318 N N . ALA C 1 349 ? 137.99500 5.46800 19.07200 1.000 41.84629 346 ALA C N 1
ATOM 8319 C CA . ALA C 1 349 ? 137.18700 6.67600 19.18300 1.000 39.18640 346 ALA C CA 1
ATOM 8320 C C . ALA C 1 349 ? 135.73900 6.28200 19.40300 1.000 44.21525 346 ALA C C 1
ATOM 8321 O O . ALA C 1 349 ? 135.21600 5.39300 18.72000 1.000 45.01267 346 ALA C O 1
ATOM 8323 N N . LEU C 1 350 ? 135.09400 6.95800 20.34700 1.000 43.94071 347 LEU C N 1
ATOM 8324 C CA . LEU C 1 350 ? 133.66900 6.79700 20.59400 1.000 41.72225 347 LEU C CA 1
ATOM 8325 C C . LEU C 1 350 ? 133.05100 8.17500 20.46400 1.000 42.56365 347 LEU C C 1
ATOM 8326 O O . LEU C 1 350 ? 133.55100 9.14000 21.04300 1.000 43.14266 347 LEU C O 1
ATOM 8331 N N . GLY C 1 351 ? 132.02600 8.28600 19.64400 1.000 44.30319 348 GLY C N 1
ATOM 8332 C CA . GLY C 1 351 ? 131.50500 9.59400 19.34200 1.000 36.94624 348 GLY C CA 1
ATOM 8333 C C . GLY C 1 351 ? 129.99800 9.59700 19.34000 1.000 40.42479 348 GLY C C 1
ATOM 8334 O O . GLY C 1 351 ? 129.35400 8.64100 18.90700 1.000 43.21165 348 GLY C O 1
ATOM 8335 N N . LEU C 1 352 ? 129.42600 10.67500 19.85400 1.000 45.47285 349 LEU C N 1
ATOM 8336 C CA . LEU C 1 352 ? 127.99000 10.90100 19.81900 1.000 43.29914 349 LEU C CA 1
ATOM 8337 C C . LEU C 1 352 ? 127.80700 12.35100 19.39200 1.000 46.14161 349 LEU C C 1
ATOM 8338 O O . LEU C 1 352 ? 128.30700 13.26600 20.06500 1.000 41.72420 349 LEU C O 1
ATOM 8343 N N . VAL C 1 353 ? 127.12600 12.56300 18.26600 1.000 43.56457 350 VAL C N 1
ATOM 8344 C CA . VAL C 1 353 ? 127.25100 13.81300 17.52400 1.000 45.09067 350 VAL C CA 1
ATOM 8345 C C . VAL C 1 353 ? 125.87500 14.36100 17.17400 1.000 48.73387 350 VAL C C 1
ATOM 8346 O O . VAL C 1 353 ? 125.13000 13.72700 16.41700 1.000 49.56293 350 VAL C O 1
ATOM 8350 N N . TYR C 1 354 ? 125.59400 15.58800 17.60900 1.000 43.47422 351 TYR C N 1
ATOM 8351 C CA . TYR C 1 354 ? 124.41400 16.31100 17.16600 1.000 42.09635 351 TYR C CA 1
ATOM 8352 C C . TYR C 1 354 ? 124.81500 17.33100 16.10500 1.000 47.25597 351 TYR C C 1
ATOM 8353 O O . TYR C 1 354 ? 125.86900 17.96400 16.20100 1.000 45.14636 351 TYR C O 1
ATOM 8362 N N . GLN C 1 355 ? 124.00700 17.43900 15.05800 1.000 47.61769 352 GLN C N 1
ATOM 8363 C CA . GLN C 1 355 ? 124.25600 18.37800 13.97300 1.000 49.22581 352 GLN C CA 1
ATOM 8364 C C . GLN C 1 355 ? 122.98900 19.16400 13.69100 1.000 47.52797 352 GLN C C 1
ATOM 8365 O O . GLN C 1 355 ? 121.87100 18.69700 13.93600 1.000 45.27940 352 GLN C O 1
ATOM 8371 N N . PHE C 1 356 ? 123.18300 20.36300 13.15800 1.000 51.86291 353 PHE C N 1
ATOM 8372 C CA . PHE C 1 356 ? 122.07700 21.25300 12.83200 1.000 49.89718 353 PHE C CA 1
ATOM 8373 C C . PHE C 1 356 ? 122.45000 22.03900 11.61900 1.000 50.72486 353 PHE C C 1
ATOM 8374 O O . PHE C 1 356 ? 123.63900 22.09700 11.28400 1.000 49.13334 353 PHE C O 1
#

B-factor: mean 56.17, std 13.96, range [28.88, 111.94]

Foldseek 3Di:
DWDDDPQQKTKAKWKKWKFKAKPWPPPVRHGTFTKMKIKMWMWGDPDDQKIKIWIWIKIATPGDDPPDPDRMDTQDTKIWMGRHQAWIKIWFFFAAQLVVQLVLQQDDPPDGSPQFADDLQQRSTTHGTKIKTKHQAVRVPHHQKIKMKMKHAFAWAADPPDRPGGDPPADDPRDLLSGFHIKMKMKIKGDPPQQKIKIKIKMKGFGGPCLCVPAQAHDGMKIKMKMKMWGDDDQKTKIKMWMKIAQTGAAFDGHTARMKTWIKIKIWGADPQFKIKIKMWIWIWGWQTCQPVGGDIATRFTWIKIKMKGDPDPFKIKMKIKIGFDGDPPDVVCVSRVPDRMIMMMTIIMGID/DWDDDPDFKTKAKWKKWKFKAKPWPPVVRHGTWTKMKIKMKMKGDPDPFKIKIWIWIKIATDRDDPPDPDRIDTQDTWIWMQGHQVWIKIWFFAAAQLVVALVQQQPDPPDGSVQFADDLQQRSTTHGTKIKTKGQANSVPHRFKIKMKMKHAFAWEDDPPDPPTGDPPHHPPDQLLSGFHIKMKIKMKGDPPQQKIKIKMKMKGARGPCLCPVAQEHDGMKIKMKMKMWRGDDQKIKIKMWMKIASIGAAFAGHDARIKTWMKIWIWGADPQFKIKIWMWIWIWGWQTDDPNGGDIGTRFTWIKIKMKGAPDPFKIKMKIKTGGDHDPVPPVQVVRVRDRMIMIMIIIMGID/DWDDDPPQKTKAKWKKWKAKAKPWPPPVRHGTWTKMKIKMKMKGDPDPQKMKIWIWIKIATDGDDPVDPDRIDTQDTKIKMGRHQQWIKIWFFFAAQLVVQLVLQQDDPPDGSVQFADDLFARSTTHGTKIKIKGQAVRVPRHRKIKMKMKGAWAAEADPPDRPDGDDRAYNPHQLLSTFHIKMKIKMKGDPPQQKIKMKMKMKGFGDPCLCPPAQAHDGMKIKIKMKMWRGDPQKTKIKMWMKIASTGAFFDGHTARMKTKIKIKIWGADPQFKIKIKMWIWIWGFQTRDPNGGDIHTRFTWIKIWMKGDPDPFWIKIKIKTQAPHDPPPVVCVVRVNDRMIMIMTIIMGID